Protein AF-E1ZTQ7-F1 (afdb_monomer)

Sequence (1008 aa):
MGRTTLAALQLLAIGLFLATPASAQSCDASFKGKSGNLVLTGSTRLNDPYAVCYSQFTVAVGADCALTVTPAAFAADLKYKNTTCPTSPLKGGVVVNNDISTALARALKNATFAATFVRSSTFQTAFKGVTVATTVGGVQGTLTYAVEGALSWPNLASTDLCDASNTACDNTATCADGRYDDGAVCAICPAGAQCTAGAKATCDAGSFATLPGSTACTACDVDTYSSTAGSSICEPCPENSYAHFTGSTGCLACYYGMPKVVAGEIDGVAGFNGDLPEEQPKPGYRIVTLPSTSTLEACSLAHPFNTGDNKCDSLDGRTLAIETDVTCEVRVFVLGDSKCSVADDLAVIDGAYKTINTISARAADKVAGVGLAISFDGTPSLAVTDGATSCTDSGITLLPFDTTGSATCPAGTSGEAHPQNGPSVTTFVKKQCAPCDAGYQCASGAATACDSGKFNELIGADAASQCVACPNYSSSQKGAAKCQECAPGTTHNTAKTACELCPQGTFNNVSGTVCQACPAGTFRSANGGDGTACTKCPPGSWSAANAAECTLCAEGYATSEQGSTSCSPCGPGTFAKGDGSHTCNDCPAGFYSDAAANPSCTDCGPGQFTINVNGKGASSCNLCKVGTFKPTGATDNKCRSCPAGYETGSTQAGASVCTQCAAGKFSATPNTALCTPCPKAYFAVNPGQKACKACPAGQITDATGGAAADGTGASSCTKCGARRFRPSMYAANTCTLCPKGRETKLASGAAACTACIPGSTLLTTSDLNCTACAAGEYADKQGFSGACKKCPKGYAVPDEGNSACDICGPGTYQDEAGQLECKDCPVGTYTEMTGSTELESCLPAPKGNYAPGTGNDGFIPCEGGTYQDEEGQGACKPCPPGHQCPAGSVAPTKCARGFYADMKQPWCKECAKGTYQNNEGQRACKPCPAGSYCQATKMVTPTPCPAGKFGVKFSSITPNDCAACPINSYSATPGQNKCAKCSTGLWTARKTGQKLCWDNTKNLPTSK

Secondary structure (DSSP, 8-state):
------------------PPPP---B--TTTTT-EEEEEEEEES-TT-HHHHHTSEEEEEE-TTSEEEEEE-GGGGG-EETTEEPP-SPEEEEE-BTT-HHHHHHHHHHHHHHHSTT-TT-------BTTEEEEEETTEEEEEEEEESS----TT--GGGSS-TT-GGG--SSPPPTTEEE-SSSEEEPPTTEEEETBEEEEPPTTEE--STT-SSPEEPPTTEE--STT-SSPEEPPTT-B--STT-SEEEEEETTEEEEEEEEETTEEPP-SSPPSSPPB-EEEEEE--SS-SSTT-SS--GGGSTT---S--TT-EEEEEE-TT-EEEEEETT-GGG-SSSS-S---EEESSSSEEEE-GGG-BTTBEEEEE-SSS-EEEEE-SS-EEEEE--EEPP--TTS---PPTTEESS----SSTT-----TTS-EEPPTTEE-SSBS-EEPPTTEE---TT--SGGG-EEPPTTEE--TT-SSPEEPPTTEEE-TTSS-EEEPPTTEE--STT---EEPPTTEE--TT-SSSSSPEEPPTTEE--TTBS--EE--TTEE---TT-S--EE--TTEE--STT--S-EEPPTTEE--SSS-S--EE--TTEE---GGGPPPSS-EEPPTTEE--TT--S-SPEE--TTEE-S-SSS-B---EEPPTTEE--SSS-SSPEEPPTTEE--STT-SSPEEPPTTEES-TTSSS-TTS--BSS-EEPPTTEE---TTS-SS-EEPPTTEE-SSSS-BS--EEPPTTEE--SSS-SSPEEPPTTEE--STT--SPPEEPPTTEE--SSSBSSPEEPPTTEE--STT-SSPEEPPTTEE---TTB-SGGGSEEPPTTEE--SSSBSS-EEPPTTEE--SSS-SSPEEPPTTEE--TTBSSPEEPPTTEE--SS-SSPEEPPTTEE--SSS-SSPEEPPTTEE--STT-SSPEEPPTTEE--STT--STTSSEEPPTTEE--STT-SSPEEPPTT-B-TT-SSBSS-B-TTSPPPPP-

Radius of gyration: 66.75 Å; Cα contacts (8 Å, |Δi|>4): 2967; chains: 1; bounding box: 130×106×195 Å

Mean predicted aligned error: 22.96 Å

pLDDT: mean 76.64, std 14.06, range [27.33, 95.56]

Organism: Chlorella variabilis (NCBI:txid554065)

Structure (mmCIF, N/CA/C/O backbone):
data_AF-E1ZTQ7-F1
#
_entry.id   AF-E1ZTQ7-F1
#
loop_
_atom_site.group_PDB
_atom_site.id
_atom_site.type_symbol
_atom_site.label_atom_id
_atom_site.label_alt_id
_atom_site.label_comp_id
_atom_site.label_asym_id
_atom_site.label_entity_id
_atom_site.label_seq_id
_atom_site.pdbx_PDB_ins_code
_atom_site.Cartn_x
_atom_site.Cartn_y
_atom_site.Cartn_z
_atom_site.occupancy
_atom_site.B_iso_or_equiv
_atom_site.auth_seq_id
_atom_site.auth_comp_id
_atom_site.auth_asym_id
_atom_site.auth_atom_id
_atom_site.pdbx_PDB_model_num
ATOM 1 N N . MET A 1 1 ? 41.186 6.173 27.437 1.00 34.59 1 MET A N 1
ATOM 2 C CA . MET A 1 1 ? 41.824 5.175 28.326 1.00 34.59 1 MET A CA 1
ATOM 3 C C . MET A 1 1 ? 40.791 4.071 28.543 1.00 34.59 1 MET A C 1
ATOM 5 O O . MET A 1 1 ? 39.770 4.366 29.135 1.00 34.59 1 MET A O 1
ATOM 9 N N . GLY A 1 2 ? 40.777 3.012 27.725 1.00 32.03 2 GLY A N 1
ATOM 10 C CA . GLY A 1 2 ? 41.377 1.687 28.004 1.00 32.03 2 GLY A CA 1
ATOM 11 C C . GLY A 1 2 ? 40.256 0.706 28.420 1.00 32.03 2 GLY A C 1
ATOM 12 O O . GLY A 1 2 ? 39.708 0.879 29.494 1.00 32.03 2 GLY A O 1
ATOM 13 N N . ARG A 1 3 ? 39.616 -0.022 27.489 1.00 34.41 3 ARG A N 1
ATOM 14 C CA . ARG A 1 3 ? 39.831 -1.434 27.062 1.00 34.41 3 ARG A CA 1
ATOM 15 C C . ARG A 1 3 ? 39.639 -2.522 28.153 1.00 34.41 3 ARG A C 1
ATOM 17 O O . ARG A 1 3 ? 40.371 -2.512 29.132 1.00 34.41 3 ARG A O 1
ATOM 24 N N . THR A 1 4 ? 38.777 -3.511 27.811 1.00 35.62 4 THR A N 1
ATOM 25 C CA . THR A 1 4 ? 38.806 -4.979 28.131 1.00 35.62 4 THR A CA 1
ATOM 26 C C . THR A 1 4 ? 38.508 -5.412 29.591 1.00 35.62 4 THR A C 1
ATOM 28 O O . THR A 1 4 ? 38.901 -4.699 30.494 1.00 35.62 4 THR A O 1
ATOM 31 N N . THR A 1 5 ? 37.841 -6.524 29.972 1.00 34.66 5 THR A N 1
ATOM 32 C CA . THR A 1 5 ? 37.412 -7.794 29.326 1.00 34.66 5 THR A CA 1
ATOM 33 C C . THR A 1 5 ? 36.502 -8.636 30.262 1.00 34.66 5 THR A C 1
ATOM 35 O O . THR A 1 5 ? 36.612 -8.546 31.477 1.00 34.66 5 THR A O 1
ATOM 38 N N . LEU A 1 6 ? 35.652 -9.467 29.641 1.00 31.42 6 LEU A N 1
ATOM 39 C CA . LEU A 1 6 ? 35.122 -10.817 29.961 1.00 31.42 6 LEU A CA 1
ATOM 40 C C . LEU A 1 6 ? 35.439 -11.597 31.279 1.00 31.42 6 LEU A C 1
ATOM 42 O O . LEU A 1 6 ? 36.592 -11.849 31.600 1.00 31.42 6 LEU A O 1
ATOM 46 N N . ALA A 1 7 ? 34.349 -12.191 31.809 1.00 31.88 7 ALA A N 1
ATOM 47 C CA . ALA A 1 7 ? 34.068 -13.628 32.076 1.00 31.88 7 ALA A CA 1
ATOM 48 C C . ALA A 1 7 ? 34.576 -14.417 33.327 1.00 31.88 7 ALA A C 1
ATOM 50 O O . ALA A 1 7 ? 35.768 -14.597 33.532 1.00 31.88 7 ALA A O 1
ATOM 51 N N . ALA A 1 8 ? 33.583 -15.077 33.969 1.00 30.17 8 ALA A N 1
ATOM 52 C CA . ALA A 1 8 ? 33.517 -16.471 34.484 1.00 30.17 8 ALA A CA 1
ATOM 53 C C . ALA A 1 8 ? 33.878 -16.842 35.954 1.00 30.17 8 ALA A C 1
ATOM 55 O O . ALA A 1 8 ? 34.987 -16.584 36.400 1.00 30.17 8 ALA A O 1
ATOM 56 N N . LEU A 1 9 ? 32.923 -17.559 36.602 1.00 27.33 9 LEU A N 1
ATOM 57 C CA . LEU A 1 9 ? 32.919 -18.563 37.719 1.00 27.33 9 LEU A CA 1
ATOM 58 C C . LEU A 1 9 ? 31.751 -18.267 38.707 1.00 27.33 9 LEU A C 1
ATOM 60 O O . LEU A 1 9 ? 31.538 -17.107 39.019 1.00 27.33 9 LEU A O 1
ATOM 64 N N . GLN A 1 10 ? 30.948 -19.176 39.288 1.00 29.00 10 GLN A N 1
ATOM 65 C CA . GLN A 1 10 ? 30.832 -20.643 39.311 1.00 29.00 10 GLN A CA 1
ATOM 66 C C . GLN A 1 10 ? 29.474 -21.045 39.975 1.00 29.00 10 GLN A C 1
ATOM 68 O O . GLN A 1 10 ? 28.780 -20.206 40.543 1.00 29.00 10 GLN A O 1
ATOM 73 N N . LEU A 1 11 ? 29.119 -22.331 39.866 1.00 30.44 11 LEU A N 1
ATOM 74 C CA . LEU A 1 11 ? 27.851 -23.032 40.165 1.00 30.44 11 LEU A CA 1
ATOM 75 C C . LEU A 1 11 ? 27.549 -23.414 41.645 1.00 30.44 11 LEU A C 1
ATOM 77 O O . LEU A 1 11 ? 28.476 -23.542 42.436 1.00 30.44 11 LEU A O 1
ATOM 81 N N . LEU A 1 12 ? 26.269 -23.818 41.864 1.00 31.11 12 LEU A N 1
ATOM 82 C CA . LEU A 1 12 ? 25.665 -24.748 42.874 1.00 31.11 12 LEU A CA 1
ATOM 83 C C . LEU A 1 12 ? 25.391 -24.191 44.297 1.00 31.11 12 LEU A C 1
ATOM 85 O O . LEU A 1 12 ? 26.248 -23.535 44.862 1.00 31.11 12 LEU A O 1
ATOM 89 N N . ALA A 1 13 ? 24.283 -24.450 45.017 1.00 30.77 13 ALA A N 1
ATOM 90 C CA . ALA A 1 13 ? 23.014 -25.192 44.857 1.00 30.77 13 ALA A CA 1
ATOM 91 C C . ALA A 1 13 ? 22.110 -24.815 46.083 1.00 30.77 13 ALA A C 1
ATOM 93 O O . ALA A 1 13 ? 22.654 -24.480 47.128 1.00 30.77 13 ALA A O 1
ATOM 94 N N . ILE A 1 14 ? 20.772 -24.712 46.043 1.00 33.22 14 ILE A N 1
ATOM 95 C CA . ILE A 1 14 ? 19.738 -25.725 46.394 1.00 33.22 14 ILE A CA 1
ATOM 96 C C . ILE A 1 14 ? 18.437 -24.925 46.635 1.00 33.22 14 ILE A C 1
ATOM 98 O O . ILE A 1 14 ? 18.473 -23.908 47.323 1.00 33.22 14 ILE A O 1
ATOM 102 N N . GLY A 1 15 ? 17.289 -25.393 46.131 1.00 29.72 15 GLY A N 1
ATOM 103 C CA . GLY A 1 15 ? 15.977 -24.807 46.451 1.00 29.72 15 GLY A CA 1
ATOM 104 C C . GLY A 1 15 ? 14.853 -25.260 45.520 1.00 29.72 15 GLY A C 1
ATOM 105 O O . GLY A 1 15 ? 14.214 -24.440 44.871 1.00 29.72 15 GLY A O 1
ATOM 106 N N . LEU A 1 16 ? 14.665 -26.577 45.408 1.00 29.98 16 LEU A N 1
ATOM 107 C CA . LEU A 1 16 ? 13.673 -27.235 44.558 1.00 29.98 16 LEU A CA 1
ATOM 108 C C . LEU A 1 16 ? 12.263 -27.076 45.166 1.00 29.98 16 LEU A C 1
ATOM 110 O O . LEU A 1 16 ? 11.935 -27.744 46.145 1.00 29.98 16 LEU A O 1
ATOM 114 N N . PHE A 1 17 ? 11.426 -26.209 44.590 1.00 32.31 17 PHE A N 1
ATOM 115 C CA . PHE A 1 17 ? 9.978 -26.225 44.819 1.00 32.31 17 PHE A CA 1
ATOM 116 C C . PHE A 1 17 ? 9.331 -27.219 43.849 1.00 32.31 17 PHE A C 1
ATOM 118 O O . PHE A 1 17 ? 9.410 -27.073 42.630 1.00 32.31 17 PHE A O 1
ATOM 125 N N . LEU A 1 18 ? 8.706 -28.246 44.421 1.00 33.22 18 LEU A N 1
ATOM 126 C CA . LEU A 1 18 ? 7.884 -29.233 43.733 1.00 33.22 18 LEU A CA 1
ATOM 127 C C . LEU A 1 18 ? 6.621 -28.560 43.175 1.00 33.22 18 LEU A C 1
ATOM 129 O O . LEU A 1 18 ? 5.682 -28.286 43.918 1.00 33.22 18 LEU A O 1
ATOM 133 N N . ALA A 1 19 ? 6.590 -28.338 41.862 1.00 32.19 19 ALA A N 1
ATOM 134 C CA . ALA A 1 19 ? 5.347 -28.251 41.107 1.00 32.19 19 ALA A CA 1
ATOM 135 C C . ALA A 1 19 ? 5.015 -29.659 40.598 1.00 32.19 19 ALA A C 1
ATOM 137 O O . ALA A 1 19 ? 5.769 -30.256 39.830 1.00 32.19 19 ALA A O 1
ATOM 138 N N . THR A 1 20 ? 3.901 -30.208 41.063 1.00 31.69 20 THR A N 1
ATOM 139 C CA . THR A 1 20 ? 3.308 -31.440 40.546 1.00 31.69 20 THR A CA 1
ATOM 140 C C . THR A 1 20 ? 2.868 -31.231 39.088 1.00 31.69 20 THR A C 1
ATOM 142 O O . THR A 1 20 ? 2.083 -30.319 38.825 1.00 31.69 20 THR A O 1
ATOM 145 N N . PRO A 1 21 ? 3.315 -32.047 38.112 1.00 36.44 21 PRO A N 1
ATOM 146 C CA . PRO A 1 21 ? 2.706 -32.040 36.793 1.00 36.44 21 PRO A CA 1
ATOM 147 C C . PRO A 1 21 ? 1.374 -32.790 36.861 1.00 36.44 21 PRO A C 1
ATOM 149 O O . PRO A 1 21 ? 1.291 -33.926 37.333 1.00 36.44 21 PRO A O 1
ATOM 152 N N . ALA A 1 22 ? 0.322 -32.133 36.384 1.00 32.25 22 ALA A N 1
ATOM 153 C CA . ALA A 1 22 ? -0.957 -32.758 36.110 1.00 32.25 22 ALA A CA 1
ATOM 154 C C . ALA A 1 22 ? -0.762 -33.945 35.146 1.00 32.25 22 ALA A C 1
ATOM 156 O O . ALA A 1 22 ? -0.235 -33.784 34.049 1.00 32.25 22 ALA A O 1
ATOM 157 N N . SER A 1 23 ? -1.155 -35.131 35.614 1.00 37.72 23 SER A N 1
ATOM 158 C CA . SER A 1 23 ? -1.547 -36.328 34.857 1.00 37.72 23 SER A CA 1
ATOM 159 C C . SER A 1 23 ? -0.953 -36.504 33.448 1.00 37.72 23 SER A C 1
ATOM 161 O O . SER A 1 23 ? -1.516 -36.052 32.450 1.00 37.72 23 SER A O 1
ATOM 163 N N . ALA A 1 24 ? 0.103 -37.310 33.351 1.00 39.97 24 ALA A N 1
ATOM 164 C CA . ALA A 1 24 ? 0.391 -38.066 32.140 1.00 39.97 24 ALA A CA 1
ATOM 165 C C . ALA A 1 24 ? -0.713 -39.122 31.926 1.00 39.97 24 ALA A C 1
ATOM 167 O O . ALA A 1 24 ? -0.668 -40.197 32.519 1.00 39.97 24 ALA A O 1
ATOM 168 N N . GLN A 1 25 ? -1.705 -38.838 31.079 1.00 49.78 25 GLN A N 1
ATOM 169 C CA . GLN A 1 25 ? -2.466 -39.894 30.404 1.00 49.78 25 GLN A CA 1
ATOM 170 C C . GLN A 1 25 ? -1.746 -40.214 29.093 1.00 49.78 25 GLN A C 1
ATOM 172 O O . GLN A 1 25 ? -2.012 -39.630 28.044 1.00 49.78 25 GLN A O 1
ATOM 177 N N . SER A 1 26 ? -0.763 -41.113 29.184 1.00 58.41 26 SER A N 1
ATOM 178 C CA . SER A 1 26 ? -0.142 -41.731 28.013 1.00 58.41 26 SER A CA 1
ATOM 179 C C . SER A 1 26 ? -1.197 -42.494 27.212 1.00 58.41 26 SER A C 1
ATOM 181 O O . SER A 1 26 ? -2.055 -43.134 27.823 1.00 58.41 26 SER A O 1
ATOM 183 N N . CYS A 1 27 ? -1.102 -42.461 25.879 1.00 66.00 27 CYS A N 1
ATOM 184 C CA . CYS A 1 27 ? -1.893 -43.300 24.981 1.00 66.00 27 CYS A CA 1
ATOM 185 C C . CYS A 1 27 ? -1.962 -44.761 25.467 1.00 66.00 27 CYS A C 1
ATOM 187 O O . CYS A 1 27 ? -1.002 -45.288 26.043 1.00 66.00 27 CYS A O 1
ATOM 189 N N . ASP A 1 28 ? -3.110 -45.398 25.251 1.00 68.69 28 ASP A N 1
ATOM 190 C CA . ASP A 1 28 ? -3.370 -46.793 25.599 1.00 68.69 28 ASP A CA 1
ATOM 191 C C . ASP A 1 28 ? -2.304 -47.726 24.985 1.00 68.69 28 ASP A C 1
ATOM 193 O O . ASP A 1 28 ? -1.778 -47.469 23.895 1.00 68.69 28 ASP A O 1
ATOM 197 N N . ALA A 1 29 ? -1.988 -48.831 25.672 1.00 66.56 29 ALA A N 1
ATOM 198 C CA . ALA A 1 29 ? -1.101 -49.885 25.172 1.00 66.56 29 ALA A CA 1
ATOM 199 C C . ALA A 1 29 ? -1.516 -50.405 23.782 1.00 66.56 29 ALA A C 1
ATOM 201 O O . ALA A 1 29 ? -0.668 -50.839 23.009 1.00 66.56 29 ALA A O 1
ATOM 202 N N . SER A 1 30 ? -2.799 -50.287 23.445 1.00 66.44 30 SER A N 1
ATOM 203 C CA . SER A 1 30 ? -3.394 -50.661 22.162 1.00 66.44 30 SER A CA 1
ATOM 204 C C . SER A 1 30 ? -2.811 -49.915 20.950 1.00 66.44 30 SER A C 1
ATOM 206 O O . SER A 1 30 ? -2.847 -50.449 19.842 1.00 66.44 30 SER A O 1
ATOM 208 N N . PHE A 1 31 ? -2.263 -48.707 21.139 1.00 68.50 31 PHE A N 1
ATOM 209 C CA . PHE A 1 31 ? -1.678 -47.893 20.061 1.00 68.50 31 PHE A CA 1
ATOM 210 C C . PHE A 1 31 ? -0.145 -47.937 20.018 1.00 68.50 31 PHE A C 1
ATOM 212 O O . PHE A 1 31 ? 0.440 -47.682 18.968 1.00 68.50 31 PHE A O 1
ATOM 219 N N . LYS A 1 32 ? 0.526 -48.261 21.129 1.00 75.94 32 LYS A N 1
ATOM 220 C CA . LYS A 1 32 ? 1.994 -48.220 21.226 1.00 75.94 32 LYS A CA 1
ATOM 221 C C . LYS A 1 32 ? 2.648 -49.260 20.313 1.00 75.94 32 LYS A C 1
ATOM 223 O O . LYS A 1 32 ? 2.331 -50.444 20.386 1.00 75.94 32 LYS A O 1
ATOM 228 N N . GLY A 1 33 ? 3.596 -48.823 19.483 1.00 73.38 33 GLY A N 1
ATOM 229 C CA . GLY A 1 33 ? 4.356 -49.692 18.578 1.00 73.38 33 GLY A CA 1
ATOM 230 C C . GLY A 1 33 ? 3.581 -50.165 17.346 1.00 73.38 33 GLY A C 1
ATOM 231 O O . GLY A 1 33 ? 4.036 -51.080 16.664 1.00 73.38 33 GLY A O 1
ATOM 232 N N . LYS A 1 34 ? 2.409 -49.583 17.060 1.00 78.19 34 LYS A N 1
ATOM 233 C CA . LYS A 1 34 ? 1.611 -49.904 15.870 1.00 78.19 34 LYS A CA 1
ATOM 234 C C . LYS A 1 34 ? 1.937 -48.950 14.718 1.00 78.19 34 LYS A C 1
ATOM 236 O O . LYS A 1 34 ? 2.183 -47.764 14.941 1.00 78.19 34 LYS A O 1
ATOM 241 N N . SER A 1 35 ? 1.865 -49.452 13.490 1.00 78.94 35 SER A N 1
ATOM 242 C CA . SER A 1 35 ? 2.015 -48.673 12.258 1.00 78.94 35 SER A CA 1
ATOM 243 C C . SER A 1 35 ? 1.005 -49.102 11.199 1.00 78.94 35 SER A C 1
ATOM 245 O O . SER A 1 35 ? 0.511 -50.228 11.244 1.00 78.94 35 SER A O 1
ATOM 247 N N . GLY A 1 36 ? 0.715 -48.216 10.248 1.00 76.44 36 GLY A N 1
ATOM 248 C CA . GLY A 1 36 ? -0.158 -48.491 9.113 1.00 76.44 36 GLY A CA 1
ATOM 249 C C . GLY A 1 36 ? 0.105 -47.581 7.926 1.00 76.44 36 GLY A C 1
ATOM 250 O O . GLY A 1 36 ? 0.489 -46.427 8.112 1.00 76.44 36 GLY A O 1
ATOM 251 N N . ASN A 1 37 ? -0.115 -48.097 6.721 1.00 78.31 37 ASN A N 1
ATOM 252 C CA . ASN A 1 37 ? -0.033 -47.319 5.491 1.00 78.31 37 ASN A CA 1
ATOM 253 C C . ASN A 1 37 ? -1.406 -46.740 5.152 1.00 78.31 37 ASN A C 1
ATOM 255 O O . ASN A 1 37 ? -2.431 -47.405 5.310 1.00 78.31 37 ASN A O 1
ATOM 259 N N . LEU A 1 38 ? -1.418 -45.489 4.708 1.00 78.75 38 LEU A N 1
ATOM 260 C CA . LEU A 1 38 ? -2.599 -44.813 4.201 1.00 78.75 38 LEU A CA 1
ATOM 261 C C . LEU A 1 38 ? -2.393 -44.496 2.724 1.00 78.75 38 LEU A C 1
ATOM 263 O O . LEU A 1 38 ? -1.362 -43.936 2.347 1.00 78.75 38 LEU A O 1
ATOM 267 N N . VAL A 1 39 ? -3.404 -44.813 1.920 1.00 81.31 39 VAL A N 1
ATOM 268 C CA . VAL A 1 39 ? -3.457 -44.549 0.478 1.00 81.31 39 VAL A CA 1
ATOM 269 C C . VAL A 1 39 ? -4.641 -43.665 0.132 1.00 81.31 39 VAL A C 1
ATOM 271 O O . VAL A 1 39 ? -5.723 -43.802 0.699 1.00 81.31 39 VAL A O 1
ATOM 274 N N . LEU A 1 40 ? -4.446 -42.725 -0.786 1.00 84.94 40 LEU A N 1
ATOM 275 C CA . LEU A 1 40 ? -5.486 -41.800 -1.216 1.00 84.94 40 LEU A CA 1
ATOM 276 C C . LEU A 1 40 ? -6.497 -42.517 -2.122 1.00 84.94 40 LEU A C 1
ATOM 278 O O . LEU A 1 40 ? -6.157 -42.976 -3.208 1.00 84.94 40 LEU A O 1
ATOM 282 N N . THR A 1 41 ? -7.761 -42.571 -1.710 1.00 81.31 41 THR A N 1
ATOM 283 C CA . THR A 1 41 ? -8.858 -43.205 -2.467 1.00 81.31 41 THR A CA 1
ATOM 284 C C . THR A 1 41 ? -9.869 -42.191 -2.997 1.00 81.31 41 THR A C 1
ATOM 286 O O . THR A 1 41 ? -10.579 -42.466 -3.968 1.00 81.31 41 THR A O 1
ATOM 289 N N . GLY A 1 42 ? -9.917 -40.988 -2.428 1.00 80.25 42 GLY A N 1
ATOM 290 C CA . GLY A 1 42 ? -10.799 -39.913 -2.870 1.00 80.25 42 GLY A CA 1
ATOM 291 C C . GLY A 1 42 ? -10.135 -38.551 -2.755 1.00 80.25 42 GLY A C 1
ATOM 292 O O . GLY A 1 42 ? -9.413 -38.273 -1.804 1.00 80.25 42 GLY A O 1
ATOM 293 N N . SER A 1 43 ? -10.397 -37.675 -3.716 1.00 82.19 43 SER A N 1
ATOM 294 C CA . SER A 1 43 ? -10.047 -36.265 -3.610 1.00 82.19 43 SER A CA 1
ATOM 295 C C . SER A 1 43 ? -11.053 -35.436 -4.392 1.00 82.19 43 SER A C 1
ATOM 297 O O . SER A 1 43 ? -11.360 -35.755 -5.538 1.00 82.19 43 SER A O 1
ATOM 299 N N . THR A 1 44 ? -11.546 -34.348 -3.801 1.00 82.94 44 THR A N 1
ATOM 300 C CA . THR A 1 44 ? -12.336 -33.355 -4.544 1.00 82.94 44 THR A CA 1
ATOM 301 C C . THR A 1 44 ? -11.458 -32.440 -5.404 1.00 82.94 44 THR A C 1
ATOM 303 O O . THR A 1 44 ? -11.980 -31.689 -6.227 1.00 82.94 44 THR A O 1
ATOM 306 N N . ARG A 1 45 ? -10.127 -32.481 -5.224 1.00 80.31 45 ARG A N 1
ATOM 307 C CA . ARG A 1 45 ? -9.138 -31.656 -5.935 1.00 80.31 45 ARG A CA 1
ATOM 308 C C . ARG A 1 45 ? -7.827 -32.422 -6.112 1.00 80.31 45 ARG A C 1
ATOM 310 O O . ARG A 1 45 ? -6.990 -32.463 -5.215 1.00 80.31 45 ARG A O 1
ATOM 317 N N . LEU A 1 46 ? -7.617 -33.008 -7.287 1.00 82.44 46 LEU A N 1
ATOM 318 C CA . LEU A 1 46 ? -6.396 -33.776 -7.577 1.00 82.44 46 LEU A CA 1
ATOM 319 C C . LEU A 1 46 ? -5.140 -32.891 -7.640 1.00 82.44 46 LEU A C 1
ATOM 321 O O . LEU A 1 46 ? -4.046 -33.351 -7.352 1.00 82.44 46 LEU A O 1
ATOM 325 N N . ASN A 1 47 ? -5.295 -31.595 -7.917 1.00 80.75 47 ASN A N 1
ATOM 326 C CA . ASN A 1 47 ? -4.210 -30.616 -7.826 1.00 80.75 47 ASN A CA 1
ATOM 327 C C . ASN A 1 47 ? -3.952 -30.100 -6.399 1.00 80.75 47 ASN A C 1
ATOM 329 O O . ASN A 1 47 ? -3.206 -29.136 -6.230 1.00 80.75 47 ASN A O 1
ATOM 333 N N . ASP A 1 48 ? -4.585 -30.682 -5.377 1.00 81.00 48 ASP A N 1
ATOM 334 C CA . ASP A 1 48 ? -4.225 -30.402 -3.994 1.00 81.00 48 ASP A CA 1
ATOM 335 C C . ASP A 1 48 ? -2.811 -30.944 -3.748 1.00 81.00 48 ASP A C 1
ATOM 337 O O . ASP A 1 48 ? -2.535 -32.112 -4.018 1.00 81.00 48 ASP A O 1
ATOM 341 N N . PRO A 1 49 ? -1.882 -30.136 -3.238 1.00 78.06 49 PRO A N 1
ATOM 342 C CA . PRO A 1 49 ? -0.525 -30.601 -3.035 1.00 78.06 49 PRO A CA 1
ATOM 343 C C . PRO A 1 49 ? -0.374 -31.738 -2.023 1.00 78.06 49 PRO A C 1
ATOM 345 O O . PRO A 1 49 ? 0.613 -32.465 -2.095 1.00 78.06 49 PRO A O 1
ATOM 348 N N . TYR A 1 50 ? -1.318 -31.924 -1.094 1.00 78.62 50 TYR A N 1
ATOM 349 C CA . TYR A 1 50 ? -1.318 -33.123 -0.256 1.00 78.62 50 TYR A CA 1
ATOM 350 C C . TYR A 1 50 ? -1.760 -34.350 -1.055 1.00 78.62 50 TYR A C 1
ATOM 352 O O . TYR A 1 50 ? -1.232 -35.429 -0.823 1.00 78.62 50 TYR A O 1
ATOM 360 N N . ALA A 1 51 ? -2.649 -34.187 -2.041 1.00 79.81 51 ALA A N 1
ATOM 361 C CA . ALA A 1 51 ? -2.965 -35.263 -2.977 1.00 79.81 51 ALA A CA 1
ATOM 362 C C . ALA A 1 51 ? -1.750 -35.627 -3.847 1.00 79.81 51 ALA A C 1
ATOM 364 O O . ALA A 1 51 ? -1.537 -36.803 -4.119 1.00 79.81 51 ALA A O 1
ATOM 365 N N . VAL A 1 52 ? -0.930 -34.641 -4.237 1.00 83.94 52 VAL A N 1
ATOM 366 C CA . VAL A 1 52 ? 0.312 -34.866 -5.000 1.00 83.94 52 VAL A CA 1
ATOM 367 C C . VAL A 1 52 ? 1.393 -35.518 -4.129 1.00 83.94 52 VAL A C 1
ATOM 369 O O . VAL A 1 52 ? 1.828 -36.626 -4.424 1.00 83.94 52 VAL A O 1
ATOM 372 N N . CYS A 1 53 ? 1.802 -34.867 -3.036 1.00 81.69 53 CYS A N 1
ATOM 373 C CA . CYS A 1 53 ? 2.961 -35.273 -2.230 1.00 81.69 53 CYS A CA 1
ATOM 374 C C . CYS A 1 53 ? 2.684 -36.381 -1.201 1.00 81.69 53 CYS A C 1
ATOM 376 O O . CYS A 1 53 ? 3.619 -37.039 -0.755 1.00 81.69 53 CYS A O 1
ATOM 378 N N . TYR A 1 54 ? 1.430 -36.569 -0.784 1.00 80.69 54 TYR A N 1
ATOM 379 C CA . TYR A 1 54 ? 1.029 -37.527 0.254 1.00 80.69 54 TYR A CA 1
ATOM 380 C C . TYR A 1 54 ? -0.073 -38.464 -0.245 1.00 80.69 54 TYR A C 1
ATOM 382 O O . TYR A 1 54 ? -0.947 -38.860 0.519 1.00 80.69 54 TYR A O 1
ATOM 390 N N . SER A 1 55 ? -0.028 -38.847 -1.523 1.00 83.06 55 SER A N 1
ATOM 391 C CA . SER A 1 55 ? -0.921 -39.874 -2.082 1.00 83.06 55 SER A CA 1
ATOM 392 C C . SER A 1 55 ? -0.770 -41.235 -1.387 1.00 83.06 55 SER A C 1
ATOM 394 O O . SER A 1 55 ? -1.738 -41.991 -1.320 1.00 83.06 55 SER A O 1
ATOM 396 N N . GLN A 1 56 ? 0.411 -41.524 -0.827 1.00 84.25 56 GLN A N 1
ATOM 397 C CA . GLN A 1 56 ? 0.683 -42.683 0.023 1.00 84.25 56 GLN A CA 1
ATOM 398 C C . GLN A 1 56 ? 1.683 -42.312 1.127 1.00 84.25 56 GLN A C 1
ATOM 400 O O . GLN A 1 56 ? 2.699 -41.660 0.868 1.00 84.25 56 GLN A O 1
ATOM 405 N N . PHE A 1 57 ? 1.402 -42.711 2.367 1.00 83.44 57 PHE A N 1
ATOM 406 C CA . PHE A 1 57 ? 2.310 -42.503 3.499 1.00 83.44 57 PHE A CA 1
ATOM 407 C C . PHE A 1 57 ? 2.053 -43.494 4.637 1.00 83.44 57 PHE A C 1
ATOM 409 O O . PHE A 1 57 ? 0.937 -43.959 4.847 1.00 83.44 57 PHE A O 1
ATOM 416 N N . THR A 1 58 ? 3.088 -43.772 5.423 1.00 84.06 58 THR A N 1
ATOM 417 C CA . THR A 1 58 ? 3.018 -44.617 6.617 1.00 84.06 58 THR A CA 1
ATOM 418 C C . THR A 1 58 ? 2.864 -43.759 7.867 1.00 84.06 58 THR A C 1
ATOM 420 O O . THR A 1 58 ? 3.564 -42.765 8.050 1.00 84.06 58 THR A O 1
ATOM 423 N N . VAL A 1 59 ? 1.983 -44.165 8.775 1.00 80.31 59 VAL A N 1
ATOM 424 C CA . VAL A 1 59 ? 1.822 -43.581 10.109 1.00 80.31 59 VAL A CA 1
ATOM 425 C C . VAL A 1 59 ? 2.259 -44.611 11.141 1.00 80.31 59 VAL A C 1
ATOM 427 O O . VAL A 1 59 ? 1.785 -45.742 11.119 1.00 80.31 59 VAL A O 1
ATOM 430 N N . ALA A 1 60 ? 3.141 -44.234 12.064 1.00 81.50 60 ALA A N 1
ATOM 431 C CA . ALA A 1 60 ? 3.602 -45.100 13.149 1.00 81.50 60 ALA A CA 1
ATOM 432 C C . ALA A 1 60 ? 3.527 -44.393 14.507 1.00 81.50 60 ALA A C 1
ATOM 434 O O . ALA A 1 60 ? 3.753 -43.188 14.599 1.00 81.50 60 ALA A O 1
ATOM 435 N N . VAL A 1 61 ? 3.205 -45.145 15.561 1.00 82.25 61 VAL A N 1
ATOM 436 C CA . VAL A 1 61 ? 3.155 -44.666 16.949 1.00 82.25 61 VAL A CA 1
ATOM 437 C C . VAL A 1 61 ? 4.298 -45.314 17.732 1.00 82.25 61 VAL A C 1
ATOM 439 O O . VAL A 1 61 ? 4.323 -46.530 17.924 1.00 82.25 61 VAL A O 1
ATOM 442 N N . GLY A 1 62 ? 5.240 -44.504 18.208 1.00 80.06 62 GLY A N 1
ATOM 443 C CA . GLY A 1 62 ? 6.350 -44.932 19.055 1.00 80.06 62 GLY A CA 1
ATOM 444 C C . GLY A 1 62 ? 5.901 -45.444 20.428 1.00 80.06 62 GLY A C 1
ATOM 445 O O . GLY A 1 62 ? 4.775 -45.218 20.878 1.00 80.06 62 GLY A O 1
ATOM 446 N N . ALA A 1 63 ? 6.801 -46.136 21.133 1.00 79.38 63 ALA A N 1
ATOM 447 C CA . ALA A 1 63 ? 6.547 -46.629 22.494 1.00 79.38 63 ALA A CA 1
ATOM 448 C C . ALA A 1 63 ? 6.302 -45.492 23.514 1.00 79.38 63 ALA A C 1
ATOM 450 O O . ALA A 1 63 ? 5.644 -45.693 24.537 1.00 79.38 63 ALA A O 1
ATOM 451 N N . ASP A 1 64 ? 6.796 -44.294 23.203 1.00 82.06 64 ASP A N 1
ATOM 452 C CA . ASP A 1 64 ? 6.616 -43.025 23.912 1.00 82.06 64 ASP A CA 1
ATOM 453 C C . ASP A 1 64 ? 5.331 -42.270 23.512 1.00 82.06 64 ASP A C 1
ATOM 455 O O . ASP A 1 64 ? 5.137 -41.126 23.920 1.00 82.06 64 ASP A O 1
ATOM 459 N N . CYS A 1 65 ? 4.441 -42.901 22.736 1.00 78.94 65 CYS A N 1
ATOM 460 C CA . CYS A 1 65 ? 3.237 -42.297 22.155 1.00 78.94 65 CYS A CA 1
ATOM 461 C C . CYS A 1 65 ? 3.507 -41.192 21.117 1.00 78.94 65 CYS A C 1
ATOM 463 O O . CYS A 1 65 ? 2.568 -40.477 20.750 1.00 78.94 65 CYS A O 1
ATOM 465 N N . ALA A 1 66 ? 4.741 -41.036 20.625 1.00 82.44 66 ALA A N 1
ATOM 466 C CA . ALA A 1 66 ? 5.042 -40.100 19.547 1.00 82.44 66 ALA A CA 1
ATOM 467 C C . ALA A 1 66 ? 4.542 -40.642 18.201 1.00 82.44 66 ALA A C 1
ATOM 469 O O . ALA A 1 66 ? 4.835 -41.775 17.828 1.00 82.44 66 ALA A O 1
ATOM 470 N N . LEU A 1 67 ? 3.799 -39.828 17.455 1.00 81.75 67 LEU A N 1
ATOM 471 C CA . LEU A 1 67 ? 3.349 -40.162 16.107 1.00 81.75 67 LEU A CA 1
ATOM 472 C C . LEU A 1 67 ? 4.420 -39.750 15.088 1.00 81.75 67 LEU A C 1
ATOM 474 O O . LEU A 1 67 ? 4.941 -38.636 15.155 1.00 81.75 67 LEU A O 1
ATOM 478 N N . THR A 1 68 ? 4.712 -40.597 14.109 1.00 80.94 68 THR A N 1
ATOM 479 C CA . THR A 1 68 ? 5.563 -40.275 12.956 1.00 80.94 68 THR A CA 1
ATOM 480 C C . THR A 1 68 ? 4.820 -40.550 11.660 1.00 80.94 68 THR A C 1
ATOM 482 O O . THR A 1 68 ? 4.218 -41.613 11.517 1.00 80.94 68 THR A O 1
ATOM 485 N N . VAL A 1 69 ? 4.877 -39.601 10.726 1.00 82.06 69 VAL A N 1
ATOM 486 C CA . VAL A 1 69 ? 4.321 -39.732 9.375 1.00 82.06 69 VAL A CA 1
ATOM 487 C C . VAL A 1 69 ? 5.469 -39.777 8.378 1.00 82.06 69 VAL A C 1
ATOM 489 O O . VAL A 1 69 ? 6.251 -38.832 8.299 1.00 82.06 69 VAL A O 1
ATOM 492 N N . THR A 1 70 ? 5.563 -40.855 7.613 1.00 85.00 70 THR A N 1
ATOM 493 C CA . THR A 1 70 ? 6.636 -41.088 6.647 1.00 85.00 70 THR A CA 1
ATOM 494 C C . THR A 1 70 ? 6.036 -41.158 5.242 1.00 85.00 70 THR A C 1
ATOM 496 O O . THR A 1 70 ? 5.268 -42.081 4.975 1.00 85.00 70 THR A O 1
ATOM 499 N N . PRO A 1 71 ? 6.334 -40.195 4.352 1.00 84.19 71 PRO A N 1
ATOM 500 C CA . PRO A 1 71 ? 5.948 -40.253 2.941 1.00 84.19 71 PRO A CA 1
ATOM 501 C C . PRO A 1 71 ? 6.452 -41.532 2.262 1.00 84.19 71 PRO A C 1
ATOM 503 O O . PRO A 1 71 ? 7.487 -42.074 2.655 1.00 84.19 71 PRO A O 1
ATOM 506 N N . ALA A 1 72 ? 5.746 -42.002 1.233 1.00 83.00 72 ALA A N 1
ATOM 507 C CA . ALA A 1 72 ? 6.233 -43.106 0.412 1.00 83.00 72 ALA A CA 1
ATOM 508 C C . ALA A 1 72 ? 7.547 -42.740 -0.305 1.00 83.00 72 ALA A C 1
ATOM 510 O O . ALA A 1 72 ? 7.785 -41.578 -0.625 1.00 83.00 72 ALA A O 1
ATOM 511 N N . ALA A 1 73 ? 8.391 -43.735 -0.594 1.00 80.38 73 ALA A N 1
ATOM 512 C CA . ALA A 1 73 ? 9.722 -43.511 -1.169 1.00 80.38 73 ALA A CA 1
ATOM 513 C C . ALA A 1 73 ? 9.689 -42.743 -2.504 1.00 80.38 73 ALA A C 1
ATOM 515 O O . ALA A 1 73 ? 10.510 -41.855 -2.712 1.00 80.38 73 ALA A O 1
ATOM 516 N N . PHE A 1 74 ? 8.694 -43.017 -3.356 1.00 78.25 74 PHE A N 1
ATOM 517 C CA . PHE A 1 74 ? 8.517 -42.324 -4.638 1.00 78.25 74 PHE A CA 1
ATOM 518 C C . PHE A 1 74 ? 8.180 -40.833 -4.482 1.00 78.25 74 PHE A C 1
ATOM 520 O O . PHE A 1 74 ? 8.312 -40.078 -5.437 1.00 78.25 74 PHE A O 1
ATOM 527 N N . ALA A 1 75 ? 7.765 -40.372 -3.293 1.00 79.12 75 ALA A N 1
ATOM 528 C CA . ALA A 1 75 ? 7.506 -38.955 -3.046 1.00 79.12 75 ALA A CA 1
ATOM 529 C C . ALA A 1 75 ? 8.778 -38.095 -3.153 1.00 79.12 75 ALA A C 1
ATOM 531 O O . ALA A 1 75 ? 8.669 -36.882 -3.304 1.00 79.12 75 ALA A O 1
ATOM 532 N N . ALA A 1 76 ? 9.970 -38.704 -3.104 1.00 75.94 76 ALA A N 1
ATOM 533 C CA . ALA A 1 76 ? 11.238 -38.016 -3.335 1.00 75.94 76 ALA A CA 1
ATOM 534 C C . ALA A 1 76 ? 11.359 -37.427 -4.745 1.00 75.94 76 ALA A C 1
ATOM 536 O O . ALA A 1 76 ? 11.966 -36.367 -4.910 1.00 75.94 76 ALA A O 1
ATOM 537 N N . ASP A 1 77 ? 10.725 -38.074 -5.721 1.00 79.31 77 ASP A N 1
ATOM 538 C CA . ASP A 1 77 ? 10.778 -37.701 -7.135 1.00 79.31 77 ASP A CA 1
ATOM 539 C C . ASP A 1 77 ? 9.607 -36.784 -7.535 1.00 79.31 77 ASP A C 1
ATOM 541 O O . ASP A 1 77 ? 9.532 -36.280 -8.658 1.00 79.31 77 ASP A O 1
ATOM 545 N N . LEU A 1 78 ? 8.695 -36.511 -6.594 1.00 84.12 78 LEU A N 1
ATOM 546 C CA . LEU A 1 78 ? 7.531 -35.666 -6.819 1.00 84.12 78 LEU A CA 1
ATOM 547 C C . LEU A 1 78 ? 7.830 -34.198 -6.523 1.00 84.12 78 LEU A C 1
ATOM 549 O O . LEU A 1 78 ? 8.389 -33.813 -5.491 1.00 84.12 78 LEU A O 1
ATOM 553 N N . LYS A 1 79 ? 7.357 -33.349 -7.429 1.00 80.62 79 LYS A N 1
ATOM 554 C CA . LYS A 1 79 ? 7.354 -31.897 -7.298 1.00 80.62 79 LYS A CA 1
ATOM 555 C C . LYS A 1 79 ? 5.943 -31.369 -7.482 1.00 80.62 79 LYS A C 1
ATOM 557 O O . LYS A 1 79 ? 5.245 -31.701 -8.442 1.00 80.62 79 LYS A O 1
ATOM 562 N N . TYR A 1 80 ? 5.529 -30.499 -6.569 1.00 76.94 80 TYR A N 1
ATOM 563 C CA . TYR A 1 80 ? 4.329 -29.698 -6.751 1.00 76.94 80 TYR A CA 1
ATOM 564 C C . TYR A 1 80 ? 4.749 -28.291 -7.158 1.00 76.94 80 TYR A C 1
ATOM 566 O O . TYR A 1 80 ? 5.363 -27.561 -6.373 1.00 76.94 80 TYR A O 1
ATOM 574 N N . LYS A 1 81 ? 4.425 -27.908 -8.399 1.00 74.75 81 LYS A N 1
ATOM 575 C CA . LYS A 1 81 ? 5.007 -26.720 -9.042 1.00 74.75 81 LYS A CA 1
ATOM 576 C C . LYS A 1 81 ? 6.542 -26.844 -9.028 1.00 74.75 81 LYS A C 1
ATOM 578 O O . LYS A 1 81 ? 7.061 -27.855 -9.477 1.00 74.75 81 LYS A O 1
ATOM 583 N N . ASN A 1 82 ? 7.252 -25.883 -8.434 1.00 69.81 82 ASN A N 1
ATOM 584 C CA . ASN A 1 82 ? 8.718 -25.857 -8.380 1.00 69.81 82 ASN A CA 1
ATOM 585 C C . ASN A 1 82 ? 9.271 -26.278 -7.006 1.00 69.81 82 ASN A C 1
ATOM 587 O O . ASN A 1 82 ? 10.370 -25.872 -6.635 1.00 69.81 82 ASN A O 1
ATOM 591 N N . THR A 1 83 ? 8.502 -27.005 -6.187 1.00 74.06 83 THR A N 1
ATOM 592 C CA . THR A 1 83 ? 8.942 -27.416 -4.844 1.00 74.06 83 THR A CA 1
ATOM 593 C C . THR A 1 83 ? 8.877 -28.927 -4.677 1.00 74.06 83 THR A C 1
ATOM 595 O O . THR A 1 83 ? 7.828 -29.532 -4.898 1.00 74.06 83 THR A O 1
ATOM 598 N N . THR A 1 84 ? 10.003 -29.518 -4.273 1.00 79.69 84 THR A N 1
ATOM 599 C CA . THR A 1 84 ? 10.135 -30.951 -3.983 1.00 79.69 84 THR A CA 1
ATOM 600 C C . THR A 1 84 ? 9.270 -31.340 -2.792 1.00 79.69 84 THR A C 1
ATOM 602 O O . THR A 1 84 ? 9.235 -30.635 -1.776 1.00 79.69 84 THR A O 1
ATOM 605 N N . CYS A 1 85 ? 8.560 -32.456 -2.922 1.00 79.81 85 CYS A N 1
ATOM 606 C CA . CYS A 1 85 ? 7.755 -33.003 -1.845 1.00 79.81 85 CYS A CA 1
ATOM 607 C C . CYS A 1 85 ? 8.645 -33.438 -0.658 1.00 79.81 85 CYS A C 1
ATOM 609 O O . CYS A 1 85 ? 9.802 -33.822 -0.847 1.00 79.81 85 CYS A O 1
ATOM 611 N N . PRO A 1 86 ? 8.156 -33.362 0.593 1.00 75.81 86 PRO A N 1
ATOM 612 C CA . PRO A 1 86 ? 8.956 -33.740 1.756 1.00 75.81 86 PRO A CA 1
ATOM 613 C C . PRO A 1 86 ? 9.234 -35.244 1.769 1.00 75.81 86 PRO A C 1
ATOM 615 O O . PRO A 1 86 ? 8.327 -36.028 1.519 1.00 75.81 86 PRO A O 1
ATOM 618 N N . THR A 1 87 ? 10.457 -35.637 2.128 1.00 76.50 87 THR A N 1
ATOM 619 C CA . THR A 1 87 ? 10.888 -37.048 2.212 1.00 76.50 87 THR A CA 1
ATOM 620 C C . THR A 1 87 ? 11.246 -37.486 3.632 1.00 76.50 87 THR A C 1
ATOM 622 O O . THR A 1 87 ? 11.163 -38.666 3.968 1.00 76.50 87 THR A O 1
ATOM 625 N N . SER A 1 88 ? 11.618 -36.542 4.500 1.00 75.94 88 SER A N 1
ATOM 626 C CA . SER A 1 88 ? 11.969 -36.824 5.894 1.00 75.94 88 SER A CA 1
ATOM 627 C C . SER A 1 88 ? 10.741 -37.210 6.730 1.00 75.94 88 SER A C 1
ATOM 629 O O . SER A 1 88 ? 9.698 -36.563 6.596 1.00 75.94 88 SER A O 1
ATOM 631 N N . PRO A 1 89 ? 10.860 -38.179 7.664 1.00 77.88 89 PRO A N 1
ATOM 632 C CA . PRO A 1 89 ? 9.797 -38.507 8.607 1.00 77.88 89 PRO A CA 1
ATOM 633 C C . PRO A 1 89 ? 9.351 -37.284 9.411 1.00 77.88 89 PRO A C 1
ATOM 635 O O . PRO A 1 89 ? 10.142 -36.608 10.077 1.00 77.88 89 PRO A O 1
ATOM 638 N N . LEU A 1 90 ? 8.057 -37.010 9.371 1.00 75.19 90 LEU A N 1
ATOM 639 C CA . LEU A 1 90 ? 7.432 -35.862 10.002 1.00 75.19 90 LEU A CA 1
ATOM 640 C C . LEU A 1 90 ? 6.996 -36.239 11.412 1.00 75.19 90 LEU A C 1
ATOM 642 O O . LEU A 1 90 ? 6.218 -37.174 11.616 1.00 75.19 90 LEU A O 1
ATOM 646 N N . LYS A 1 91 ? 7.487 -35.496 12.407 1.00 71.38 91 LYS A N 1
ATOM 647 C CA . LYS A 1 91 ? 7.120 -35.716 13.809 1.00 71.38 91 LYS A CA 1
ATOM 648 C C . LYS A 1 91 ? 5.739 -35.126 14.089 1.00 71.38 91 LYS A C 1
ATOM 650 O O . LYS A 1 91 ? 5.516 -33.921 13.981 1.00 71.38 91 LYS A O 1
ATOM 655 N N . GLY A 1 92 ? 4.818 -36.003 14.467 1.00 62.94 92 GLY A N 1
ATOM 656 C CA . GLY A 1 92 ? 3.383 -35.769 14.528 1.00 62.94 92 GLY A CA 1
ATOM 657 C C . GLY A 1 92 ? 2.795 -35.343 15.865 1.00 62.94 92 GLY A C 1
ATOM 658 O O . GLY A 1 92 ? 1.578 -35.282 16.010 1.00 62.94 92 GLY A O 1
ATOM 659 N N . GLY A 1 93 ? 3.638 -35.026 16.844 1.00 69.75 93 GLY A N 1
ATOM 660 C CA . GLY A 1 93 ? 3.198 -34.802 18.220 1.00 69.75 93 GLY A CA 1
ATOM 661 C C . GLY A 1 93 ? 2.927 -36.114 18.963 1.00 69.75 93 GLY A C 1
ATOM 662 O O . GLY A 1 93 ? 3.272 -37.193 18.487 1.00 69.75 93 GLY A O 1
ATOM 663 N N . VAL A 1 94 ? 2.350 -36.010 20.161 1.00 75.00 94 VAL A N 1
ATOM 664 C CA . VAL A 1 94 ? 2.077 -37.149 21.054 1.00 75.00 94 VAL A CA 1
ATOM 665 C C . VAL A 1 94 ? 0.584 -37.474 21.014 1.00 75.00 94 VAL A C 1
ATOM 667 O O . VAL A 1 94 ? -0.242 -36.560 21.062 1.00 75.00 94 VAL A O 1
ATOM 670 N N . VAL A 1 95 ? 0.226 -38.758 20.934 1.00 74.06 95 VAL A N 1
ATOM 671 C CA . VAL A 1 95 ? -1.167 -39.215 21.064 1.00 74.06 95 VAL A CA 1
ATOM 672 C C . VAL A 1 95 ? -1.613 -39.020 22.517 1.00 74.06 95 VAL A C 1
ATOM 674 O O . VAL A 1 95 ? -1.062 -39.637 23.428 1.00 74.06 95 VAL A O 1
ATOM 677 N N . VAL A 1 96 ? -2.613 -38.162 22.736 1.00 75.88 96 VAL A N 1
ATOM 678 C CA . VAL A 1 96 ? -3.170 -37.839 24.063 1.00 75.88 96 VAL A CA 1
ATOM 679 C C . VAL A 1 96 ? -4.625 -38.301 24.108 1.00 75.88 96 VAL A C 1
ATOM 681 O O . VAL A 1 96 ? -5.354 -38.103 23.139 1.00 75.88 96 VAL A O 1
ATOM 684 N N . ASN A 1 97 ? -5.053 -38.920 25.213 1.00 71.25 97 ASN A N 1
ATOM 685 C CA . ASN A 1 97 ? -6.431 -39.405 25.412 1.00 71.25 97 ASN A CA 1
ATOM 686 C C . ASN A 1 97 ? -6.949 -40.340 24.299 1.00 71.25 97 ASN A C 1
ATOM 688 O O . ASN A 1 97 ? -8.140 -40.343 24.003 1.00 71.25 97 ASN A O 1
ATOM 692 N N . ASN A 1 98 ? -6.062 -41.122 23.671 1.00 66.56 98 ASN A N 1
ATOM 693 C CA . ASN A 1 98 ? -6.371 -42.013 22.540 1.00 66.56 98 ASN A CA 1
ATOM 694 C C . ASN A 1 98 ? -6.920 -41.307 21.281 1.00 66.56 98 ASN A C 1
ATOM 696 O O . ASN A 1 98 ? -7.446 -41.966 20.387 1.00 66.56 98 ASN A O 1
ATOM 700 N N . ASP A 1 99 ? -6.765 -39.983 21.168 1.00 72.62 99 ASP A N 1
ATOM 701 C CA . ASP A 1 99 ? -7.197 -39.215 19.999 1.00 72.62 99 ASP A CA 1
ATOM 702 C C . ASP A 1 99 ? -6.090 -39.151 18.934 1.00 72.62 99 ASP A C 1
ATOM 704 O O . ASP A 1 99 ? -5.319 -38.188 18.823 1.00 72.62 99 ASP A O 1
ATOM 708 N N . ILE A 1 100 ? -6.007 -40.220 18.139 1.00 71.12 100 ILE A N 1
ATOM 709 C CA . ILE A 1 100 ? -5.067 -40.310 17.018 1.00 71.12 100 ILE A CA 1
ATOM 710 C C . ILE A 1 100 ? -5.405 -39.329 15.893 1.00 71.12 100 ILE A C 1
ATOM 712 O O . ILE A 1 100 ? -4.511 -38.864 15.189 1.00 71.12 100 ILE A O 1
ATOM 716 N N . SER A 1 101 ? -6.682 -38.962 15.768 1.00 68.19 101 SER A N 1
ATOM 717 C CA . SER A 1 101 ? -7.168 -38.053 14.737 1.00 68.19 101 SER A CA 1
ATOM 718 C C . SER A 1 101 ? -6.556 -36.666 14.900 1.00 68.19 101 SER A C 1
ATOM 720 O O . SER A 1 101 ? -6.006 -36.096 13.958 1.00 68.19 101 SER A O 1
ATOM 722 N N . THR A 1 102 ? -6.555 -36.148 16.127 1.00 70.88 102 THR A N 1
ATOM 723 C CA . THR A 1 102 ? -5.958 -34.846 16.444 1.00 70.88 102 THR A CA 1
ATOM 724 C C . THR A 1 102 ? -4.424 -34.878 16.418 1.00 70.88 102 THR A C 1
ATOM 726 O O . THR A 1 102 ? -3.790 -33.853 16.140 1.00 70.88 102 THR A O 1
ATOM 729 N N . ALA A 1 103 ? -3.799 -36.028 16.696 1.00 71.44 103 ALA A N 1
ATOM 730 C CA . ALA A 1 103 ? -2.350 -36.200 16.565 1.00 71.44 103 ALA A CA 1
ATOM 731 C C . ALA A 1 103 ? -1.917 -36.207 15.088 1.00 71.44 103 ALA A C 1
ATOM 733 O O . ALA A 1 103 ? -1.060 -35.421 14.692 1.00 71.44 103 ALA A O 1
ATOM 734 N N . LEU A 1 104 ? -2.571 -37.003 14.239 1.00 72.94 104 LEU A N 1
ATOM 735 C CA . LEU A 1 104 ? -2.282 -37.069 12.805 1.00 72.94 104 LEU A CA 1
ATOM 736 C C . LEU A 1 104 ? -2.609 -35.753 12.087 1.00 72.94 104 LEU A C 1
ATOM 738 O O . LEU A 1 104 ? -1.815 -35.281 11.275 1.00 72.94 104 LEU A O 1
ATOM 742 N N . ALA A 1 105 ? -3.704 -35.088 12.465 1.00 69.69 105 ALA A N 1
ATOM 743 C CA . ALA A 1 105 ? -4.007 -33.730 12.021 1.00 69.69 105 ALA A CA 1
ATOM 744 C C . ALA A 1 105 ? -2.866 -32.748 12.337 1.00 69.69 105 ALA A C 1
ATOM 746 O O . ALA A 1 105 ? -2.473 -31.960 11.479 1.00 69.69 105 ALA A O 1
ATOM 747 N N . ARG A 1 106 ? -2.291 -32.807 13.548 1.00 70.56 106 ARG A N 1
ATOM 748 C CA . ARG A 1 106 ? -1.124 -31.994 13.930 1.00 70.56 106 ARG A CA 1
ATOM 749 C C . ARG A 1 106 ? 0.139 -32.382 13.170 1.00 70.56 106 ARG A C 1
ATOM 751 O O . ARG A 1 106 ? 0.913 -31.494 12.832 1.00 70.56 106 ARG A O 1
ATOM 758 N N . ALA A 1 107 ? 0.337 -33.660 12.873 1.00 70.75 107 ALA A N 1
ATOM 759 C CA . ALA A 1 107 ? 1.467 -34.141 12.088 1.00 70.75 107 ALA A CA 1
ATOM 760 C C . ALA A 1 107 ? 1.460 -33.611 10.660 1.00 70.75 107 ALA A C 1
ATOM 762 O O . ALA A 1 107 ? 2.433 -32.999 10.219 1.00 70.75 107 ALA A O 1
ATOM 763 N N . LEU A 1 108 ? 0.325 -33.772 9.982 1.00 69.25 108 LEU A N 1
ATOM 764 C CA . LEU A 1 108 ? 0.108 -33.248 8.642 1.00 69.25 108 LEU A CA 1
ATOM 765 C C . LEU A 1 108 ? 0.160 -31.717 8.655 1.00 69.25 108 LEU A C 1
ATOM 767 O O . LEU A 1 108 ? 0.771 -31.139 7.765 1.00 69.25 108 LEU A O 1
ATOM 771 N N . LYS A 1 109 ? -0.351 -31.057 9.712 1.00 66.31 109 LYS A N 1
ATOM 772 C CA . LYS A 1 109 ? -0.208 -29.604 9.921 1.00 66.31 109 LYS A CA 1
ATOM 773 C C . LYS A 1 109 ? 1.251 -29.165 10.089 1.00 66.31 109 LYS A C 1
ATOM 775 O O . LYS A 1 109 ? 1.657 -28.167 9.508 1.00 66.31 109 LYS A O 1
ATOM 780 N N . ASN A 1 110 ? 2.060 -29.872 10.871 1.00 63.28 110 ASN A N 1
ATOM 781 C CA . ASN A 1 110 ? 3.468 -29.523 11.079 1.00 63.28 110 ASN A CA 1
ATOM 782 C C . ASN A 1 110 ? 4.301 -29.745 9.810 1.00 63.28 110 ASN A C 1
ATOM 784 O O . ASN A 1 110 ? 5.200 -28.954 9.527 1.00 63.28 110 ASN A O 1
ATOM 788 N N . ALA A 1 111 ? 3.942 -30.744 9.000 1.00 56.75 111 ALA A N 1
ATOM 789 C CA . ALA A 1 111 ? 4.489 -30.924 7.658 1.00 56.75 111 ALA A CA 1
ATOM 790 C C . ALA A 1 111 ? 4.291 -29.684 6.771 1.00 56.75 111 ALA A C 1
ATOM 792 O O . ALA A 1 111 ? 5.181 -29.329 6.003 1.00 56.75 111 ALA A O 1
ATOM 793 N N . THR A 1 112 ? 3.169 -28.971 6.938 1.00 51.62 112 THR A N 1
ATOM 794 C CA . THR A 1 112 ? 2.863 -27.735 6.190 1.00 51.62 112 THR A CA 1
ATOM 795 C C . THR A 1 112 ? 3.775 -26.557 6.533 1.00 51.62 112 THR A C 1
ATOM 797 O O . THR A 1 112 ? 3.968 -25.687 5.693 1.00 51.62 112 THR A O 1
ATOM 800 N N . PHE A 1 113 ? 4.354 -26.526 7.740 1.00 48.78 113 PHE A N 1
ATOM 801 C CA . PHE A 1 113 ? 5.286 -25.471 8.158 1.00 48.78 113 PHE A CA 1
ATOM 802 C C . PHE A 1 113 ? 6.746 -25.811 7.844 1.00 48.78 113 PHE A C 1
ATOM 804 O O . PHE A 1 113 ? 7.555 -24.903 7.672 1.00 48.78 113 PHE A O 1
ATOM 811 N N . ALA A 1 114 ? 7.083 -27.101 7.755 1.00 46.88 114 ALA A N 1
ATOM 812 C CA . ALA A 1 114 ? 8.410 -27.559 7.345 1.00 46.88 114 ALA A CA 1
ATOM 813 C C . ALA A 1 114 ? 8.608 -27.506 5.818 1.00 46.88 114 ALA A C 1
ATOM 815 O O . ALA A 1 114 ? 9.731 -27.321 5.355 1.00 46.88 114 ALA A O 1
ATOM 816 N N . ALA A 1 115 ? 7.531 -27.636 5.036 1.00 45.31 115 ALA A N 1
ATOM 817 C CA . ALA A 1 115 ? 7.560 -27.545 3.583 1.00 45.31 115 ALA A CA 1
ATOM 818 C C . ALA A 1 115 ? 7.145 -26.136 3.130 1.00 45.31 115 ALA A C 1
ATOM 820 O O . ALA A 1 115 ? 5.976 -25.765 3.172 1.00 45.31 115 ALA A O 1
ATOM 821 N N . THR A 1 116 ? 8.101 -25.341 2.658 1.00 48.94 116 THR A N 1
ATOM 822 C CA . THR A 1 116 ? 7.988 -23.928 2.238 1.00 48.94 116 THR A CA 1
ATOM 823 C C . THR A 1 116 ? 7.001 -23.642 1.086 1.00 48.94 116 THR A C 1
ATOM 825 O O . THR A 1 116 ? 6.992 -22.533 0.545 1.00 48.94 116 THR A O 1
ATOM 828 N N . PHE A 1 117 ? 6.182 -24.613 0.678 1.00 50.84 117 PHE A N 1
ATOM 829 C CA . PHE A 1 117 ? 5.455 -24.612 -0.590 1.00 50.84 117 PHE A CA 1
ATOM 830 C C . PHE A 1 117 ? 4.015 -24.040 -0.506 1.00 50.84 117 PHE A C 1
ATOM 832 O O . PHE A 1 117 ? 3.435 -23.716 -1.545 1.00 50.84 117 PHE A O 1
ATOM 839 N N . VAL A 1 118 ? 3.445 -23.800 0.692 1.00 48.91 118 VAL A N 1
ATOM 840 C CA . VAL A 1 118 ? 2.135 -23.116 0.853 1.00 48.91 118 VAL A CA 1
ATOM 841 C C . VAL A 1 118 ? 2.237 -21.894 1.767 1.00 48.91 118 VAL A C 1
ATOM 843 O O . VAL A 1 118 ? 2.001 -21.959 2.967 1.00 48.91 118 VAL A O 1
ATOM 846 N N . ARG A 1 119 ? 2.539 -20.720 1.200 1.00 43.09 119 ARG A N 1
ATOM 847 C CA . ARG A 1 119 ? 2.646 -19.463 1.974 1.00 43.09 119 ARG A CA 1
ATOM 848 C C . ARG A 1 119 ? 1.302 -18.884 2.466 1.00 43.09 119 ARG A C 1
ATOM 850 O O . ARG A 1 119 ? 1.312 -17.836 3.099 1.00 43.09 119 ARG A O 1
ATOM 857 N N . SER A 1 120 ? 0.150 -19.508 2.174 1.00 43.19 120 SER A N 1
ATOM 858 C CA . SER A 1 120 ? -1.177 -18.899 2.422 1.00 43.19 120 SER A CA 1
ATOM 859 C C . SER A 1 120 ? -2.355 -19.889 2.589 1.00 43.19 120 SER A C 1
ATOM 861 O O . SER A 1 1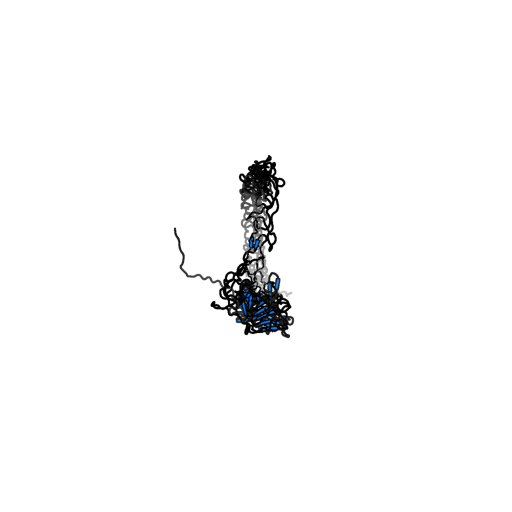20 ? -3.471 -19.601 2.153 1.00 43.19 120 SER A O 1
ATOM 863 N N . SER A 1 121 ? -2.170 -21.063 3.199 1.00 41.81 121 SER A N 1
ATOM 864 C CA . SER A 1 121 ? -3.307 -21.943 3.543 1.00 41.81 121 SER A CA 1
ATOM 865 C C . SER A 1 121 ? -3.628 -21.896 5.033 1.00 41.81 121 SER A C 1
ATOM 867 O O . SER A 1 121 ? -2.818 -22.298 5.868 1.00 41.81 121 SER A O 1
ATOM 869 N N . THR A 1 122 ? -4.841 -21.471 5.381 1.00 39.31 122 THR A N 1
ATOM 870 C CA . THR A 1 122 ? -5.443 -21.745 6.688 1.00 39.31 122 THR A CA 1
ATOM 871 C C . THR A 1 122 ? -5.825 -23.221 6.749 1.00 39.31 122 THR A C 1
ATOM 873 O O . THR A 1 122 ? -6.803 -23.660 6.153 1.00 39.31 122 THR A O 1
ATOM 876 N N . PHE A 1 123 ? -5.029 -24.005 7.469 1.00 44.50 123 PHE A N 1
ATOM 877 C CA . PHE A 1 123 ? -5.284 -25.425 7.686 1.00 44.50 123 PHE A CA 1
ATOM 878 C C . PHE A 1 123 ? -6.347 -25.613 8.782 1.00 44.50 123 PHE A C 1
ATOM 880 O O . PHE A 1 123 ? -6.058 -25.425 9.970 1.00 44.50 123 PHE A O 1
ATOM 887 N N . GLN A 1 124 ? -7.574 -25.965 8.388 1.00 44.62 124 GLN A N 1
ATOM 888 C CA . GLN A 1 124 ? -8.638 -26.413 9.291 1.00 44.62 124 GLN A CA 1
ATOM 889 C C . GLN A 1 124 ? -8.809 -27.927 9.165 1.00 44.62 124 GLN A C 1
ATOM 891 O O . GLN A 1 124 ? -9.543 -28.412 8.313 1.00 44.62 124 GLN A O 1
ATOM 896 N N . THR A 1 125 ? -8.138 -28.690 10.023 1.00 47.03 125 THR A N 1
ATOM 897 C CA . THR A 1 125 ? -8.382 -30.131 10.117 1.00 47.03 125 THR A CA 1
ATOM 898 C C . THR A 1 125 ? -9.469 -30.448 11.118 1.00 47.03 125 THR A C 1
ATOM 900 O O . THR A 1 125 ? -9.279 -30.251 12.317 1.00 47.03 125 THR A O 1
ATOM 903 N N . ALA A 1 126 ? -10.535 -31.069 10.628 1.00 49.91 126 ALA A N 1
ATOM 904 C CA . ALA A 1 126 ? -11.204 -32.141 11.345 1.00 49.91 126 ALA A CA 1
ATOM 905 C C . ALA A 1 126 ? -10.764 -33.447 10.675 1.00 49.91 126 ALA A C 1
ATOM 907 O O . ALA A 1 126 ? -11.269 -33.800 9.614 1.00 49.91 126 ALA A O 1
ATOM 908 N N . PHE A 1 127 ? -9.764 -34.122 11.243 1.00 52.22 127 PHE A N 1
ATOM 909 C CA . PHE A 1 127 ? -9.467 -35.491 10.837 1.00 52.22 127 PHE A CA 1
ATOM 910 C C . PHE A 1 127 ? -10.520 -36.380 11.494 1.00 52.22 127 PHE A C 1
ATOM 912 O O . PHE A 1 127 ? -10.682 -36.346 12.713 1.00 52.22 127 PHE A O 1
ATOM 919 N N . LYS A 1 128 ? -11.281 -37.121 10.694 1.00 56.16 128 LYS A N 1
ATOM 920 C CA . LYS A 1 128 ? -12.334 -38.015 11.189 1.00 56.16 128 LYS A CA 1
ATOM 921 C C . LYS A 1 128 ? -12.064 -39.411 10.633 1.00 56.16 128 LYS A C 1
ATOM 923 O O . LYS A 1 128 ? -12.573 -39.774 9.578 1.00 56.16 128 LYS A O 1
ATOM 928 N N . GLY A 1 129 ? -11.168 -40.148 11.289 1.00 60.88 129 GLY A N 1
ATOM 929 C CA . GLY A 1 129 ? -10.763 -41.498 10.877 1.00 60.88 129 GLY A CA 1
ATOM 930 C C . GLY A 1 129 ? -9.826 -41.533 9.664 1.00 60.88 129 GLY A C 1
ATOM 931 O O . GLY A 1 129 ? -8.676 -41.917 9.816 1.00 60.88 129 GLY A O 1
ATOM 932 N N . VAL A 1 130 ? -10.297 -41.133 8.478 1.00 65.19 130 VAL A N 1
ATOM 933 C CA . VAL A 1 130 ? -9.511 -41.157 7.221 1.00 65.19 130 VAL A CA 1
ATOM 934 C C . VAL A 1 130 ? -9.806 -40.011 6.245 1.00 65.19 130 VAL A C 1
ATOM 936 O O . VAL A 1 130 ? -9.221 -39.931 5.168 1.00 65.19 130 VAL A O 1
ATOM 939 N N . THR A 1 131 ? -10.722 -39.110 6.597 1.00 68.69 131 THR A N 1
ATOM 940 C CA . THR A 1 131 ? -11.041 -37.940 5.769 1.00 68.69 131 THR A CA 1
ATOM 941 C C . THR A 1 131 ? -10.318 -36.706 6.299 1.00 68.69 131 THR A C 1
ATOM 943 O O . THR A 1 131 ? -10.337 -36.435 7.503 1.00 68.69 131 THR A O 1
ATOM 946 N N . VAL A 1 132 ? -9.703 -35.948 5.394 1.00 70.88 132 VAL A N 1
ATOM 947 C CA . VAL A 1 132 ? -8.961 -34.715 5.662 1.00 70.88 132 VAL A CA 1
ATOM 948 C C . VAL A 1 132 ? -9.598 -33.575 4.876 1.00 70.88 132 VAL A C 1
ATOM 950 O O . VAL A 1 132 ? -9.544 -33.546 3.649 1.00 70.88 132 VAL A O 1
ATOM 953 N N . ALA A 1 133 ? -10.187 -32.612 5.581 1.00 69.56 133 ALA A N 1
ATOM 954 C CA . ALA A 1 133 ? -10.596 -31.352 4.971 1.00 69.56 133 ALA A CA 1
ATOM 955 C C . ALA A 1 133 ? -9.360 -30.474 4.719 1.00 69.56 133 ALA A C 1
ATOM 957 O O . ALA A 1 133 ? -8.561 -30.241 5.629 1.00 69.56 133 ALA A O 1
ATOM 958 N N . THR A 1 134 ? -9.205 -29.982 3.492 1.00 68.81 134 THR A N 1
ATOM 959 C CA . THR A 1 134 ? -8.107 -29.095 3.089 1.00 68.81 134 THR A CA 1
ATOM 960 C C . THR A 1 134 ? -8.658 -27.743 2.638 1.00 68.81 134 THR A C 1
ATOM 962 O O . THR A 1 134 ? -9.813 -27.607 2.240 1.00 68.81 134 THR A O 1
ATOM 965 N N . THR A 1 135 ? -7.861 -26.680 2.744 1.00 63.88 135 THR A N 1
ATOM 966 C CA . THR A 1 135 ? -8.194 -25.372 2.159 1.00 63.88 135 THR A CA 1
ATOM 967 C C . THR A 1 135 ? -6.938 -24.800 1.522 1.00 63.88 135 THR A C 1
ATOM 969 O O . THR A 1 135 ? -5.993 -24.430 2.217 1.00 63.88 135 THR A O 1
ATOM 972 N N . VAL A 1 136 ? -6.921 -24.732 0.190 1.00 62.69 136 VAL A N 1
ATOM 973 C CA . VAL A 1 136 ? -5.756 -24.298 -0.597 1.00 62.69 136 VAL A CA 1
ATOM 974 C C . VAL A 1 136 ? -6.171 -23.117 -1.465 1.00 62.69 136 VAL A C 1
ATOM 976 O O . VAL A 1 136 ? -7.052 -23.250 -2.320 1.00 62.69 136 VAL A O 1
ATOM 979 N N . GLY A 1 137 ? -5.568 -21.949 -1.213 1.00 62.06 137 GLY A N 1
ATOM 980 C CA . GLY A 1 137 ? -5.897 -20.698 -1.910 1.00 62.06 137 GLY A CA 1
ATOM 981 C C . GLY A 1 137 ? -7.316 -20.181 -1.639 1.00 62.06 137 GLY A C 1
ATOM 982 O O . GLY A 1 137 ? -7.908 -19.565 -2.515 1.00 62.06 137 GLY A O 1
ATOM 983 N N . GLY A 1 138 ? -7.889 -20.474 -0.464 1.00 62.84 138 GLY A N 1
ATOM 984 C CA . GLY A 1 138 ? -9.243 -20.042 -0.081 1.00 62.84 138 GLY A CA 1
ATOM 985 C C . GLY A 1 138 ? -10.385 -20.952 -0.554 1.00 62.84 138 GLY A C 1
ATOM 986 O O . GLY A 1 138 ? -11.537 -20.688 -0.228 1.00 62.84 138 GLY A O 1
ATOM 987 N N . VAL A 1 139 ? -10.084 -22.038 -1.271 1.00 69.19 139 VAL A N 1
ATOM 988 C CA . VAL A 1 139 ? -11.080 -23.010 -1.752 1.00 69.19 139 VAL A CA 1
ATOM 989 C C . VAL A 1 139 ? -10.994 -24.296 -0.928 1.00 69.19 139 VAL A C 1
ATOM 991 O O . VAL A 1 139 ? -9.905 -24.860 -0.773 1.00 69.19 139 VAL A O 1
ATOM 994 N N . GLN A 1 140 ? -12.139 -24.752 -0.413 1.00 76.25 140 GLN A N 1
ATOM 995 C CA . GLN A 1 140 ? -12.254 -25.971 0.391 1.00 76.25 140 GLN A CA 1
ATOM 996 C C . GLN A 1 140 ? -12.151 -27.228 -0.483 1.00 76.25 140 GLN A C 1
ATOM 998 O O . GLN A 1 140 ? -12.737 -27.304 -1.561 1.00 76.25 140 GLN A O 1
ATOM 1003 N N . GLY A 1 141 ? -11.381 -28.204 -0.011 1.00 74.06 141 GLY A N 1
ATOM 1004 C CA . GLY A 1 141 ? -11.198 -29.520 -0.607 1.00 74.06 141 GLY A CA 1
ATOM 1005 C C . GLY A 1 141 ? -11.346 -30.620 0.443 1.00 74.06 141 GLY A C 1
ATOM 1006 O O . GLY A 1 141 ? -11.398 -30.365 1.649 1.00 74.06 141 GLY A O 1
ATOM 1007 N N . THR A 1 142 ? -11.464 -31.861 -0.006 1.00 78.12 142 THR A N 1
ATOM 1008 C CA . THR A 1 142 ? -11.550 -33.032 0.866 1.00 78.12 142 THR A CA 1
ATOM 1009 C C . THR A 1 142 ? -10.729 -34.153 0.259 1.00 78.12 142 THR A C 1
ATOM 1011 O O . THR A 1 142 ? -10.917 -34.489 -0.909 1.00 78.12 142 THR A O 1
ATOM 1014 N N . LEU A 1 143 ? -9.816 -34.699 1.057 1.00 77.88 143 LEU A N 1
ATOM 1015 C CA . LEU A 1 143 ? -9.010 -35.871 0.745 1.00 77.88 143 LEU A CA 1
ATOM 1016 C C . LEU A 1 143 ? -9.513 -37.035 1.589 1.00 77.88 143 LEU A C 1
ATOM 1018 O O . LEU A 1 143 ? -9.681 -36.898 2.800 1.00 77.88 143 LEU A O 1
ATOM 1022 N N . THR A 1 144 ? -9.732 -38.174 0.956 1.00 77.31 144 THR A N 1
ATOM 1023 C CA . THR A 1 144 ? -10.183 -39.402 1.598 1.00 77.31 144 THR A CA 1
ATOM 1024 C C . THR A 1 144 ? -9.091 -40.437 1.430 1.00 77.31 144 THR A C 1
ATOM 1026 O O . THR A 1 144 ? -8.700 -40.761 0.308 1.00 77.31 144 THR A O 1
ATOM 1029 N N . TYR A 1 145 ? -8.595 -40.934 2.553 1.00 76.69 145 TYR A N 1
ATOM 1030 C CA . TYR A 1 145 ? -7.617 -42.004 2.598 1.00 76.69 145 TYR A CA 1
ATOM 1031 C C . TYR A 1 145 ? -8.306 -43.326 2.935 1.00 76.69 145 TYR A C 1
ATOM 1033 O O . TYR A 1 145 ? -9.398 -43.358 3.496 1.00 76.69 145 TYR A O 1
ATOM 1041 N N . ALA A 1 146 ? -7.663 -44.428 2.599 1.00 71.06 146 ALA A N 1
ATOM 1042 C CA . ALA A 1 146 ? -7.986 -45.744 3.113 1.00 71.06 146 ALA A CA 1
ATOM 1043 C C . ALA A 1 146 ? -6.731 -46.346 3.731 1.00 71.06 146 ALA A C 1
ATOM 1045 O O . ALA A 1 146 ? -5.611 -45.929 3.436 1.00 71.06 146 ALA A O 1
ATOM 1046 N N . VAL A 1 147 ? -6.939 -47.296 4.630 1.00 68.25 147 VAL A N 1
ATOM 1047 C CA . VAL A 1 147 ? -5.857 -47.977 5.321 1.00 68.25 147 VAL A CA 1
ATOM 1048 C C . VAL A 1 147 ? -5.505 -49.249 4.555 1.00 68.25 147 VAL A C 1
ATOM 1050 O O . VAL A 1 147 ? -6.389 -50.046 4.249 1.00 68.25 147 VAL A O 1
ATOM 1053 N N . GLU A 1 148 ? -4.224 -49.431 4.246 1.00 61.94 148 GLU A N 1
ATOM 1054 C CA . GLU A 1 148 ? -3.712 -50.626 3.573 1.00 61.94 148 GLU A CA 1
ATOM 1055 C C . GLU A 1 148 ? -3.700 -51.798 4.579 1.00 61.94 148 GLU A C 1
ATOM 1057 O O . GLU A 1 148 ? -2.930 -51.814 5.545 1.00 61.94 148 GLU A O 1
ATOM 1062 N N . GLY A 1 149 ? -4.602 -52.768 4.395 1.00 55.28 149 GLY A N 1
ATOM 1063 C CA . GLY A 1 149 ? -4.711 -53.968 5.234 1.00 55.28 149 GLY A CA 1
ATOM 1064 C C . GLY A 1 149 ? -5.507 -53.812 6.544 1.00 55.28 149 GLY A C 1
ATOM 1065 O O . GLY A 1 149 ? -6.133 -52.793 6.834 1.00 55.28 149 GLY A O 1
ATOM 1066 N N . ALA A 1 150 ? -5.519 -54.875 7.358 1.00 49.53 150 ALA A N 1
ATOM 1067 C CA . ALA A 1 150 ? -6.252 -54.922 8.626 1.00 49.53 150 ALA A CA 1
ATOM 1068 C C . ALA A 1 150 ? -5.453 -54.249 9.756 1.00 49.53 150 ALA A C 1
ATOM 1070 O O . ALA A 1 150 ? -4.740 -54.913 10.513 1.00 49.53 150 ALA A O 1
ATOM 1071 N N . LEU A 1 151 ? -5.565 -52.927 9.901 1.00 50.91 151 LEU A N 1
ATOM 1072 C CA . LEU A 1 151 ? -5.026 -52.263 11.086 1.00 50.91 151 LEU A CA 1
ATOM 1073 C C . LEU A 1 151 ? -5.878 -52.557 12.324 1.00 50.91 151 LEU A C 1
ATOM 1075 O O . LEU A 1 151 ? -7.066 -52.258 12.379 1.00 50.91 151 LEU A O 1
ATOM 1079 N N . SER A 1 152 ? -5.245 -53.098 13.365 1.00 51.47 152 SER A N 1
ATOM 1080 C CA . SER A 1 152 ? -5.877 -53.366 14.659 1.00 51.47 152 SER A CA 1
ATOM 1081 C C . SER A 1 152 ? -5.780 -52.140 15.586 1.00 51.47 152 SER A C 1
ATOM 1083 O O . SER A 1 152 ? -5.076 -52.187 16.600 1.00 51.47 152 SER A O 1
ATOM 1085 N N . TRP A 1 153 ? -6.403 -51.013 15.231 1.00 58.34 153 TRP A N 1
ATOM 1086 C CA . TRP A 1 153 ? -6.542 -49.863 16.140 1.00 58.34 153 TRP A CA 1
ATOM 1087 C C . TRP A 1 153 ? -7.944 -49.853 16.767 1.00 58.34 153 TRP A C 1
ATOM 1089 O O . TRP A 1 153 ? -8.926 -50.047 16.048 1.00 58.34 153 TRP A O 1
ATOM 1099 N N . PRO A 1 154 ? -8.086 -49.611 18.085 1.00 50.03 154 PRO A N 1
ATOM 1100 C CA . PRO A 1 154 ? -9.400 -49.446 18.700 1.00 50.03 154 PRO A CA 1
ATOM 1101 C C . PRO A 1 154 ? -10.140 -48.275 18.030 1.00 50.03 154 PRO A C 1
ATOM 1103 O O . PRO A 1 154 ? -9.662 -47.143 18.087 1.00 50.03 154 PRO A O 1
ATOM 1106 N N . ASN A 1 155 ? -11.302 -48.543 17.420 1.00 49.88 155 ASN A N 1
ATOM 1107 C CA . ASN A 1 155 ? -12.190 -47.587 16.723 1.00 49.88 155 ASN A CA 1
ATOM 1108 C C . ASN A 1 155 ? -11.830 -47.184 15.274 1.00 49.88 155 ASN A C 1
ATOM 1110 O O . ASN A 1 155 ? -12.401 -46.225 14.760 1.00 49.88 155 ASN A O 1
ATOM 1114 N N . LEU A 1 156 ? -10.949 -47.919 14.591 1.00 49.41 156 LEU A N 1
ATOM 1115 C CA . LEU A 1 156 ? -10.821 -47.895 13.124 1.00 49.41 156 LEU A CA 1
ATOM 1116 C C . LEU A 1 156 ? -11.149 -49.302 12.615 1.00 49.41 156 LEU A C 1
ATOM 1118 O O . LEU A 1 156 ? -10.259 -50.109 12.364 1.00 49.41 156 LEU A O 1
ATOM 1122 N N . ALA A 1 157 ? -12.437 -49.642 12.568 1.00 45.22 157 ALA A N 1
ATOM 1123 C CA . ALA A 1 157 ? -12.858 -50.914 11.996 1.00 45.22 157 ALA A CA 1
ATOM 1124 C C . ALA A 1 157 ? -12.682 -50.858 10.471 1.00 45.22 157 ALA A C 1
ATOM 1126 O O . ALA A 1 157 ? -13.138 -49.918 9.821 1.00 45.22 157 ALA A O 1
ATOM 1127 N N . SER A 1 158 ? -12.054 -51.884 9.891 1.00 42.56 158 SER A N 1
ATOM 1128 C CA . SER A 1 158 ? -11.912 -52.048 8.436 1.00 42.56 158 SER A CA 1
ATOM 1129 C C . SER A 1 158 ? -13.256 -52.057 7.690 1.00 42.56 158 SER A C 1
ATOM 1131 O O . SER A 1 158 ? -13.288 -51.825 6.487 1.00 42.56 158 SER A O 1
ATOM 1133 N N . THR A 1 159 ? -14.366 -52.287 8.399 1.00 42.34 159 THR A N 1
ATOM 1134 C CA . THR A 1 159 ? -15.732 -52.340 7.863 1.00 42.34 159 THR A CA 1
ATOM 1135 C C . THR A 1 159 ? -16.362 -50.974 7.574 1.00 42.34 159 THR A C 1
ATOM 1137 O O . THR A 1 159 ? -17.318 -50.933 6.811 1.00 42.34 159 THR A O 1
ATOM 1140 N N . ASP A 1 160 ? -15.831 -49.869 8.114 1.00 46.28 160 ASP A N 1
ATOM 1141 C CA . ASP A 1 160 ? -16.370 -48.512 7.871 1.00 46.28 160 ASP A CA 1
ATOM 1142 C C . ASP A 1 160 ? -15.679 -47.785 6.702 1.00 46.28 160 ASP A C 1
ATOM 1144 O O . ASP A 1 160 ? -16.118 -46.719 6.274 1.00 46.28 160 ASP A O 1
ATOM 1148 N N . LEU A 1 161 ? -14.581 -48.339 6.177 1.00 49.38 161 LEU A N 1
ATOM 1149 C CA . LEU A 1 161 ? -13.801 -47.712 5.104 1.00 49.38 161 LEU A CA 1
ATOM 1150 C C . LEU A 1 161 ? -14.360 -48.000 3.709 1.00 49.38 161 LEU A C 1
ATOM 1152 O O . LEU A 1 161 ? -14.100 -47.242 2.775 1.00 49.38 161 LEU A O 1
ATOM 1156 N N . CYS A 1 162 ? -15.168 -49.051 3.595 1.00 51.25 162 CYS A N 1
ATOM 1157 C CA . CYS A 1 162 ? -15.634 -49.617 2.340 1.00 51.25 162 CYS A CA 1
ATOM 1158 C C . CYS A 1 162 ? -17.071 -50.157 2.476 1.00 51.25 162 CYS A C 1
ATOM 1160 O O . CYS A 1 162 ? -17.332 -51.319 2.171 1.00 51.25 162 CYS A O 1
ATOM 1162 N N . ASP A 1 163 ? -18.006 -49.347 2.990 1.00 45.84 163 ASP A N 1
ATOM 1163 C CA . ASP A 1 163 ? -19.430 -49.710 2.939 1.00 45.84 163 ASP A CA 1
ATOM 1164 C C . ASP A 1 163 ? -19.928 -49.756 1.475 1.00 45.84 163 ASP A C 1
ATOM 1166 O O . ASP A 1 163 ? -19.332 -49.142 0.586 1.00 45.84 163 ASP A O 1
ATOM 1170 N N . ALA A 1 164 ? -21.018 -50.489 1.220 1.00 43.41 164 ALA A N 1
ATOM 1171 C CA . ALA A 1 164 ? -21.620 -50.720 -0.100 1.00 43.41 164 ALA A CA 1
ATOM 1172 C C . ALA A 1 164 ? -21.997 -49.451 -0.913 1.00 43.41 164 ALA A C 1
ATOM 1174 O O . ALA A 1 164 ? -22.363 -49.559 -2.081 1.00 43.41 164 ALA A O 1
ATOM 1175 N N . SER A 1 165 ? -21.924 -48.257 -0.323 1.00 46.91 165 SER A N 1
ATOM 1176 C CA . SER A 1 165 ? -22.129 -46.947 -0.948 1.00 46.91 165 SER A CA 1
ATOM 1177 C C . SER A 1 165 ? -20.837 -46.274 -1.438 1.00 46.91 165 SER A C 1
ATOM 1179 O O . SER A 1 165 ? -20.913 -45.305 -2.197 1.00 46.91 165 SER A O 1
ATOM 1181 N N . ASN A 1 166 ? -19.653 -46.775 -1.058 1.00 53.47 166 ASN A N 1
ATOM 1182 C CA . ASN A 1 166 ? -18.358 -46.215 -1.448 1.00 53.47 166 ASN A CA 1
ATOM 1183 C C . ASN A 1 166 ? -17.734 -46.990 -2.624 1.00 53.47 166 ASN A C 1
ATOM 1185 O O . ASN A 1 166 ? -16.918 -47.893 -2.439 1.00 53.47 166 ASN A O 1
ATOM 1189 N N . THR A 1 167 ? -18.059 -46.585 -3.855 1.00 53.53 167 THR A N 1
ATOM 1190 C CA . THR A 1 167 ? -17.503 -47.168 -5.094 1.00 53.53 167 THR A CA 1
ATOM 1191 C C . THR A 1 167 ? -15.975 -47.050 -5.216 1.00 53.53 167 THR A C 1
ATOM 1193 O O . THR A 1 167 ? -15.390 -47.679 -6.090 1.00 53.53 167 THR A O 1
ATOM 1196 N N . ALA A 1 168 ? -15.297 -46.262 -4.366 1.00 52.81 168 ALA A N 1
ATOM 1197 C CA . ALA A 1 168 ? -13.830 -46.162 -4.341 1.00 52.81 168 ALA A CA 1
ATOM 1198 C C . ALA A 1 168 ? -13.136 -47.383 -3.699 1.00 52.81 168 ALA A C 1
ATOM 1200 O O . ALA A 1 168 ? -11.918 -47.519 -3.805 1.00 52.81 168 ALA A O 1
ATOM 1201 N N . CYS A 1 169 ? -13.904 -48.258 -3.047 1.00 53.88 169 CYS A N 1
ATOM 1202 C CA . CYS A 1 169 ? -13.441 -49.495 -2.420 1.00 53.88 169 CYS A CA 1
ATOM 1203 C C . CYS A 1 169 ? -13.925 -50.771 -3.126 1.00 53.88 169 CYS A C 1
ATOM 1205 O O . CYS A 1 169 ? -13.713 -51.865 -2.604 1.00 53.88 169 CYS A O 1
ATOM 1207 N N . ASP A 1 170 ? -14.616 -50.655 -4.260 1.00 57.59 170 ASP A N 1
ATOM 1208 C CA . ASP A 1 170 ? -15.135 -51.819 -4.973 1.00 57.59 170 ASP A CA 1
ATOM 1209 C C . ASP A 1 170 ? -13.976 -52.627 -5.579 1.00 57.59 170 ASP A C 1
ATOM 1211 O O . ASP A 1 170 ? -13.417 -52.262 -6.610 1.00 57.59 170 ASP A O 1
ATOM 1215 N N . ASN A 1 171 ? -13.589 -53.708 -4.901 1.00 55.56 171 ASN A N 1
ATOM 1216 C CA . ASN A 1 171 ? -12.571 -54.658 -5.348 1.00 55.56 171 ASN A CA 1
ATOM 1217 C C . ASN A 1 171 ? -13.176 -55.840 -6.127 1.00 55.56 171 ASN A C 1
ATOM 1219 O O . ASN A 1 171 ? -12.488 -56.828 -6.384 1.00 55.56 171 ASN A O 1
ATOM 1223 N N . THR A 1 172 ? -14.465 -55.772 -6.489 1.00 53.50 172 THR A N 1
ATOM 1224 C CA . THR A 1 172 ? -15.153 -56.861 -7.196 1.00 53.50 172 THR A CA 1
ATOM 1225 C C . THR A 1 172 ? -14.959 -56.809 -8.719 1.00 53.50 172 THR A C 1
ATOM 1227 O O . THR A 1 172 ? -15.277 -57.781 -9.407 1.00 53.50 172 THR A O 1
ATOM 1230 N N . ALA A 1 173 ? -14.358 -55.729 -9.243 1.00 59.88 173 ALA A N 1
ATOM 1231 C CA . ALA A 1 173 ? -13.962 -55.539 -10.640 1.00 59.88 173 ALA A CA 1
ATOM 1232 C C . ALA A 1 173 ? -12.601 -54.817 -10.755 1.00 59.88 173 ALA A C 1
ATOM 1234 O O . ALA A 1 173 ? -12.156 -54.157 -9.820 1.00 59.88 173 ALA A O 1
ATOM 1235 N N . THR A 1 174 ? -11.938 -54.925 -11.914 1.00 71.44 174 THR A N 1
ATOM 1236 C CA . THR A 1 174 ? -10.724 -54.153 -12.250 1.00 71.44 174 THR A CA 1
ATOM 1237 C C . THR A 1 174 ? -10.944 -52.662 -11.990 1.00 71.44 174 THR A C 1
ATOM 1239 O O . THR A 1 174 ? -11.913 -52.098 -12.505 1.00 71.44 174 THR A O 1
ATOM 1242 N N . CYS A 1 175 ? -10.052 -52.021 -11.225 1.00 78.00 175 CYS A N 1
ATOM 1243 C CA . CYS A 1 175 ? -10.154 -50.593 -10.925 1.00 78.00 175 CYS A CA 1
ATOM 1244 C C . CYS A 1 175 ? -10.258 -49.760 -12.213 1.00 78.00 175 CYS A C 1
ATOM 1246 O O . CYS A 1 175 ? -9.569 -50.030 -13.199 1.00 78.00 175 CYS A O 1
ATOM 1248 N N . ALA A 1 176 ? -11.114 -48.736 -12.192 1.00 81.81 176 ALA A N 1
ATOM 1249 C CA . ALA A 1 176 ? -11.279 -47.813 -13.313 1.00 81.81 176 ALA A CA 1
ATOM 1250 C C . ALA A 1 176 ? -9.965 -47.086 -13.656 1.00 81.81 176 ALA A C 1
ATOM 1252 O O . ALA A 1 176 ? -9.115 -46.889 -12.785 1.00 81.81 176 ALA A O 1
ATOM 1253 N N . ASP A 1 177 ? -9.823 -46.641 -14.907 1.00 85.25 177 ASP A N 1
ATOM 1254 C CA . ASP A 1 177 ? -8.656 -45.872 -15.348 1.00 85.25 177 ASP A CA 1
ATOM 1255 C C . ASP A 1 177 ? -8.407 -44.655 -14.441 1.00 85.25 177 ASP A C 1
ATOM 1257 O O . ASP A 1 177 ? -9.332 -43.985 -13.974 1.00 85.25 177 ASP A O 1
ATOM 1261 N N . GLY A 1 178 ? -7.132 -44.396 -14.152 1.00 85.44 178 GLY A N 1
ATOM 1262 C CA . GLY A 1 178 ? -6.699 -43.399 -13.173 1.00 85.44 178 GLY A CA 1
ATOM 1263 C C . GLY A 1 178 ? -6.680 -43.933 -11.738 1.00 85.44 178 GLY A C 1
ATOM 1264 O O . GLY A 1 178 ? -6.365 -43.193 -10.802 1.00 85.44 178 GLY A O 1
ATOM 1265 N N . ARG A 1 179 ? -6.976 -45.220 -11.533 1.00 87.38 179 ARG A N 1
ATOM 1266 C CA . ARG A 1 179 ? -6.840 -45.918 -10.251 1.00 87.38 179 ARG A CA 1
ATOM 1267 C C . ARG A 1 179 ? -6.049 -47.207 -10.416 1.00 87.38 179 ARG A C 1
ATOM 1269 O O . ARG A 1 179 ? -6.046 -47.806 -11.489 1.00 87.38 179 ARG A O 1
ATOM 1276 N N . TYR A 1 180 ? -5.389 -47.626 -9.345 1.00 86.75 180 TYR A N 1
ATOM 1277 C CA . TYR A 1 180 ? -4.676 -48.896 -9.287 1.00 86.75 180 TYR A CA 1
ATOM 1278 C C . TYR A 1 180 ? -5.116 -49.718 -8.085 1.00 86.75 180 TYR A C 1
ATOM 1280 O O . TYR A 1 180 ? -5.543 -49.166 -7.068 1.00 86.75 180 TYR A O 1
ATOM 1288 N N . ASP A 1 181 ? -5.027 -51.034 -8.233 1.00 84.06 181 ASP A N 1
ATOM 1289 C CA . ASP A 1 181 ? -5.223 -51.963 -7.130 1.00 84.06 181 ASP A CA 1
ATOM 1290 C C . ASP A 1 181 ? -3.939 -52.020 -6.290 1.00 84.06 181 ASP A C 1
ATOM 1292 O O . ASP A 1 181 ? -2.887 -52.436 -6.776 1.00 84.06 181 ASP A O 1
ATOM 1296 N N . ASP A 1 182 ? -4.023 -51.572 -5.037 1.00 74.69 182 ASP A N 1
ATOM 1297 C CA . ASP A 1 182 ? -2.926 -51.656 -4.059 1.00 74.69 182 ASP A CA 1
ATOM 1298 C C . ASP A 1 182 ? -2.985 -52.965 -3.236 1.00 74.69 182 ASP A C 1
ATOM 1300 O O . ASP A 1 182 ? -2.300 -53.126 -2.233 1.00 74.69 182 ASP A O 1
ATOM 1304 N N . GLY A 1 183 ? -3.848 -53.913 -3.624 1.00 69.56 183 GLY A N 1
ATOM 1305 C CA . GLY A 1 183 ? -4.057 -55.203 -2.958 1.00 69.56 183 GLY A CA 1
ATOM 1306 C C . GLY A 1 183 ? -5.156 -55.202 -1.889 1.00 69.56 183 GLY A C 1
ATOM 1307 O O . GLY A 1 183 ? -5.423 -56.241 -1.281 1.00 69.56 183 GLY A O 1
ATOM 1308 N N . ALA A 1 184 ? -5.808 -54.058 -1.652 1.00 69.88 184 ALA A N 1
ATOM 1309 C CA . ALA A 1 184 ? -6.913 -53.917 -0.696 1.00 69.88 184 ALA A CA 1
ATOM 1310 C C . ALA A 1 184 ? -8.027 -52.961 -1.165 1.00 69.88 184 ALA A C 1
ATOM 1312 O O . ALA A 1 184 ? -9.198 -53.210 -0.878 1.00 69.88 184 ALA A O 1
ATOM 1313 N N . VAL A 1 185 ? -7.680 -51.875 -1.866 1.00 76.25 185 VAL A N 1
ATOM 1314 C CA . VAL A 1 185 ? -8.601 -50.826 -2.343 1.00 76.25 185 VAL A CA 1
ATOM 1315 C C . VAL A 1 185 ? -8.146 -50.279 -3.701 1.00 76.25 185 VAL A C 1
ATOM 1317 O O . VAL A 1 185 ? -6.959 -50.327 -4.020 1.00 76.25 185 VAL A O 1
ATOM 1320 N N . CYS A 1 186 ? -9.065 -49.676 -4.464 1.00 79.38 186 CYS A N 1
ATOM 1321 C CA . CYS A 1 186 ? -8.734 -48.951 -5.694 1.00 79.38 186 CYS A CA 1
ATOM 1322 C C . CYS A 1 186 ? -8.218 -47.534 -5.385 1.00 79.38 186 CYS A C 1
ATOM 1324 O O . CYS A 1 186 ? -8.974 -46.550 -5.384 1.00 79.38 186 CYS A O 1
ATOM 1326 N N . ALA A 1 187 ? -6.915 -47.423 -5.131 1.00 83.19 187 ALA A N 1
ATOM 1327 C CA . ALA A 1 187 ? -6.240 -46.163 -4.846 1.00 83.19 187 ALA A CA 1
ATOM 1328 C C . ALA A 1 187 ? -6.169 -45.260 -6.089 1.00 83.19 187 ALA A C 1
ATOM 1330 O O . ALA A 1 187 ? -6.075 -45.725 -7.225 1.00 83.19 187 ALA A O 1
ATOM 1331 N N . ILE A 1 188 ? -6.213 -43.942 -5.881 1.00 88.44 188 ILE A N 1
ATOM 1332 C CA . ILE A 1 188 ? -5.974 -42.959 -6.943 1.00 88.44 188 ILE A CA 1
ATOM 1333 C C . ILE A 1 188 ? -4.529 -43.118 -7.414 1.00 88.44 188 ILE A C 1
ATOM 1335 O O . ILE A 1 188 ? -3.615 -43.179 -6.590 1.00 88.44 188 ILE A O 1
ATOM 1339 N N . CYS A 1 189 ? -4.323 -43.165 -8.732 1.00 89.75 189 CYS A N 1
ATOM 1340 C CA . CYS A 1 189 ? -2.985 -43.235 -9.306 1.00 89.75 189 CYS A CA 1
ATOM 1341 C C . CYS A 1 189 ? -2.122 -42.099 -8.745 1.00 89.75 189 CYS A C 1
ATOM 1343 O O . CYS A 1 189 ? -2.569 -40.955 -8.793 1.00 89.75 189 CYS A O 1
ATOM 1345 N N . PRO A 1 190 ? -0.935 -42.344 -8.180 1.00 89.50 190 PRO A N 1
ATOM 1346 C CA . PRO A 1 190 ? -0.118 -41.254 -7.668 1.00 89.50 190 PRO A CA 1
ATOM 1347 C C . PRO A 1 190 ? 0.388 -40.379 -8.822 1.00 89.50 190 PRO A C 1
ATOM 1349 O O . PRO A 1 190 ? 0.518 -40.841 -9.955 1.00 89.50 190 PRO A O 1
ATOM 1352 N N . ALA A 1 191 ? 0.696 -39.113 -8.528 1.00 88.75 191 ALA A N 1
ATOM 1353 C CA . ALA A 1 191 ? 1.437 -38.278 -9.469 1.00 88.75 191 ALA A CA 1
ATOM 1354 C C . ALA A 1 191 ? 2.766 -38.965 -9.835 1.00 88.75 191 ALA A C 1
ATOM 1356 O O . ALA A 1 191 ? 3.317 -39.718 -9.032 1.00 88.75 191 ALA A O 1
ATOM 1357 N N . GLY A 1 192 ? 3.247 -38.742 -11.054 1.00 88.38 192 GLY A N 1
ATOM 1358 C CA . GLY A 1 192 ? 4.407 -39.444 -11.603 1.00 88.38 192 GLY A CA 1
ATOM 1359 C C . GLY A 1 192 ? 4.133 -40.870 -12.087 1.00 88.38 192 GLY A C 1
ATOM 1360 O O . GLY A 1 192 ? 5.057 -41.549 -12.527 1.00 88.38 192 GLY A O 1
ATOM 1361 N N . ALA A 1 193 ? 2.886 -41.344 -12.040 1.00 90.44 193 ALA A N 1
ATOM 1362 C CA . ALA A 1 193 ? 2.486 -42.638 -12.578 1.00 90.44 193 ALA A CA 1
ATOM 1363 C C . ALA A 1 193 ? 1.244 -42.520 -13.471 1.00 90.44 193 ALA A C 1
ATOM 1365 O O . ALA A 1 193 ? 0.449 -41.588 -13.348 1.00 90.44 193 ALA A O 1
ATOM 1366 N N . GLN A 1 194 ? 1.075 -43.506 -14.347 1.00 92.88 194 GLN A N 1
ATOM 1367 C CA . GLN A 1 194 ? -0.137 -43.743 -15.120 1.00 92.88 194 GLN A CA 1
ATOM 1368 C C . GLN A 1 194 ? -0.793 -45.043 -14.667 1.00 92.88 194 GLN A C 1
ATOM 1370 O O . GLN A 1 194 ? -0.109 -46.035 -14.395 1.00 92.88 194 GLN A O 1
ATOM 1375 N N . CYS A 1 195 ? -2.122 -45.039 -14.585 1.00 91.44 195 CYS A N 1
ATOM 1376 C CA . CYS A 1 195 ? -2.877 -46.215 -14.187 1.00 91.44 195 CYS A CA 1
ATOM 1377 C C . CYS A 1 195 ? -4.004 -46.494 -15.176 1.00 91.44 195 CYS A C 1
ATOM 1379 O O . CYS A 1 195 ? -4.896 -45.665 -15.356 1.00 91.44 195 CYS A O 1
ATOM 1381 N N . THR A 1 196 ? -3.958 -47.666 -15.805 1.00 88.88 196 THR A N 1
ATOM 1382 C CA . THR A 1 196 ? -4.958 -48.136 -16.776 1.00 88.88 196 THR A CA 1
ATOM 1383 C C . THR A 1 196 ? -5.391 -49.541 -16.376 1.00 88.88 196 THR A C 1
ATOM 1385 O O . THR A 1 196 ? -4.542 -50.378 -16.062 1.00 88.88 196 THR A O 1
ATOM 1388 N N . ALA A 1 197 ? -6.700 -49.797 -16.349 1.00 82.94 197 ALA A N 1
ATOM 1389 C CA . ALA A 1 197 ? -7.288 -51.086 -15.968 1.00 82.94 197 ALA A CA 1
ATOM 1390 C C . ALA A 1 197 ? -6.769 -51.666 -14.628 1.00 82.94 197 ALA A C 1
ATOM 1392 O O . ALA A 1 197 ? -6.591 -52.876 -14.485 1.00 82.94 197 ALA A O 1
ATOM 1393 N N . GLY A 1 198 ? -6.500 -50.805 -13.643 1.00 79.69 198 GLY A N 1
ATOM 1394 C CA . GLY A 1 198 ? -6.048 -51.199 -12.305 1.00 79.69 198 GLY A CA 1
ATOM 1395 C C . GLY A 1 198 ? -4.555 -51.495 -12.148 1.00 79.69 198 GLY A C 1
ATOM 1396 O O . GLY A 1 198 ? -4.114 -51.707 -11.020 1.00 79.69 198 GLY A O 1
ATOM 1397 N N . ALA A 1 199 ? -3.757 -51.446 -13.219 1.00 86.94 199 ALA A N 1
ATOM 1398 C CA . ALA A 1 199 ? -2.301 -51.566 -13.141 1.00 86.94 199 ALA A CA 1
ATOM 1399 C C . ALA A 1 199 ? -1.638 -50.187 -13.011 1.00 86.94 199 ALA A C 1
ATOM 1401 O O . ALA A 1 199 ? -1.982 -49.266 -13.748 1.00 86.94 199 ALA A O 1
ATOM 1402 N N . LYS A 1 200 ? -0.660 -50.054 -12.106 1.00 88.56 200 LYS A N 1
ATOM 1403 C CA . LYS A 1 200 ? 0.174 -48.852 -11.933 1.00 88.56 200 LYS A CA 1
ATOM 1404 C C . LYS A 1 200 ? 1.493 -49.006 -12.688 1.00 88.56 200 LYS A C 1
ATOM 1406 O O . LYS A 1 200 ? 2.233 -49.951 -12.427 1.00 88.56 200 LYS A O 1
ATOM 1411 N N . ALA A 1 201 ? 1.820 -48.043 -13.544 1.00 91.25 201 ALA A N 1
ATOM 1412 C CA . ALA A 1 201 ? 3.127 -47.918 -14.184 1.00 91.25 201 ALA A CA 1
ATOM 1413 C C . ALA A 1 201 ? 3.715 -46.532 -13.893 1.00 91.25 201 ALA A C 1
ATOM 1415 O O . ALA A 1 201 ? 3.043 -45.517 -14.067 1.00 91.25 201 ALA A O 1
ATOM 1416 N N . THR A 1 202 ? 4.960 -46.473 -13.425 1.00 90.81 202 THR A N 1
ATOM 1417 C CA . THR A 1 202 ? 5.683 -45.204 -13.260 1.00 90.81 202 THR A CA 1
ATOM 1418 C C . THR A 1 202 ? 5.917 -44.561 -14.619 1.00 90.81 202 THR A C 1
ATOM 1420 O O . THR A 1 202 ? 6.202 -45.268 -15.581 1.00 90.81 202 THR A O 1
ATOM 1423 N N . CYS A 1 203 ? 5.812 -43.236 -14.701 1.00 91.38 203 CYS A N 1
ATOM 1424 C CA . CYS A 1 203 ? 6.220 -42.521 -15.902 1.00 91.38 203 CYS A CA 1
ATOM 1425 C C . CYS A 1 203 ? 7.718 -42.704 -16.102 1.00 91.38 203 CYS A C 1
ATOM 1427 O O . CYS A 1 203 ? 8.492 -42.449 -15.181 1.00 91.38 203 CYS A O 1
ATOM 1429 N N . ASP A 1 204 ? 8.119 -43.170 -17.278 1.00 90.81 204 ASP A N 1
ATOM 1430 C CA . ASP A 1 204 ? 9.531 -43.294 -17.618 1.00 90.81 204 ASP A CA 1
ATOM 1431 C C . ASP A 1 204 ? 10.182 -41.907 -17.643 1.00 90.81 204 ASP A C 1
ATOM 1433 O O . ASP A 1 204 ? 9.497 -40.892 -17.823 1.00 90.81 204 ASP A O 1
ATOM 1437 N N . ALA A 1 205 ? 11.504 -41.853 -17.467 1.00 88.38 205 ALA A N 1
ATOM 1438 C CA . ALA A 1 205 ? 12.249 -40.610 -17.629 1.00 88.38 205 ALA A CA 1
ATOM 1439 C C . ALA A 1 205 ? 11.888 -39.954 -18.977 1.00 88.38 205 ALA A C 1
ATOM 1441 O O . ALA A 1 205 ? 11.667 -40.630 -19.982 1.00 88.38 205 ALA A O 1
ATOM 1442 N N . GLY A 1 206 ? 11.795 -38.628 -18.985 1.00 87.38 206 GLY A N 1
ATOM 1443 C CA . GLY A 1 206 ? 11.339 -37.846 -20.131 1.00 87.38 206 GLY A CA 1
ATOM 1444 C C . GLY A 1 206 ? 9.821 -37.719 -20.216 1.00 87.38 206 GLY A C 1
ATOM 1445 O O . GLY A 1 206 ? 9.314 -36.921 -20.997 1.00 87.38 206 GLY A O 1
ATOM 1446 N N . SER A 1 207 ? 9.069 -38.433 -19.382 1.00 91.00 207 SER A N 1
ATOM 1447 C CA . SER A 1 207 ? 7.622 -38.287 -19.265 1.00 91.00 207 SER A CA 1
ATOM 1448 C C . SER A 1 207 ? 7.208 -37.986 -17.829 1.00 91.00 207 SER A C 1
ATOM 1450 O O . SER A 1 207 ? 7.914 -38.292 -16.870 1.00 91.00 207 SER A O 1
ATOM 1452 N N . PHE A 1 208 ? 6.053 -37.351 -17.672 1.00 91.56 208 PHE A N 1
ATOM 1453 C CA . PHE A 1 208 ? 5.552 -36.918 -16.382 1.00 91.56 208 PHE A CA 1
ATOM 1454 C C . PHE A 1 208 ? 4.040 -37.083 -16.275 1.00 91.56 208 PHE A C 1
ATOM 1456 O O . PHE A 1 208 ? 3.301 -37.047 -17.259 1.00 91.56 208 PHE A O 1
ATOM 1463 N N . ALA A 1 209 ? 3.567 -37.215 -15.040 1.00 91.38 209 ALA A N 1
ATOM 1464 C CA . ALA A 1 209 ? 2.151 -37.156 -14.706 1.00 91.38 209 ALA A CA 1
ATOM 1465 C C . ALA A 1 209 ? 1.958 -36.179 -13.546 1.00 91.38 209 ALA A C 1
ATOM 1467 O O . ALA A 1 209 ? 2.246 -36.494 -12.393 1.00 91.38 209 ALA A O 1
ATOM 1468 N N . THR A 1 210 ? 1.487 -34.968 -13.841 1.00 85.44 210 THR A N 1
ATOM 1469 C CA . THR A 1 210 ? 1.395 -33.904 -12.825 1.00 85.44 210 THR A CA 1
ATOM 1470 C C . THR A 1 210 ? 0.365 -34.152 -11.751 1.00 85.44 210 THR A C 1
ATOM 1472 O O . THR A 1 210 ? 0.562 -33.742 -10.607 1.00 85.44 210 THR A O 1
ATOM 1475 N N . LEU A 1 211 ? -0.745 -34.787 -12.108 1.00 87.88 211 LEU A N 1
ATOM 1476 C CA . LEU A 1 211 ? -1.864 -34.961 -11.204 1.00 87.88 211 LEU A CA 1
ATOM 1477 C C . LEU A 1 211 ? -1.997 -36.433 -10.816 1.00 87.88 211 LEU A C 1
ATOM 1479 O O . LEU A 1 211 ? -1.869 -37.308 -11.671 1.00 87.88 211 LEU A O 1
ATOM 1483 N N . PRO A 1 212 ? -2.308 -36.720 -9.544 1.00 86.12 212 PRO A N 1
ATOM 1484 C CA . PRO A 1 212 ? -2.854 -38.002 -9.167 1.00 86.12 212 PRO A CA 1
ATOM 1485 C C . PRO A 1 212 ? -4.101 -38.293 -10.007 1.00 86.12 212 PRO A C 1
ATOM 1487 O O . PRO A 1 212 ? -4.878 -37.386 -10.302 1.00 86.12 212 PRO A O 1
ATOM 1490 N N . GLY A 1 213 ? -4.305 -39.549 -10.378 1.00 87.69 213 GLY A N 1
ATOM 1491 C CA . GLY A 1 213 ? -5.406 -39.981 -11.233 1.00 87.69 213 GLY A CA 1
ATOM 1492 C C . GLY A 1 213 ? -5.087 -40.001 -12.727 1.00 87.69 213 GLY A C 1
ATOM 1493 O O . GLY A 1 213 ? -5.994 -40.237 -13.519 1.00 87.69 213 GLY A O 1
ATOM 1494 N N . SER A 1 214 ? -3.835 -39.761 -13.126 1.00 91.25 214 SER A N 1
ATOM 1495 C CA . SER A 1 214 ? -3.430 -39.832 -14.531 1.00 91.25 214 SER A CA 1
ATOM 1496 C C . SER A 1 214 ? -3.636 -41.226 -15.126 1.00 91.25 214 SER A C 1
ATOM 1498 O O . SER A 1 214 ? -3.219 -42.242 -14.566 1.00 91.25 214 SER A O 1
ATOM 1500 N N . THR A 1 215 ? -4.260 -41.261 -16.301 1.00 91.88 215 THR A N 1
ATOM 1501 C CA . THR A 1 215 ? -4.433 -42.473 -17.115 1.00 91.88 215 THR A CA 1
ATOM 1502 C C . THR A 1 215 ? -3.281 -42.680 -18.095 1.00 91.88 215 THR A C 1
ATOM 1504 O O . THR A 1 215 ? -3.095 -43.786 -18.587 1.00 91.88 215 THR A O 1
ATOM 1507 N N . ALA A 1 216 ? -2.495 -41.632 -18.354 1.00 91.69 216 ALA A N 1
ATOM 1508 C CA . ALA A 1 216 ? -1.350 -41.647 -19.252 1.00 91.69 216 ALA A CA 1
ATOM 1509 C C . ALA A 1 216 ? -0.233 -40.724 -18.741 1.00 91.69 216 ALA A C 1
ATOM 1511 O O . ALA A 1 216 ? -0.505 -39.721 -18.074 1.00 91.69 216 ALA A O 1
ATOM 1512 N N . CYS A 1 217 ? 1.011 -41.053 -19.081 1.00 92.75 217 CYS A N 1
ATOM 1513 C CA . CYS A 1 217 ? 2.158 -40.163 -18.914 1.00 92.75 217 CYS A CA 1
ATOM 1514 C C . CYS A 1 217 ? 2.292 -39.240 -20.129 1.00 92.75 217 CYS A C 1
ATOM 1516 O O . CYS A 1 217 ? 2.186 -39.682 -21.273 1.00 92.75 217 CYS A O 1
ATOM 1518 N N . THR A 1 218 ? 2.543 -37.958 -19.880 1.00 93.31 218 THR A N 1
ATOM 1519 C CA . THR A 1 218 ? 2.768 -36.956 -20.925 1.00 93.31 218 THR A CA 1
ATOM 1520 C C . THR A 1 218 ? 4.265 -36.791 -21.137 1.00 93.31 218 THR A C 1
ATOM 1522 O O . THR A 1 218 ? 5.011 -36.687 -20.169 1.00 93.31 218 THR A O 1
ATOM 1525 N N . ALA A 1 219 ? 4.729 -36.768 -22.383 1.00 91.25 219 ALA A N 1
ATOM 1526 C CA . ALA A 1 219 ? 6.125 -36.467 -22.685 1.00 91.25 219 ALA A CA 1
ATOM 1527 C C . ALA A 1 219 ? 6.456 -35.012 -22.303 1.00 91.25 219 ALA A C 1
ATOM 1529 O O . ALA A 1 219 ? 5.612 -34.134 -22.470 1.00 91.25 219 ALA A O 1
ATOM 1530 N N . CYS A 1 220 ? 7.664 -34.748 -21.802 1.00 90.38 220 CYS A N 1
ATOM 1531 C CA . CYS A 1 220 ? 8.135 -33.378 -21.603 1.00 90.38 220 CYS A CA 1
ATOM 1532 C C . CYS A 1 220 ? 8.098 -32.606 -22.918 1.00 90.38 220 CYS A C 1
ATOM 1534 O O . CYS A 1 220 ? 8.475 -33.162 -23.943 1.00 90.38 220 CYS A O 1
ATOM 1536 N N . ASP A 1 221 ? 7.649 -31.355 -22.901 1.00 90.50 221 ASP A N 1
ATOM 1537 C CA . ASP A 1 221 ? 7.688 -30.497 -24.085 1.00 90.50 221 ASP A CA 1
ATOM 1538 C C . ASP A 1 221 ? 9.130 -30.075 -24.402 1.00 90.50 221 ASP A C 1
ATOM 1540 O O . ASP A 1 221 ? 10.027 -30.214 -23.565 1.00 90.50 221 ASP A O 1
ATOM 1544 N N . VAL A 1 222 ? 9.352 -29.529 -25.602 1.00 86.44 222 VAL A N 1
ATOM 1545 C CA . VAL A 1 222 ? 10.649 -28.936 -25.965 1.00 86.44 222 VAL A CA 1
ATOM 1546 C C . VAL A 1 222 ? 11.088 -27.891 -24.932 1.00 86.44 222 VAL A C 1
ATOM 1548 O O . VAL A 1 222 ? 10.261 -27.239 -24.296 1.00 86.44 222 VAL A O 1
ATOM 1551 N N . ASP A 1 223 ? 12.399 -27.776 -24.737 1.00 87.81 223 ASP A N 1
ATOM 1552 C CA . ASP A 1 223 ? 13.061 -26.966 -23.702 1.00 87.81 223 ASP A CA 1
ATOM 1553 C C . ASP A 1 223 ? 12.756 -27.367 -22.253 1.00 87.81 223 ASP A C 1
ATOM 1555 O O . ASP A 1 223 ? 13.198 -26.703 -21.309 1.00 87.81 223 ASP A O 1
ATOM 1559 N N . THR A 1 224 ? 12.058 -28.488 -22.056 1.00 90.81 224 THR A N 1
ATOM 1560 C CA . THR A 1 224 ? 11.863 -29.103 -20.747 1.00 90.81 224 THR A CA 1
ATOM 1561 C C . THR A 1 224 ? 12.313 -30.559 -20.745 1.00 90.81 224 THR A C 1
ATOM 1563 O O . THR A 1 224 ? 12.286 -31.240 -21.769 1.00 90.81 224 THR A O 1
ATOM 1566 N N . TYR A 1 225 ? 12.741 -31.056 -19.589 1.00 90.50 225 TYR A N 1
ATOM 1567 C CA . TYR A 1 225 ? 13.260 -32.412 -19.455 1.00 90.50 225 TYR A CA 1
ATOM 1568 C C . TYR A 1 225 ? 12.850 -33.068 -18.136 1.00 90.50 225 TYR A C 1
ATOM 1570 O O . TYR A 1 225 ? 12.490 -32.401 -17.167 1.00 90.50 225 TYR A O 1
ATOM 1578 N N . SER A 1 226 ? 12.923 -34.396 -18.080 1.00 89.75 226 SER A N 1
ATOM 1579 C CA . SER A 1 226 ? 12.766 -35.160 -16.841 1.00 89.75 226 SER A CA 1
ATOM 1580 C C . SER A 1 226 ? 13.784 -36.293 -16.803 1.00 89.75 226 SER A C 1
ATOM 1582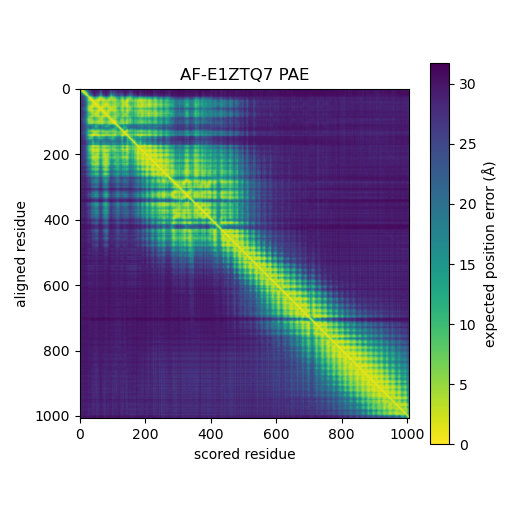 O O . SER A 1 226 ? 13.687 -37.252 -17.558 1.00 89.75 226 SER A O 1
ATOM 1584 N N . SER A 1 227 ? 14.774 -36.199 -15.921 1.00 85.06 227 SER A N 1
ATOM 1585 C CA . SER A 1 227 ? 15.849 -37.196 -15.837 1.00 85.06 227 SER A CA 1
ATOM 1586 C C . SER A 1 227 ? 15.507 -38.430 -15.012 1.00 85.06 227 SER A C 1
ATOM 1588 O O . SER A 1 227 ? 16.255 -39.401 -15.027 1.00 85.06 227 SER A O 1
ATOM 1590 N N . THR A 1 228 ? 14.398 -38.400 -14.275 1.00 84.38 228 THR A N 1
ATOM 1591 C CA . THR A 1 228 ? 14.056 -39.437 -13.299 1.00 84.38 228 THR A CA 1
ATOM 1592 C C . THR A 1 228 ? 12.686 -40.011 -13.619 1.00 84.38 228 THR A C 1
ATOM 1594 O O . THR A 1 228 ? 11.714 -39.265 -13.773 1.00 84.38 228 THR A O 1
ATOM 1597 N N . ALA A 1 229 ? 12.590 -41.339 -13.683 1.00 86.12 229 ALA A N 1
ATOM 1598 C CA . ALA A 1 229 ? 11.301 -42.013 -13.754 1.00 86.12 229 ALA A CA 1
ATOM 1599 C C . ALA A 1 229 ? 10.457 -41.675 -12.511 1.00 86.12 229 ALA A C 1
ATOM 1601 O O . ALA A 1 229 ? 10.985 -41.535 -11.412 1.00 86.12 229 ALA A O 1
ATOM 1602 N N . GLY A 1 230 ? 9.144 -41.533 -12.670 1.00 85.62 230 GLY A N 1
ATOM 1603 C CA . GLY A 1 230 ? 8.248 -41.134 -11.584 1.00 85.62 230 GLY A CA 1
ATOM 1604 C C . GLY A 1 230 ? 8.106 -39.621 -11.397 1.00 85.62 230 GLY A C 1
ATOM 1605 O O . GLY A 1 230 ? 7.485 -39.188 -10.429 1.00 85.62 230 GLY A O 1
ATOM 1606 N N . SER A 1 231 ? 8.645 -38.803 -12.306 1.00 87.25 231 SER A N 1
ATOM 1607 C CA . SER A 1 231 ? 8.547 -37.343 -12.210 1.00 87.25 231 SER A CA 1
ATOM 1608 C C . SER A 1 231 ? 7.109 -36.842 -12.387 1.00 87.25 231 SER A C 1
ATOM 1610 O O . SER A 1 231 ? 6.378 -37.258 -13.286 1.00 87.25 231 SER A O 1
ATOM 1612 N N . SER A 1 232 ? 6.693 -35.876 -11.566 1.00 87.75 232 SER A N 1
ATOM 1613 C CA . SER A 1 232 ? 5.387 -35.206 -11.702 1.00 87.75 232 SER A CA 1
ATOM 1614 C C . SER A 1 232 ? 5.436 -33.909 -12.518 1.00 87.75 232 SER A C 1
ATOM 1616 O O . SER A 1 232 ? 4.403 -33.300 -12.794 1.00 87.75 232 SER A O 1
ATOM 1618 N N . ILE A 1 233 ? 6.618 -33.445 -12.911 1.00 89.25 233 ILE A N 1
ATOM 1619 C CA . ILE A 1 233 ? 6.788 -32.239 -13.722 1.00 89.25 233 ILE A CA 1
ATOM 1620 C C . ILE A 1 233 ? 8.086 -32.330 -14.521 1.00 89.25 233 ILE A C 1
ATOM 1622 O O . ILE A 1 233 ? 9.039 -32.958 -14.062 1.00 89.25 233 ILE A O 1
ATOM 1626 N N . CYS A 1 234 ? 8.125 -31.672 -15.676 1.00 89.62 234 CYS A N 1
ATOM 1627 C CA . CYS A 1 234 ? 9.361 -31.447 -16.414 1.00 89.62 234 CYS A CA 1
ATOM 1628 C C . CYS A 1 234 ? 10.059 -30.183 -15.920 1.00 89.62 234 CYS A C 1
ATOM 1630 O O . CYS A 1 234 ? 9.426 -29.166 -15.630 1.00 89.62 234 CYS A O 1
ATOM 1632 N N . GLU A 1 235 ? 11.375 -30.256 -15.812 1.00 87.94 235 GLU A N 1
ATOM 1633 C CA . GLU A 1 235 ? 12.224 -29.128 -15.474 1.00 87.94 235 GLU A CA 1
ATOM 1634 C C . GLU A 1 235 ? 12.547 -28.316 -16.726 1.00 87.94 235 GLU A C 1
ATOM 1636 O O . GLU A 1 235 ? 12.802 -28.909 -17.772 1.00 87.94 235 GLU A O 1
ATOM 1641 N N . PRO A 1 236 ? 12.564 -26.977 -16.653 1.00 90.06 236 PRO A N 1
ATOM 1642 C CA . PRO A 1 236 ? 13.083 -26.169 -17.747 1.00 90.06 236 PRO A CA 1
ATOM 1643 C C . PRO A 1 236 ? 14.590 -26.389 -17.897 1.00 90.06 236 PRO A C 1
ATOM 1645 O O . PRO A 1 236 ? 15.305 -26.550 -16.902 1.00 90.06 236 PRO A O 1
ATOM 1648 N N . CYS A 1 237 ? 15.078 -26.349 -19.132 1.00 86.69 237 CYS A N 1
ATOM 1649 C CA . CYS A 1 237 ? 16.507 -26.412 -19.390 1.00 86.69 237 CYS A CA 1
ATOM 1650 C C . CYS A 1 237 ? 17.254 -25.194 -18.809 1.00 86.69 237 CYS A C 1
ATOM 1652 O O . CYS A 1 237 ? 16.728 -24.076 -18.838 1.00 86.69 237 CYS A O 1
ATOM 1654 N N . PRO A 1 238 ? 18.474 -25.385 -18.266 1.00 84.06 238 PRO A N 1
ATOM 1655 C CA . PRO A 1 238 ? 19.348 -24.285 -17.856 1.00 84.06 238 PRO A CA 1
ATOM 1656 C C . PRO A 1 238 ? 19.638 -23.289 -18.987 1.00 84.06 238 PRO A C 1
ATOM 1658 O O . PRO A 1 238 ? 19.530 -23.625 -20.167 1.00 84.06 238 PRO A O 1
ATOM 1661 N N . GLU A 1 239 ? 20.071 -22.074 -18.635 1.00 78.94 239 GLU A N 1
ATOM 1662 C CA . GLU A 1 239 ? 20.463 -21.059 -19.622 1.00 78.94 239 GLU A CA 1
ATOM 1663 C C . GLU A 1 239 ? 21.496 -21.602 -20.621 1.00 78.94 239 GLU A C 1
ATOM 1665 O O . GLU A 1 239 ? 22.419 -22.327 -20.248 1.00 78.94 239 GLU A O 1
ATOM 1670 N N . ASN A 1 240 ? 21.344 -21.219 -21.892 1.00 73.56 240 ASN A N 1
ATOM 1671 C CA . ASN A 1 240 ? 22.188 -21.663 -23.006 1.00 73.56 240 ASN A CA 1
ATOM 1672 C C . ASN A 1 240 ? 22.178 -23.183 -23.256 1.00 73.56 240 ASN A C 1
ATOM 1674 O O . ASN A 1 240 ? 23.129 -23.739 -23.811 1.00 73.56 240 ASN A O 1
ATOM 1678 N N . SER A 1 241 ? 21.094 -23.846 -22.860 1.00 82.50 241 SER A N 1
ATOM 1679 C CA . SER A 1 241 ? 20.823 -25.249 -23.144 1.00 82.50 241 SER A CA 1
ATOM 1680 C C . SER A 1 241 ? 19.359 -25.453 -23.489 1.00 82.50 241 SER A C 1
ATOM 1682 O O . SER A 1 241 ? 18.525 -24.595 -23.208 1.00 82.50 241 SER A O 1
ATOM 1684 N N . TYR A 1 242 ? 19.045 -26.580 -24.106 1.00 81.94 242 TYR A N 1
ATOM 1685 C CA . TYR A 1 242 ? 17.709 -26.835 -24.627 1.00 81.94 242 TYR A CA 1
ATOM 1686 C C . TYR A 1 242 ? 17.408 -28.341 -24.626 1.00 81.94 242 TYR A C 1
ATOM 1688 O O . TYR A 1 242 ? 18.303 -29.187 -24.508 1.00 81.94 242 TYR A O 1
ATOM 1696 N N . ALA A 1 243 ? 16.135 -28.671 -24.824 1.00 85.88 243 ALA A N 1
ATOM 1697 C CA . ALA A 1 243 ? 15.650 -30.029 -25.045 1.00 85.88 243 ALA A CA 1
ATOM 1698 C C . ALA A 1 243 ? 14.874 -30.053 -26.367 1.00 85.88 243 ALA A C 1
ATOM 1700 O O . ALA A 1 243 ? 13.758 -29.555 -26.456 1.00 85.88 243 ALA A O 1
ATOM 1701 N N . HIS A 1 244 ? 15.474 -30.585 -27.431 1.00 74.56 244 HIS A N 1
ATOM 1702 C CA . HIS A 1 244 ? 14.933 -30.427 -28.788 1.00 74.56 244 HIS A CA 1
ATOM 1703 C C . HIS A 1 244 ? 13.749 -31.332 -29.139 1.00 74.56 244 HIS A C 1
ATOM 1705 O O . HIS A 1 244 ? 13.129 -31.141 -30.186 1.00 74.56 244 HIS A O 1
ATOM 1711 N N . PHE A 1 245 ? 13.437 -32.328 -28.312 1.00 76.69 245 PHE A N 1
ATOM 1712 C CA . PHE A 1 245 ? 12.409 -33.311 -28.624 1.00 76.69 245 PHE A CA 1
ATOM 1713 C C . PHE A 1 245 ? 11.463 -33.482 -27.452 1.00 76.69 245 PHE A C 1
ATOM 1715 O O . PHE A 1 245 ? 11.856 -33.417 -26.290 1.00 76.69 245 PHE A O 1
ATOM 1722 N N . THR A 1 246 ? 10.199 -33.749 -27.770 1.00 84.06 246 THR A N 1
ATOM 1723 C CA . THR A 1 246 ? 9.245 -34.127 -26.739 1.00 84.06 246 THR A CA 1
ATOM 1724 C C . THR A 1 246 ? 9.697 -35.432 -26.097 1.00 84.06 246 THR A C 1
ATOM 1726 O O . THR A 1 246 ? 9.973 -36.396 -26.816 1.00 84.06 246 THR A O 1
ATOM 1729 N N . GLY A 1 247 ? 9.746 -35.491 -24.774 1.00 85.75 247 GLY A N 1
ATOM 1730 C CA . GLY A 1 247 ? 10.191 -36.684 -24.064 1.00 85.75 247 GLY A CA 1
ATOM 1731 C C . GLY A 1 247 ? 11.659 -36.662 -23.641 1.00 85.75 247 GLY A C 1
ATOM 1732 O O . GLY A 1 247 ? 12.197 -37.710 -23.299 1.00 85.75 247 GLY A O 1
ATOM 1733 N N . SER A 1 248 ? 12.337 -35.515 -23.710 1.00 87.06 248 SER A N 1
ATOM 1734 C CA . SER A 1 248 ? 13.756 -35.421 -23.364 1.00 87.06 248 SER A CA 1
ATOM 1735 C C . SER A 1 248 ? 14.036 -35.751 -21.893 1.00 87.06 248 SER A C 1
ATOM 1737 O O . SER A 1 248 ? 13.403 -35.235 -20.972 1.00 87.06 248 SER A O 1
ATOM 1739 N N . THR A 1 249 ? 15.051 -36.584 -21.670 1.00 89.25 249 THR A N 1
ATOM 1740 C CA . THR A 1 249 ? 15.541 -36.994 -20.343 1.00 89.25 249 THR A CA 1
ATOM 1741 C C . THR A 1 249 ? 16.658 -36.091 -19.799 1.00 89.25 249 THR A C 1
ATOM 1743 O O . THR A 1 249 ? 17.072 -36.215 -18.646 1.00 89.25 249 THR A O 1
ATOM 1746 N N . GLY A 1 250 ? 17.128 -35.141 -20.609 1.00 87.75 250 GLY A N 1
ATOM 1747 C CA . GLY A 1 250 ? 18.157 -34.161 -20.271 1.00 87.75 250 GLY A CA 1
ATOM 1748 C C . GLY A 1 250 ? 18.188 -32.994 -21.257 1.00 87.75 250 GLY A C 1
ATOM 1749 O O . GLY A 1 250 ? 17.486 -33.013 -22.269 1.00 87.75 250 GLY A O 1
ATOM 1750 N N . CYS A 1 251 ? 19.026 -31.999 -20.968 1.00 88.12 251 CYS A N 1
ATOM 1751 C CA . CYS A 1 251 ? 19.265 -30.827 -21.809 1.00 88.12 251 CYS A CA 1
ATOM 1752 C C . CYS A 1 251 ? 20.680 -30.836 -22.384 1.00 88.12 251 CYS A C 1
ATOM 1754 O O . CYS A 1 251 ? 21.645 -31.206 -21.702 1.00 88.12 251 CYS A O 1
ATOM 1756 N N . LEU A 1 252 ? 20.797 -30.376 -23.629 1.00 85.06 252 LEU A N 1
ATOM 1757 C CA . LEU A 1 252 ? 22.047 -30.284 -24.374 1.00 85.06 252 LEU A CA 1
ATOM 1758 C C . LEU A 1 252 ? 22.483 -28.825 -24.550 1.00 85.06 252 LEU A C 1
ATOM 1760 O O . LEU A 1 252 ? 21.650 -27.933 -24.693 1.00 85.06 252 LEU A O 1
ATOM 1764 N N . ALA A 1 253 ? 23.795 -28.598 -24.577 1.00 82.38 253 ALA A N 1
ATOM 1765 C CA . ALA A 1 253 ? 24.413 -27.339 -25.000 1.00 82.38 253 ALA A CA 1
ATOM 1766 C C . ALA A 1 253 ? 25.558 -27.602 -25.994 1.00 82.38 253 ALA A C 1
ATOM 1768 O O . ALA A 1 253 ? 26.281 -28.596 -25.852 1.00 82.38 253 ALA A O 1
ATOM 1769 N N . CYS A 1 254 ? 25.740 -26.711 -26.981 1.00 78.94 254 CYS A N 1
ATOM 1770 C CA . CYS A 1 254 ? 26.727 -26.890 -28.053 1.00 78.94 254 CYS A CA 1
ATOM 1771 C C . CYS A 1 254 ? 28.068 -26.235 -27.737 1.00 78.94 254 CYS A C 1
ATOM 1773 O O . CYS A 1 254 ? 28.210 -25.011 -27.759 1.00 78.94 254 CYS A O 1
ATOM 1775 N N . TYR A 1 255 ? 29.101 -27.042 -27.534 1.00 74.50 255 TYR A N 1
ATOM 1776 C CA . TYR A 1 255 ? 30.457 -26.541 -27.342 1.00 74.50 255 TYR A CA 1
ATOM 1777 C C . TYR A 1 255 ? 31.339 -26.942 -28.517 1.00 74.50 255 TYR A C 1
ATOM 1779 O O . TYR A 1 255 ? 31.713 -28.108 -28.626 1.00 74.50 255 TYR A O 1
ATOM 1787 N N . TYR A 1 256 ? 31.705 -25.984 -29.378 1.00 70.00 256 TYR A N 1
ATOM 1788 C CA . TYR A 1 256 ? 32.591 -26.211 -30.534 1.00 70.00 256 TYR A CA 1
ATOM 1789 C C . TYR A 1 256 ? 32.117 -27.367 -31.425 1.00 70.00 256 TYR A C 1
ATOM 1791 O O . TYR A 1 256 ? 32.881 -28.267 -31.795 1.00 70.00 256 TYR A O 1
ATOM 1799 N N . GLY A 1 257 ? 30.813 -27.378 -31.683 1.00 69.12 257 GLY A N 1
ATOM 1800 C CA . GLY A 1 257 ? 30.138 -28.435 -32.416 1.00 69.12 257 GLY A CA 1
ATOM 1801 C C . GLY A 1 257 ? 30.084 -29.797 -31.749 1.00 69.12 257 GLY A C 1
ATOM 1802 O O . GLY A 1 257 ? 30.030 -30.825 -32.426 1.00 69.12 257 GLY A O 1
ATOM 1803 N N . MET A 1 258 ? 30.130 -29.820 -30.416 1.00 72.50 258 MET A N 1
ATOM 1804 C CA . MET A 1 258 ? 29.907 -31.016 -29.614 1.00 72.50 258 MET A CA 1
ATOM 1805 C C . MET A 1 258 ? 28.699 -30.802 -28.696 1.00 72.50 258 MET A C 1
ATOM 1807 O O . MET A 1 258 ? 28.770 -29.913 -27.839 1.00 72.50 258 MET A O 1
ATOM 1811 N N . PRO A 1 259 ? 27.627 -31.606 -28.810 1.00 78.69 259 PRO A N 1
ATOM 1812 C CA . PRO A 1 259 ? 26.564 -31.580 -27.818 1.00 78.69 259 PRO A CA 1
ATOM 1813 C C . PRO A 1 259 ? 27.117 -32.107 -26.491 1.00 78.69 259 PRO A C 1
ATOM 1815 O O . PRO A 1 259 ? 27.789 -33.140 -26.437 1.00 78.69 259 PRO A O 1
ATOM 1818 N N . LYS A 1 260 ? 26.850 -31.392 -25.402 1.00 81.00 260 LYS A N 1
ATOM 1819 C CA . LYS A 1 260 ? 27.143 -31.850 -24.042 1.00 81.00 260 LYS A CA 1
ATOM 1820 C C . LYS A 1 260 ? 25.873 -31.859 -23.220 1.00 81.00 260 LYS A C 1
ATOM 1822 O O . LYS A 1 260 ? 25.108 -30.901 -23.274 1.00 81.00 260 LYS A O 1
ATOM 1827 N N . VAL A 1 261 ? 25.698 -32.908 -22.421 1.00 85.44 261 VAL A N 1
ATOM 1828 C CA . VAL A 1 261 ? 24.630 -32.961 -21.421 1.00 85.44 261 VAL A CA 1
ATOM 1829 C C . VAL A 1 261 ? 24.988 -31.991 -20.301 1.00 85.44 261 VAL A C 1
ATOM 1831 O O . VAL A 1 261 ? 26.010 -32.147 -19.628 1.00 85.44 261 VAL A O 1
ATOM 1834 N N . VAL A 1 262 ? 24.167 -30.964 -20.126 1.00 83.69 262 VAL A N 1
ATOM 1835 C CA . VAL A 1 262 ? 24.354 -29.948 -19.078 1.00 83.69 262 VAL A CA 1
ATOM 1836 C C . VAL A 1 262 ? 23.320 -30.063 -17.965 1.00 83.69 262 VAL A C 1
ATOM 1838 O O . VAL A 1 262 ? 23.531 -29.524 -16.885 1.00 83.69 262 VAL A O 1
ATOM 1841 N N . ALA A 1 263 ? 22.240 -30.808 -18.201 1.00 84.38 263 ALA A N 1
ATOM 1842 C CA . ALA A 1 263 ? 21.266 -31.183 -17.187 1.00 84.38 263 ALA A CA 1
ATOM 1843 C C . ALA A 1 263 ? 20.616 -32.526 -17.541 1.00 84.38 263 ALA A C 1
ATOM 1845 O O . ALA A 1 263 ? 20.465 -32.850 -18.717 1.00 84.38 263 ALA A O 1
ATOM 1846 N N . GLY A 1 264 ? 20.232 -33.301 -16.529 1.00 84.81 264 GLY A N 1
ATOM 1847 C CA . GLY A 1 264 ? 19.625 -34.622 -16.698 1.00 84.81 264 GLY A CA 1
ATOM 1848 C C . GLY A 1 264 ? 20.566 -35.696 -17.244 1.00 84.81 264 GLY A C 1
ATOM 1849 O O . GLY A 1 264 ? 21.767 -35.643 -17.003 1.00 84.81 264 GLY A O 1
ATOM 1850 N N . GLU A 1 265 ? 20.022 -36.692 -17.941 1.00 85.31 265 GLU A N 1
ATOM 1851 C CA . GLU A 1 265 ? 20.774 -37.834 -18.480 1.00 85.31 265 GLU A CA 1
ATOM 1852 C C . GLU A 1 265 ? 20.299 -38.145 -19.901 1.00 85.31 265 GLU A C 1
ATOM 1854 O O . GLU A 1 265 ? 19.098 -38.206 -20.142 1.00 85.31 265 GLU A O 1
ATOM 1859 N N . ILE A 1 266 ? 21.214 -38.328 -20.855 1.00 83.75 266 ILE A N 1
ATOM 1860 C CA . ILE A 1 266 ? 20.895 -38.697 -22.248 1.00 83.75 266 ILE A CA 1
ATOM 1861 C C . ILE A 1 266 ? 21.812 -39.857 -22.647 1.00 83.75 266 ILE A C 1
ATOM 1863 O O . ILE A 1 266 ? 23.021 -39.761 -22.461 1.00 83.75 266 ILE A O 1
ATOM 1867 N N . ASP A 1 267 ? 21.253 -40.954 -23.169 1.00 78.12 267 ASP A N 1
ATOM 1868 C CA . ASP A 1 267 ? 21.982 -42.176 -23.568 1.00 78.12 267 ASP A CA 1
ATOM 1869 C C . ASP A 1 267 ? 22.950 -42.730 -22.497 1.00 78.12 267 ASP A C 1
ATOM 1871 O O . ASP A 1 267 ? 24.051 -43.191 -22.800 1.00 78.12 267 ASP A O 1
ATOM 1875 N N . GLY A 1 268 ? 22.569 -42.678 -21.216 1.00 73.31 268 GLY A N 1
ATOM 1876 C CA . GLY A 1 268 ? 23.420 -43.155 -20.116 1.00 73.31 268 GLY A CA 1
ATOM 1877 C C . GLY A 1 268 ? 24.526 -42.180 -19.694 1.00 73.31 268 GLY A C 1
ATOM 1878 O O . GLY A 1 268 ? 25.352 -42.507 -18.840 1.00 73.31 268 GLY A O 1
ATOM 1879 N N . VAL A 1 269 ? 24.577 -40.987 -20.295 1.00 79.25 269 VAL A N 1
ATOM 1880 C CA . VAL A 1 269 ? 25.539 -39.934 -19.961 1.00 79.25 269 VAL A CA 1
ATOM 1881 C C . VAL A 1 269 ? 24.851 -38.887 -19.094 1.00 79.25 269 VAL A C 1
ATOM 1883 O O . VAL A 1 269 ? 24.013 -38.115 -19.565 1.00 79.25 269 VAL A O 1
ATOM 1886 N N . ALA A 1 270 ? 25.215 -38.859 -17.813 1.00 79.31 270 ALA A N 1
ATOM 1887 C CA . ALA A 1 270 ? 24.732 -37.859 -16.870 1.00 79.31 270 ALA A CA 1
ATOM 1888 C C . ALA A 1 270 ? 25.309 -36.466 -17.177 1.00 79.31 270 ALA A C 1
ATOM 1890 O O . ALA A 1 270 ? 26.464 -36.325 -17.591 1.00 79.31 270 ALA A O 1
ATOM 1891 N N . GLY A 1 271 ? 24.503 -35.437 -16.932 1.00 73.56 271 GLY A N 1
ATOM 1892 C CA . GLY A 1 271 ? 24.889 -34.039 -17.051 1.00 73.56 271 GLY A CA 1
ATOM 1893 C C . GLY A 1 271 ? 26.009 -33.651 -16.089 1.00 73.56 271 GLY A C 1
ATOM 1894 O O . GLY A 1 271 ? 26.225 -34.272 -15.045 1.00 73.56 271 GLY A O 1
ATOM 1895 N N . PHE A 1 272 ? 26.749 -32.603 -16.445 1.00 71.75 272 PHE A N 1
ATOM 1896 C CA . PHE A 1 272 ? 27.814 -32.078 -15.592 1.00 71.75 272 PHE A CA 1
ATOM 1897 C C . PHE A 1 272 ? 27.249 -31.521 -14.270 1.00 71.75 272 PHE A C 1
ATOM 1899 O O . PHE A 1 272 ? 26.536 -30.527 -14.264 1.00 71.75 272 PHE A O 1
ATOM 1906 N N . ASN A 1 273 ? 27.631 -32.122 -13.137 1.00 57.75 273 ASN A N 1
ATOM 1907 C CA . ASN A 1 273 ? 27.243 -31.694 -11.778 1.00 57.75 273 ASN A CA 1
ATOM 1908 C C . ASN A 1 273 ? 28.149 -30.586 -11.176 1.00 57.75 273 ASN A C 1
ATOM 1910 O O . ASN A 1 273 ? 28.145 -30.382 -9.962 1.00 57.75 273 ASN A O 1
ATOM 1914 N N . GLY A 1 274 ? 28.979 -29.920 -11.988 1.00 59.19 274 GLY A N 1
ATOM 1915 C CA . GLY A 1 274 ? 29.888 -28.838 -11.568 1.00 59.19 274 GLY A CA 1
ATOM 1916 C C . GLY A 1 274 ? 29.456 -27.469 -12.102 1.00 59.19 274 GLY A C 1
ATOM 1917 O O . GLY A 1 274 ? 28.497 -27.392 -12.866 1.00 59.19 274 GLY A O 1
ATOM 1918 N N . ASP A 1 275 ? 30.174 -26.399 -11.736 1.00 57.28 275 ASP A N 1
ATOM 1919 C CA . ASP A 1 275 ? 30.004 -25.094 -12.392 1.00 57.28 275 ASP A CA 1
ATOM 1920 C C . ASP A 1 275 ? 30.147 -25.285 -13.911 1.00 57.28 275 ASP A C 1
ATOM 1922 O O . ASP A 1 275 ? 31.098 -25.930 -14.373 1.00 57.28 275 ASP A O 1
ATOM 1926 N N . LEU A 1 276 ? 29.178 -24.774 -14.679 1.00 57.00 276 LEU A N 1
ATOM 1927 C CA . LEU A 1 276 ? 29.218 -24.811 -16.142 1.00 57.00 276 LEU A CA 1
ATOM 1928 C C . LEU A 1 276 ? 30.589 -24.294 -16.618 1.00 57.00 276 LEU A C 1
ATOM 1930 O O . LEU A 1 276 ? 31.112 -23.350 -16.017 1.00 57.00 276 LEU A O 1
ATOM 1934 N N . PRO A 1 277 ? 31.192 -24.881 -17.671 1.00 58.81 277 PRO A N 1
ATOM 1935 C CA . PRO A 1 277 ? 32.449 -24.376 -18.209 1.00 58.81 277 PRO A CA 1
ATOM 1936 C C . PRO A 1 277 ? 32.348 -22.863 -18.443 1.00 58.81 277 PRO A C 1
ATOM 1938 O O . PRO A 1 277 ? 31.375 -22.403 -19.033 1.00 58.81 277 PRO A O 1
ATOM 1941 N N . GLU A 1 278 ? 33.342 -22.091 -17.993 1.00 56.25 278 GLU A N 1
ATOM 1942 C CA . GLU A 1 278 ? 33.357 -20.620 -18.138 1.00 56.25 278 GLU A CA 1
ATOM 1943 C C . GLU A 1 278 ? 33.322 -20.182 -19.619 1.00 56.25 278 GLU A C 1
ATOM 1945 O O . GLU A 1 278 ? 32.932 -19.063 -19.957 1.00 56.25 278 GLU A O 1
ATOM 1950 N N . GLU A 1 279 ? 33.685 -21.091 -20.526 1.00 63.53 279 GLU A N 1
ATOM 1951 C CA . GLU A 1 279 ? 33.529 -20.910 -21.962 1.00 63.53 279 GLU A CA 1
ATOM 1952 C C . GLU A 1 279 ? 32.053 -20.966 -22.367 1.00 63.53 279 GLU A C 1
ATOM 1954 O O . GLU A 1 279 ? 31.367 -21.944 -22.106 1.00 63.53 279 GLU A O 1
ATOM 1959 N N . GLN A 1 280 ? 31.565 -19.924 -23.040 1.00 63.66 280 GLN A N 1
ATOM 1960 C CA . GLN A 1 280 ? 30.220 -19.883 -23.624 1.00 63.66 280 GLN A CA 1
ATOM 1961 C C . GLN A 1 280 ? 30.091 -20.878 -24.800 1.00 63.66 280 GLN A C 1
ATOM 1963 O O . GLN A 1 280 ? 31.102 -21.158 -25.457 1.00 63.66 280 GLN A O 1
ATOM 1968 N N . PRO A 1 281 ? 28.876 -21.377 -25.111 1.00 69.19 281 PRO A N 1
ATOM 1969 C CA . PRO A 1 281 ? 28.613 -22.141 -26.331 1.00 69.19 281 PRO A CA 1
ATOM 1970 C C . PRO A 1 281 ? 29.121 -21.391 -27.568 1.00 69.19 281 PRO A C 1
ATOM 1972 O O . PRO A 1 281 ? 29.001 -20.166 -27.653 1.00 69.19 281 PRO A O 1
ATOM 1975 N N . LYS A 1 282 ? 29.688 -22.114 -28.536 1.00 68.62 282 LYS A 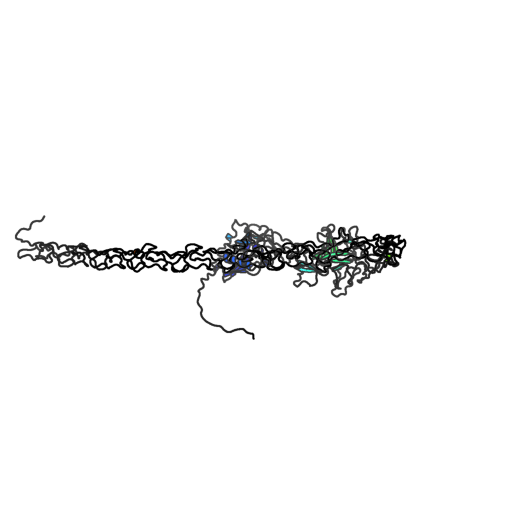N 1
ATOM 1976 C CA . LYS A 1 282 ? 30.222 -21.529 -29.777 1.00 68.62 282 LYS A CA 1
ATOM 1977 C C . LYS A 1 282 ? 29.907 -22.419 -30.977 1.00 68.62 282 LYS A C 1
ATOM 1979 O O . LYS A 1 282 ? 30.001 -23.643 -30.826 1.00 68.62 282 LYS A O 1
ATOM 1984 N N . PRO A 1 283 ? 29.634 -21.825 -32.156 1.00 68.06 283 PRO A N 1
ATOM 1985 C CA . PRO A 1 283 ? 29.495 -22.585 -33.389 1.00 68.06 283 PRO A CA 1
ATOM 1986 C C . PRO A 1 283 ? 30.762 -23.388 -33.716 1.00 68.06 283 PRO A C 1
ATOM 1988 O O . PRO A 1 283 ? 31.874 -22.976 -33.371 1.00 68.06 283 PRO A O 1
ATOM 1991 N N . GLY A 1 284 ? 30.610 -24.532 -34.380 1.00 72.69 284 GLY A N 1
ATOM 1992 C CA . GLY A 1 284 ? 31.722 -25.397 -34.777 1.00 72.69 284 GLY A CA 1
ATOM 1993 C C . GLY A 1 284 ? 31.377 -26.330 -35.933 1.00 72.69 284 GLY A C 1
ATOM 1994 O O . GLY A 1 284 ? 30.229 -26.397 -36.362 1.00 72.69 284 GLY A O 1
ATOM 1995 N N . TYR A 1 285 ? 32.379 -27.060 -36.432 1.00 76.00 285 TYR A N 1
ATOM 1996 C CA . TYR A 1 285 ? 32.229 -27.963 -37.576 1.00 76.00 285 TYR A CA 1
ATOM 1997 C C . TYR A 1 285 ? 32.657 -29.397 -37.241 1.00 76.00 285 TYR A C 1
ATOM 1999 O O . TYR A 1 285 ? 33.621 -29.645 -36.511 1.00 76.00 285 TYR A O 1
ATOM 2007 N N . ARG A 1 286 ? 31.953 -30.358 -37.834 1.00 77.00 286 ARG A N 1
ATOM 2008 C CA . ARG A 1 286 ? 32.279 -31.785 -37.886 1.00 77.00 286 ARG A CA 1
ATOM 2009 C C . ARG A 1 286 ? 32.509 -32.157 -39.346 1.00 77.00 286 ARG A C 1
ATOM 2011 O O . ARG A 1 286 ? 31.604 -32.029 -40.162 1.00 77.00 286 ARG A O 1
ATOM 2018 N N . ILE A 1 287 ? 33.716 -32.601 -39.682 1.00 79.56 287 ILE A N 1
ATOM 2019 C CA . ILE A 1 287 ? 34.051 -32.985 -41.056 1.00 79.56 287 ILE A CA 1
ATOM 2020 C C . ILE A 1 287 ? 33.875 -34.493 -41.210 1.00 79.56 287 ILE A C 1
ATOM 2022 O O . ILE A 1 287 ? 34.444 -35.277 -40.444 1.00 79.56 287 ILE A O 1
ATOM 2026 N N . VAL A 1 288 ? 33.083 -34.884 -42.203 1.00 81.38 288 VAL A N 1
ATOM 2027 C CA . VAL A 1 288 ? 32.818 -36.282 -42.542 1.00 81.38 288 VAL A CA 1
ATOM 2028 C C . VAL A 1 288 ? 33.135 -36.537 -44.005 1.00 81.38 288 VAL A C 1
ATOM 2030 O O . VAL A 1 288 ? 32.903 -35.680 -44.851 1.00 81.38 288 VAL A O 1
ATOM 2033 N N . THR A 1 289 ? 33.646 -37.720 -44.318 1.00 83.12 289 THR A N 1
ATOM 2034 C CA . THR A 1 289 ? 33.868 -38.156 -45.698 1.00 83.12 289 THR A CA 1
ATOM 2035 C C . THR A 1 289 ? 32.911 -39.294 -46.019 1.00 83.12 289 THR A C 1
ATOM 2037 O O . THR A 1 289 ? 32.845 -40.290 -45.290 1.00 83.12 289 THR A O 1
ATOM 2040 N N . LEU A 1 290 ? 32.154 -39.125 -47.101 1.00 84.06 290 LEU A N 1
ATOM 2041 C CA . LEU A 1 290 ? 31.254 -40.136 -47.635 1.00 84.06 290 LEU A CA 1
ATOM 2042 C C . LEU A 1 290 ? 32.050 -41.330 -48.184 1.00 84.06 290 LEU A C 1
ATOM 2044 O O . LEU A 1 290 ? 33.203 -41.171 -48.596 1.00 84.06 290 LEU A O 1
ATOM 2048 N N . PRO A 1 291 ? 31.467 -42.541 -48.193 1.00 82.88 291 PRO A N 1
ATOM 2049 C CA . PRO A 1 291 ? 32.107 -43.694 -48.811 1.00 82.88 291 PRO A CA 1
ATOM 2050 C C . PRO A 1 291 ? 32.367 -43.450 -50.304 1.00 82.88 291 PRO A C 1
ATOM 2052 O O . PRO A 1 291 ? 31.701 -42.647 -50.953 1.00 82.88 291 PRO A O 1
ATOM 2055 N N . SER A 1 292 ? 33.318 -44.193 -50.873 1.00 79.50 292 SER A N 1
ATOM 2056 C CA . SER A 1 292 ? 33.692 -44.113 -52.295 1.00 79.50 292 SER A CA 1
ATOM 2057 C C . SER A 1 292 ? 32.573 -44.486 -53.276 1.00 79.50 292 SER A C 1
ATOM 2059 O O . SER A 1 292 ? 32.763 -44.347 -54.475 1.00 79.50 292 SER A O 1
ATOM 2061 N N . THR A 1 293 ? 31.457 -45.015 -52.775 1.00 81.31 293 THR A N 1
ATOM 2062 C CA . THR A 1 293 ? 30.226 -45.300 -53.518 1.00 81.31 293 THR A CA 1
ATOM 2063 C C . THR A 1 293 ? 29.044 -44.930 -52.623 1.00 81.31 293 THR A C 1
ATOM 2065 O O . THR A 1 293 ? 28.733 -45.664 -51.681 1.00 81.31 293 THR A O 1
ATOM 2068 N N . SER A 1 294 ? 28.425 -43.789 -52.889 1.00 78.44 294 SER A N 1
ATOM 2069 C CA . SER A 1 294 ? 27.265 -43.252 -52.192 1.00 78.44 294 SER A CA 1
ATOM 2070 C C . SER A 1 294 ? 25.979 -43.732 -52.862 1.00 78.44 294 SER A C 1
ATOM 2072 O O . SER A 1 294 ? 25.794 -43.676 -54.075 1.00 78.44 294 SER A O 1
ATOM 2074 N N . THR A 1 295 ? 25.049 -44.209 -52.050 1.00 77.19 295 THR A N 1
ATOM 2075 C CA . THR A 1 295 ? 23.690 -44.583 -52.449 1.00 77.19 295 THR A CA 1
ATOM 2076 C C . THR A 1 295 ? 22.725 -43.398 -52.418 1.00 77.19 295 THR A C 1
ATOM 2078 O O . THR A 1 295 ? 21.623 -43.495 -52.959 1.00 77.19 295 THR A O 1
ATOM 2081 N N . LEU A 1 296 ? 23.128 -42.272 -51.816 1.00 75.25 296 LEU A N 1
ATOM 2082 C CA . LEU A 1 296 ? 22.297 -41.075 -51.678 1.00 75.25 296 LEU A CA 1
ATOM 2083 C C . LEU A 1 296 ? 22.085 -40.367 -53.019 1.00 75.25 296 LEU A C 1
ATOM 2085 O O . LEU A 1 296 ? 20.988 -39.906 -53.298 1.00 75.25 296 LEU A O 1
ATOM 2089 N N . GLU A 1 297 ? 23.081 -40.339 -53.900 1.00 70.12 297 GLU A N 1
ATOM 2090 C CA . GLU A 1 297 ? 22.958 -39.702 -55.220 1.00 70.12 297 GLU A CA 1
ATOM 2091 C C . GLU A 1 297 ? 21.952 -40.422 -56.144 1.00 70.12 297 GLU A C 1
ATOM 2093 O O . GLU A 1 297 ? 21.222 -39.792 -56.908 1.00 70.12 297 GLU A O 1
ATOM 2098 N N . ALA A 1 298 ? 21.859 -41.751 -56.028 1.00 69.00 298 ALA A N 1
ATOM 2099 C CA . ALA A 1 298 ? 20.925 -42.592 -56.781 1.00 69.00 298 ALA A CA 1
ATOM 2100 C C . ALA A 1 298 ? 19.559 -42.771 -56.083 1.00 69.00 298 ALA A C 1
ATOM 2102 O O . ALA A 1 298 ? 18.714 -43.537 -56.556 1.00 69.00 298 ALA A O 1
ATOM 2103 N N . CYS A 1 299 ? 19.338 -42.092 -54.955 1.00 75.56 299 CYS A N 1
ATOM 2104 C CA . CYS A 1 299 ? 18.114 -42.206 -54.178 1.00 75.56 299 CYS A CA 1
ATOM 2105 C C . CYS A 1 299 ? 16.916 -41.629 -54.944 1.00 75.56 299 CYS A C 1
ATOM 2107 O O . CYS A 1 299 ? 16.974 -40.535 -55.502 1.00 75.56 299 CYS A O 1
ATOM 2109 N N . SER A 1 300 ? 15.793 -42.352 -54.939 1.00 76.06 300 SER A N 1
ATOM 2110 C CA . SER A 1 300 ? 14.555 -41.903 -55.588 1.00 76.06 300 SER A CA 1
ATOM 2111 C C . SER A 1 300 ? 13.809 -40.816 -54.806 1.00 76.06 300 SER A C 1
ATOM 2113 O O . SER A 1 300 ? 12.864 -40.233 -55.336 1.00 76.06 300 SER A O 1
ATOM 2115 N N . LEU A 1 301 ? 14.180 -40.572 -53.544 1.00 78.31 301 LEU A N 1
ATOM 2116 C CA . LEU A 1 301 ? 13.598 -39.514 -52.720 1.00 78.31 301 LEU A CA 1
ATOM 2117 C C . LEU A 1 301 ? 14.178 -38.159 -53.132 1.00 78.31 301 LEU A C 1
ATOM 2119 O O . LEU A 1 301 ? 15.390 -38.005 -53.246 1.00 78.31 301 LEU A O 1
ATOM 2123 N N . ALA A 1 302 ? 13.318 -37.158 -53.311 1.00 73.38 302 ALA A N 1
ATOM 2124 C CA . ALA A 1 302 ? 13.766 -35.791 -53.541 1.00 73.38 302 ALA A CA 1
ATOM 2125 C C . ALA A 1 302 ? 14.368 -35.225 -52.246 1.00 73.38 302 ALA A C 1
ATOM 2127 O O . ALA A 1 302 ? 13.661 -35.022 -51.262 1.00 73.38 302 ALA A O 1
ATOM 2128 N N . HIS A 1 303 ? 15.675 -34.975 -52.248 1.00 71.06 303 HIS A N 1
ATOM 2129 C CA . HIS A 1 303 ? 16.414 -34.429 -51.110 1.00 71.06 303 HIS A CA 1
ATOM 2130 C C . HIS A 1 303 ? 17.446 -33.393 -51.576 1.00 71.06 303 HIS A C 1
ATOM 2132 O O . HIS A 1 303 ? 17.738 -33.330 -52.771 1.00 71.06 303 HIS A O 1
ATOM 2138 N N . PRO A 1 304 ? 18.048 -32.603 -50.670 1.00 67.00 304 PRO A N 1
ATOM 2139 C CA . PRO A 1 304 ? 18.930 -31.490 -51.038 1.00 67.00 304 PRO A CA 1
ATOM 2140 C C . PRO A 1 304 ? 20.071 -31.845 -51.992 1.00 67.00 304 PRO A C 1
ATOM 2142 O O . PRO A 1 304 ? 20.365 -31.070 -52.888 1.00 67.00 304 PRO A O 1
ATOM 2145 N N . PHE A 1 305 ? 20.630 -33.052 -51.899 1.00 70.44 305 PHE A N 1
ATOM 2146 C CA . PHE A 1 305 ? 21.671 -33.505 -52.832 1.00 70.44 305 PHE A CA 1
ATOM 2147 C C . PHE A 1 305 ? 21.175 -33.984 -54.222 1.00 70.44 305 PHE A C 1
ATOM 2149 O O . PHE A 1 305 ? 21.998 -34.335 -55.059 1.00 70.44 305 PHE A O 1
ATOM 2156 N N . ASN A 1 306 ? 19.858 -34.041 -54.480 1.00 67.75 306 ASN A N 1
ATOM 2157 C CA . ASN A 1 306 ? 19.263 -34.590 -55.715 1.00 67.75 306 ASN A CA 1
ATOM 2158 C C . ASN A 1 306 ? 17.967 -33.865 -56.166 1.00 67.75 306 ASN A C 1
ATOM 2160 O O . ASN A 1 306 ? 17.093 -34.449 -56.809 1.00 67.75 306 ASN A O 1
ATOM 2164 N N . THR A 1 307 ? 17.795 -32.580 -55.838 1.00 59.50 307 THR A N 1
ATOM 2165 C CA . THR A 1 307 ? 16.658 -31.784 -56.344 1.00 59.50 307 THR A CA 1
ATOM 2166 C C . THR A 1 307 ? 17.052 -31.045 -57.623 1.00 59.50 307 THR A C 1
ATOM 2168 O O . THR A 1 307 ? 17.851 -30.122 -57.575 1.00 59.50 307 THR A O 1
ATOM 2171 N N . GLY A 1 308 ? 16.496 -31.478 -58.764 1.00 58.41 308 GLY A N 1
ATOM 2172 C CA . GLY A 1 308 ? 16.340 -30.754 -60.044 1.00 58.41 308 GLY A CA 1
ATOM 2173 C C . GLY A 1 308 ? 17.434 -29.778 -60.510 1.00 58.41 308 GLY A C 1
ATOM 2174 O O . GLY A 1 308 ? 18.099 -30.067 -61.504 1.00 58.41 308 GLY A O 1
ATOM 2175 N N . ASP A 1 309 ? 17.578 -28.643 -59.823 1.00 54.81 309 ASP A N 1
ATOM 2176 C CA . ASP A 1 309 ? 18.387 -27.482 -60.215 1.00 54.81 309 ASP A CA 1
ATOM 2177 C C . ASP A 1 309 ? 19.734 -27.342 -59.455 1.00 54.81 309 ASP A C 1
ATOM 2179 O O . ASP A 1 309 ? 20.622 -26.660 -59.958 1.00 54.81 309 ASP A O 1
ATOM 2183 N N . ASN A 1 310 ? 19.953 -28.052 -58.332 1.00 55.84 310 ASN A N 1
ATOM 2184 C CA . ASN A 1 310 ? 21.183 -28.004 -57.503 1.00 55.84 310 ASN A CA 1
ATOM 2185 C C . ASN A 1 310 ? 21.862 -29.382 -57.382 1.00 55.84 310 ASN A C 1
ATOM 2187 O O . ASN A 1 310 ? 22.124 -29.893 -56.290 1.00 55.84 310 ASN A O 1
ATOM 2191 N N . LYS A 1 311 ? 22.119 -30.041 -58.515 1.00 62.91 311 LYS A N 1
ATOM 2192 C CA . LYS A 1 311 ? 22.818 -31.332 -58.507 1.00 62.91 311 LYS A CA 1
ATOM 2193 C C . LYS A 1 311 ? 24.295 -31.138 -58.194 1.00 62.91 311 LYS A C 1
ATOM 2195 O O . LYS A 1 311 ? 25.046 -30.655 -59.042 1.00 62.91 311 LYS A O 1
ATOM 2200 N N . CYS A 1 312 ? 24.700 -31.586 -57.011 1.00 64.00 312 CYS A N 1
ATOM 2201 C CA . CYS A 1 312 ? 26.092 -31.931 -56.766 1.00 64.00 312 CYS A CA 1
ATOM 2202 C C . CYS A 1 312 ? 26.536 -32.978 -57.790 1.00 64.00 312 CYS A C 1
ATOM 2204 O O . CYS A 1 312 ? 25.767 -33.886 -58.098 1.00 64.00 312 CYS A O 1
ATOM 2206 N N . ASP A 1 313 ? 27.731 -32.816 -58.366 1.00 64.06 313 ASP A N 1
ATOM 2207 C CA . ASP A 1 313 ? 28.136 -33.603 -59.539 1.00 64.06 313 ASP A CA 1
ATOM 2208 C C . ASP A 1 313 ? 28.207 -35.101 -59.249 1.00 64.06 313 ASP A C 1
ATOM 2210 O O . ASP A 1 313 ? 27.708 -35.905 -60.028 1.00 64.06 313 ASP A O 1
ATOM 2214 N N . SER A 1 314 ? 28.864 -35.446 -58.144 1.00 72.88 314 SER A N 1
ATOM 2215 C CA . SER A 1 314 ? 28.880 -36.789 -57.578 1.00 72.88 314 SER A CA 1
ATOM 2216 C C . SER A 1 314 ? 29.166 -36.702 -56.085 1.00 72.88 314 SER A C 1
ATOM 2218 O O . SER A 1 314 ? 29.987 -35.871 -55.686 1.00 72.88 314 SER A O 1
ATOM 2220 N N . LEU A 1 315 ? 28.500 -37.520 -55.269 1.00 72.88 315 LEU A N 1
ATOM 2221 C CA . LEU A 1 315 ? 28.697 -37.593 -53.813 1.00 72.88 315 LEU A CA 1
ATOM 2222 C C . LEU A 1 315 ? 29.753 -38.631 -53.395 1.00 72.88 315 LEU A C 1
ATOM 2224 O O . LEU A 1 315 ? 30.174 -38.649 -52.236 1.00 72.88 315 LEU A O 1
ATOM 2228 N N . ASP A 1 316 ? 30.217 -39.460 -54.329 1.00 81.69 316 ASP A N 1
ATOM 2229 C CA . ASP A 1 316 ? 31.190 -40.524 -54.084 1.00 81.69 316 ASP A CA 1
ATOM 2230 C C . ASP A 1 316 ? 32.509 -39.968 -53.527 1.00 81.69 316 ASP A C 1
ATOM 2232 O O . ASP A 1 316 ? 33.190 -39.157 -54.157 1.00 81.69 316 ASP A O 1
ATOM 2236 N N . GLY A 1 317 ? 32.890 -40.405 -52.322 1.00 75.44 317 GLY A N 1
ATOM 2237 C CA . GLY A 1 317 ? 34.152 -40.020 -51.681 1.00 75.44 317 GLY A CA 1
ATOM 2238 C C . GLY A 1 317 ? 34.251 -38.548 -51.262 1.00 75.44 317 GLY A C 1
ATOM 2239 O O . GLY A 1 317 ? 35.346 -38.082 -50.941 1.00 75.44 317 GLY A O 1
ATOM 2240 N N . ARG A 1 318 ? 33.144 -37.796 -51.280 1.00 79.62 318 ARG A N 1
ATOM 2241 C CA . ARG A 1 318 ? 33.141 -36.359 -50.975 1.00 79.62 318 ARG A CA 1
ATOM 2242 C C . ARG A 1 318 ? 33.219 -36.065 -49.489 1.00 79.62 318 ARG A C 1
ATOM 2244 O O . ARG A 1 318 ? 32.762 -36.833 -48.645 1.00 79.62 318 ARG A O 1
ATOM 2251 N N . THR A 1 319 ? 33.745 -34.884 -49.188 1.00 80.94 319 THR A N 1
ATOM 2252 C CA . THR A 1 319 ? 33.781 -34.341 -47.834 1.00 80.94 319 THR A CA 1
ATOM 2253 C C . THR A 1 319 ? 32.561 -33.461 -47.596 1.00 80.94 319 THR A C 1
ATOM 2255 O O . THR A 1 319 ? 32.302 -32.525 -48.356 1.00 80.94 319 THR A O 1
ATOM 2258 N N . LEU A 1 320 ? 31.836 -33.741 -46.517 1.00 80.12 320 LEU A N 1
ATOM 2259 C CA . LEU A 1 320 ? 30.786 -32.884 -45.995 1.00 80.12 320 LEU A CA 1
ATOM 2260 C C . LEU A 1 320 ? 31.273 -32.173 -44.733 1.00 80.12 320 LEU A C 1
ATOM 2262 O O . LEU A 1 320 ? 31.955 -32.763 -43.890 1.00 80.12 320 LEU A O 1
ATOM 2266 N N . ALA A 1 321 ? 30.877 -30.915 -44.579 1.00 78.75 321 ALA A N 1
ATOM 2267 C CA . ALA A 1 321 ? 31.006 -30.195 -43.324 1.00 78.75 321 ALA A CA 1
ATOM 2268 C C . ALA A 1 321 ? 29.642 -30.105 -42.651 1.00 78.75 321 ALA A C 1
ATOM 2270 O O . ALA A 1 321 ? 28.686 -29.605 -43.229 1.00 78.75 321 ALA A O 1
ATOM 2271 N N . ILE A 1 322 ? 29.565 -30.593 -41.424 1.00 79.12 322 ILE A N 1
ATOM 2272 C CA . ILE A 1 322 ? 28.399 -30.498 -40.559 1.00 79.12 322 ILE A CA 1
ATOM 2273 C C . ILE A 1 322 ? 28.679 -29.335 -39.607 1.00 79.12 322 ILE A C 1
ATOM 2275 O O . ILE A 1 322 ? 29.429 -29.480 -38.641 1.00 79.12 322 ILE A O 1
ATOM 2279 N N . GLU A 1 323 ? 28.161 -28.158 -39.924 1.00 77.38 323 GLU A N 1
ATOM 2280 C CA . GLU A 1 323 ? 28.184 -27.009 -39.028 1.00 77.38 323 GLU A CA 1
ATOM 2281 C C . GLU A 1 323 ? 27.159 -27.202 -37.924 1.00 77.38 323 GLU A C 1
ATOM 2283 O O . GLU A 1 323 ? 26.111 -27.809 -38.112 1.00 77.38 323 GLU A O 1
ATOM 2288 N N . THR A 1 324 ? 27.477 -26.658 -36.768 1.00 76.69 324 THR A N 1
ATOM 2289 C CA . THR A 1 324 ? 26.632 -26.660 -35.586 1.00 76.69 324 THR A CA 1
ATOM 2290 C C . THR A 1 324 ? 26.670 -25.282 -34.979 1.00 76.69 324 THR A C 1
ATOM 2292 O O . THR A 1 324 ? 27.753 -24.717 -34.818 1.00 76.69 324 THR A O 1
ATOM 2295 N N . ASP A 1 325 ? 25.512 -24.741 -34.641 1.00 73.56 325 ASP A N 1
ATOM 2296 C CA . ASP A 1 325 ? 25.406 -23.439 -34.000 1.00 73.56 325 ASP A CA 1
ATOM 2297 C C . ASP A 1 325 ? 25.457 -23.562 -32.459 1.00 73.56 325 ASP A C 1
ATOM 2299 O O . ASP A 1 325 ? 25.761 -24.621 -31.903 1.00 73.56 325 ASP A O 1
ATOM 2303 N N . VAL A 1 326 ? 25.173 -22.472 -31.741 1.00 74.94 326 VAL A N 1
ATOM 2304 C CA . VAL A 1 326 ? 25.143 -22.460 -30.265 1.00 74.94 326 VAL A CA 1
ATOM 2305 C C . VAL A 1 326 ? 23.973 -23.250 -29.669 1.00 74.94 326 VAL A C 1
ATOM 2307 O O . VAL A 1 326 ? 24.048 -23.667 -28.513 1.00 74.94 326 VAL A O 1
ATOM 2310 N N . THR A 1 327 ? 22.926 -23.494 -30.456 1.00 70.31 327 THR A N 1
ATOM 2311 C CA . THR A 1 327 ? 21.745 -24.282 -30.099 1.00 70.31 327 THR A CA 1
ATOM 2312 C C . THR A 1 327 ? 21.844 -25.732 -30.592 1.00 70.31 327 THR A C 1
ATOM 2314 O O . THR A 1 327 ? 20.848 -26.429 -30.626 1.00 70.31 327 THR A O 1
ATOM 2317 N N . CYS A 1 328 ? 23.040 -26.228 -30.944 1.00 73.81 328 CYS A N 1
ATOM 2318 C CA . CYS A 1 328 ? 23.282 -27.480 -31.692 1.00 73.81 328 CYS A CA 1
ATOM 2319 C C . CYS A 1 328 ? 22.263 -27.776 -32.815 1.00 73.81 328 CYS A C 1
ATOM 2321 O O . CYS A 1 328 ? 22.021 -28.945 -33.141 1.00 73.81 328 CYS A O 1
ATOM 2323 N N . GLU A 1 329 ? 21.718 -26.733 -33.436 1.00 74.31 329 GLU A N 1
ATOM 2324 C CA . GLU A 1 329 ? 21.158 -26.840 -34.769 1.00 74.31 329 GLU A CA 1
ATOM 2325 C C . GLU A 1 329 ? 22.303 -27.110 -35.736 1.00 74.31 329 GLU A C 1
ATOM 2327 O O . GLU A 1 329 ? 23.404 -26.569 -35.610 1.00 74.31 329 GLU A O 1
ATOM 2332 N N . VAL A 1 330 ? 22.051 -28.012 -36.670 1.00 75.19 330 VAL A N 1
ATOM 2333 C CA . VAL A 1 330 ? 23.040 -28.584 -37.566 1.00 75.19 330 VAL A CA 1
ATOM 2334 C C . VAL A 1 330 ? 22.735 -28.160 -38.989 1.00 75.19 330 VAL A C 1
ATOM 2336 O O . VAL A 1 330 ? 21.605 -28.316 -39.439 1.00 75.19 330 VAL A O 1
ATOM 2339 N N . ARG A 1 331 ? 23.770 -27.744 -39.721 1.00 73.12 331 ARG A N 1
ATOM 2340 C CA . ARG A 1 331 ? 23.732 -27.489 -41.165 1.00 73.12 331 ARG A CA 1
ATOM 2341 C C . ARG A 1 331 ? 24.765 -28.350 -41.873 1.00 73.12 331 ARG A C 1
ATOM 2343 O O . ARG A 1 331 ? 25.863 -28.534 -41.360 1.00 73.12 331 ARG A O 1
ATOM 2350 N N . VAL A 1 332 ? 24.443 -28.886 -43.048 1.00 74.56 332 VAL A N 1
ATOM 2351 C CA . VAL A 1 332 ? 25.345 -29.786 -43.791 1.00 74.56 332 VAL A CA 1
ATOM 2352 C C . VAL A 1 332 ? 25.724 -29.173 -45.137 1.00 74.56 332 VAL A C 1
ATOM 2354 O O . VAL A 1 332 ? 24.851 -28.814 -45.918 1.00 74.56 332 VAL A O 1
ATOM 2357 N N . PHE A 1 333 ? 27.025 -29.101 -45.418 1.00 72.62 333 PHE A N 1
ATOM 2358 C CA . PHE A 1 333 ? 27.610 -28.524 -46.631 1.00 72.62 333 PHE A CA 1
ATOM 2359 C C . PHE A 1 333 ? 28.404 -29.574 -47.407 1.00 72.62 333 PHE A C 1
ATOM 2361 O O . PHE A 1 333 ? 29.178 -30.317 -46.806 1.00 72.62 333 PHE A O 1
ATOM 2368 N N . VAL A 1 334 ? 28.279 -29.593 -48.738 1.00 77.81 334 VAL A N 1
ATOM 2369 C CA . VAL A 1 334 ? 29.169 -30.360 -49.628 1.00 77.81 334 VAL A CA 1
ATOM 2370 C C . VAL A 1 334 ? 30.350 -29.470 -50.010 1.00 77.81 334 VAL A C 1
ATOM 2372 O O . VAL A 1 334 ? 30.156 -28.403 -50.586 1.00 77.81 334 VAL A O 1
ATOM 2375 N N . LEU A 1 335 ? 31.575 -29.880 -49.681 1.00 77.88 335 LEU A N 1
ATOM 2376 C CA . LEU A 1 335 ? 32.755 -29.039 -49.892 1.00 77.88 335 LEU A CA 1
ATOM 2377 C C . LEU A 1 335 ? 33.309 -29.148 -51.322 1.00 77.88 335 LEU A C 1
ATOM 2379 O O . LEU A 1 335 ? 33.388 -30.242 -51.885 1.00 77.88 335 LEU A O 1
ATOM 2383 N N . GLY A 1 336 ? 33.740 -28.010 -51.882 1.00 70.44 336 GLY A N 1
ATOM 2384 C CA . GLY A 1 336 ? 34.548 -27.957 -53.109 1.00 70.44 336 GLY A CA 1
ATOM 2385 C C . GLY A 1 336 ? 33.796 -28.160 -54.428 1.00 70.44 336 GLY A C 1
ATOM 2386 O O . GLY A 1 336 ? 34.431 -28.335 -55.466 1.00 70.44 336 GLY A O 1
ATOM 2387 N N . ASP A 1 337 ? 32.461 -28.132 -54.427 1.00 70.62 337 ASP A N 1
ATOM 2388 C CA . ASP A 1 337 ? 31.653 -28.295 -55.641 1.00 70.62 337 ASP A CA 1
ATOM 2389 C C . ASP A 1 337 ? 30.978 -26.979 -56.064 1.00 70.62 337 ASP A C 1
ATOM 2391 O O . ASP A 1 337 ? 30.184 -26.391 -55.329 1.00 70.62 337 ASP A O 1
ATOM 2395 N N . SER A 1 338 ? 31.270 -26.530 -57.289 1.00 64.62 338 SER A N 1
ATOM 2396 C CA . SER A 1 338 ? 30.689 -25.315 -57.873 1.00 64.62 338 SER A CA 1
ATOM 2397 C C . SER A 1 338 ? 29.195 -25.362 -58.142 1.00 64.62 338 SER A C 1
ATOM 2399 O O . SER A 1 338 ? 28.569 -24.305 -58.216 1.00 64.62 338 SER A O 1
ATOM 2401 N N . LYS A 1 339 ? 28.617 -26.560 -58.235 1.00 65.88 339 LYS A N 1
ATOM 2402 C CA . LYS A 1 339 ? 27.176 -26.761 -58.393 1.00 65.88 339 LYS A CA 1
ATOM 2403 C C . LYS A 1 339 ? 26.432 -26.836 -57.058 1.00 65.88 339 LYS A C 1
ATOM 2405 O O . LYS A 1 339 ? 25.214 -26.721 -57.059 1.00 65.88 339 LYS A O 1
ATOM 2410 N N . CYS A 1 340 ? 27.151 -26.970 -55.938 1.00 63.69 340 CYS A N 1
ATOM 2411 C CA . CYS A 1 340 ? 26.598 -26.994 -54.574 1.00 63.69 340 CYS A CA 1
ATOM 2412 C C . CYS A 1 340 ? 26.909 -25.701 -53.791 1.00 63.69 340 CYS A C 1
ATOM 2414 O O . CYS A 1 340 ? 26.958 -25.721 -52.562 1.00 63.69 340 CYS A O 1
ATOM 2416 N N . SER A 1 341 ? 27.213 -24.598 -54.490 1.00 54.81 341 SER A N 1
ATOM 2417 C CA . SER A 1 341 ? 27.750 -23.370 -53.885 1.00 54.81 341 SER A CA 1
ATOM 2418 C C . SER A 1 341 ? 26.708 -22.514 -53.138 1.00 54.81 341 SER A C 1
ATOM 2420 O O . SER A 1 341 ? 25.506 -22.609 -53.357 1.00 54.81 341 SER A O 1
ATOM 2422 N N . VAL A 1 342 ? 27.219 -21.651 -52.252 1.00 51.72 342 VAL A N 1
ATOM 2423 C CA . VAL A 1 342 ? 26.559 -20.865 -51.180 1.00 51.72 342 VAL A CA 1
ATOM 2424 C C . VAL A 1 342 ? 25.597 -19.745 -51.624 1.00 51.72 342 VAL A C 1
ATOM 2426 O O . VAL A 1 342 ? 25.218 -18.913 -50.803 1.00 51.72 342 VAL A O 1
ATOM 2429 N N . ALA A 1 343 ? 25.263 -19.625 -52.910 1.00 48.38 343 ALA A N 1
ATOM 2430 C CA . ALA A 1 343 ? 24.646 -18.399 -53.432 1.00 48.38 343 ALA A CA 1
ATOM 2431 C C . ALA A 1 343 ? 23.154 -18.212 -53.091 1.00 48.38 343 ALA A C 1
ATOM 2433 O O . ALA A 1 343 ? 22.648 -17.114 -53.289 1.00 48.38 343 ALA A O 1
ATOM 2434 N N . ASP A 1 344 ? 22.487 -19.212 -52.519 1.00 44.25 344 ASP A N 1
ATOM 2435 C CA . ASP A 1 344 ? 21.145 -19.118 -51.942 1.00 44.25 344 ASP A CA 1
ATOM 2436 C C . ASP A 1 344 ? 21.064 -20.117 -50.770 1.00 44.25 344 ASP A C 1
ATOM 2438 O O . ASP A 1 344 ? 21.725 -21.153 -50.814 1.00 44.25 344 ASP A O 1
ATOM 2442 N N . ASP A 1 345 ? 20.250 -19.856 -49.744 1.00 46.22 345 ASP A N 1
ATOM 2443 C CA . ASP A 1 345 ? 19.936 -20.738 -48.594 1.00 46.22 345 ASP A CA 1
ATOM 2444 C C . ASP A 1 345 ? 19.275 -22.097 -48.985 1.00 46.22 345 ASP A C 1
ATOM 2446 O O . ASP A 1 345 ? 18.443 -22.657 -48.274 1.00 46.22 345 ASP A O 1
ATOM 2450 N N . LEU A 1 346 ? 19.603 -22.667 -50.145 1.00 42.81 346 LEU A N 1
ATOM 2451 C CA . LEU A 1 346 ? 18.892 -23.755 -50.814 1.00 42.81 346 LEU A CA 1
ATOM 2452 C C . LEU A 1 346 ? 19.688 -25.069 -50.804 1.00 42.81 346 LEU A C 1
ATOM 2454 O O . LEU A 1 346 ? 20.018 -25.596 -51.865 1.00 42.81 346 LEU A O 1
ATOM 2458 N N . ALA A 1 347 ? 19.978 -25.597 -49.606 1.00 45.75 347 ALA A N 1
ATOM 2459 C CA . ALA A 1 347 ? 20.246 -27.031 -49.341 1.00 45.75 347 ALA A CA 1
ATOM 2460 C C . ALA A 1 347 ? 20.553 -27.362 -47.861 1.00 45.75 347 ALA A C 1
ATOM 2462 O O . ALA A 1 347 ? 20.917 -28.498 -47.551 1.00 45.75 347 ALA A O 1
ATOM 2463 N N . VAL A 1 348 ? 20.433 -26.407 -46.935 1.00 52.16 348 VAL A N 1
ATOM 2464 C CA . VAL A 1 348 ? 20.647 -26.660 -45.507 1.00 52.16 348 VAL A CA 1
ATOM 2465 C C . VAL A 1 348 ? 19.516 -27.550 -44.982 1.00 52.16 348 VAL A C 1
ATOM 2467 O O . VAL A 1 348 ? 18.360 -27.140 -44.958 1.00 52.16 348 VAL A O 1
ATOM 2470 N N . ILE A 1 349 ? 19.828 -28.784 -44.578 1.00 56.72 349 ILE A N 1
ATOM 2471 C CA . ILE A 1 349 ? 18.910 -29.565 -43.741 1.00 56.72 349 ILE A CA 1
ATOM 2472 C C . ILE A 1 349 ? 19.159 -29.122 -42.314 1.00 56.72 349 ILE A C 1
ATOM 2474 O O . ILE A 1 349 ? 20.159 -29.540 -41.731 1.00 56.72 349 ILE A O 1
ATOM 2478 N N . ASP A 1 350 ? 18.262 -28.296 -41.781 1.00 62.41 350 ASP A N 1
ATOM 2479 C CA . ASP A 1 350 ? 18.280 -27.936 -40.369 1.00 62.41 350 ASP A CA 1
ATOM 2480 C C . ASP A 1 350 ? 17.948 -29.192 -39.547 1.00 62.41 350 ASP A C 1
ATOM 2482 O O . ASP A 1 350 ? 16.835 -29.731 -39.521 1.00 62.41 350 ASP A O 1
ATOM 2486 N N . GLY A 1 351 ? 19.001 -29.753 -38.962 1.00 68.62 351 GLY A N 1
ATOM 2487 C CA . GLY A 1 351 ? 18.949 -30.920 -38.096 1.00 68.62 351 GLY A CA 1
ATOM 2488 C C . GLY A 1 351 ? 19.189 -30.535 -36.648 1.00 68.62 351 GLY A C 1
ATOM 2489 O O . GLY A 1 351 ? 19.743 -29.487 -36.351 1.00 68.62 351 GLY A O 1
ATOM 2490 N N . ALA A 1 352 ? 18.812 -31.410 -35.729 1.00 74.62 352 ALA A N 1
ATOM 2491 C CA . ALA A 1 352 ? 19.113 -31.255 -34.315 1.00 74.62 352 ALA A CA 1
ATOM 2492 C C . ALA A 1 352 ? 19.683 -32.560 -33.765 1.00 74.62 352 ALA A C 1
ATOM 2494 O O . ALA A 1 352 ? 19.304 -33.653 -34.203 1.00 74.62 352 ALA A O 1
ATOM 2495 N N . TYR A 1 353 ? 20.571 -32.465 -32.778 1.00 78.94 353 TYR A N 1
ATOM 2496 C CA . TYR A 1 353 ? 21.001 -33.643 -32.029 1.00 78.94 353 TYR A CA 1
ATOM 2497 C C . TYR A 1 353 ? 19.820 -34.207 -31.234 1.00 78.94 353 TYR A C 1
ATOM 2499 O O . TYR A 1 353 ? 19.318 -33.575 -30.306 1.00 78.94 353 TYR A O 1
ATOM 2507 N N . LYS A 1 354 ? 19.368 -35.403 -31.625 1.00 73.81 354 LYS A N 1
ATOM 2508 C CA . LYS A 1 354 ? 18.359 -36.195 -30.910 1.00 73.81 354 LYS A CA 1
ATOM 2509 C C . LYS A 1 354 ? 18.971 -36.942 -29.740 1.00 73.81 354 LYS A C 1
ATOM 2511 O O . LYS A 1 354 ? 18.345 -37.060 -28.693 1.00 73.81 354 LYS A O 1
ATOM 2516 N N . THR A 1 355 ? 20.198 -37.405 -29.926 1.00 76.38 355 THR A N 1
ATOM 2517 C CA . THR A 1 355 ? 21.045 -37.906 -28.851 1.00 76.38 355 THR A CA 1
ATOM 2518 C C . THR A 1 355 ? 22.452 -37.338 -28.993 1.00 76.38 355 THR A C 1
ATOM 2520 O O . THR A 1 355 ? 22.722 -36.595 -29.935 1.00 76.38 355 THR A O 1
ATOM 2523 N N . ILE A 1 356 ? 23.370 -37.680 -28.085 1.00 76.31 356 ILE A N 1
ATOM 2524 C CA . ILE A 1 356 ? 24.763 -37.194 -28.130 1.00 76.31 356 ILE A CA 1
ATOM 2525 C C . ILE A 1 356 ? 25.452 -37.573 -29.454 1.00 76.31 356 ILE A C 1
ATOM 2527 O O . ILE A 1 356 ? 26.306 -36.831 -29.939 1.00 76.31 356 ILE A O 1
ATOM 2531 N N . ASN A 1 357 ? 25.042 -38.689 -30.065 1.00 79.19 357 ASN A N 1
ATOM 2532 C CA . ASN A 1 357 ? 25.665 -39.253 -31.263 1.00 79.19 357 ASN A CA 1
ATOM 2533 C C . ASN A 1 357 ? 24.741 -39.300 -32.483 1.00 79.19 357 ASN A C 1
ATOM 2535 O O . ASN A 1 357 ? 25.184 -39.698 -33.559 1.00 79.19 357 ASN A O 1
ATOM 2539 N N . THR A 1 358 ? 23.473 -38.914 -32.347 1.00 81.19 358 THR A N 1
ATOM 2540 C CA . THR A 1 358 ? 22.512 -39.004 -33.447 1.00 81.19 358 THR A CA 1
ATOM 2541 C C . THR A 1 358 ? 21.885 -37.648 -33.738 1.00 81.19 358 THR A C 1
ATOM 2543 O O . THR A 1 358 ? 21.222 -37.053 -32.889 1.00 81.19 358 THR A O 1
ATOM 2546 N N . ILE A 1 359 ? 22.062 -37.181 -34.970 1.00 81.50 359 ILE A N 1
ATOM 2547 C CA . ILE A 1 359 ? 21.452 -35.980 -35.538 1.00 81.50 359 ILE A CA 1
ATOM 2548 C C . ILE A 1 359 ? 20.229 -36.413 -36.342 1.00 81.50 359 ILE A C 1
ATOM 2550 O O . ILE A 1 359 ? 20.294 -37.367 -37.112 1.00 81.50 359 ILE A O 1
ATOM 2554 N N . SER A 1 360 ? 19.111 -35.713 -36.193 1.00 78.94 360 SER A N 1
ATOM 2555 C CA . SER A 1 360 ? 17.904 -35.949 -36.982 1.00 78.94 360 SER A CA 1
ATOM 2556 C C . SER A 1 360 ? 17.268 -34.626 -37.382 1.00 78.94 360 SER A C 1
ATOM 2558 O O . SER A 1 360 ? 17.192 -33.700 -36.576 1.00 78.94 360 SER A O 1
ATOM 2560 N N . ALA A 1 361 ? 16.751 -34.558 -38.607 1.00 74.94 361 ALA A N 1
ATOM 2561 C CA . ALA A 1 361 ? 15.923 -33.450 -39.067 1.00 74.94 361 ALA A CA 1
ATOM 2562 C C . ALA A 1 361 ? 14.684 -33.301 -38.174 1.00 74.94 361 ALA A C 1
ATOM 2564 O O . ALA A 1 361 ? 14.051 -34.300 -37.797 1.00 74.94 361 ALA A O 1
ATOM 2565 N N . ARG A 1 362 ? 14.327 -32.056 -37.845 1.00 72.19 362 ARG A N 1
ATOM 2566 C CA . ARG A 1 362 ? 13.087 -31.752 -37.119 1.00 72.19 362 ARG A CA 1
ATOM 2567 C C . ARG A 1 362 ? 11.894 -31.915 -38.052 1.00 72.19 362 ARG A C 1
ATOM 2569 O O . ARG A 1 362 ? 12.022 -31.879 -39.271 1.00 72.19 362 ARG A O 1
ATOM 2576 N N . ALA A 1 363 ? 10.701 -32.088 -37.485 1.00 68.06 363 ALA A N 1
ATOM 2577 C CA . ALA A 1 363 ? 9.488 -32.253 -38.287 1.00 68.06 363 ALA A CA 1
ATOM 2578 C C . ALA A 1 363 ? 9.191 -31.036 -39.187 1.00 68.06 363 ALA A C 1
ATOM 2580 O O . ALA A 1 363 ? 8.654 -31.220 -40.275 1.00 68.06 363 ALA A O 1
ATOM 2581 N N . ALA A 1 364 ? 9.558 -29.829 -38.740 1.00 61.94 364 ALA A N 1
ATOM 2582 C CA . ALA A 1 364 ? 9.373 -28.577 -39.477 1.00 61.94 364 ALA A CA 1
ATOM 2583 C C . ALA A 1 364 ? 10.372 -28.387 -40.634 1.00 61.94 364 ALA A C 1
ATOM 2585 O O . ALA A 1 364 ? 10.042 -27.712 -41.605 1.00 61.94 364 ALA A O 1
ATOM 2586 N N . ASP A 1 365 ? 11.534 -29.041 -40.567 1.00 62.59 365 ASP A N 1
ATOM 2587 C CA . ASP A 1 365 ? 12.678 -28.792 -41.459 1.00 62.59 365 ASP A CA 1
ATOM 2588 C C . ASP A 1 365 ? 12.798 -29.854 -42.567 1.00 62.59 365 ASP A C 1
ATOM 2590 O O . ASP A 1 365 ? 13.774 -29.920 -43.315 1.00 62.59 365 ASP A O 1
ATOM 2594 N N . LYS A 1 366 ? 11.792 -30.730 -42.684 1.00 69.88 366 LYS A N 1
ATOM 2595 C CA . LYS A 1 366 ? 11.732 -31.754 -43.729 1.00 69.88 366 LYS A CA 1
ATOM 2596 C C . LYS A 1 366 ? 11.422 -31.117 -45.079 1.00 69.88 366 LYS A C 1
ATOM 2598 O O . LYS A 1 366 ? 10.301 -30.665 -45.322 1.00 69.88 366 LYS A O 1
ATOM 2603 N N . VAL A 1 367 ? 12.368 -31.176 -46.007 1.00 62.47 367 VAL A N 1
ATOM 2604 C CA . VAL A 1 367 ? 12.136 -30.773 -47.398 1.00 62.47 367 VAL A CA 1
ATOM 2605 C C . VAL A 1 367 ? 11.309 -31.860 -48.090 1.00 62.47 367 VAL A C 1
ATOM 2607 O O . VAL A 1 367 ? 11.699 -33.024 -48.121 1.00 62.47 367 VAL A O 1
ATOM 2610 N N . ALA A 1 368 ? 10.131 -31.497 -48.609 1.00 65.00 368 ALA A N 1
ATOM 2611 C CA . ALA A 1 368 ? 9.199 -32.417 -49.277 1.00 65.00 368 ALA A CA 1
ATOM 2612 C C . ALA A 1 368 ? 8.810 -33.672 -48.451 1.00 65.00 368 ALA A C 1
ATOM 2614 O O . ALA A 1 368 ? 8.499 -34.718 -49.016 1.00 65.00 368 ALA A O 1
ATOM 2615 N N . GLY A 1 369 ? 8.807 -33.577 -47.113 1.00 68.88 369 GLY A N 1
ATOM 2616 C CA . GLY A 1 369 ? 8.468 -34.688 -46.208 1.00 68.88 369 GLY A CA 1
ATOM 2617 C C . GLY A 1 369 ? 9.622 -35.656 -45.911 1.00 68.88 369 GLY A C 1
ATOM 2618 O O . GLY A 1 369 ? 9.464 -36.549 -45.078 1.00 68.88 369 GLY A O 1
ATOM 2619 N N . VAL A 1 370 ? 10.788 -35.438 -46.523 1.00 73.44 370 VAL A N 1
ATOM 2620 C CA . VAL A 1 370 ? 12.004 -36.239 -46.364 1.00 73.44 370 VAL A CA 1
ATOM 2621 C C . VAL A 1 370 ? 12.921 -35.591 -45.316 1.00 73.44 370 VAL A C 1
ATOM 2623 O O . VAL A 1 370 ? 13.164 -34.387 -45.352 1.00 73.44 370 VAL A O 1
ATOM 2626 N N . GLY A 1 371 ? 13.424 -36.373 -44.360 1.00 75.38 371 GLY A N 1
ATOM 2627 C CA . GLY A 1 371 ? 14.363 -35.937 -43.322 1.00 75.38 371 GLY A CA 1
ATOM 2628 C C . GLY A 1 371 ? 15.731 -36.613 -43.436 1.00 75.38 371 GLY A C 1
ATOM 2629 O O . GLY A 1 371 ? 15.831 -37.744 -43.911 1.00 75.38 371 GLY A O 1
ATOM 2630 N N . LEU A 1 372 ? 16.775 -35.925 -42.970 1.00 78.38 372 LEU A N 1
ATOM 2631 C CA . LEU A 1 372 ? 18.126 -36.467 -42.798 1.00 78.38 372 LEU A CA 1
ATOM 2632 C C . LEU A 1 372 ? 18.298 -37.015 -41.382 1.00 78.38 372 LEU A C 1
ATOM 2634 O O . LEU A 1 372 ? 17.890 -36.367 -40.420 1.00 78.38 372 LEU A O 1
ATOM 2638 N N . ALA A 1 373 ? 18.951 -38.160 -41.244 1.00 81.19 373 ALA A N 1
ATOM 2639 C CA . ALA A 1 373 ? 19.426 -38.682 -39.975 1.00 81.19 373 ALA A CA 1
ATOM 2640 C C . ALA A 1 373 ? 20.900 -39.068 -40.104 1.00 81.19 373 ALA A C 1
ATOM 2642 O O . ALA A 1 373 ? 21.280 -39.791 -41.021 1.00 81.19 373 ALA A O 1
ATOM 2643 N N . ILE A 1 374 ? 21.730 -38.589 -39.185 1.00 83.19 374 ILE A N 1
ATOM 2644 C CA . ILE A 1 374 ? 23.145 -38.941 -39.090 1.00 83.19 374 ILE A CA 1
ATOM 2645 C C . ILE A 1 374 ? 23.323 -39.665 -37.769 1.00 83.19 374 ILE A C 1
ATOM 2647 O O . ILE A 1 374 ? 23.049 -39.083 -36.725 1.00 83.19 374 ILE A O 1
ATOM 2651 N N . SER A 1 375 ? 23.764 -40.916 -37.795 1.00 85.00 375 SER A N 1
ATOM 2652 C CA . SER A 1 375 ? 24.096 -41.645 -36.574 1.00 85.00 375 SER A CA 1
ATOM 2653 C C . SER A 1 375 ? 25.586 -41.925 -36.544 1.00 85.00 375 SER A C 1
ATOM 2655 O O . SER A 1 375 ? 26.155 -42.426 -37.515 1.00 85.00 375 SER A O 1
ATOM 2657 N N . PHE A 1 376 ? 26.213 -41.591 -35.423 1.00 78.88 376 PHE A N 1
ATOM 2658 C CA . PHE A 1 376 ? 27.612 -41.889 -35.139 1.00 78.88 376 PHE A CA 1
ATOM 2659 C C . PHE A 1 376 ? 27.768 -43.113 -34.224 1.00 78.88 376 PHE A C 1
ATOM 2661 O O . PHE A 1 376 ? 28.889 -43.471 -33.867 1.00 78.88 376 PHE A O 1
ATOM 2668 N N . ASP A 1 377 ? 26.661 -43.769 -33.864 1.00 76.12 377 ASP A N 1
ATOM 2669 C CA . ASP A 1 377 ? 26.660 -44.981 -33.053 1.00 76.12 377 ASP A CA 1
ATOM 2670 C C . ASP A 1 377 ? 26.985 -46.217 -33.907 1.00 76.12 377 ASP A C 1
ATOM 2672 O O . ASP A 1 377 ? 26.445 -46.420 -34.995 1.00 76.12 377 ASP A O 1
ATOM 2676 N N . GLY A 1 378 ? 27.870 -47.085 -33.411 1.00 80.12 378 GLY A N 1
ATOM 2677 C CA . GLY A 1 378 ? 28.267 -48.297 -34.131 1.00 80.12 378 GLY A CA 1
ATOM 2678 C C . GLY A 1 378 ? 29.027 -47.990 -35.428 1.00 80.12 378 GLY A C 1
ATOM 2679 O O . GLY A 1 378 ? 30.142 -47.480 -35.383 1.00 80.12 378 GLY A O 1
ATOM 2680 N N . THR A 1 379 ? 28.463 -48.362 -36.583 1.00 81.69 379 THR A N 1
ATOM 2681 C CA . THR A 1 379 ? 29.016 -47.989 -37.899 1.00 81.69 379 THR A CA 1
ATOM 2682 C C . THR A 1 379 ? 28.372 -46.673 -38.333 1.00 81.69 379 THR A C 1
ATOM 2684 O O . THR A 1 379 ? 27.171 -46.687 -38.612 1.00 81.69 379 THR A O 1
ATOM 2687 N N . PRO A 1 380 ? 29.123 -45.554 -38.413 1.00 84.75 380 PRO A N 1
ATOM 2688 C CA . PRO A 1 380 ? 28.540 -44.259 -38.727 1.00 84.75 380 PRO A CA 1
ATOM 2689 C C . PRO A 1 380 ? 27.787 -44.288 -40.054 1.00 84.75 380 PRO A C 1
ATOM 2691 O O . PRO A 1 380 ? 28.282 -44.827 -41.052 1.00 84.75 380 PRO A O 1
ATOM 2694 N N . SER A 1 381 ? 26.589 -43.716 -40.058 1.00 86.81 381 SER A N 1
ATOM 2695 C CA . SER A 1 381 ? 25.695 -43.743 -41.210 1.00 86.81 381 SER A CA 1
ATOM 2696 C C . SER A 1 381 ? 24.968 -42.420 -41.415 1.00 86.81 381 SER A C 1
ATOM 2698 O O . SER A 1 381 ? 24.694 -41.683 -40.466 1.00 86.81 381 SER A O 1
ATOM 2700 N N . LEU A 1 382 ? 24.662 -42.130 -42.678 1.00 85.88 382 LEU A N 1
ATOM 2701 C CA . LEU A 1 382 ? 23.846 -41.004 -43.119 1.00 85.88 382 LEU A CA 1
ATOM 2702 C C . LEU A 1 382 ? 22.653 -41.568 -43.868 1.00 85.88 382 LEU A C 1
ATOM 2704 O O . LEU A 1 382 ? 22.815 -42.203 -44.908 1.00 85.88 382 LEU A O 1
ATOM 2708 N N . ALA A 1 383 ? 21.466 -41.341 -43.331 1.00 84.62 383 ALA A N 1
ATOM 2709 C CA . ALA A 1 383 ? 20.214 -41.801 -43.892 1.00 84.62 383 ALA A CA 1
ATOM 2710 C C . ALA A 1 383 ? 19.332 -40.619 -44.296 1.00 84.62 383 ALA A C 1
ATOM 2712 O O . ALA A 1 383 ? 19.235 -39.621 -43.586 1.00 84.62 383 ALA A O 1
ATOM 2713 N N . VAL A 1 384 ? 18.636 -40.764 -45.414 1.00 82.25 384 VAL A N 1
ATOM 2714 C CA . VAL A 1 384 ? 17.585 -39.863 -45.884 1.00 82.25 384 VAL A CA 1
ATOM 2715 C C . VAL A 1 384 ? 16.286 -40.669 -45.945 1.00 82.25 384 VAL A C 1
ATOM 2717 O O . VAL A 1 384 ? 16.251 -41.723 -46.580 1.00 82.25 384 VAL A O 1
ATOM 2720 N N . THR A 1 385 ? 15.223 -40.228 -45.263 1.00 81.75 385 THR A N 1
ATOM 2721 C CA . THR A 1 385 ? 13.964 -40.991 -45.153 1.00 81.75 385 THR A CA 1
ATOM 2722 C C . THR A 1 385 ? 12.716 -40.109 -45.064 1.00 81.75 385 THR A C 1
ATOM 2724 O O . THR A 1 385 ? 12.724 -39.073 -44.406 1.00 81.75 385 THR A O 1
ATOM 2727 N N . ASP A 1 386 ? 11.614 -40.534 -45.687 1.00 80.56 386 ASP A N 1
ATOM 2728 C CA . ASP A 1 386 ? 10.275 -39.923 -45.579 1.00 80.56 386 ASP A CA 1
ATOM 2729 C C . ASP A 1 386 ? 9.347 -40.656 -44.586 1.00 80.56 386 ASP A C 1
ATOM 2731 O O . ASP A 1 386 ? 8.196 -40.269 -44.386 1.00 80.56 386 ASP A O 1
ATOM 2735 N N . GLY A 1 387 ? 9.855 -41.710 -43.936 1.00 72.19 387 GLY A N 1
ATOM 2736 C CA . GLY A 1 387 ? 9.108 -42.602 -43.049 1.00 72.19 387 GLY A CA 1
ATOM 2737 C C . GLY A 1 387 ? 8.623 -43.908 -43.696 1.00 72.19 387 GLY A C 1
ATOM 2738 O O . GLY A 1 387 ? 8.293 -44.832 -42.956 1.00 72.19 387 GLY A O 1
ATOM 2739 N N . ALA A 1 388 ? 8.616 -44.028 -45.030 1.00 75.38 388 ALA A N 1
ATOM 2740 C CA . ALA A 1 388 ? 8.253 -45.255 -45.756 1.00 75.38 388 ALA A CA 1
ATOM 2741 C C . ALA A 1 388 ? 9.419 -45.833 -46.579 1.00 75.38 388 ALA A C 1
ATOM 2743 O O . ALA A 1 388 ? 9.557 -47.052 -46.682 1.00 75.38 388 ALA A O 1
ATOM 2744 N N . THR A 1 389 ? 10.276 -44.970 -47.127 1.00 78.06 389 THR A N 1
ATOM 2745 C CA . THR A 1 389 ? 11.480 -45.329 -47.887 1.00 78.06 389 THR A CA 1
ATOM 2746 C C . THR A 1 389 ? 12.705 -44.711 -47.205 1.00 78.06 389 THR A C 1
ATOM 2748 O O . THR A 1 389 ? 12.624 -43.619 -46.637 1.00 78.06 389 THR A O 1
ATOM 2751 N N . SER A 1 390 ? 13.853 -45.393 -47.226 1.00 83.12 390 SER A N 1
ATOM 2752 C CA . SER A 1 390 ? 15.109 -44.876 -46.664 1.00 83.12 390 SER A CA 1
ATOM 2753 C C . SER A 1 390 ? 16.299 -45.199 -47.564 1.00 83.12 390 SER A C 1
ATOM 2755 O O . SER A 1 390 ? 16.480 -46.359 -47.936 1.00 83.12 390 SER A O 1
ATOM 2757 N N . CYS A 1 391 ? 17.122 -44.196 -47.860 1.00 84.88 391 CYS A N 1
ATOM 2758 C CA . CYS A 1 391 ? 18.416 -44.347 -48.526 1.00 84.88 391 CYS A CA 1
ATOM 2759 C C . CYS A 1 391 ? 19.514 -44.083 -47.497 1.00 84.88 391 CYS A C 1
ATOM 2761 O O . CYS A 1 391 ? 19.486 -43.032 -46.859 1.00 84.88 391 CYS A O 1
ATOM 2763 N N . THR A 1 392 ? 20.449 -45.016 -47.318 1.00 85.56 392 THR A N 1
ATOM 2764 C CA . THR A 1 392 ? 21.434 -44.946 -46.232 1.00 85.56 392 THR A CA 1
ATOM 2765 C C . THR A 1 392 ? 22.829 -45.272 -46.730 1.00 85.56 392 THR A C 1
ATOM 2767 O O . THR A 1 392 ? 23.091 -46.394 -47.160 1.00 85.56 392 THR A O 1
ATOM 2770 N N . ASP A 1 393 ? 23.746 -44.330 -46.543 1.00 85.94 393 ASP A N 1
ATOM 2771 C CA . ASP A 1 393 ? 25.174 -44.579 -46.661 1.00 85.94 393 ASP A CA 1
ATOM 2772 C C . ASP A 1 393 ? 25.733 -45.028 -45.320 1.00 85.94 393 ASP A C 1
ATOM 2774 O O . ASP A 1 393 ? 25.650 -44.319 -44.318 1.00 85.94 393 ASP A O 1
ATOM 2778 N N . SER A 1 394 ? 26.297 -46.232 -45.303 1.00 81.81 394 SER A N 1
ATOM 2779 C CA . SER A 1 394 ? 26.964 -46.812 -44.136 1.00 81.81 394 SER A CA 1
ATOM 2780 C C . SER A 1 394 ? 28.480 -46.723 -44.299 1.00 81.81 394 SER A C 1
ATOM 2782 O O . SER A 1 394 ? 28.993 -46.888 -45.404 1.00 81.81 394 SER A O 1
ATOM 2784 N N . GLY A 1 395 ? 29.208 -46.514 -43.202 1.00 75.94 395 GLY A N 1
ATOM 2785 C CA . GLY A 1 395 ? 30.676 -46.476 -43.216 1.00 75.94 395 GLY A CA 1
ATOM 2786 C C . GLY A 1 395 ? 31.252 -45.091 -43.502 1.00 75.94 395 GLY A C 1
ATOM 2787 O O . GLY A 1 395 ? 32.328 -44.972 -44.086 1.00 75.94 395 GLY A O 1
ATOM 2788 N N . ILE A 1 396 ? 30.541 -44.042 -43.091 1.00 83.88 396 ILE A N 1
ATOM 2789 C CA . ILE A 1 396 ? 31.031 -42.667 -43.199 1.00 83.88 396 ILE A CA 1
ATOM 2790 C C . ILE A 1 396 ? 32.224 -42.495 -42.275 1.00 83.88 396 ILE A C 1
ATOM 2792 O O . ILE A 1 396 ? 32.202 -42.904 -41.112 1.00 83.88 396 ILE A O 1
ATOM 2796 N N . THR A 1 397 ? 33.279 -41.881 -42.796 1.00 80.06 397 THR A N 1
ATOM 2797 C CA . THR A 1 397 ? 34.490 -41.656 -42.015 1.00 80.06 397 THR A CA 1
ATOM 2798 C C . THR A 1 397 ? 34.405 -40.295 -41.347 1.00 80.06 397 THR A C 1
ATOM 2800 O O . THR A 1 397 ? 34.402 -39.260 -42.010 1.00 80.06 397 THR A O 1
ATOM 2803 N N . LEU A 1 398 ? 34.334 -40.297 -40.019 1.00 75.44 398 LEU A N 1
ATOM 2804 C CA . LEU A 1 398 ? 34.510 -39.099 -39.207 1.00 75.44 398 LEU A CA 1
ATOM 2805 C C . LEU A 1 398 ? 35.998 -38.813 -39.062 1.00 75.44 398 LEU A C 1
ATOM 2807 O O . LEU A 1 398 ? 36.764 -39.697 -38.671 1.00 75.44 398 LEU A O 1
ATOM 2811 N N . LEU A 1 399 ? 36.406 -37.571 -39.305 1.00 70.50 399 LEU A N 1
ATOM 2812 C CA . LEU A 1 399 ? 37.755 -37.160 -38.937 1.00 70.50 399 LEU A CA 1
ATOM 2813 C C . LEU A 1 399 ? 37.854 -37.065 -37.407 1.00 70.50 399 LEU A C 1
ATOM 2815 O O . LEU A 1 399 ? 37.063 -36.345 -36.788 1.00 70.50 399 LEU A O 1
ATOM 2819 N N . PRO A 1 400 ? 38.791 -37.797 -36.774 1.00 59.84 400 PRO A N 1
ATOM 2820 C CA . PRO A 1 400 ? 38.932 -37.786 -35.328 1.00 59.84 400 PRO A CA 1
ATOM 2821 C C . PRO A 1 400 ? 39.347 -36.396 -34.839 1.00 59.84 400 PRO A C 1
ATOM 2823 O O . PRO A 1 400 ? 40.157 -35.708 -35.460 1.00 59.84 400 PRO A O 1
ATOM 2826 N N . PHE A 1 401 ? 38.809 -35.996 -33.688 1.00 58.53 401 PHE A N 1
ATOM 2827 C CA . PHE A 1 401 ? 39.215 -34.768 -33.016 1.00 58.53 401 PHE A CA 1
ATOM 2828 C C . PHE A 1 401 ? 40.625 -34.944 -32.451 1.00 58.53 401 PHE A C 1
ATOM 2830 O O . PHE A 1 401 ? 40.838 -35.711 -31.508 1.00 58.53 401 PHE A O 1
ATOM 2837 N N . ASP A 1 402 ? 41.597 -34.236 -33.018 1.00 53.91 402 ASP A N 1
ATOM 2838 C CA . ASP A 1 402 ? 42.968 -34.327 -32.549 1.00 53.91 402 ASP A CA 1
ATOM 2839 C C . ASP A 1 402 ? 43.233 -33.337 -31.410 1.00 53.91 402 ASP A C 1
ATOM 2841 O O . ASP A 1 402 ? 43.483 -32.143 -31.598 1.00 53.91 402 ASP A O 1
ATOM 2845 N N . THR A 1 403 ? 43.224 -33.861 -30.186 1.00 49.59 403 THR A N 1
ATOM 2846 C CA . THR A 1 403 ? 43.574 -33.100 -28.982 1.00 49.59 403 THR A CA 1
ATOM 2847 C C . THR A 1 403 ? 45.049 -32.668 -28.940 1.00 49.59 403 THR A C 1
ATOM 2849 O O . THR A 1 403 ? 45.375 -31.779 -28.141 1.00 49.59 403 THR A O 1
ATOM 2852 N N . THR A 1 404 ? 45.908 -33.250 -29.791 1.00 49.22 404 THR A N 1
ATOM 2853 C CA . THR A 1 404 ? 47.376 -33.110 -29.828 1.00 49.22 404 THR A CA 1
ATOM 2854 C C . THR A 1 404 ? 47.903 -32.137 -30.896 1.00 49.22 404 THR A C 1
ATOM 2856 O O . THR A 1 404 ? 49.040 -31.685 -30.773 1.00 49.22 404 THR A O 1
ATOM 2859 N N . GLY A 1 405 ? 47.077 -31.722 -31.869 1.00 51.28 405 GLY A N 1
ATOM 2860 C CA . GLY A 1 405 ? 47.410 -30.670 -32.850 1.00 51.28 405 GLY A CA 1
ATOM 2861 C C . GLY A 1 405 ? 48.244 -31.114 -34.063 1.00 51.28 405 GLY A C 1
ATOM 2862 O O . GLY A 1 405 ? 48.938 -30.291 -34.655 1.00 51.28 405 GLY A O 1
ATOM 2863 N N . SER A 1 406 ? 48.193 -32.396 -34.422 1.00 52.62 406 SER A N 1
ATOM 2864 C CA . SER A 1 406 ? 48.876 -33.050 -35.545 1.00 52.62 406 SER A CA 1
ATOM 2865 C C . SER A 1 406 ? 47.946 -33.461 -36.707 1.00 52.62 406 SER A C 1
ATOM 2867 O O . SER A 1 406 ? 48.434 -34.029 -37.689 1.00 52.62 406 SER A O 1
ATOM 2869 N N . ALA A 1 407 ? 46.631 -33.233 -36.625 1.00 55.91 407 ALA A N 1
ATOM 2870 C CA . ALA A 1 407 ? 45.687 -33.657 -37.659 1.00 55.91 407 ALA A CA 1
ATOM 2871 C C . ALA A 1 407 ? 45.982 -32.994 -39.013 1.00 55.91 407 ALA A C 1
ATOM 2873 O O . ALA A 1 407 ? 46.025 -31.770 -39.135 1.00 55.91 407 ALA A O 1
ATOM 2874 N N . THR A 1 408 ? 46.150 -33.822 -40.045 1.00 68.38 408 THR A N 1
ATOM 2875 C CA . THR A 1 408 ? 46.171 -33.385 -41.442 1.00 68.38 408 THR A CA 1
ATOM 2876 C C . THR A 1 408 ? 44.731 -33.250 -41.924 1.00 68.38 408 THR A C 1
ATOM 2878 O O . THR A 1 408 ? 43.981 -34.224 -41.951 1.00 68.38 408 THR A O 1
ATOM 2881 N N . CYS A 1 409 ? 44.329 -32.027 -42.262 1.00 73.19 409 CYS A N 1
ATOM 2882 C CA . CYS A 1 409 ? 42.994 -31.763 -42.785 1.00 73.19 409 CYS A CA 1
ATOM 2883 C C . CYS A 1 409 ? 42.883 -32.229 -44.246 1.00 73.19 409 CYS A C 1
ATOM 2885 O O . CYS A 1 409 ? 43.816 -31.988 -45.022 1.00 73.19 409 CYS A O 1
ATOM 2887 N N . PRO A 1 410 ? 41.786 -32.908 -44.638 1.00 75.56 410 PRO A N 1
ATOM 2888 C CA . PRO A 1 410 ? 41.582 -33.334 -46.019 1.00 75.56 410 PRO A CA 1
ATOM 2889 C C . PRO A 1 410 ? 41.469 -32.134 -46.967 1.00 75.56 410 PRO A C 1
ATOM 2891 O O . PRO A 1 410 ? 41.182 -31.008 -46.548 1.00 75.56 410 PRO A O 1
ATOM 2894 N N . ALA A 1 411 ? 41.676 -32.386 -48.260 1.00 77.12 411 ALA A N 1
ATOM 2895 C CA . ALA A 1 411 ? 41.507 -31.380 -49.303 1.00 77.12 411 ALA A CA 1
ATOM 2896 C C . ALA A 1 411 ? 40.117 -30.716 -49.215 1.00 77.12 411 ALA A C 1
ATOM 2898 O O . ALA A 1 411 ? 39.120 -31.369 -48.901 1.00 77.12 411 ALA A O 1
ATOM 2899 N N . GLY A 1 412 ? 40.077 -29.401 -49.419 1.00 75.62 412 GLY A N 1
ATOM 2900 C CA . GLY A 1 412 ? 38.893 -28.565 -49.214 1.00 75.62 412 GLY A CA 1
ATOM 2901 C C . GLY A 1 412 ? 38.655 -28.125 -47.762 1.00 75.62 412 GLY A C 1
ATOM 2902 O O . GLY A 1 412 ? 37.736 -27.353 -47.500 1.00 75.62 412 GLY A O 1
ATOM 2903 N N . THR A 1 413 ? 39.490 -28.540 -46.805 1.00 79.44 413 THR A N 1
ATOM 2904 C CA . THR A 1 413 ? 39.445 -28.056 -45.411 1.00 79.44 413 THR A CA 1
ATOM 2905 C C . THR A 1 413 ? 40.808 -27.542 -44.950 1.00 79.44 413 THR A C 1
ATOM 2907 O O . THR A 1 413 ? 41.837 -27.930 -45.504 1.00 79.44 413 THR A O 1
ATOM 2910 N N . SER A 1 414 ? 40.839 -26.669 -43.941 1.00 74.31 414 SER A N 1
ATOM 2911 C CA . SER A 1 414 ? 42.070 -26.181 -43.314 1.00 74.31 414 SER A CA 1
ATOM 2912 C C . SER A 1 414 ? 42.018 -26.262 -41.787 1.00 74.31 414 SER A C 1
ATOM 2914 O O . SER A 1 414 ? 40.956 -26.214 -41.169 1.00 74.31 414 SER A O 1
ATOM 2916 N N . GLY A 1 415 ? 43.195 -26.423 -41.176 1.00 65.44 415 GLY A N 1
ATOM 2917 C CA . GLY A 1 415 ? 43.390 -26.334 -39.720 1.00 65.44 415 GLY A CA 1
ATOM 2918 C C . GLY A 1 415 ? 43.911 -24.963 -39.266 1.00 65.44 415 GLY A C 1
ATOM 2919 O O . GLY A 1 415 ? 44.246 -24.777 -38.094 1.00 65.44 415 GLY A O 1
ATOM 2920 N N . GLU A 1 416 ? 44.037 -24.015 -40.198 1.00 60.75 416 GLU A N 1
ATOM 2921 C CA . GLU A 1 416 ? 44.525 -22.657 -39.962 1.00 60.75 416 GLU A CA 1
ATOM 2922 C C . GLU A 1 416 ? 43.350 -21.696 -39.732 1.00 60.75 416 GLU A C 1
ATOM 2924 O O . GLU A 1 416 ? 42.294 -21.821 -40.347 1.00 60.75 416 GLU A O 1
ATOM 2929 N N . ALA A 1 417 ? 43.519 -20.723 -38.830 1.00 52.22 417 ALA A N 1
ATOM 2930 C CA . ALA A 1 417 ? 42.495 -19.713 -38.584 1.00 52.22 417 ALA A CA 1
ATOM 2931 C C . ALA A 1 417 ? 42.431 -18.724 -39.762 1.00 52.22 417 ALA A C 1
ATOM 2933 O O . ALA A 1 417 ? 43.391 -17.986 -39.999 1.00 52.22 417 ALA A O 1
ATOM 2934 N N . HIS A 1 418 ? 41.291 -18.671 -40.452 1.00 54.38 418 HIS A N 1
ATOM 2935 C CA . HIS A 1 418 ? 40.991 -17.659 -41.467 1.00 54.38 418 HIS A CA 1
ATOM 2936 C C . HIS A 1 418 ? 39.975 -16.633 -40.945 1.00 54.38 418 HIS A C 1
ATOM 2938 O O . HIS A 1 418 ? 39.190 -16.947 -40.043 1.00 54.38 418 HIS A O 1
ATOM 2944 N N . PRO A 1 419 ? 40.022 -15.378 -41.432 1.00 44.62 419 PRO A N 1
ATOM 2945 C CA . PRO A 1 419 ? 39.086 -14.340 -41.027 1.00 44.62 419 PRO A CA 1
ATOM 2946 C C . PRO A 1 419 ? 37.690 -14.664 -41.564 1.00 44.62 419 PRO A C 1
ATOM 2948 O O . PRO A 1 419 ? 37.325 -14.278 -42.671 1.00 44.62 419 PRO A O 1
ATOM 2951 N N . GLN A 1 420 ? 36.900 -15.346 -40.741 1.00 45.72 420 GLN A N 1
ATOM 2952 C CA . GLN A 1 420 ? 35.465 -15.470 -40.941 1.00 45.72 420 GLN A CA 1
ATOM 2953 C C . GLN A 1 420 ? 34.877 -14.055 -40.928 1.00 45.72 420 GLN A C 1
ATOM 2955 O O . GLN A 1 420 ? 34.921 -13.366 -39.905 1.00 45.72 420 GLN A O 1
ATOM 2960 N N . ASN A 1 421 ? 34.356 -13.588 -42.063 1.00 40.00 421 ASN A N 1
ATOM 2961 C CA . ASN A 1 421 ? 33.630 -12.321 -42.132 1.00 40.00 421 ASN A CA 1
ATOM 2962 C C . ASN A 1 421 ? 32.242 -12.501 -41.495 1.00 40.00 421 ASN A C 1
ATOM 2964 O O . ASN A 1 421 ? 31.223 -12.558 -42.173 1.00 40.00 421 ASN A O 1
ATOM 2968 N N . GLY A 1 422 ? 32.225 -12.599 -40.168 1.00 41.41 422 GLY A N 1
ATOM 2969 C CA . GLY A 1 422 ? 31.043 -12.611 -39.316 1.00 41.41 422 GLY A CA 1
ATOM 2970 C C . GLY A 1 422 ? 31.416 -12.088 -37.922 1.00 41.41 422 GLY A C 1
ATOM 2971 O O . GLY A 1 422 ? 32.536 -12.319 -37.461 1.00 41.41 422 GLY A O 1
ATOM 2972 N N . PRO A 1 423 ? 30.529 -11.364 -37.218 1.00 35.62 423 PRO A N 1
ATOM 2973 C CA . PRO A 1 423 ? 30.890 -10.610 -36.015 1.00 35.62 423 PRO A CA 1
ATOM 2974 C C . PRO A 1 423 ? 31.124 -11.472 -34.758 1.00 35.62 423 PRO A C 1
ATOM 2976 O O . PRO A 1 423 ? 31.087 -10.945 -33.647 1.00 35.62 423 PRO A O 1
ATOM 2979 N N . SER A 1 424 ? 31.328 -12.791 -34.860 1.00 41.19 424 SER A N 1
ATOM 2980 C CA . SER A 1 424 ? 31.329 -13.667 -33.676 1.00 41.19 424 SER A CA 1
ATOM 2981 C C . SER A 1 424 ? 32.150 -14.956 -33.788 1.00 41.19 424 SER A C 1
ATOM 2983 O O . SER A 1 424 ? 31.715 -15.975 -33.275 1.00 41.19 424 SER A O 1
ATOM 2985 N N . VAL A 1 425 ? 33.349 -14.959 -34.381 1.00 42.00 425 VAL A N 1
ATOM 2986 C CA . VAL A 1 425 ? 34.307 -16.064 -34.140 1.00 42.00 425 VAL A CA 1
ATOM 2987 C C . VAL A 1 425 ? 35.744 -15.541 -34.128 1.00 42.00 425 VAL A C 1
ATOM 2989 O O . VAL A 1 425 ? 36.499 -15.691 -35.083 1.00 42.00 425 VAL A O 1
ATOM 2992 N N . THR A 1 426 ? 36.163 -14.916 -33.030 1.00 39.03 426 THR A N 1
ATOM 2993 C CA . THR A 1 426 ? 37.592 -14.741 -32.747 1.00 39.03 426 THR A CA 1
ATOM 2994 C C . THR A 1 426 ? 38.039 -15.852 -31.801 1.00 39.03 426 THR A C 1
ATOM 2996 O O . THR A 1 426 ? 37.450 -16.072 -30.742 1.00 39.03 426 THR A O 1
ATOM 2999 N N . THR A 1 427 ? 39.114 -16.542 -32.191 1.00 39.09 427 THR A N 1
ATOM 3000 C CA . THR A 1 427 ? 39.758 -17.710 -31.549 1.00 39.09 427 THR A CA 1
ATOM 3001 C C . THR A 1 427 ? 39.195 -19.084 -31.950 1.00 39.09 427 THR A C 1
ATOM 3003 O O . THR A 1 427 ? 38.514 -19.751 -31.175 1.00 39.09 427 THR A O 1
ATOM 3006 N N . PHE A 1 428 ? 39.558 -19.552 -33.151 1.00 42.03 428 PHE A N 1
ATOM 3007 C CA . PHE A 1 428 ? 39.604 -20.990 -33.437 1.00 42.03 428 PHE A CA 1
ATOM 3008 C C . PHE A 1 428 ? 40.669 -21.638 -32.541 1.00 42.03 428 PHE A C 1
ATOM 3010 O O . PHE A 1 428 ? 41.835 -21.233 -32.541 1.00 42.03 428 PHE A O 1
ATOM 3017 N N . VAL A 1 429 ? 40.282 -22.652 -31.770 1.00 45.41 429 VAL A N 1
ATOM 3018 C CA . VAL A 1 429 ? 41.249 -23.551 -31.135 1.00 45.41 429 VAL A CA 1
ATOM 3019 C C . VAL A 1 429 ? 41.861 -24.394 -32.257 1.00 45.41 429 VAL A C 1
ATOM 3021 O O . VAL A 1 429 ? 41.127 -24.959 -33.058 1.00 45.41 429 VAL A O 1
ATOM 3024 N N . LYS A 1 430 ? 43.196 -24.479 -32.308 1.00 47.31 430 LYS A N 1
ATOM 3025 C CA . LYS A 1 430 ? 44.066 -25.168 -33.295 1.00 47.31 430 LYS A CA 1
ATOM 3026 C C . LYS A 1 430 ? 43.802 -26.683 -33.529 1.00 47.31 430 LYS A C 1
ATOM 3028 O O . LYS A 1 430 ? 44.720 -27.408 -33.895 1.00 47.31 430 LYS A O 1
ATOM 3033 N N . LYS A 1 431 ? 42.609 -27.201 -33.222 1.00 56.12 431 LYS A N 1
ATOM 3034 C CA . LYS A 1 431 ? 42.321 -28.627 -32.985 1.00 56.12 431 LYS A CA 1
ATOM 3035 C C . LYS A 1 431 ? 41.192 -29.216 -33.855 1.00 56.12 431 LYS A C 1
ATOM 3037 O O . LYS A 1 431 ? 40.814 -30.360 -33.624 1.00 56.12 431 LYS A O 1
ATOM 3042 N N . GLN A 1 432 ? 40.643 -28.477 -34.830 1.00 66.25 432 GLN A N 1
ATOM 3043 C CA . GLN A 1 432 ? 39.604 -28.968 -35.758 1.00 66.25 432 GLN A CA 1
ATOM 3044 C C . GLN A 1 432 ? 39.817 -28.448 -37.183 1.00 66.25 432 GLN A C 1
ATOM 3046 O O . GLN A 1 432 ? 40.253 -27.314 -37.363 1.00 66.25 432 GLN A O 1
ATOM 3051 N N . CYS A 1 433 ? 39.473 -29.273 -38.175 1.00 73.81 433 CYS A N 1
ATOM 3052 C CA . CYS A 1 433 ? 39.418 -28.868 -39.577 1.00 73.81 433 CYS A CA 1
ATOM 3053 C C . CYS A 1 433 ? 38.125 -28.094 -39.850 1.00 73.81 433 CYS A C 1
ATOM 3055 O O . CYS A 1 433 ? 37.046 -28.544 -39.464 1.00 73.81 433 CYS A O 1
ATOM 3057 N N . ALA A 1 434 ? 38.240 -26.960 -40.532 1.00 73.94 434 ALA A N 1
ATOM 3058 C CA . ALA A 1 434 ? 37.122 -26.155 -41.010 1.00 73.94 434 ALA A CA 1
ATOM 3059 C C . ALA A 1 434 ? 37.122 -26.107 -42.548 1.00 73.94 434 ALA A C 1
ATOM 3061 O O . ALA A 1 434 ? 38.167 -26.345 -43.158 1.00 73.94 434 ALA A O 1
ATOM 3062 N N . PRO A 1 435 ? 35.984 -25.822 -43.201 1.00 77.81 435 PRO A N 1
ATOM 3063 C CA . PRO A 1 435 ? 35.947 -25.595 -44.646 1.00 77.81 435 PRO A CA 1
ATOM 3064 C C . PRO A 1 435 ? 36.919 -24.492 -45.094 1.00 77.81 435 PRO A C 1
ATOM 3066 O O . PRO A 1 435 ? 37.129 -23.518 -44.377 1.00 77.81 435 PRO A O 1
ATOM 3069 N N . CYS A 1 436 ? 37.503 -24.629 -46.288 1.00 80.12 436 CYS A N 1
ATOM 3070 C CA . CYS A 1 436 ? 38.296 -23.556 -46.897 1.00 80.12 436 CYS A CA 1
ATOM 3071 C C . CYS A 1 436 ? 37.390 -22.372 -47.281 1.00 80.12 436 CYS A C 1
ATOM 3073 O O . CYS A 1 436 ? 36.401 -22.578 -47.983 1.00 80.12 436 CYS A O 1
ATOM 3075 N N . ASP A 1 437 ? 37.716 -21.146 -46.871 1.00 77.00 437 ASP A N 1
ATOM 3076 C CA . ASP A 1 437 ? 36.878 -19.976 -47.171 1.00 77.00 437 ASP A CA 1
ATOM 3077 C C . ASP A 1 437 ? 36.897 -19.597 -48.667 1.00 77.00 437 ASP A C 1
ATOM 3079 O O . ASP A 1 437 ? 37.886 -19.809 -49.376 1.00 77.00 437 ASP A O 1
ATOM 3083 N N . ALA A 1 438 ? 35.820 -18.963 -49.142 1.00 77.94 438 ALA A N 1
ATOM 3084 C CA . ALA A 1 438 ? 35.763 -18.404 -50.493 1.00 77.94 438 ALA A CA 1
ATOM 3085 C C . ALA A 1 438 ? 36.915 -17.406 -50.735 1.00 77.94 438 ALA A C 1
ATOM 3087 O O . ALA A 1 438 ? 37.285 -16.622 -49.861 1.00 77.94 438 ALA A O 1
ATOM 3088 N N . GLY A 1 439 ? 37.496 -17.435 -51.935 1.00 77.44 439 GLY A N 1
ATOM 3089 C CA . GLY A 1 439 ? 38.714 -16.692 -52.280 1.00 77.44 439 GLY A CA 1
ATOM 3090 C C . GLY A 1 439 ? 40.025 -17.400 -51.906 1.00 77.44 439 GLY A C 1
ATOM 3091 O O . GLY A 1 439 ? 41.099 -16.908 -52.267 1.00 77.44 439 GLY A O 1
ATOM 3092 N N . TYR A 1 440 ? 39.963 -18.562 -51.247 1.00 83.19 440 TYR A N 1
ATOM 3093 C CA . TYR A 1 440 ? 41.107 -19.411 -50.903 1.00 83.19 440 TYR A CA 1
ATOM 3094 C C . TYR A 1 440 ? 40.952 -20.813 -51.508 1.00 83.19 440 TYR A C 1
ATOM 3096 O O . TYR A 1 440 ? 39.860 -21.202 -51.902 1.00 83.19 440 TYR A O 1
ATOM 3104 N N . GLN A 1 441 ? 42.054 -21.561 -51.615 1.00 84.19 441 GLN A N 1
ATOM 3105 C CA . GLN A 1 441 ? 42.084 -22.975 -52.006 1.00 84.19 441 GLN A CA 1
ATOM 3106 C C . GLN A 1 441 ? 42.983 -23.785 -51.064 1.00 84.19 441 GLN A C 1
ATOM 3108 O O . GLN A 1 441 ? 44.086 -23.348 -50.723 1.00 84.19 441 GLN A O 1
ATOM 3113 N N . CYS A 1 442 ? 42.508 -24.956 -50.644 1.00 83.12 442 CYS A N 1
ATOM 3114 C CA . CYS A 1 442 ? 43.089 -25.800 -49.606 1.00 83.12 442 CYS A CA 1
ATOM 3115 C C . CYS A 1 442 ? 43.327 -27.220 -50.137 1.00 83.12 442 CYS A C 1
ATOM 3117 O O . CYS A 1 442 ? 42.563 -28.139 -49.856 1.00 83.12 442 CYS A O 1
ATOM 3119 N N . ALA A 1 443 ? 44.405 -27.421 -50.895 1.00 72.50 443 ALA A N 1
ATOM 3120 C CA . ALA A 1 443 ? 44.709 -28.720 -51.505 1.00 72.50 443 ALA A CA 1
ATOM 3121 C C . ALA A 1 443 ? 45.160 -29.801 -50.500 1.00 72.50 443 ALA A C 1
ATOM 3123 O O . ALA A 1 443 ? 44.998 -30.992 -50.748 1.00 72.50 443 ALA A O 1
ATOM 3124 N N . SER A 1 444 ? 45.744 -29.404 -49.363 1.00 67.44 444 SER A N 1
ATOM 3125 C CA . SER A 1 444 ? 46.311 -30.336 -48.373 1.00 67.44 444 SER A CA 1
ATOM 3126 C C . SER A 1 444 ? 46.330 -29.756 -46.952 1.00 67.44 444 SER A C 1
ATOM 3128 O O . SER A 1 444 ? 47.354 -29.801 -46.267 1.00 67.44 444 SER A O 1
ATOM 3130 N N . GLY A 1 445 ? 45.234 -29.120 -46.529 1.00 66.88 445 GLY A N 1
ATOM 3131 C CA . GLY A 1 445 ? 45.095 -28.570 -45.174 1.00 66.88 445 GLY A CA 1
ATOM 3132 C C . GLY A 1 445 ? 45.671 -27.165 -44.943 1.00 66.88 445 GLY A C 1
ATOM 3133 O O . GLY A 1 445 ? 45.407 -26.586 -43.890 1.00 66.88 445 GLY A O 1
ATOM 3134 N N . ALA A 1 446 ? 46.413 -26.606 -45.908 1.00 73.50 446 ALA A N 1
ATOM 3135 C CA . ALA A 1 446 ? 46.943 -25.239 -45.879 1.00 73.50 446 ALA A CA 1
ATOM 3136 C C . ALA A 1 446 ? 46.211 -24.359 -46.900 1.00 73.50 446 ALA A C 1
ATOM 3138 O O . ALA A 1 446 ? 46.114 -24.732 -48.074 1.00 73.50 446 ALA A O 1
ATOM 3139 N N . ALA A 1 447 ? 45.714 -23.197 -46.477 1.00 74.94 447 ALA A N 1
ATOM 3140 C CA . ALA A 1 447 ? 44.947 -22.331 -47.365 1.00 74.94 447 ALA A CA 1
ATOM 3141 C C . ALA A 1 447 ? 45.839 -21.379 -48.160 1.00 74.94 447 ALA A C 1
ATOM 3143 O O . ALA A 1 447 ? 46.677 -20.656 -47.621 1.00 74.94 447 ALA A O 1
ATOM 3144 N N . THR A 1 448 ? 45.603 -21.324 -49.467 1.00 84.50 448 THR A N 1
ATOM 3145 C CA . THR A 1 448 ? 46.280 -20.414 -50.390 1.00 84.50 448 THR A CA 1
ATOM 3146 C C . THR A 1 448 ? 45.265 -19.459 -51.005 1.00 84.50 448 THR A C 1
ATOM 3148 O O . THR A 1 448 ? 44.326 -19.892 -51.660 1.00 84.50 448 THR A O 1
ATOM 3151 N N . ALA A 1 449 ? 45.453 -18.155 -50.818 1.00 82.88 449 ALA A N 1
ATOM 3152 C CA . ALA A 1 449 ? 44.588 -17.133 -51.411 1.00 82.88 449 ALA A CA 1
ATOM 3153 C C . ALA A 1 449 ? 44.709 -17.095 -52.947 1.00 82.88 449 ALA A C 1
ATOM 3155 O O . ALA A 1 449 ? 45.822 -17.185 -53.469 1.00 82.88 449 ALA A O 1
ATOM 3156 N N . CYS A 1 450 ? 43.599 -16.869 -53.659 1.00 86.00 450 CYS A N 1
ATOM 3157 C CA . CYS A 1 450 ? 43.617 -16.552 -55.090 1.00 86.00 450 CYS A CA 1
ATOM 3158 C C . CYS A 1 450 ? 44.442 -15.281 -55.358 1.00 86.00 450 CYS A C 1
ATOM 3160 O O . CYS A 1 450 ? 44.330 -14.309 -54.616 1.00 86.00 450 CYS A O 1
ATOM 3162 N N . ASP A 1 451 ? 45.262 -15.251 -56.411 1.00 85.94 451 ASP A N 1
ATOM 3163 C CA . ASP A 1 451 ? 46.086 -14.076 -56.744 1.00 85.94 451 ASP A CA 1
ATOM 3164 C C . ASP A 1 451 ? 45.251 -12.853 -57.174 1.00 85.94 451 ASP A C 1
ATOM 3166 O O . ASP A 1 451 ? 44.138 -12.993 -57.680 1.00 85.94 451 ASP A O 1
ATOM 3170 N N . SER A 1 452 ? 45.802 -11.642 -57.016 1.00 81.25 452 SER A N 1
ATOM 3171 C CA . SER A 1 452 ? 45.150 -10.399 -57.460 1.00 81.25 452 SER A CA 1
ATOM 3172 C C . SER A 1 452 ? 44.789 -10.440 -58.951 1.00 81.25 452 SER A C 1
ATOM 3174 O O . SER A 1 452 ? 45.560 -10.930 -59.776 1.00 81.25 452 SER A O 1
ATOM 3176 N N . GLY A 1 453 ? 43.618 -9.908 -59.303 1.00 78.06 453 GLY A N 1
ATOM 3177 C CA . GLY A 1 453 ? 43.035 -10.018 -60.643 1.00 78.06 453 GLY A CA 1
ATOM 3178 C C . GLY A 1 453 ? 42.323 -11.352 -60.911 1.00 78.06 453 GLY A C 1
ATOM 3179 O O . GLY A 1 453 ? 41.757 -11.518 -61.996 1.00 78.06 453 GLY A O 1
ATOM 3180 N N . LYS A 1 454 ? 42.326 -12.286 -59.943 1.00 85.00 454 LYS A N 1
ATOM 3181 C CA . LYS A 1 454 ? 41.513 -13.509 -59.924 1.00 85.00 454 LYS A CA 1
ATOM 3182 C C . LYS A 1 454 ? 40.613 -13.582 -58.677 1.00 85.00 454 LYS A C 1
ATOM 3184 O O . LYS A 1 454 ? 40.849 -12.866 -57.706 1.00 85.00 454 LYS A O 1
ATOM 3189 N N . PHE A 1 455 ? 39.574 -14.416 -58.710 1.00 85.56 455 PHE A N 1
ATOM 3190 C CA . PHE A 1 455 ? 38.619 -14.638 -57.617 1.00 85.56 455 PHE A CA 1
ATOM 3191 C C . PHE A 1 455 ? 38.051 -16.066 -57.629 1.00 85.56 455 PHE A C 1
ATOM 3193 O O . PHE A 1 455 ? 38.174 -16.761 -58.636 1.00 85.56 455 PHE A O 1
ATOM 3200 N N . ASN A 1 456 ? 37.426 -16.498 -56.532 1.00 80.38 456 ASN A N 1
ATOM 3201 C CA . ASN A 1 456 ? 36.684 -17.761 -56.441 1.00 80.38 456 ASN A CA 1
ATOM 3202 C C . ASN A 1 456 ? 35.571 -17.667 -55.381 1.00 80.38 456 ASN A C 1
ATOM 3204 O O . ASN A 1 456 ? 35.848 -17.261 -54.258 1.00 80.38 456 ASN A O 1
ATOM 3208 N N . GLU A 1 457 ? 34.352 -18.104 -55.696 1.00 77.44 457 GLU A N 1
ATOM 3209 C CA . GLU A 1 457 ? 33.195 -18.064 -54.783 1.00 77.44 457 GLU A CA 1
ATOM 3210 C C . GLU A 1 457 ? 33.000 -19.361 -53.964 1.00 77.44 457 GLU A C 1
ATOM 3212 O O . GLU A 1 457 ? 32.119 -19.420 -53.111 1.00 77.44 457 GLU A O 1
ATOM 3217 N N . LEU A 1 458 ? 33.803 -20.405 -54.206 1.00 73.75 458 LEU A N 1
ATOM 3218 C CA . LEU A 1 458 ? 33.602 -21.738 -53.621 1.00 73.75 458 LEU A CA 1
ATOM 3219 C C . LEU A 1 458 ? 34.069 -21.852 -52.164 1.00 73.75 458 LEU A C 1
ATOM 3221 O O . LEU A 1 458 ? 35.231 -21.574 -51.868 1.00 73.75 458 LEU A O 1
ATOM 3225 N N . ILE A 1 459 ? 33.201 -22.384 -51.293 1.00 73.81 459 ILE A N 1
ATOM 3226 C CA . ILE A 1 459 ? 33.586 -22.906 -49.974 1.00 73.81 459 ILE A CA 1
ATOM 3227 C C . ILE A 1 459 ? 34.148 -24.321 -50.149 1.00 73.81 459 ILE A C 1
ATOM 3229 O O . ILE A 1 459 ? 33.533 -25.199 -50.756 1.00 73.81 459 ILE A O 1
ATOM 3233 N N . GLY A 1 460 ? 35.336 -24.546 -49.605 1.00 74.81 460 GLY A N 1
ATOM 3234 C CA . GLY A 1 460 ? 36.042 -25.816 -49.669 1.00 74.81 460 GLY A CA 1
ATOM 3235 C C . GLY A 1 460 ? 36.777 -26.067 -50.980 1.00 74.81 460 GLY A C 1
ATOM 3236 O O . GLY A 1 460 ? 36.994 -27.220 -51.337 1.00 74.81 460 GLY A O 1
ATOM 3237 N N . ALA A 1 461 ? 37.161 -25.008 -51.698 1.00 80.06 461 ALA A N 1
ATOM 3238 C CA . ALA A 1 461 ? 37.997 -25.126 -52.886 1.00 80.06 461 ALA A CA 1
ATOM 3239 C C . ALA A 1 461 ? 39.284 -25.901 -52.572 1.00 80.06 461 ALA A C 1
ATOM 3241 O O . ALA A 1 461 ? 39.992 -25.603 -51.608 1.00 80.06 461 ALA A O 1
ATOM 3242 N N . ASP A 1 462 ? 39.584 -26.900 -53.386 1.00 78.94 462 ASP A N 1
ATOM 3243 C CA . ASP A 1 462 ? 40.656 -27.870 -53.189 1.00 78.94 462 ASP A CA 1
ATOM 3244 C C . ASP A 1 462 ? 41.787 -27.721 -54.219 1.00 78.94 462 ASP A C 1
ATOM 3246 O O . ASP A 1 462 ? 42.835 -28.351 -54.070 1.00 78.94 462 ASP A O 1
ATOM 3250 N N . ALA A 1 463 ? 41.625 -26.855 -55.229 1.00 80.38 463 ALA A N 1
ATOM 3251 C CA . ALA A 1 463 ? 42.625 -26.642 -56.272 1.00 80.38 463 ALA A CA 1
ATOM 3252 C C . ALA A 1 463 ? 42.717 -25.190 -56.781 1.00 80.38 463 ALA A C 1
ATOM 3254 O O . ALA A 1 463 ? 41.731 -24.479 -56.963 1.00 80.38 463 ALA A O 1
ATOM 3255 N N . ALA A 1 464 ? 43.933 -24.762 -57.143 1.00 75.56 464 ALA A N 1
ATOM 3256 C CA . ALA A 1 464 ? 44.226 -23.414 -57.651 1.00 75.56 464 ALA A CA 1
ATOM 3257 C C . ALA A 1 464 ? 43.496 -23.059 -58.963 1.00 75.56 464 ALA A C 1
ATOM 3259 O O . ALA A 1 464 ? 43.303 -21.883 -59.277 1.00 75.56 464 ALA A O 1
ATOM 3260 N N . SER A 1 465 ? 43.092 -24.069 -59.738 1.00 78.94 465 SER A N 1
ATOM 3261 C CA . SER A 1 465 ? 42.294 -23.926 -60.964 1.00 78.94 465 SER A CA 1
ATOM 3262 C C . SER A 1 465 ? 40.921 -23.305 -60.734 1.00 78.94 465 SER A C 1
ATOM 3264 O O . SER A 1 465 ? 40.320 -22.812 -61.684 1.00 78.94 465 SER A O 1
ATOM 3266 N N . GLN A 1 466 ? 40.437 -23.303 -59.493 1.00 82.06 466 GLN A N 1
ATOM 3267 C CA . GLN A 1 466 ? 39.153 -22.717 -59.127 1.00 82.06 466 GLN A CA 1
ATOM 3268 C C . GLN A 1 466 ? 39.227 -21.181 -58.966 1.00 82.06 466 GLN A C 1
ATOM 3270 O O . GLN A 1 466 ? 38.193 -20.539 -58.828 1.00 82.06 466 GLN A O 1
ATOM 3275 N N . CYS A 1 467 ? 40.416 -20.563 -59.063 1.00 83.69 467 CYS A N 1
ATOM 3276 C CA . CYS A 1 467 ? 40.589 -19.104 -59.101 1.00 83.69 467 CYS A CA 1
ATOM 3277 C C . CYS A 1 467 ? 40.525 -18.548 -60.546 1.00 83.69 467 CYS A C 1
ATOM 3279 O O . CYS A 1 467 ? 41.458 -18.734 -61.336 1.00 83.69 467 CYS A O 1
ATOM 3281 N N . VAL A 1 468 ? 39.470 -17.798 -60.885 1.00 83.69 468 VAL A N 1
ATOM 3282 C CA . VAL A 1 468 ? 39.157 -17.274 -62.236 1.00 83.69 468 VAL A CA 1
ATOM 3283 C C . VAL A 1 468 ? 39.428 -15.766 -62.385 1.00 83.69 468 VAL A C 1
ATOM 3285 O O . VAL A 1 468 ? 39.370 -15.040 -61.406 1.00 83.69 468 VAL A O 1
ATOM 3288 N N . ALA A 1 469 ? 39.746 -15.267 -63.591 1.00 82.31 469 ALA A N 1
ATOM 3289 C CA . ALA A 1 469 ? 40.195 -13.877 -63.827 1.00 82.31 469 ALA A CA 1
ATOM 3290 C C . ALA A 1 469 ? 39.066 -12.831 -63.990 1.00 82.31 469 ALA A C 1
ATOM 3292 O O . ALA A 1 469 ? 38.006 -13.140 -64.530 1.00 82.31 469 ALA A O 1
ATOM 3293 N N . CYS A 1 470 ? 39.330 -11.568 -63.621 1.00 81.75 470 CYS A N 1
ATOM 3294 C CA . CYS A 1 470 ? 38.340 -10.481 -63.669 1.00 81.75 470 CYS A CA 1
ATOM 3295 C C . CYS A 1 470 ? 38.075 -9.863 -65.073 1.00 81.75 470 CYS A C 1
ATOM 3297 O O . CYS A 1 470 ? 39.007 -9.699 -65.879 1.00 81.75 470 CYS A O 1
ATOM 3299 N N . PRO A 1 471 ? 36.822 -9.449 -65.379 1.00 80.00 471 PRO A N 1
ATOM 3300 C CA . PRO A 1 471 ? 36.446 -8.678 -66.580 1.00 80.00 471 PRO A CA 1
ATOM 3301 C C . PRO A 1 471 ? 37.131 -7.299 -66.732 1.00 80.00 471 PRO A C 1
ATOM 3303 O O . PRO A 1 471 ? 37.553 -6.701 -65.746 1.00 80.00 471 PRO A O 1
ATOM 3306 N N . ASN A 1 472 ? 37.197 -6.752 -67.963 1.00 74.50 472 ASN A N 1
ATOM 3307 C CA . ASN A 1 472 ? 37.920 -5.505 -68.341 1.00 74.50 472 ASN A CA 1
ATOM 3308 C C . ASN A 1 472 ? 37.390 -4.196 -67.717 1.00 74.50 472 ASN A C 1
ATOM 3310 O O . ASN A 1 472 ? 37.902 -3.125 -68.006 1.00 74.50 472 ASN A O 1
ATOM 3314 N N . TYR A 1 473 ? 36.360 -4.254 -66.890 1.00 75.69 473 TYR A N 1
ATOM 3315 C CA . TYR A 1 473 ? 35.779 -3.105 -66.197 1.00 75.69 473 TYR A CA 1
ATOM 3316 C C . TYR A 1 473 ? 35.834 -3.284 -64.675 1.00 75.69 473 TYR A C 1
ATOM 3318 O O . TYR A 1 473 ? 35.158 -2.573 -63.938 1.00 75.69 473 TYR A O 1
ATOM 3326 N N . SER A 1 474 ? 36.617 -4.256 -64.202 1.00 78.44 474 SER A N 1
ATOM 3327 C CA . SER A 1 474 ? 36.660 -4.687 -62.808 1.00 78.44 474 SER A CA 1
ATOM 3328 C C . SER A 1 474 ? 38.073 -5.091 -62.386 1.00 78.44 474 SER A C 1
ATOM 3330 O O . SER A 1 474 ? 38.929 -5.378 -63.225 1.00 78.44 474 SER A O 1
ATOM 3332 N N . SER A 1 475 ? 38.314 -5.118 -61.079 1.00 81.50 475 SER A N 1
ATOM 3333 C CA . SER A 1 475 ? 39.576 -5.516 -60.462 1.00 81.50 475 SER A CA 1
ATOM 3334 C C . SER A 1 475 ? 39.341 -6.382 -59.224 1.00 81.50 475 SER A C 1
ATOM 3336 O O . SER A 1 475 ? 38.259 -6.358 -58.644 1.00 81.50 475 SER A O 1
ATOM 3338 N N . SER A 1 476 ? 40.337 -7.159 -58.804 1.00 83.06 476 SER A N 1
ATOM 3339 C CA . SER A 1 476 ? 40.291 -7.875 -57.522 1.00 83.06 476 SER A CA 1
ATOM 3340 C C . SER A 1 476 ? 41.647 -7.867 -56.823 1.00 83.06 476 SER A C 1
ATOM 3342 O O . SER A 1 476 ? 42.701 -7.818 -57.464 1.00 83.06 476 SER A O 1
ATOM 3344 N N . GLN A 1 477 ? 41.613 -7.924 -55.492 1.00 81.69 477 GLN A N 1
ATOM 3345 C CA . GLN A 1 477 ? 42.797 -8.100 -54.650 1.00 81.69 477 GLN A CA 1
ATOM 3346 C C . GLN A 1 477 ? 43.027 -9.586 -54.338 1.00 81.69 477 GLN A C 1
ATOM 3348 O O . GLN A 1 477 ? 42.142 -10.417 -54.534 1.00 81.69 477 GLN A O 1
ATOM 3353 N N . LYS A 1 478 ? 44.222 -9.925 -53.845 1.00 82.06 478 LYS A N 1
ATOM 3354 C CA . LYS A 1 478 ? 44.567 -11.292 -53.437 1.00 82.06 478 LYS A CA 1
ATOM 3355 C C . LYS A 1 478 ? 43.584 -11.806 -52.372 1.00 82.06 478 LYS A C 1
ATOM 3357 O O . LYS A 1 478 ? 43.363 -11.126 -51.375 1.00 82.06 478 LYS A O 1
ATOM 3362 N N . GLY A 1 479 ? 43.033 -13.002 -52.570 1.00 78.75 479 GLY A N 1
ATOM 3363 C CA . GLY A 1 479 ? 42.057 -13.639 -51.678 1.00 78.75 479 GLY A CA 1
ATOM 3364 C C . GLY A 1 479 ? 40.608 -13.206 -51.902 1.00 78.75 479 GLY A C 1
ATOM 3365 O O . GLY A 1 479 ? 39.769 -13.425 -51.036 1.00 78.75 479 GLY A O 1
ATOM 3366 N N . ALA A 1 480 ? 40.296 -12.553 -53.024 1.00 79.56 480 ALA A N 1
ATOM 3367 C CA . ALA A 1 480 ? 38.949 -12.061 -53.281 1.00 79.56 480 ALA A CA 1
ATOM 3368 C C . ALA A 1 480 ? 37.962 -13.191 -53.609 1.00 79.56 480 ALA A C 1
ATOM 3370 O O . ALA A 1 480 ? 38.209 -14.022 -54.486 1.00 79.56 480 ALA A O 1
ATOM 3371 N N . ALA A 1 481 ? 36.798 -13.154 -52.958 1.00 78.31 481 ALA A N 1
ATOM 3372 C CA . ALA A 1 481 ? 35.686 -14.042 -53.272 1.00 78.31 481 ALA A 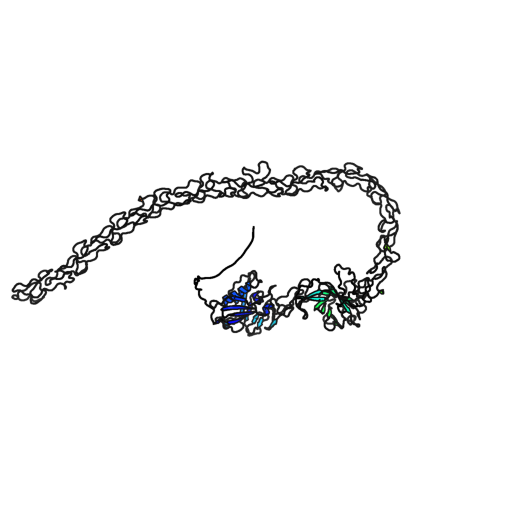CA 1
ATOM 3373 C C . ALA A 1 481 ? 34.937 -13.627 -54.552 1.00 78.31 481 ALA A C 1
ATOM 3375 O O . ALA A 1 481 ? 34.332 -14.483 -55.172 1.00 78.31 481 ALA A O 1
ATOM 3376 N N . LYS A 1 482 ? 34.991 -12.347 -54.969 1.00 81.69 482 LYS A N 1
ATOM 3377 C CA . LYS A 1 482 ? 34.356 -11.795 -56.191 1.00 81.69 482 LYS A CA 1
ATOM 3378 C C . LYS A 1 482 ? 35.194 -10.663 -56.808 1.00 81.69 482 LYS A C 1
ATOM 3380 O O . LYS A 1 482 ? 36.002 -10.051 -56.110 1.00 81.69 482 LYS A O 1
ATOM 3385 N N . CYS A 1 483 ? 34.991 -10.346 -58.091 1.00 83.81 483 CYS A N 1
ATOM 3386 C CA . CYS A 1 483 ? 35.574 -9.148 -58.722 1.00 83.81 483 CYS A CA 1
ATOM 3387 C C . CYS A 1 483 ? 34.809 -7.872 -58.350 1.00 83.81 483 CYS A C 1
ATOM 3389 O O . CYS A 1 483 ? 33.583 -7.872 -58.278 1.00 83.81 483 CYS A O 1
ATOM 3391 N N . GLN A 1 484 ? 35.534 -6.766 -58.188 1.00 83.12 484 GLN A N 1
ATOM 3392 C CA . GLN A 1 484 ? 34.991 -5.440 -57.908 1.00 83.12 484 GLN A CA 1
ATOM 3393 C C . GLN A 1 484 ? 34.963 -4.590 -59.183 1.00 83.12 484 GLN A C 1
ATOM 3395 O O . GLN A 1 484 ? 36.008 -4.317 -59.771 1.00 83.12 484 GLN A O 1
ATOM 3400 N N . GLU A 1 485 ? 33.787 -4.132 -59.610 1.00 82.81 485 GLU A N 1
ATOM 3401 C CA . GLU A 1 485 ? 33.661 -3.208 -60.746 1.00 82.81 485 GLU A CA 1
ATOM 3402 C C . GLU A 1 485 ? 34.304 -1.841 -60.463 1.00 82.81 485 GLU A C 1
ATOM 3404 O O . GLU A 1 485 ? 34.242 -1.325 -59.343 1.00 82.81 485 GLU A O 1
ATOM 3409 N N . CYS A 1 486 ? 34.914 -1.237 -61.487 1.00 80.00 486 CYS A N 1
ATOM 3410 C CA . CYS A 1 486 ? 35.474 0.104 -61.390 1.00 80.00 486 CYS A CA 1
ATOM 3411 C C . CYS A 1 486 ? 34.355 1.137 -61.316 1.00 80.00 486 CYS A C 1
ATOM 3413 O O . CYS A 1 486 ? 33.507 1.244 -62.209 1.00 80.00 486 CYS A O 1
ATOM 3415 N N . ALA A 1 487 ? 34.383 1.890 -60.220 1.00 76.25 487 ALA A N 1
ATOM 3416 C CA . ALA A 1 487 ? 33.412 2.919 -59.917 1.00 76.25 487 ALA A CA 1
ATOM 3417 C C . ALA A 1 487 ? 33.403 4.014 -61.002 1.00 76.25 487 ALA A C 1
ATOM 3419 O O . ALA A 1 487 ? 34.419 4.211 -61.685 1.00 76.25 487 ALA A O 1
ATOM 3420 N N . PRO A 1 488 ? 32.287 4.750 -61.151 1.00 73.69 488 PRO A N 1
ATOM 3421 C CA . PRO A 1 488 ? 32.195 5.868 -62.076 1.00 73.69 488 PRO A CA 1
ATOM 3422 C C . PRO A 1 488 ? 33.390 6.809 -61.896 1.00 73.69 488 PRO A C 1
ATOM 3424 O O . PRO A 1 488 ? 33.864 7.029 -60.781 1.00 73.69 488 PRO A O 1
ATOM 3427 N N . GLY A 1 489 ? 33.882 7.352 -63.006 1.00 71.81 489 GLY A N 1
ATOM 3428 C CA . GLY A 1 489 ? 35.002 8.292 -63.023 1.00 71.81 489 GLY A CA 1
ATOM 3429 C C . GLY A 1 489 ? 36.382 7.673 -62.803 1.00 71.81 489 GLY A C 1
ATOM 3430 O O . GLY A 1 489 ? 37.402 8.365 -62.885 1.00 71.81 489 GLY A O 1
ATOM 3431 N N . THR A 1 490 ? 36.417 6.348 -62.651 1.00 78.19 490 THR A N 1
ATOM 3432 C CA . THR A 1 490 ? 37.630 5.536 -62.674 1.00 78.19 490 THR A CA 1
ATOM 3433 C C . THR A 1 490 ? 37.592 4.499 -63.801 1.00 78.19 490 THR A C 1
ATOM 3435 O O . THR A 1 490 ? 36.532 4.140 -64.309 1.00 78.19 490 THR A O 1
ATOM 3438 N N . THR A 1 491 ? 38.756 4.012 -64.218 1.00 78.25 491 THR A N 1
ATOM 3439 C CA . THR A 1 491 ? 38.938 2.960 -65.225 1.00 78.25 491 THR A CA 1
ATOM 3440 C C . THR A 1 491 ? 40.014 1.976 -64.765 1.00 78.25 491 THR A C 1
ATOM 3442 O O . THR A 1 491 ? 40.923 2.354 -64.034 1.00 78.25 491 THR A O 1
ATOM 3445 N N . HIS A 1 492 ? 39.922 0.705 -65.164 1.00 81.56 492 HIS A N 1
ATOM 3446 C CA . HIS A 1 492 ? 40.887 -0.329 -64.769 1.00 81.56 492 HIS A CA 1
ATOM 3447 C C . HIS A 1 492 ? 42.325 0.018 -65.180 1.00 81.56 492 HIS A C 1
ATOM 3449 O O . HIS A 1 492 ? 42.561 0.596 -66.244 1.00 81.56 492 HIS A O 1
ATOM 3455 N N . ASN A 1 493 ? 43.287 -0.409 -64.362 1.00 75.88 493 ASN A N 1
ATOM 3456 C CA . ASN A 1 493 ? 44.686 -0.463 -64.762 1.00 75.88 493 ASN A CA 1
ATOM 3457 C C . ASN A 1 493 ? 44.952 -1.693 -65.653 1.00 75.88 493 ASN A C 1
ATOM 3459 O O . ASN A 1 493 ? 44.192 -2.662 -65.666 1.00 75.88 493 ASN A O 1
ATOM 3463 N N . THR A 1 494 ? 46.071 -1.702 -66.378 1.00 74.88 494 THR A N 1
ATOM 3464 C CA . THR A 1 494 ? 46.397 -2.748 -67.370 1.00 74.88 494 THR A CA 1
ATOM 3465 C C . THR A 1 494 ? 46.448 -4.172 -66.790 1.00 74.88 494 THR A C 1
ATOM 3467 O O . THR A 1 494 ? 46.210 -5.139 -67.509 1.00 74.88 494 THR A O 1
ATOM 3470 N N . ALA A 1 495 ? 46.743 -4.316 -65.492 1.00 72.75 495 ALA A N 1
ATOM 3471 C CA . ALA A 1 495 ? 46.836 -5.604 -64.799 1.00 72.75 495 ALA A CA 1
ATOM 3472 C C . ALA A 1 495 ? 45.511 -6.067 -64.152 1.00 72.75 495 ALA A C 1
ATOM 3474 O O . ALA A 1 495 ? 45.468 -7.162 -63.597 1.00 72.75 495 ALA A O 1
ATOM 3475 N N . LYS A 1 496 ? 44.440 -5.258 -64.216 1.00 80.44 496 LYS A N 1
ATOM 3476 C CA . LYS A 1 496 ? 43.143 -5.482 -63.539 1.00 80.44 496 LYS A CA 1
ATOM 3477 C C . LYS A 1 496 ? 43.266 -5.688 -62.028 1.00 80.44 496 LYS A C 1
ATOM 3479 O O . LYS A 1 496 ? 42.500 -6.424 -61.408 1.00 80.44 496 LYS A O 1
ATOM 3484 N N . THR A 1 497 ? 44.251 -5.032 -61.432 1.00 76.75 497 THR A N 1
ATOM 3485 C CA . THR A 1 497 ? 44.531 -5.088 -59.995 1.00 76.75 497 THR A CA 1
ATOM 3486 C C . THR A 1 497 ? 44.042 -3.844 -59.257 1.00 76.75 497 THR A C 1
ATOM 3488 O O . THR A 1 497 ? 43.995 -3.864 -58.031 1.00 76.75 497 THR A O 1
ATOM 3491 N N . ALA A 1 498 ? 43.674 -2.772 -59.972 1.00 75.56 498 ALA A N 1
ATOM 3492 C CA . ALA A 1 498 ? 43.120 -1.543 -59.400 1.00 75.56 498 ALA A CA 1
ATOM 3493 C C . ALA A 1 498 ? 42.336 -0.714 -60.438 1.00 75.56 498 ALA A C 1
ATOM 3495 O O . ALA A 1 498 ? 42.479 -0.925 -61.645 1.00 75.56 498 ALA A O 1
ATOM 3496 N N . CYS A 1 499 ? 41.550 0.256 -59.961 1.00 80.38 499 CYS A N 1
ATOM 3497 C CA . CYS A 1 499 ? 40.843 1.255 -60.769 1.00 80.38 499 CYS A CA 1
ATOM 3498 C C . CYS A 1 499 ? 41.447 2.657 -60.537 1.00 80.38 499 CYS A C 1
ATOM 3500 O O . CYS A 1 499 ? 41.683 3.041 -59.393 1.00 80.38 499 CYS A O 1
ATOM 3502 N N . GLU A 1 500 ? 41.692 3.415 -61.609 1.00 80.19 500 GLU A N 1
ATOM 3503 C CA . GLU A 1 500 ? 42.401 4.706 -61.633 1.00 80.19 500 GLU A CA 1
ATOM 3504 C C . GLU A 1 500 ? 41.548 5.836 -62.240 1.00 80.19 500 GLU A C 1
ATOM 3506 O O . GLU A 1 500 ? 40.678 5.592 -63.068 1.00 80.19 500 GLU A O 1
ATOM 3511 N N . LEU A 1 501 ? 41.791 7.087 -61.838 1.00 77.06 501 LEU A N 1
ATOM 3512 C CA . LEU A 1 501 ? 40.953 8.258 -62.141 1.00 77.06 501 LEU A CA 1
ATOM 3513 C C . LEU A 1 501 ? 41.007 8.716 -63.617 1.00 77.06 501 LEU A C 1
ATOM 3515 O O . LEU A 1 501 ? 42.076 8.745 -64.224 1.00 77.06 501 LEU A O 1
ATOM 3519 N N . CYS A 1 502 ? 39.881 9.190 -64.172 1.00 76.75 502 CYS A N 1
ATOM 3520 C CA . CYS A 1 502 ? 39.838 9.798 -65.513 1.00 76.75 502 CYS A CA 1
ATOM 3521 C C . CYS A 1 502 ? 40.814 11.006 -65.660 1.00 76.75 502 CYS A C 1
ATOM 3523 O O . CYS A 1 502 ? 40.966 11.773 -64.706 1.00 76.75 502 CYS A O 1
ATOM 3525 N N . PRO A 1 503 ? 41.399 11.294 -66.845 1.00 77.19 503 PRO A N 1
ATOM 3526 C CA . PRO A 1 503 ? 42.332 12.425 -67.076 1.00 77.19 503 PRO A CA 1
ATOM 3527 C C . PRO A 1 503 ? 41.701 13.841 -67.079 1.00 77.19 503 PRO A C 1
ATOM 3529 O O . PRO A 1 503 ? 40.520 13.985 -67.384 1.00 77.19 503 PRO A O 1
ATOM 3532 N N . GLN A 1 504 ? 42.475 14.905 -66.798 1.00 78.31 504 GLN A N 1
ATOM 3533 C CA . GLN A 1 504 ? 41.984 16.297 -66.643 1.00 7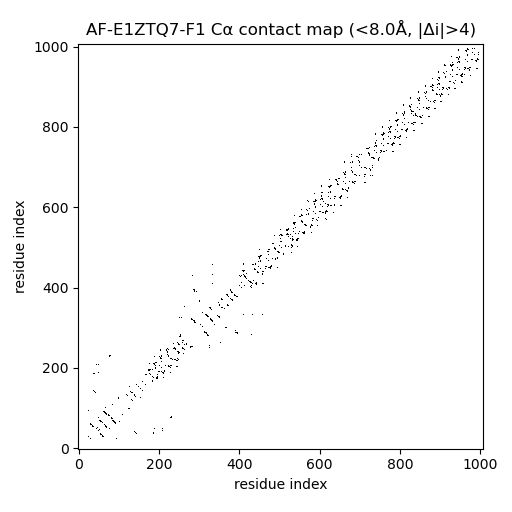8.31 504 GLN A CA 1
ATOM 3534 C C . GLN A 1 504 ? 41.116 16.809 -67.810 1.00 78.31 504 GLN A C 1
ATOM 3536 O O . GLN A 1 504 ? 41.379 16.488 -68.967 1.00 78.31 504 GLN A O 1
ATOM 3541 N N . GLY A 1 505 ? 40.082 17.605 -67.514 1.00 73.62 505 GLY A N 1
ATOM 3542 C CA . GLY A 1 505 ? 39.107 18.073 -68.512 1.00 73.62 505 GLY A CA 1
ATOM 3543 C C . GLY A 1 505 ? 38.128 17.004 -69.033 1.00 73.62 505 GLY A C 1
ATOM 3544 O O . GLY A 1 505 ? 37.295 17.327 -69.883 1.00 73.62 505 GLY A O 1
ATOM 3545 N N . THR A 1 506 ? 38.203 15.754 -68.536 1.00 79.81 506 THR A N 1
ATOM 3546 C CA . THR A 1 506 ? 37.335 14.629 -68.955 1.00 79.81 506 THR A CA 1
ATOM 3547 C C . THR A 1 506 ? 36.627 13.908 -67.793 1.00 79.81 506 THR A C 1
ATOM 3549 O O . THR A 1 506 ? 37.006 14.109 -66.650 1.00 79.81 506 THR A O 1
ATOM 3552 N N . PHE A 1 507 ? 35.605 13.080 -68.030 1.00 80.38 507 PHE A N 1
ATOM 3553 C CA . PHE A 1 507 ? 34.799 12.393 -67.024 1.00 80.38 507 PHE A CA 1
ATOM 3554 C C . PHE A 1 507 ? 34.059 11.139 -67.555 1.00 80.38 507 PHE A C 1
ATOM 3556 O O . PHE A 1 507 ? 33.786 11.057 -68.744 1.00 80.38 507 PHE A O 1
ATOM 3563 N N . ASN A 1 508 ? 33.675 10.181 -66.707 1.00 80.12 508 ASN A N 1
ATOM 3564 C CA . ASN A 1 508 ? 32.744 9.076 -67.015 1.00 80.12 508 ASN A CA 1
ATOM 3565 C C . ASN A 1 508 ? 31.726 8.948 -65.876 1.00 80.12 508 ASN A C 1
ATOM 3567 O O . ASN A 1 508 ? 32.122 8.830 -64.726 1.00 80.12 508 ASN A O 1
ATOM 3571 N N . ASN A 1 509 ? 30.433 8.868 -66.169 1.00 72.62 509 ASN A N 1
ATOM 3572 C CA . ASN A 1 509 ? 29.379 8.849 -65.151 1.00 72.62 509 ASN A CA 1
ATOM 3573 C C . ASN A 1 509 ? 28.722 7.474 -64.908 1.00 72.62 509 ASN A C 1
ATOM 3575 O O . ASN A 1 509 ? 27.717 7.416 -64.200 1.00 72.62 509 ASN A O 1
ATOM 3579 N N . VAL A 1 510 ? 29.242 6.382 -65.480 1.00 76.44 510 VAL A N 1
ATOM 3580 C CA . VAL A 1 510 ? 28.645 5.037 -65.375 1.00 76.44 510 VAL A CA 1
ATOM 3581 C C . VAL A 1 510 ? 29.708 4.002 -65.007 1.00 76.44 510 VAL A C 1
ATOM 3583 O O . VAL A 1 510 ? 30.722 3.865 -65.696 1.00 76.44 510 VAL A O 1
ATOM 3586 N N . SER A 1 511 ? 29.451 3.238 -63.940 1.00 69.62 511 SER A N 1
ATOM 3587 C CA . SER A 1 511 ? 30.319 2.146 -63.485 1.00 69.62 511 SER A CA 1
ATOM 3588 C C . SER A 1 511 ? 30.585 1.173 -64.628 1.00 69.62 511 SER A C 1
ATOM 3590 O O . SER A 1 511 ? 29.670 0.771 -65.343 1.00 69.62 511 SER A O 1
ATOM 3592 N N . GLY A 1 512 ? 31.853 0.832 -64.820 1.00 68.81 512 GLY A N 1
ATOM 3593 C CA . GLY A 1 512 ? 32.282 -0.067 -65.885 1.00 68.81 512 GLY A CA 1
ATOM 3594 C C . GLY A 1 512 ? 32.287 0.502 -67.314 1.00 68.81 512 GLY A C 1
ATOM 3595 O O . GLY A 1 512 ? 32.198 -0.265 -68.273 1.00 68.81 512 GLY A O 1
ATOM 3596 N N . THR A 1 513 ? 32.436 1.826 -67.477 1.00 69.31 513 THR A N 1
ATOM 3597 C CA . THR A 1 513 ? 32.570 2.511 -68.788 1.00 69.31 513 THR A CA 1
ATOM 3598 C C . THR A 1 513 ? 33.881 3.332 -68.937 1.00 69.31 513 THR A C 1
ATOM 3600 O O . THR A 1 513 ? 34.753 3.259 -68.074 1.00 69.31 513 THR A O 1
ATOM 3603 N N . VAL A 1 514 ? 34.077 4.081 -70.044 1.00 76.00 514 VAL A N 1
ATOM 3604 C CA . VAL A 1 514 ? 35.310 4.855 -70.403 1.00 76.00 514 VAL A CA 1
ATOM 3605 C C . VAL A 1 514 ? 35.059 6.395 -70.500 1.00 76.00 514 VAL A C 1
ATOM 3607 O O . VAL A 1 514 ? 33.920 6.791 -70.720 1.00 76.00 514 VAL A O 1
ATOM 3610 N N . CYS A 1 515 ? 36.072 7.282 -70.343 1.00 81.31 515 CYS A N 1
ATOM 3611 C CA . CYS A 1 515 ? 35.948 8.761 -70.079 1.00 81.31 515 CYS A CA 1
ATOM 3612 C C . CYS A 1 515 ? 35.698 9.738 -71.304 1.00 81.31 515 CYS A C 1
ATOM 3614 O O . CYS A 1 515 ? 36.119 9.422 -72.414 1.00 81.31 515 CYS A O 1
ATOM 3616 N N . GLN A 1 516 ? 35.091 10.948 -71.100 1.00 79.25 516 GLN A N 1
ATOM 3617 C CA . GLN A 1 516 ? 34.542 11.988 -72.062 1.00 79.25 516 GLN A CA 1
ATOM 3618 C C . GLN A 1 516 ? 34.750 13.505 -71.649 1.00 79.25 516 GLN A C 1
ATOM 3620 O O . GLN A 1 516 ? 35.016 13.729 -70.495 1.00 79.25 516 GLN A O 1
ATOM 3625 N N . ALA A 1 517 ? 34.611 14.588 -72.467 1.00 79.81 517 ALA A N 1
ATOM 3626 C CA . ALA A 1 517 ? 35.054 16.009 -72.153 1.00 79.81 517 ALA A CA 1
ATOM 3627 C C . ALA A 1 517 ? 34.040 17.060 -71.539 1.00 79.81 517 ALA A C 1
ATOM 3629 O O . ALA A 1 517 ? 32.832 16.874 -71.656 1.00 79.81 517 ALA A O 1
ATOM 3630 N N . CYS A 1 518 ? 34.509 18.205 -70.960 1.00 82.12 518 CYS A N 1
ATOM 3631 C CA . CYS A 1 518 ? 33.724 19.206 -70.154 1.00 82.12 518 CYS A CA 1
ATOM 3632 C C . CYS A 1 518 ? 33.133 20.513 -70.817 1.00 82.12 518 CYS A C 1
ATOM 3634 O O . CYS A 1 518 ? 33.858 21.199 -71.543 1.00 82.12 518 CYS A O 1
ATOM 3636 N N . PRO A 1 519 ? 31.880 20.962 -70.489 1.00 79.56 519 PRO A N 1
ATOM 3637 C CA . PRO A 1 519 ? 31.167 22.155 -71.058 1.00 79.56 519 PRO A CA 1
ATOM 3638 C C . PRO A 1 519 ? 31.337 23.544 -70.345 1.00 79.56 519 PRO A C 1
ATOM 3640 O O . PRO A 1 519 ? 31.890 23.614 -69.256 1.00 79.56 519 PRO A O 1
ATOM 3643 N N . ALA A 1 520 ? 30.861 24.673 -70.929 1.00 73.94 520 ALA A N 1
ATOM 3644 C CA . ALA A 1 520 ? 30.991 26.061 -70.391 1.00 73.94 520 ALA A CA 1
ATOM 3645 C C . ALA A 1 520 ? 30.257 26.317 -69.063 1.00 73.94 520 ALA A C 1
ATOM 3647 O O . ALA A 1 520 ? 29.207 25.729 -68.810 1.00 73.94 520 ALA A O 1
ATOM 3648 N N . GLY A 1 521 ? 30.808 27.203 -68.222 1.00 73.75 521 GLY A N 1
ATOM 3649 C CA . GLY A 1 521 ? 30.368 27.358 -66.832 1.00 73.75 521 GLY A CA 1
ATOM 3650 C C . GLY A 1 521 ? 30.744 26.154 -65.961 1.00 73.75 521 GLY A C 1
ATOM 3651 O O . GLY A 1 521 ? 30.326 26.096 -64.804 1.00 73.75 521 GLY A O 1
ATOM 3652 N N . THR A 1 522 ? 31.516 25.194 -66.500 1.00 78.94 522 THR A N 1
ATOM 3653 C CA . THR A 1 522 ? 32.037 24.019 -65.793 1.00 78.94 522 THR A CA 1
ATOM 3654 C C . THR A 1 522 ? 33.517 23.790 -66.093 1.00 78.94 522 THR A C 1
ATOM 3656 O O . THR A 1 522 ? 34.019 24.168 -67.150 1.00 78.94 522 THR A O 1
ATOM 3659 N N . PHE A 1 523 ? 34.228 23.173 -65.157 1.00 81.50 523 PHE A N 1
ATOM 3660 C CA . PHE A 1 523 ? 35.657 22.926 -65.242 1.00 81.50 523 PHE A CA 1
ATOM 3661 C C . PHE A 1 523 ? 36.030 21.584 -64.606 1.00 81.50 523 PHE A C 1
ATOM 3663 O O . PHE A 1 523 ? 35.318 21.081 -63.734 1.00 81.50 523 PHE A O 1
ATOM 3670 N N . ARG A 1 524 ? 37.167 21.004 -65.008 1.00 81.94 524 ARG A N 1
ATOM 3671 C CA . ARG A 1 524 ? 37.769 19.875 -64.283 1.00 81.94 524 ARG A CA 1
ATOM 3672 C C . ARG A 1 524 ? 39.292 19.961 -64.271 1.00 81.94 524 ARG A C 1
ATOM 3674 O O . ARG A 1 524 ? 39.940 19.784 -65.301 1.00 81.94 524 ARG A O 1
ATOM 3681 N N . SER A 1 525 ? 39.852 20.178 -63.084 1.00 72.88 525 SER A N 1
ATOM 3682 C CA . SER A 1 525 ? 41.299 20.201 -62.857 1.00 72.88 525 SER A CA 1
ATOM 3683 C C . SER A 1 525 ? 41.910 18.788 -62.849 1.00 72.88 525 SER A C 1
ATOM 3685 O O . SER A 1 525 ? 41.191 17.792 -62.772 1.00 72.88 525 SER A O 1
ATOM 3687 N N . ALA A 1 526 ? 43.244 18.680 -62.910 1.00 67.50 526 ALA A N 1
ATOM 3688 C CA . ALA A 1 526 ? 43.967 17.397 -62.916 1.00 67.50 526 ALA A CA 1
ATOM 3689 C C . ALA A 1 526 ? 43.639 16.470 -61.741 1.00 67.50 526 ALA A C 1
ATOM 3691 O O . ALA A 1 526 ? 43.620 15.254 -61.900 1.00 67.50 526 ALA A O 1
ATOM 3692 N N . ASN A 1 527 ? 43.317 17.067 -60.597 1.00 64.75 527 ASN A N 1
ATOM 3693 C CA . ASN A 1 527 ? 42.900 16.382 -59.377 1.00 64.75 527 ASN A CA 1
ATOM 3694 C C . ASN A 1 527 ? 41.444 16.737 -59.015 1.00 64.75 527 ASN A C 1
ATOM 3696 O O . ASN A 1 527 ? 41.039 16.638 -57.860 1.00 64.75 527 ASN A O 1
ATOM 3700 N N . GLY A 1 528 ? 40.684 17.259 -59.982 1.00 58.75 528 GLY A N 1
ATOM 3701 C CA . GLY A 1 528 ? 39.348 17.804 -59.781 1.00 58.75 528 GLY A CA 1
ATOM 3702 C C . GLY A 1 528 ? 38.282 16.723 -59.862 1.00 58.75 528 GLY A C 1
ATOM 3703 O O . GLY A 1 528 ? 38.017 16.196 -60.943 1.00 58.75 528 GLY A O 1
ATOM 3704 N N . GLY A 1 529 ? 37.647 16.437 -58.725 1.00 67.88 529 GLY A N 1
ATOM 3705 C CA . GLY A 1 529 ? 36.549 15.476 -58.613 1.00 67.88 529 GLY A CA 1
ATOM 3706 C C . GLY A 1 529 ? 36.977 14.012 -58.764 1.00 67.88 529 GLY A C 1
ATOM 3707 O O . GLY A 1 529 ? 38.139 13.693 -58.999 1.00 67.88 529 GLY A O 1
ATOM 3708 N N . ASP A 1 530 ? 35.998 13.121 -58.666 1.00 67.69 530 ASP A N 1
ATOM 3709 C CA . ASP A 1 530 ? 36.117 11.666 -58.847 1.00 67.69 530 ASP A CA 1
ATOM 3710 C C . ASP A 1 530 ? 36.151 11.246 -60.326 1.00 67.69 530 ASP A C 1
ATOM 3712 O O . ASP A 1 530 ? 36.118 10.063 -60.638 1.00 67.69 530 ASP A O 1
ATOM 3716 N N . GLY A 1 531 ? 36.246 12.214 -61.243 1.00 70.44 531 GLY A N 1
ATOM 3717 C CA . GLY A 1 531 ? 36.257 11.959 -62.675 1.00 70.44 531 GLY A CA 1
ATOM 3718 C C . GLY A 1 531 ? 34.891 11.592 -63.232 1.00 70.44 531 GLY A C 1
ATOM 3719 O O . GLY A 1 531 ? 34.846 11.109 -64.355 1.00 70.44 531 GLY A O 1
ATOM 3720 N N . THR A 1 532 ? 33.791 11.810 -62.501 1.00 73.81 532 THR A N 1
ATOM 3721 C CA . THR A 1 532 ? 32.445 11.414 -62.948 1.00 73.81 532 THR A CA 1
ATOM 3722 C C . THR A 1 532 ? 31.621 12.480 -63.623 1.00 73.81 532 THR A C 1
ATOM 3724 O O . THR A 1 532 ? 30.643 12.178 -64.305 1.00 73.81 532 THR A O 1
ATOM 3727 N N . ALA A 1 533 ? 32.006 13.732 -63.431 1.00 73.19 533 ALA A N 1
ATOM 3728 C CA . ALA A 1 533 ? 31.337 14.882 -63.991 1.00 73.19 533 ALA A CA 1
ATOM 3729 C C . ALA A 1 533 ? 32.303 16.065 -64.063 1.00 73.19 533 ALA A C 1
ATOM 3731 O O . ALA A 1 533 ? 33.372 16.078 -63.450 1.00 73.19 533 ALA A O 1
ATOM 3732 N N . CYS A 1 534 ? 31.888 17.086 -64.801 1.00 77.44 534 CYS A N 1
ATOM 3733 C CA . CYS A 1 534 ? 32.557 18.377 -64.843 1.00 77.44 534 CYS A CA 1
ATOM 3734 C C . CYS A 1 534 ? 31.913 19.324 -63.838 1.00 77.44 534 CYS A C 1
ATOM 3736 O O . CYS A 1 534 ? 30.686 19.394 -63.725 1.00 77.44 534 CYS A O 1
ATOM 3738 N N . THR A 1 535 ? 32.734 20.065 -63.106 1.00 81.12 535 THR A N 1
ATOM 3739 C CA . THR A 1 535 ? 32.285 20.846 -61.956 1.00 81.12 535 THR A CA 1
ATOM 3740 C C . THR A 1 535 ? 31.815 22.219 -62.402 1.00 81.12 535 THR A C 1
ATOM 3742 O O . THR A 1 535 ? 32.604 22.982 -62.946 1.00 81.12 535 THR A O 1
ATOM 3745 N N . LYS A 1 536 ? 30.547 22.573 -62.160 1.00 76.31 536 LYS A N 1
ATOM 3746 C CA . LYS A 1 536 ? 30.053 23.945 -62.374 1.00 76.31 536 LYS A CA 1
ATOM 3747 C C . LYS A 1 536 ? 30.858 24.950 -61.551 1.00 76.31 536 LYS A C 1
ATOM 3749 O O . LYS A 1 536 ? 31.218 24.643 -60.416 1.00 76.31 536 LYS A O 1
ATOM 3754 N N . CYS A 1 537 ? 31.086 26.156 -62.071 1.00 79.00 537 CYS A N 1
ATOM 3755 C CA . CYS A 1 537 ? 31.736 27.185 -61.268 1.00 79.00 537 CYS A CA 1
ATOM 3756 C C . CYS A 1 537 ? 30.963 27.460 -59.990 1.00 79.00 537 CYS A C 1
ATOM 3758 O O . CYS A 1 537 ? 29.737 27.610 -60.046 1.00 79.00 537 CYS A O 1
ATOM 3760 N N . PRO A 1 538 ? 31.654 27.501 -58.842 1.00 73.62 538 PRO A N 1
ATOM 3761 C CA . PRO A 1 538 ? 30.980 27.710 -57.584 1.00 73.62 538 PRO A CA 1
ATOM 3762 C C . PRO A 1 538 ? 30.300 29.084 -57.572 1.00 73.62 538 PRO A C 1
ATOM 3764 O O . PRO A 1 538 ? 30.794 30.017 -58.212 1.00 73.62 538 PRO A O 1
ATOM 3767 N N . PRO A 1 539 ? 29.175 29.226 -56.853 1.00 71.75 539 PRO A N 1
ATOM 3768 C CA . PRO A 1 539 ? 28.537 30.516 -56.648 1.00 71.75 539 PRO A CA 1
ATOM 3769 C C . PRO A 1 539 ? 29.579 31.513 -56.124 1.00 71.75 539 PRO A C 1
ATOM 3771 O O . PRO A 1 539 ? 30.517 31.127 -55.424 1.00 71.75 539 PRO A O 1
ATOM 3774 N N . GLY A 1 540 ? 29.447 32.789 -56.479 1.00 72.62 540 GLY A N 1
ATOM 3775 C CA . GLY A 1 540 ? 30.472 33.799 -56.197 1.00 72.62 540 GLY A CA 1
ATOM 3776 C C . GLY A 1 540 ? 31.650 33.752 -57.167 1.00 72.62 540 GLY A C 1
ATOM 3777 O O . GLY A 1 540 ? 32.630 34.467 -56.956 1.00 72.62 540 GLY A O 1
ATOM 3778 N N . SER A 1 541 ? 31.562 32.924 -58.219 1.00 78.19 541 SER A N 1
ATOM 3779 C CA . SER A 1 541 ? 32.573 32.792 -59.267 1.00 78.19 541 SER A CA 1
ATOM 3780 C C . SER A 1 541 ? 31.999 32.390 -60.644 1.00 78.19 541 SER A C 1
ATOM 3782 O O . SER A 1 541 ? 30.843 31.976 -60.730 1.00 78.19 541 SER A O 1
ATOM 3784 N N . TRP A 1 542 ? 32.786 32.498 -61.725 1.00 84.44 542 TRP A N 1
ATOM 3785 C CA . TRP A 1 542 ? 32.351 32.252 -63.119 1.00 84.44 542 TRP A CA 1
ATOM 3786 C C . TRP A 1 542 ? 33.466 31.695 -64.064 1.00 84.44 542 TRP A C 1
ATOM 3788 O O . TRP A 1 542 ? 34.642 31.866 -63.740 1.00 84.44 542 TRP A O 1
ATOM 3798 N N . SER A 1 543 ? 33.148 31.002 -65.194 1.00 79.19 543 SER A N 1
ATOM 3799 C CA . SER A 1 543 ? 34.133 30.481 -66.213 1.00 79.19 543 SER A CA 1
ATOM 3800 C C . SER A 1 543 ? 33.590 30.151 -67.641 1.00 79.19 543 SER A C 1
ATOM 3802 O O . SER A 1 543 ? 32.390 30.239 -67.897 1.00 79.19 543 SER A O 1
ATOM 3804 N N . ALA A 1 544 ? 34.479 29.719 -68.571 1.00 74.75 544 ALA A N 1
ATOM 3805 C CA . ALA A 1 544 ? 34.232 29.306 -69.980 1.00 74.75 544 ALA A CA 1
ATOM 3806 C C . ALA A 1 544 ? 34.379 27.762 -70.246 1.00 74.75 544 ALA A C 1
ATOM 3808 O O . ALA A 1 544 ? 34.566 27.008 -69.301 1.00 74.75 544 ALA A O 1
ATOM 3809 N N . ALA A 1 545 ? 34.249 27.243 -71.491 1.00 77.06 545 ALA A N 1
ATOM 3810 C CA . ALA A 1 545 ? 34.274 25.785 -71.831 1.00 77.06 545 ALA A CA 1
ATOM 3811 C C . ALA A 1 545 ? 35.672 25.118 -71.834 1.00 77.06 545 ALA A C 1
ATOM 3813 O O . ALA A 1 545 ? 36.664 25.796 -72.085 1.00 77.06 545 ALA A O 1
ATOM 3814 N N . ASN A 1 546 ? 35.739 23.783 -71.628 1.00 76.12 546 ASN A N 1
ATOM 3815 C CA . ASN A 1 546 ? 36.976 22.983 -71.462 1.00 76.12 546 ASN A CA 1
ATOM 3816 C C . ASN A 1 546 ? 37.942 23.567 -70.408 1.00 76.12 546 ASN A C 1
ATOM 3818 O O . ASN A 1 546 ? 39.164 23.465 -70.523 1.00 76.12 546 ASN A O 1
ATOM 3822 N N . ALA A 1 547 ? 37.387 24.255 -69.408 1.00 75.75 547 ALA A N 1
ATOM 3823 C CA . ALA A 1 547 ? 38.159 24.991 -68.424 1.00 75.75 547 ALA A CA 1
ATOM 3824 C C . ALA A 1 547 ? 38.746 24.068 -67.349 1.00 75.75 547 ALA A C 1
ATOM 3826 O O . ALA A 1 547 ? 38.193 23.016 -67.017 1.00 75.75 547 ALA A O 1
ATOM 3827 N N . ALA A 1 548 ? 39.857 24.515 -66.765 1.00 73.81 548 ALA A N 1
ATOM 3828 C CA . ALA A 1 548 ? 40.507 23.861 -65.634 1.00 73.81 548 ALA A CA 1
ATOM 3829 C C . ALA A 1 548 ? 40.257 24.571 -64.279 1.00 73.81 548 ALA A C 1
ATOM 3831 O O . ALA A 1 548 ? 40.566 23.956 -63.260 1.00 73.81 548 ALA A O 1
ATOM 3832 N N . GLU A 1 549 ? 39.679 25.795 -64.243 1.00 81.06 549 GLU A N 1
ATOM 3833 C CA . GLU A 1 549 ? 39.360 26.595 -63.023 1.00 81.06 549 GLU A CA 1
ATOM 3834 C C . GLU A 1 549 ? 38.357 27.781 -63.249 1.00 81.06 549 GLU A C 1
ATOM 3836 O O . GLU A 1 549 ? 37.967 28.027 -64.393 1.00 81.06 549 GLU A O 1
ATOM 3841 N N . CYS A 1 550 ? 37.929 28.507 -62.182 1.00 81.50 550 CYS A N 1
ATOM 3842 C CA . CYS A 1 550 ? 36.911 29.608 -62.164 1.00 81.50 550 CYS A CA 1
ATOM 3843 C C . CYS A 1 550 ? 37.378 30.938 -61.488 1.00 81.50 550 CYS A C 1
ATOM 3845 O O . CYS A 1 550 ? 38.315 30.914 -60.696 1.00 81.50 550 CYS A O 1
ATOM 3847 N N . THR A 1 551 ? 36.698 32.086 -61.728 1.00 82.31 551 THR A N 1
ATOM 3848 C CA . THR A 1 551 ? 37.063 33.477 -61.287 1.00 82.31 551 THR A CA 1
ATOM 3849 C C . THR A 1 551 ? 36.062 34.146 -60.301 1.00 82.31 551 THR A C 1
ATOM 3851 O O . THR A 1 551 ? 34.874 34.063 -60.571 1.00 82.31 551 THR A O 1
ATOM 3854 N N . LEU A 1 552 ? 36.488 34.854 -59.224 1.00 79.94 552 LEU A N 1
ATOM 3855 C CA . LEU A 1 552 ? 35.668 35.330 -58.056 1.00 79.94 552 LEU A CA 1
ATOM 3856 C C . LEU A 1 552 ? 34.969 36.733 -58.158 1.00 79.94 552 LEU A C 1
ATOM 3858 O O . LEU A 1 552 ? 35.460 37.612 -58.860 1.00 79.94 552 LEU A O 1
ATOM 3862 N N . CYS A 1 553 ? 33.864 36.962 -57.409 1.00 79.00 553 CYS A N 1
ATOM 3863 C CA . CYS A 1 553 ? 33.138 38.254 -57.208 1.00 79.00 553 CYS A CA 1
ATOM 3864 C C . CYS A 1 553 ? 33.829 39.219 -56.191 1.00 79.00 553 CYS A C 1
ATOM 3866 O O . CYS A 1 553 ? 34.762 38.799 -55.533 1.00 79.00 553 CYS A O 1
ATOM 3868 N N . ALA A 1 554 ? 33.401 40.481 -55.997 1.00 76.12 554 ALA A N 1
ATOM 3869 C CA . ALA A 1 554 ? 34.036 41.458 -55.065 1.00 76.12 554 ALA A CA 1
ATOM 3870 C C . ALA A 1 554 ? 33.206 41.753 -53.783 1.00 76.12 554 ALA A C 1
ATOM 3872 O O . ALA A 1 554 ? 31.997 41.526 -53.788 1.00 76.12 554 ALA A O 1
ATOM 3873 N N . GLU A 1 555 ? 33.809 42.271 -52.697 1.00 74.88 555 GLU A N 1
ATOM 3874 C CA . GLU A 1 555 ? 33.110 42.513 -51.408 1.00 74.88 555 GLU A CA 1
ATOM 3875 C C . GLU A 1 555 ? 31.861 43.423 -51.503 1.00 74.88 555 GLU A C 1
ATOM 3877 O O . GLU A 1 555 ? 31.836 44.406 -52.239 1.00 74.88 555 GLU A O 1
ATOM 3882 N N . GLY A 1 556 ? 30.789 43.091 -50.770 1.00 72.69 556 GLY A N 1
ATOM 3883 C CA . GLY A 1 556 ? 29.472 43.741 -50.897 1.00 72.69 556 GLY A CA 1
ATOM 3884 C C . GLY A 1 556 ? 28.615 43.258 -52.085 1.00 72.69 556 GLY A C 1
ATOM 3885 O O . GLY A 1 556 ? 27.432 43.617 -52.157 1.00 72.69 556 GLY A O 1
ATOM 3886 N N . TYR A 1 557 ? 29.175 42.416 -52.971 1.00 78.81 557 TYR A N 1
ATOM 3887 C CA . TYR A 1 557 ? 28.529 41.844 -54.160 1.00 78.81 557 TYR A CA 1
ATOM 3888 C C . TYR A 1 557 ? 28.603 40.310 -54.177 1.00 78.81 557 TYR A C 1
ATOM 3890 O O . TYR A 1 557 ? 29.588 39.708 -53.765 1.00 78.81 557 TYR A O 1
ATOM 3898 N N . ALA A 1 558 ? 27.565 39.672 -54.709 1.00 76.19 558 ALA A N 1
ATOM 3899 C CA . ALA A 1 558 ? 27.383 38.239 -54.768 1.00 76.19 558 ALA A CA 1
ATOM 3900 C C . ALA A 1 558 ? 26.676 37.751 -56.044 1.00 76.19 558 ALA A C 1
ATOM 3902 O O . ALA A 1 558 ? 25.864 38.453 -56.646 1.00 76.19 558 ALA A O 1
ATOM 3903 N N . THR A 1 559 ? 26.965 36.514 -56.453 1.00 78.62 559 THR A N 1
ATOM 3904 C CA . THR A 1 559 ? 26.133 35.755 -57.400 1.00 78.62 559 THR A CA 1
ATOM 3905 C C . THR A 1 559 ? 25.854 34.380 -56.845 1.00 78.62 559 THR A C 1
ATOM 3907 O O . THR A 1 559 ? 26.775 33.636 -56.513 1.00 78.62 559 THR A O 1
ATOM 3910 N N . SER A 1 560 ? 24.579 34.044 -56.736 1.00 68.44 560 SER A N 1
ATOM 3911 C CA . SER A 1 560 ? 24.142 32.785 -56.144 1.00 68.44 560 SER A CA 1
ATOM 3912 C C . SER A 1 560 ? 24.035 31.650 -57.158 1.00 68.44 560 SER A C 1
ATOM 3914 O O . SER A 1 560 ? 23.779 30.514 -56.769 1.00 68.44 560 SER A O 1
ATOM 3916 N N . GLU A 1 561 ? 24.205 31.933 -58.452 1.00 70.81 561 GLU A N 1
ATOM 3917 C CA . GLU A 1 561 ? 24.026 30.942 -59.513 1.00 70.81 561 GLU A CA 1
ATOM 3918 C C . GLU A 1 561 ? 25.305 30.127 -59.767 1.00 70.81 561 GLU A C 1
ATOM 3920 O O . GLU A 1 561 ? 26.409 30.659 -59.880 1.00 70.81 561 GLU A O 1
ATOM 3925 N N . GLN A 1 562 ? 25.157 28.802 -59.851 1.00 71.00 562 GLN A N 1
ATOM 3926 C CA . GLN A 1 562 ? 26.248 27.860 -60.114 1.00 71.00 562 GLN A CA 1
ATOM 3927 C C . GLN A 1 562 ? 26.509 27.744 -61.618 1.00 71.00 562 GLN A C 1
ATOM 3929 O O . GLN A 1 562 ? 25.581 27.504 -62.390 1.00 71.00 562 GLN A O 1
ATOM 3934 N N . GLY A 1 563 ? 27.768 27.861 -62.035 1.00 72.38 563 GLY A N 1
ATOM 3935 C CA . GLY A 1 563 ? 28.117 28.018 -63.449 1.00 72.38 563 GLY A CA 1
ATOM 3936 C C . GLY A 1 563 ? 27.718 29.389 -63.992 1.00 72.38 563 GLY A C 1
ATOM 3937 O O . GLY A 1 563 ? 27.502 29.529 -65.194 1.00 72.38 563 GLY A O 1
ATOM 3938 N N . SER A 1 564 ? 27.592 30.373 -63.092 1.00 75.06 564 SER A N 1
ATOM 3939 C CA . SER A 1 564 ? 27.302 31.756 -63.442 1.00 75.06 564 SER A CA 1
ATOM 3940 C C . SER A 1 564 ? 28.342 32.294 -64.413 1.00 75.06 564 SER A C 1
ATOM 3942 O O . SER A 1 564 ? 29.483 31.833 -64.473 1.00 75.06 564 SER A O 1
ATOM 3944 N N . THR A 1 565 ? 27.927 33.315 -65.148 1.00 79.75 565 THR A N 1
ATOM 3945 C CA . THR A 1 565 ? 28.791 34.107 -66.006 1.00 79.75 565 THR A CA 1
ATOM 3946 C C . THR A 1 565 ? 29.019 35.545 -65.462 1.00 79.75 565 THR A C 1
ATOM 3948 O O . THR A 1 565 ? 29.749 36.268 -66.131 1.00 79.75 565 THR A O 1
ATOM 3951 N N . SER A 1 566 ? 28.430 35.994 -64.305 1.00 75.75 566 SER A N 1
ATOM 3952 C CA . SER A 1 566 ? 28.581 37.370 -63.674 1.00 75.75 566 SER A CA 1
ATOM 3953 C C . SER A 1 566 ? 28.017 37.605 -62.201 1.00 75.75 566 SER A C 1
ATOM 3955 O O . SER A 1 566 ? 27.395 36.684 -61.669 1.00 75.75 566 SER A O 1
ATOM 3957 N N . CYS A 1 567 ? 28.185 38.803 -61.530 1.00 82.62 567 CYS A N 1
ATOM 3958 C CA . CYS A 1 567 ? 27.848 39.141 -60.077 1.00 82.62 567 CYS A CA 1
ATOM 3959 C C . CYS A 1 567 ? 27.022 40.451 -59.716 1.00 82.62 567 CYS A C 1
ATOM 3961 O O . CYS A 1 567 ? 27.076 41.396 -60.494 1.00 82.62 567 CYS A O 1
ATOM 3963 N N . SER A 1 568 ? 26.302 40.548 -58.543 1.00 79.31 568 SER A N 1
ATOM 3964 C CA . SER A 1 568 ? 25.289 41.607 -58.099 1.00 79.31 568 SER A CA 1
ATOM 3965 C C . SER A 1 568 ? 25.313 42.102 -56.591 1.00 79.31 568 SER A C 1
ATOM 3967 O O . SER A 1 568 ? 25.755 41.333 -55.760 1.00 79.31 568 SER A O 1
ATOM 3969 N N . PRO A 1 569 ? 24.823 43.306 -56.147 1.00 80.12 569 PRO A N 1
ATOM 3970 C CA . PRO A 1 569 ? 24.974 43.859 -54.752 1.00 80.12 569 PRO A CA 1
ATOM 3971 C C . PRO A 1 569 ? 23.953 43.429 -53.649 1.00 80.12 569 PRO A C 1
ATOM 3973 O O . PRO A 1 569 ? 22.808 43.105 -53.961 1.00 80.12 569 PRO A O 1
ATOM 3976 N N . CYS A 1 570 ? 24.318 43.534 -52.349 1.00 81.12 570 CYS A N 1
ATOM 3977 C CA . CYS A 1 570 ? 23.514 43.094 -51.170 1.00 81.12 570 CYS A CA 1
ATOM 3978 C C . CYS A 1 570 ? 22.720 44.185 -50.398 1.00 81.12 570 CYS A C 1
ATOM 3980 O O . CYS A 1 570 ? 23.216 45.291 -50.223 1.00 81.12 570 CYS A O 1
ATOM 3982 N N . GLY A 1 571 ? 21.502 43.900 -49.896 1.00 78.06 571 GLY A N 1
ATOM 3983 C CA . GLY A 1 571 ? 20.567 44.884 -49.279 1.00 78.06 571 GLY A CA 1
ATOM 3984 C C . GLY A 1 571 ? 20.405 44.829 -47.735 1.00 78.06 571 GLY A C 1
ATOM 3985 O O . GLY A 1 571 ? 21.012 43.967 -47.104 1.00 78.06 571 GLY A O 1
ATOM 3986 N N . PRO A 1 572 ? 19.580 45.702 -47.100 1.00 75.25 572 PRO A N 1
ATOM 3987 C CA . PRO A 1 572 ? 19.381 45.739 -45.638 1.00 75.25 572 PRO A CA 1
ATOM 3988 C C . PRO A 1 572 ? 18.948 44.394 -45.039 1.00 75.25 572 PRO A C 1
ATOM 3990 O O . PRO A 1 572 ? 18.198 43.645 -45.665 1.00 75.25 572 PRO A O 1
ATOM 3993 N N . GLY A 1 573 ? 19.417 44.090 -43.825 1.00 73.38 573 GLY A N 1
ATOM 3994 C CA . GLY A 1 573 ? 19.286 42.769 -43.201 1.00 73.38 573 GLY A CA 1
ATOM 3995 C C . GLY A 1 573 ? 20.290 41.727 -43.713 1.00 73.38 573 GLY A C 1
ATOM 3996 O O . GLY A 1 573 ? 20.394 40.656 -43.120 1.00 73.38 573 GLY A O 1
ATOM 3997 N N . THR A 1 574 ? 21.069 42.040 -44.759 1.00 78.56 574 THR A N 1
ATOM 3998 C CA . THR A 1 574 ? 22.074 41.141 -45.348 1.00 78.56 574 THR A CA 1
ATOM 3999 C C . THR A 1 574 ? 23.449 41.800 -45.465 1.00 78.56 574 THR A C 1
ATOM 4001 O O . THR A 1 574 ? 23.562 43.026 -45.489 1.00 78.56 574 THR A O 1
ATOM 4004 N N . PHE A 1 575 ? 24.506 40.995 -45.520 1.00 80.62 575 PHE A N 1
ATOM 4005 C CA . PHE A 1 575 ? 25.886 41.446 -45.672 1.00 80.62 575 PHE A CA 1
ATOM 4006 C C . PHE A 1 575 ? 26.695 40.469 -46.538 1.00 80.62 575 PHE A C 1
ATOM 4008 O O . PHE A 1 575 ? 26.417 39.269 -46.566 1.00 80.62 575 PHE A O 1
ATOM 4015 N N . ALA A 1 576 ? 27.715 40.967 -47.236 1.00 78.12 576 ALA A N 1
ATOM 4016 C CA . ALA A 1 576 ? 28.640 40.151 -48.027 1.00 78.12 576 ALA A CA 1
ATOM 4017 C C . ALA A 1 576 ? 30.077 40.577 -47.728 1.00 78.12 576 ALA A C 1
ATOM 4019 O O . ALA A 1 576 ? 30.518 41.651 -48.133 1.00 78.12 576 ALA A O 1
ATOM 4020 N N . LYS A 1 577 ? 30.794 39.742 -46.973 1.00 73.38 577 LYS A N 1
ATOM 4021 C CA . LYS A 1 577 ? 32.139 40.041 -46.479 1.00 73.38 577 LYS A CA 1
ATOM 4022 C C . LYS A 1 577 ? 33.203 39.349 -47.335 1.00 73.38 577 LYS A C 1
ATOM 4024 O O . LYS A 1 577 ? 33.189 38.122 -47.410 1.00 73.38 577 LYS A O 1
ATOM 4029 N N . GLY A 1 578 ? 34.145 40.125 -47.873 1.00 70.19 578 GLY A N 1
ATOM 4030 C CA . GLY A 1 578 ? 35.285 39.641 -48.662 1.00 70.19 578 GLY A CA 1
ATOM 4031 C C . GLY A 1 578 ? 34.967 39.332 -50.131 1.00 70.19 578 GLY A C 1
ATOM 4032 O O . GLY A 1 578 ? 33.804 39.189 -50.515 1.00 70.19 578 GLY A O 1
ATOM 4033 N N . ASP A 1 579 ? 36.022 39.225 -50.941 1.00 71.88 579 ASP A N 1
ATOM 4034 C CA . ASP A 1 579 ? 35.944 38.828 -52.350 1.00 71.88 579 ASP A CA 1
ATOM 4035 C C . ASP A 1 579 ? 35.514 37.352 -52.488 1.00 71.88 579 ASP A C 1
ATOM 4037 O O . ASP A 1 579 ? 35.846 36.498 -51.667 1.00 71.88 579 ASP A O 1
ATOM 4041 N N . GLY A 1 580 ? 34.757 37.042 -53.538 1.00 68.12 580 GLY A N 1
ATOM 4042 C CA . GLY A 1 580 ? 34.181 35.734 -53.842 1.00 68.12 580 GLY A CA 1
ATOM 4043 C C . GLY A 1 580 ? 32.839 35.481 -53.168 1.00 68.12 580 GLY A C 1
ATOM 4044 O O . GLY A 1 580 ? 32.399 34.332 -53.097 1.00 68.12 580 GLY A O 1
ATOM 4045 N N . SER A 1 581 ? 32.182 36.524 -52.645 1.00 73.69 581 SER A N 1
ATOM 4046 C CA . SER A 1 581 ? 30.885 36.349 -52.000 1.00 73.69 581 SER A CA 1
ATOM 4047 C C . SER A 1 581 ? 29.856 35.841 -53.007 1.00 73.69 581 SER A C 1
ATOM 4049 O O . SER A 1 581 ? 29.818 36.263 -54.159 1.00 73.69 581 SER A O 1
ATOM 4051 N N . HIS A 1 582 ? 29.048 34.876 -52.591 1.00 70.75 582 HIS A N 1
ATOM 4052 C CA . HIS A 1 582 ? 28.112 34.173 -53.466 1.00 70.75 582 HIS A CA 1
ATOM 4053 C C . HIS A 1 582 ? 26.661 34.312 -53.050 1.00 70.75 582 HIS A C 1
ATOM 4055 O O . HIS A 1 582 ? 25.739 34.045 -53.812 1.00 70.75 582 HIS A O 1
ATOM 4061 N N . THR A 1 583 ? 26.449 34.796 -51.843 1.00 69.75 583 THR A N 1
ATOM 4062 C CA . THR A 1 583 ? 25.140 35.077 -51.298 1.00 69.75 583 THR A CA 1
ATOM 4063 C C . THR A 1 583 ? 25.243 36.339 -50.478 1.00 69.75 583 THR A C 1
ATOM 4065 O O . THR A 1 583 ? 26.222 36.574 -49.770 1.00 69.75 583 THR A O 1
ATOM 4068 N N . CYS A 1 584 ? 24.198 37.147 -50.553 1.00 78.25 584 CYS A N 1
ATOM 4069 C CA . CYS A 1 584 ? 23.977 38.180 -49.564 1.00 78.25 584 CYS A CA 1
ATOM 4070 C C . CYS A 1 584 ? 23.516 37.483 -48.293 1.00 78.25 584 CYS A C 1
ATOM 4072 O O . CYS A 1 584 ? 22.390 36.994 -48.229 1.00 78.25 584 CYS A O 1
ATOM 4074 N N . ASN A 1 585 ? 24.421 37.353 -47.328 1.00 79.38 585 ASN A N 1
ATOM 4075 C CA . ASN A 1 585 ? 24.161 36.566 -46.139 1.00 79.38 585 ASN A CA 1
ATOM 4076 C C . ASN A 1 585 ? 23.271 37.353 -45.203 1.00 79.38 585 ASN A C 1
ATOM 4078 O O . ASN A 1 585 ? 23.593 38.473 -44.820 1.00 79.38 585 ASN A O 1
ATOM 4082 N N . ASP A 1 586 ? 22.168 36.742 -44.809 1.00 78.00 586 ASP A N 1
ATOM 4083 C CA . ASP A 1 586 ? 21.319 37.258 -43.755 1.00 78.00 586 ASP A CA 1
ATOM 4084 C C . ASP A 1 586 ? 22.130 37.450 -42.468 1.00 78.00 586 ASP A C 1
ATOM 4086 O O . ASP A 1 586 ? 22.926 36.588 -42.080 1.00 78.00 586 ASP A O 1
ATOM 4090 N N . CYS A 1 587 ? 21.938 38.583 -41.790 1.00 79.88 587 CYS A N 1
ATOM 4091 C CA . CYS A 1 587 ? 22.550 38.784 -40.486 1.00 79.88 587 CYS A CA 1
ATOM 4092 C C . CYS A 1 587 ? 22.177 37.630 -39.541 1.00 79.88 587 CYS A C 1
ATOM 4094 O O . CYS A 1 587 ? 20.990 37.298 -39.398 1.00 79.88 587 CYS A O 1
ATOM 4096 N N . PRO A 1 588 ? 23.178 36.988 -38.908 1.00 74.62 588 PRO A N 1
ATOM 4097 C CA . PRO A 1 588 ? 22.939 35.822 -38.083 1.00 74.62 588 PRO A CA 1
ATOM 4098 C C . PRO A 1 588 ? 22.067 36.190 -36.891 1.00 74.62 588 PRO A C 1
ATOM 4100 O O . PRO A 1 588 ? 22.121 37.303 -36.369 1.00 74.62 588 PRO A O 1
ATOM 4103 N N . ALA A 1 589 ? 21.277 35.217 -36.444 1.00 70.31 589 ALA A N 1
ATOM 4104 C CA . ALA A 1 589 ? 20.424 35.347 -35.277 1.00 70.31 589 ALA A CA 1
ATOM 4105 C C . ALA A 1 589 ? 21.251 35.882 -34.091 1.00 70.31 589 ALA A C 1
ATOM 4107 O O . ALA A 1 589 ? 22.147 35.212 -33.587 1.00 70.31 589 ALA A O 1
ATOM 4108 N N . GLY A 1 590 ? 20.940 37.102 -33.667 1.00 73.25 590 GLY A N 1
ATOM 4109 C CA . GLY A 1 590 ? 21.639 37.854 -32.619 1.00 73.25 590 GLY A CA 1
ATOM 4110 C C . GLY A 1 590 ? 22.163 39.194 -33.103 1.00 73.25 590 GLY A C 1
ATOM 4111 O O . GLY A 1 590 ? 22.405 40.056 -32.277 1.00 73.25 590 GLY A O 1
ATOM 4112 N N . PHE A 1 591 ? 22.258 39.385 -34.419 1.00 81.00 591 PHE A N 1
ATOM 4113 C CA . PHE A 1 591 ? 22.889 40.535 -35.050 1.00 81.00 591 PHE A CA 1
ATOM 4114 C C . PHE A 1 591 ? 21.978 41.147 -36.127 1.00 81.00 591 PHE A C 1
ATOM 4116 O O . PHE A 1 591 ? 21.144 40.446 -36.698 1.00 81.00 591 PHE A O 1
ATOM 4123 N N . TYR A 1 592 ? 22.140 42.438 -36.430 1.00 83.38 592 TYR A N 1
ATOM 4124 C CA . TYR A 1 592 ? 21.324 43.161 -37.415 1.00 83.38 592 TYR A CA 1
ATOM 4125 C C . TYR A 1 592 ? 22.150 44.079 -38.342 1.00 83.38 592 TYR A C 1
ATOM 4127 O O . TYR A 1 592 ? 23.283 44.431 -38.015 1.00 83.38 592 TYR A O 1
ATOM 4135 N N . SER A 1 593 ? 21.589 44.463 -39.497 1.00 82.75 593 SER A N 1
ATOM 4136 C CA . SER A 1 593 ? 22.160 45.441 -40.452 1.00 82.75 593 SER A CA 1
ATOM 4137 C C . SER A 1 593 ? 21.046 46.287 -41.073 1.00 82.75 593 SER A C 1
ATOM 4139 O O . SER A 1 593 ? 20.048 45.744 -41.547 1.00 82.75 593 SER A O 1
ATOM 4141 N N . ASP A 1 594 ? 21.199 47.607 -41.092 1.00 78.75 594 ASP A N 1
ATOM 4142 C CA . ASP A 1 594 ? 20.161 48.570 -41.479 1.00 78.75 594 ASP A CA 1
ATOM 4143 C C . ASP A 1 594 ? 20.377 49.246 -42.856 1.00 78.75 594 ASP A C 1
ATOM 4145 O O . ASP A 1 594 ? 19.479 49.952 -43.317 1.00 78.75 594 ASP A O 1
ATOM 4149 N N . ALA A 1 595 ? 21.490 48.981 -43.566 1.00 75.06 595 ALA A N 1
ATOM 4150 C CA . ALA A 1 595 ? 21.836 49.588 -44.871 1.00 75.06 595 ALA A CA 1
ATOM 4151 C C . ALA A 1 595 ? 22.313 48.578 -45.956 1.00 75.06 595 ALA A C 1
ATOM 4153 O O . ALA A 1 595 ? 22.569 47.411 -45.661 1.00 75.06 595 ALA A O 1
ATOM 4154 N N . ALA A 1 596 ? 22.401 49.018 -47.228 1.00 73.44 596 ALA A N 1
ATOM 4155 C CA . ALA A 1 596 ? 22.833 48.216 -48.394 1.00 73.44 596 ALA A CA 1
ATOM 4156 C C . ALA A 1 596 ? 24.357 48.286 -48.655 1.00 73.44 596 ALA A C 1
ATOM 4158 O O . ALA A 1 596 ? 25.002 49.257 -48.276 1.00 73.44 596 ALA A O 1
ATOM 4159 N N . ALA A 1 597 ? 24.910 47.268 -49.330 1.00 73.38 597 ALA A N 1
ATOM 4160 C CA . ALA A 1 597 ? 26.340 47.009 -49.567 1.00 73.38 597 ALA A CA 1
ATOM 4161 C C . ALA A 1 597 ? 27.188 46.887 -48.284 1.00 73.38 597 ALA A C 1
ATOM 4163 O O . ALA A 1 597 ? 28.399 47.100 -48.300 1.00 73.38 597 ALA A O 1
ATOM 4164 N N . ASN A 1 598 ? 26.555 46.531 -47.162 1.00 75.69 598 ASN A N 1
ATOM 4165 C CA . ASN A 1 598 ? 27.237 46.421 -45.878 1.00 75.69 598 ASN A CA 1
ATOM 4166 C C . ASN A 1 598 ? 28.134 45.164 -45.803 1.00 75.69 598 ASN A C 1
ATOM 4168 O O . ASN A 1 598 ? 27.693 44.070 -46.171 1.00 75.69 598 ASN A O 1
ATOM 4172 N N . PRO A 1 599 ? 29.366 45.279 -45.267 1.00 73.81 599 PRO A N 1
ATOM 4173 C CA . PRO A 1 599 ? 30.293 44.154 -45.131 1.00 73.81 599 PRO A CA 1
ATOM 4174 C C . PRO A 1 599 ? 30.168 43.375 -43.801 1.00 73.81 599 PRO A C 1
ATOM 4176 O O . PRO A 1 599 ? 30.849 42.360 -43.635 1.00 73.81 599 PRO A O 1
ATOM 4179 N N . SER A 1 600 ? 29.340 43.805 -42.831 1.00 79.75 600 SER A N 1
ATOM 4180 C CA . SER A 1 600 ? 29.148 43.118 -41.531 1.00 79.75 600 SER A CA 1
ATOM 4181 C C . SER A 1 600 ? 27.845 43.497 -40.790 1.00 79.75 600 SER A C 1
ATOM 4183 O O . SER A 1 600 ? 27.181 44.462 -41.160 1.00 79.75 600 SER A O 1
ATOM 4185 N N . CYS A 1 601 ? 27.492 42.738 -39.735 1.00 80.12 601 CYS A N 1
ATOM 4186 C CA . CYS A 1 601 ? 26.304 42.939 -38.878 1.00 80.12 601 CYS A CA 1
ATOM 4187 C C . CYS A 1 601 ? 26.661 43.273 -37.410 1.00 80.12 601 CYS A C 1
ATOM 4189 O O . CYS A 1 601 ? 27.715 42.863 -36.921 1.00 80.12 601 CYS A O 1
ATOM 4191 N N . THR A 1 602 ? 25.753 43.950 -36.696 1.00 81.44 602 THR A N 1
ATOM 4192 C CA . THR A 1 602 ? 25.920 44.506 -35.330 1.00 81.44 602 THR A CA 1
ATOM 4193 C C . THR A 1 602 ? 25.157 43.702 -34.261 1.00 81.44 602 THR A C 1
ATOM 4195 O O . THR A 1 602 ? 24.027 43.312 -34.523 1.00 81.44 602 THR A O 1
ATOM 4198 N N . ASP A 1 603 ? 25.729 43.462 -33.068 1.00 79.62 603 ASP A N 1
ATOM 4199 C CA . ASP A 1 603 ? 25.176 42.582 -32.001 1.00 79.62 603 ASP A CA 1
ATOM 4200 C C . ASP A 1 603 ? 23.995 43.182 -31.202 1.00 79.62 603 ASP A C 1
ATOM 4202 O O . ASP A 1 603 ? 23.998 44.363 -30.847 1.00 79.62 603 ASP A O 1
ATOM 4206 N N . CYS A 1 604 ? 23.021 42.341 -30.839 1.00 75.25 604 CYS A N 1
ATOM 4207 C CA . CYS A 1 604 ? 21.917 42.642 -29.927 1.00 75.25 604 CYS A CA 1
ATOM 4208 C C . CYS A 1 604 ? 22.253 42.197 -28.489 1.00 75.25 604 CYS A C 1
ATOM 4210 O O . CYS A 1 604 ? 22.257 41.004 -28.160 1.00 75.25 604 CYS A O 1
ATOM 4212 N N . GLY A 1 605 ? 22.465 43.185 -27.611 1.00 78.81 605 GLY A N 1
ATOM 4213 C CA . GLY A 1 605 ? 22.890 43.019 -26.213 1.00 78.81 605 GLY A CA 1
ATOM 4214 C C . GLY A 1 605 ? 21.927 42.255 -25.272 1.00 78.81 605 GLY A C 1
ATOM 4215 O O . GLY A 1 605 ? 20.925 41.676 -25.700 1.00 78.81 605 GLY A O 1
ATOM 4216 N N . PRO A 1 606 ? 22.221 42.209 -23.953 1.00 77.31 606 PRO A N 1
ATOM 4217 C CA . PRO A 1 606 ? 21.454 41.417 -22.984 1.00 77.31 606 PRO A CA 1
ATOM 4218 C C . PRO A 1 606 ? 19.965 41.795 -22.960 1.00 77.31 606 PRO A C 1
ATOM 4220 O O . PRO A 1 606 ? 19.603 42.964 -23.081 1.00 77.31 606 PRO A O 1
ATOM 4223 N N . GLY A 1 607 ? 19.096 40.789 -22.815 1.00 80.62 607 GLY A N 1
ATOM 4224 C CA . GLY A 1 607 ? 17.638 40.960 -22.868 1.00 80.62 607 GLY A CA 1
ATOM 4225 C C . GLY A 1 607 ? 17.046 41.195 -24.268 1.00 80.62 607 GLY A C 1
ATOM 4226 O O . GLY A 1 607 ? 15.826 41.310 -24.388 1.00 80.62 607 GLY A O 1
ATOM 4227 N N . GLN A 1 608 ? 17.862 41.240 -25.327 1.00 84.75 608 GLN A N 1
ATOM 4228 C CA . GLN A 1 608 ? 17.410 41.469 -26.701 1.00 84.75 608 GLN A CA 1
ATOM 4229 C C . GLN A 1 608 ? 17.726 40.293 -27.626 1.00 84.75 608 GLN A C 1
ATOM 4231 O O . GLN A 1 608 ? 18.708 39.566 -27.455 1.00 84.75 608 GLN A O 1
ATOM 4236 N N . PHE A 1 609 ? 16.871 40.111 -28.625 1.00 83.31 609 PHE A N 1
ATOM 4237 C CA . PHE A 1 609 ? 17.004 39.093 -29.652 1.00 83.31 609 PHE A CA 1
ATOM 4238 C C . PHE A 1 609 ? 16.505 39.621 -30.996 1.00 83.31 609 PHE A C 1
ATOM 4240 O O . PHE A 1 609 ? 15.648 40.498 -31.065 1.00 83.31 609 PHE A O 1
ATOM 4247 N N . THR A 1 610 ? 17.021 39.085 -32.088 1.00 80.56 610 THR A N 1
ATOM 4248 C CA . THR A 1 610 ? 16.496 39.372 -33.431 1.00 80.56 610 THR A CA 1
ATOM 4249 C C . THR A 1 610 ? 15.419 38.368 -33.815 1.00 80.56 610 THR A C 1
ATOM 4251 O O . THR A 1 610 ? 15.478 37.201 -33.422 1.00 80.56 610 THR A O 1
ATOM 4254 N N . ILE A 1 611 ? 14.431 38.816 -34.590 1.00 73.00 611 ILE A N 1
ATOM 4255 C CA . ILE A 1 611 ? 13.438 37.939 -35.213 1.00 73.00 611 ILE A CA 1
ATOM 4256 C C . ILE A 1 611 ? 13.740 37.931 -36.707 1.00 73.00 611 ILE A C 1
ATOM 4258 O O . ILE A 1 611 ? 13.463 38.909 -37.397 1.00 73.00 611 ILE A O 1
ATOM 4262 N N . ASN A 1 612 ? 14.296 36.827 -37.200 1.00 67.69 612 ASN A N 1
ATOM 4263 C CA . ASN A 1 612 ? 14.532 36.642 -38.628 1.00 67.69 612 ASN A CA 1
ATOM 4264 C C . ASN A 1 612 ? 13.213 36.203 -39.273 1.00 67.69 612 ASN A C 1
ATOM 4266 O O . ASN A 1 612 ? 12.804 35.044 -39.170 1.00 67.69 612 ASN A O 1
ATOM 4270 N N . VAL A 1 613 ? 12.487 37.152 -39.864 1.00 62.22 613 VAL A N 1
ATOM 4271 C CA . VAL A 1 613 ? 11.166 36.895 -40.451 1.00 62.22 613 VAL A CA 1
ATOM 4272 C C . VAL A 1 613 ? 11.366 36.210 -41.803 1.00 62.22 613 VAL A C 1
ATOM 4274 O O . VAL A 1 613 ? 12.014 36.759 -42.690 1.00 62.22 613 VAL A O 1
ATOM 4277 N N . ASN A 1 614 ? 10.829 34.998 -41.964 1.00 60.25 614 ASN A N 1
ATOM 4278 C CA . ASN A 1 614 ? 10.994 34.173 -43.172 1.00 60.25 614 ASN A CA 1
ATOM 4279 C C . ASN A 1 614 ? 12.463 33.890 -43.542 1.00 60.25 614 ASN A C 1
ATOM 4281 O O . ASN A 1 614 ? 12.800 33.809 -44.720 1.00 60.25 614 ASN A O 1
ATOM 4285 N N . GLY A 1 615 ? 13.340 33.776 -42.538 1.00 57.19 615 GLY A N 1
ATOM 4286 C CA . GLY A 1 615 ? 14.759 33.476 -42.742 1.00 57.19 615 GLY A CA 1
ATOM 4287 C C . GLY A 1 615 ? 15.620 34.674 -43.137 1.00 57.19 615 GLY A C 1
ATOM 4288 O O . GLY A 1 615 ? 16.833 34.546 -43.070 1.00 57.19 615 GLY A O 1
ATOM 4289 N N . LYS A 1 616 ? 15.024 35.836 -43.441 1.00 65.69 616 LYS A N 1
ATOM 4290 C CA . LYS A 1 616 ? 15.779 37.052 -43.761 1.00 65.69 616 LYS A CA 1
ATOM 4291 C C . LYS A 1 616 ? 16.408 37.656 -42.511 1.00 65.69 616 LYS A C 1
ATOM 4293 O O . LYS A 1 616 ? 15.780 37.677 -41.447 1.00 65.69 616 LYS A O 1
ATOM 4298 N N . GLY A 1 617 ? 17.638 38.138 -42.638 1.00 69.00 617 GLY A N 1
ATOM 4299 C CA . GLY A 1 617 ? 18.396 38.709 -41.535 1.00 69.00 617 GLY A CA 1
ATOM 4300 C C . GLY A 1 617 ? 17.723 39.969 -41.011 1.00 69.00 617 GLY A C 1
ATOM 4301 O O . GLY A 1 617 ? 17.114 40.738 -41.757 1.00 69.00 617 GLY A O 1
ATOM 4302 N N . ALA A 1 618 ? 17.762 40.148 -39.695 1.00 75.50 618 ALA A N 1
ATOM 4303 C CA . ALA A 1 618 ? 17.038 41.236 -39.065 1.00 75.50 618 ALA A CA 1
ATOM 4304 C C . ALA A 1 618 ? 17.681 42.594 -39.371 1.00 75.50 618 ALA A C 1
ATOM 4306 O O . ALA A 1 618 ? 18.902 42.743 -39.400 1.00 75.50 618 ALA A O 1
ATOM 4307 N N . SER A 1 619 ? 16.839 43.609 -39.531 1.00 77.50 619 SER A N 1
ATOM 4308 C CA . SER A 1 619 ? 17.261 45.008 -39.629 1.00 77.50 619 SER A CA 1
ATOM 4309 C C . SER A 1 619 ? 17.154 45.757 -38.292 1.00 77.50 619 SER A C 1
ATOM 4311 O O . SER A 1 619 ? 17.477 46.938 -38.235 1.00 77.50 619 SER A O 1
ATOM 4313 N N . SER A 1 620 ? 16.688 45.101 -37.216 1.00 79.44 620 SER A N 1
ATOM 4314 C CA . SER A 1 620 ? 16.592 45.663 -35.857 1.00 79.44 620 SER A CA 1
ATOM 4315 C C . SER A 1 620 ? 16.479 44.583 -34.757 1.00 79.44 620 SER A C 1
ATOM 4317 O O . SER A 1 620 ? 16.107 43.436 -35.024 1.00 79.44 620 SER A O 1
ATOM 4319 N N . CYS A 1 621 ? 16.775 44.946 -33.500 1.00 84.50 621 CYS A N 1
ATOM 4320 C CA . CYS A 1 621 ? 16.634 44.078 -32.319 1.00 84.50 621 CYS A CA 1
ATOM 4321 C C . CYS A 1 621 ? 15.241 44.195 -31.659 1.00 84.50 621 CYS A C 1
ATOM 4323 O O . CYS A 1 621 ? 14.646 45.270 -31.618 1.00 84.50 621 CYS A O 1
ATOM 4325 N N . ASN A 1 622 ? 14.750 43.100 -31.070 1.00 83.19 622 ASN A N 1
ATOM 4326 C CA . ASN A 1 622 ? 13.509 43.021 -30.289 1.00 83.19 622 ASN A CA 1
ATOM 4327 C C . ASN A 1 622 ? 13.803 42.674 -28.819 1.00 83.19 622 ASN A C 1
ATOM 4329 O O . ASN A 1 622 ? 14.734 41.932 -28.516 1.00 83.19 622 ASN A O 1
ATOM 4333 N N . LEU A 1 623 ? 12.987 43.167 -27.885 1.00 83.25 623 LEU A N 1
ATOM 4334 C CA . LEU A 1 623 ? 13.130 42.868 -26.453 1.00 83.25 623 LEU A CA 1
ATOM 4335 C C . LEU A 1 623 ? 12.491 41.519 -26.092 1.00 83.25 623 LEU A C 1
ATOM 4337 O O . LEU A 1 623 ? 11.393 41.205 -26.557 1.00 83.25 623 LEU A O 1
ATOM 4341 N N . CYS A 1 624 ? 13.138 40.741 -25.216 1.00 86.31 624 CYS A N 1
ATOM 4342 C CA . CYS A 1 624 ? 12.567 39.501 -24.691 1.00 86.31 624 CYS A CA 1
ATOM 4343 C C . CYS A 1 624 ? 11.229 39.757 -24.001 1.00 86.31 624 CYS A C 1
ATOM 4345 O O . CYS A 1 624 ? 11.121 40.625 -23.135 1.00 86.31 624 CYS A O 1
ATOM 4347 N N . LYS A 1 625 ? 10.203 38.989 -24.381 1.00 83.69 625 LYS A N 1
ATOM 4348 C CA . LYS A 1 625 ? 8.860 39.135 -23.810 1.00 83.69 625 LYS A CA 1
ATOM 4349 C C . LYS A 1 625 ? 8.892 38.885 -22.299 1.00 83.69 625 LYS A C 1
ATOM 4351 O O . LYS A 1 625 ? 9.696 38.092 -21.807 1.00 83.69 625 LYS A O 1
ATOM 4356 N N . VAL A 1 626 ? 7.999 39.557 -21.580 1.00 82.44 626 VAL A N 1
ATOM 4357 C CA . VAL A 1 626 ? 7.867 39.470 -20.118 1.00 82.44 626 VAL A CA 1
ATOM 4358 C C . VAL A 1 626 ? 7.831 38.005 -19.656 1.00 82.44 626 VAL A C 1
ATOM 4360 O O . VAL A 1 626 ? 7.137 37.186 -20.256 1.00 82.44 626 VAL A O 1
ATOM 4363 N N . GLY A 1 627 ? 8.609 37.674 -18.618 1.00 80.19 627 GLY A N 1
ATOM 4364 C CA . GLY A 1 627 ? 8.754 36.306 -18.104 1.00 80.19 627 GLY A CA 1
ATOM 4365 C C . GLY A 1 627 ? 9.840 35.460 -18.780 1.00 80.19 627 GLY A C 1
ATOM 4366 O O . GLY A 1 627 ? 10.163 34.374 -18.303 1.00 80.19 627 GLY A O 1
ATOM 4367 N N . THR A 1 628 ? 10.446 35.951 -19.861 1.00 86.81 628 THR A N 1
ATOM 4368 C CA . THR A 1 628 ? 11.597 35.317 -20.519 1.00 86.81 628 THR A CA 1
ATOM 4369 C C . THR A 1 628 ? 12.831 36.203 -20.397 1.00 86.81 628 THR A C 1
ATOM 4371 O O . THR A 1 628 ? 12.710 37.422 -20.280 1.00 86.81 628 THR A O 1
ATOM 4374 N N . PHE A 1 629 ? 14.021 35.605 -20.412 1.00 87.19 629 PHE A N 1
ATOM 4375 C CA . PHE A 1 629 ? 15.270 36.343 -20.231 1.00 87.19 629 PHE A CA 1
ATOM 4376 C C . PHE A 1 629 ? 16.376 35.860 -21.170 1.00 87.19 629 PHE A C 1
ATOM 4378 O O . PHE A 1 629 ? 16.371 34.708 -21.610 1.00 87.19 629 PHE A O 1
ATOM 4385 N N . LYS A 1 630 ? 17.345 36.734 -21.456 1.00 87.56 630 LYS A N 1
ATOM 4386 C CA . LYS A 1 630 ? 18.591 36.379 -22.154 1.00 87.56 630 LYS A CA 1
ATOM 4387 C C . LYS A 1 630 ? 19.788 36.904 -21.350 1.00 87.56 630 LYS A C 1
ATOM 4389 O O . LYS A 1 630 ? 19.967 38.125 -21.297 1.00 87.56 630 LYS A O 1
ATOM 4394 N N . PRO A 1 631 ? 20.581 36.021 -20.715 1.00 82.19 631 PRO A N 1
ATOM 4395 C CA . PRO A 1 631 ? 21.690 36.440 -19.872 1.00 82.19 631 PRO A CA 1
ATOM 4396 C C . PRO A 1 631 ? 22.829 37.093 -20.651 1.00 82.19 631 PRO A C 1
ATOM 4398 O O . PRO A 1 631 ? 23.031 36.837 -21.837 1.00 82.19 631 PRO A O 1
ATOM 4401 N N . THR A 1 632 ? 23.580 37.956 -19.972 1.00 79.00 632 THR A N 1
ATOM 4402 C CA . THR A 1 632 ? 24.767 38.608 -20.533 1.00 79.00 632 THR A CA 1
ATOM 4403 C C . THR A 1 632 ? 25.797 37.554 -20.949 1.00 79.00 632 THR A C 1
ATOM 4405 O O . THR A 1 632 ? 26.122 36.670 -20.161 1.00 79.00 632 THR A O 1
ATOM 4408 N N . GLY A 1 633 ? 26.294 37.631 -22.188 1.00 70.25 633 GLY A N 1
ATOM 4409 C CA . GLY A 1 633 ? 27.234 36.650 -22.750 1.00 70.25 633 GLY A CA 1
ATOM 4410 C C . GLY A 1 633 ? 26.589 35.363 -23.283 1.00 70.25 633 GLY A C 1
ATOM 4411 O O . GLY A 1 633 ? 27.306 34.453 -23.694 1.00 70.25 633 GLY A O 1
ATOM 4412 N N . ALA A 1 634 ? 25.254 35.266 -23.295 1.00 71.50 634 ALA A N 1
ATOM 4413 C CA . ALA A 1 634 ? 24.552 34.157 -23.932 1.00 71.50 634 ALA A CA 1
ATOM 4414 C C . ALA A 1 634 ? 24.752 34.187 -25.456 1.00 71.50 634 ALA A C 1
ATOM 4416 O O . ALA A 1 634 ? 24.410 35.171 -26.113 1.00 71.50 634 ALA A O 1
ATOM 4417 N N . THR A 1 635 ? 25.288 33.096 -26.009 1.00 65.25 635 THR A N 1
ATOM 4418 C CA . THR A 1 635 ? 25.574 32.946 -27.446 1.00 65.25 635 THR A CA 1
ATOM 4419 C C . THR A 1 635 ? 24.347 32.541 -28.269 1.00 65.25 635 THR A C 1
ATOM 4421 O O . THR A 1 635 ? 24.394 32.564 -29.495 1.00 65.25 635 THR A O 1
ATOM 4424 N N . ASP A 1 636 ? 23.234 32.181 -27.621 1.00 69.44 636 ASP A N 1
ATOM 4425 C CA . ASP A 1 636 ? 21.969 31.852 -28.270 1.00 69.44 636 ASP A CA 1
ATOM 4426 C C . ASP A 1 636 ? 21.069 33.085 -28.437 1.00 69.44 636 ASP A C 1
ATOM 4428 O O . ASP A 1 636 ? 20.762 33.808 -27.492 1.00 69.44 636 ASP A O 1
ATOM 4432 N N . ASN A 1 637 ? 20.566 33.306 -29.653 1.00 74.06 637 ASN A N 1
ATOM 4433 C CA . ASN A 1 637 ? 19.617 34.381 -29.956 1.00 74.06 637 ASN A CA 1
ATOM 4434 C C . ASN A 1 637 ? 18.167 33.966 -29.686 1.00 74.06 637 ASN A C 1
ATOM 4436 O O . ASN A 1 637 ? 17.309 33.955 -30.568 1.00 74.06 637 ASN A O 1
ATOM 4440 N N . LYS A 1 638 ? 17.910 33.533 -28.456 1.00 78.56 638 LYS A N 1
ATOM 4441 C CA . LYS A 1 638 ? 16.599 33.059 -28.020 1.00 78.56 638 LYS A CA 1
ATOM 4442 C C . LYS A 1 638 ? 16.344 33.592 -26.624 1.00 78.56 638 LYS A C 1
ATOM 4444 O O . LYS A 1 638 ? 17.234 33.575 -25.778 1.00 78.56 638 LYS A O 1
ATOM 4449 N N . CYS A 1 639 ? 15.117 34.013 -26.357 1.00 84.00 639 CYS A N 1
ATOM 4450 C CA . CYS A 1 639 ? 14.715 34.271 -24.984 1.00 84.00 639 CYS A CA 1
ATOM 4451 C C . CYS A 1 639 ? 14.446 32.936 -24.295 1.00 84.00 639 CYS A C 1
ATOM 4453 O O . CYS A 1 639 ? 13.664 32.115 -24.781 1.00 84.00 639 CYS A O 1
ATOM 4455 N N . ARG A 1 640 ? 15.106 32.707 -23.163 1.00 86.69 640 ARG A N 1
ATOM 4456 C CA . ARG A 1 640 ? 14.926 31.501 -22.360 1.00 86.69 640 ARG A CA 1
ATOM 4457 C C . ARG A 1 640 ? 13.718 31.684 -21.457 1.00 86.69 640 ARG A C 1
ATOM 4459 O O . ARG A 1 640 ? 13.527 32.748 -20.865 1.00 86.69 640 ARG A O 1
ATOM 4466 N N . SER A 1 641 ? 12.896 30.643 -21.359 1.00 83.88 641 SER A N 1
ATOM 4467 C CA . SER A 1 641 ? 11.765 30.639 -20.433 1.00 83.88 641 SER A CA 1
ATOM 4468 C C . SER A 1 641 ? 12.268 30.603 -18.992 1.00 83.88 641 SER A C 1
ATOM 4470 O O . SER A 1 641 ? 13.120 29.775 -18.665 1.00 83.88 641 SER A O 1
ATOM 4472 N N . CYS A 1 642 ? 11.756 31.481 -18.130 1.00 86.75 642 CYS A N 1
ATOM 4473 C CA . CYS A 1 642 ? 12.082 31.440 -16.705 1.00 86.75 642 CYS A CA 1
ATOM 4474 C C . CYS A 1 642 ? 11.232 30.325 -16.055 1.00 86.75 642 CYS A C 1
ATOM 4476 O O . CYS A 1 642 ? 10.003 30.387 -16.120 1.00 86.75 642 CYS A O 1
ATOM 4478 N N . PRO A 1 643 ? 11.826 29.242 -15.520 1.00 86.06 643 PRO A N 1
ATOM 4479 C CA . PRO A 1 643 ? 11.068 28.079 -15.054 1.00 86.06 643 PRO A CA 1
ATOM 4480 C C . PRO A 1 643 ? 10.186 28.397 -13.834 1.00 86.06 643 PRO A C 1
ATOM 4482 O O . PRO A 1 643 ? 10.427 29.354 -13.101 1.00 86.06 643 PRO A O 1
ATOM 4485 N N . ALA A 1 644 ? 9.169 27.564 -13.584 1.00 84.69 644 ALA A N 1
ATOM 4486 C CA . ALA A 1 644 ? 8.311 27.697 -12.402 1.00 84.69 644 ALA A CA 1
ATOM 4487 C C . ALA A 1 644 ? 9.147 27.674 -11.105 1.00 84.69 644 ALA A C 1
ATOM 4489 O O . ALA A 1 644 ? 10.011 26.808 -10.934 1.00 84.69 644 ALA A O 1
ATOM 4490 N N . GLY A 1 645 ? 8.867 28.611 -10.197 1.00 84.50 645 GLY A N 1
ATOM 4491 C CA . GLY A 1 645 ? 9.663 28.889 -8.995 1.00 84.50 645 GLY A CA 1
ATOM 4492 C C . GLY A 1 645 ? 10.687 30.024 -9.155 1.00 84.50 645 GLY A C 1
ATOM 4493 O O . GLY A 1 645 ? 11.363 30.362 -8.188 1.00 84.50 645 GLY A O 1
ATOM 4494 N N . TYR A 1 646 ? 10.805 30.628 -10.339 1.00 88.62 646 TYR A N 1
ATOM 4495 C CA . TYR A 1 646 ? 11.723 31.734 -10.622 1.00 88.62 646 TYR A CA 1
ATOM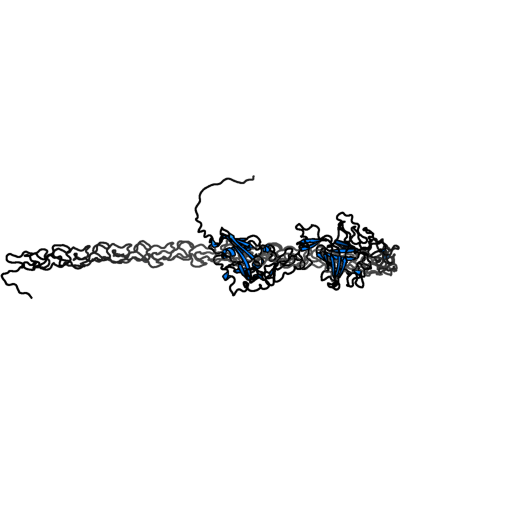 4496 C C . TYR A 1 646 ? 10.965 32.943 -11.216 1.00 88.62 646 TYR A C 1
ATOM 4498 O O . TYR A 1 646 ? 9.866 32.784 -11.757 1.00 88.62 646 TYR A O 1
ATOM 4506 N N . GLU A 1 647 ? 11.548 34.141 -11.104 1.00 87.38 647 GLU A N 1
ATOM 4507 C CA . GLU A 1 647 ? 11.061 35.405 -11.681 1.00 87.38 647 GLU A CA 1
ATOM 4508 C C . GLU A 1 647 ? 12.149 36.152 -12.455 1.00 87.38 647 GLU A C 1
ATOM 4510 O O . GLU A 1 647 ? 13.339 36.015 -12.177 1.00 87.38 647 GLU A O 1
ATOM 4515 N N . THR A 1 648 ? 11.732 36.998 -13.398 1.00 85.56 648 THR A N 1
ATOM 4516 C CA . THR A 1 648 ? 12.618 37.945 -14.093 1.00 85.56 648 THR A CA 1
ATOM 4517 C C . THR A 1 648 ? 12.782 39.281 -13.356 1.00 85.56 648 THR A C 1
ATOM 4519 O O . THR A 1 648 ? 13.579 40.116 -13.776 1.00 85.56 648 THR A O 1
ATOM 4522 N N . GLY A 1 649 ? 12.019 39.511 -12.279 1.00 79.06 649 GLY A N 1
ATOM 4523 C CA . GLY A 1 649 ? 12.136 40.683 -11.398 1.00 79.06 649 GLY A CA 1
ATOM 4524 C C . GLY A 1 649 ? 11.608 42.000 -11.984 1.00 79.06 649 GLY A C 1
ATOM 4525 O O . GLY A 1 649 ? 11.749 43.048 -11.359 1.00 79.06 649 GLY A O 1
ATOM 4526 N N . SER A 1 650 ? 10.997 41.969 -13.172 1.00 77.38 650 SER A N 1
ATOM 4527 C CA . SER A 1 650 ? 10.451 43.140 -13.869 1.00 77.38 650 SER A CA 1
ATOM 4528 C C . SER A 1 650 ? 9.243 42.755 -14.722 1.00 77.38 650 SER A C 1
ATOM 4530 O O . SER A 1 650 ? 9.215 41.685 -15.332 1.00 77.38 650 SER A O 1
ATOM 4532 N N . THR A 1 651 ? 8.250 43.646 -14.786 1.00 78.69 651 THR A N 1
ATOM 4533 C CA . THR A 1 651 ? 7.072 43.539 -15.667 1.00 78.69 651 THR A CA 1
ATOM 4534 C C . THR A 1 651 ? 7.316 44.110 -17.064 1.00 78.69 651 THR A C 1
ATOM 4536 O O . THR A 1 651 ? 6.416 44.077 -17.902 1.00 78.69 651 THR A O 1
ATOM 4539 N N . GLN A 1 652 ? 8.515 44.632 -17.331 1.00 78.81 652 GLN A N 1
ATOM 4540 C CA . GLN A 1 652 ? 8.910 45.160 -18.634 1.00 78.81 652 GLN A CA 1
ATOM 4541 C C . GLN A 1 652 ? 9.641 44.098 -19.466 1.00 78.81 652 GLN A C 1
ATOM 4543 O O . GLN A 1 652 ? 10.287 43.194 -18.934 1.00 78.81 652 GLN A O 1
ATOM 4548 N N . ALA A 1 653 ? 9.527 44.204 -20.791 1.00 76.69 653 ALA A N 1
ATOM 4549 C CA . ALA A 1 653 ? 10.268 43.360 -21.723 1.00 76.69 653 ALA A CA 1
ATOM 4550 C C . ALA A 1 653 ? 11.778 43.662 -21.650 1.00 76.69 653 ALA A C 1
ATOM 4552 O O . ALA A 1 653 ? 12.171 44.801 -21.413 1.00 76.69 653 ALA A O 1
ATOM 4553 N N . GLY A 1 654 ? 12.621 42.656 -21.891 1.00 82.00 654 GLY A N 1
ATOM 4554 C CA . GLY A 1 654 ? 14.078 42.815 -21.938 1.00 82.00 654 GLY A CA 1
ATOM 4555 C C . GLY A 1 654 ? 14.846 42.343 -20.702 1.00 82.00 654 GLY A C 1
ATOM 4556 O O . GLY A 1 654 ? 15.943 42.830 -20.444 1.00 82.00 654 GLY A O 1
ATOM 4557 N N . ALA A 1 655 ? 14.302 41.404 -19.924 1.00 83.88 655 ALA A N 1
ATOM 4558 C CA . ALA A 1 655 ? 15.004 40.878 -18.757 1.00 83.88 655 ALA A CA 1
ATOM 4559 C C . ALA A 1 655 ? 16.295 40.126 -19.141 1.00 83.88 655 ALA A C 1
ATOM 4561 O O . ALA A 1 655 ? 16.324 39.323 -20.077 1.00 83.88 655 ALA A O 1
ATOM 4562 N N . SER A 1 656 ? 17.364 40.355 -18.380 1.00 84.31 656 SER A N 1
ATOM 4563 C CA . SER A 1 656 ? 18.672 39.715 -18.571 1.00 84.31 656 SER A CA 1
ATOM 4564 C C . SER A 1 656 ? 19.008 38.680 -17.494 1.00 84.31 656 SER A C 1
ATOM 4566 O O . SER A 1 656 ? 20.022 37.998 -17.586 1.00 84.31 656 SER A O 1
ATOM 4568 N N . VAL A 1 657 ? 18.159 38.501 -16.482 1.00 82.94 657 VAL A N 1
ATOM 4569 C CA . VAL A 1 657 ? 18.374 37.534 -15.398 1.00 82.94 657 VAL A CA 1
ATOM 4570 C C . VAL A 1 657 ? 17.051 36.888 -14.978 1.00 82.94 657 VAL A C 1
ATOM 4572 O O . VAL A 1 657 ? 15.988 37.487 -15.124 1.00 82.94 657 VAL A O 1
ATOM 4575 N N . CYS A 1 658 ? 17.124 35.654 -14.480 1.00 88.19 658 CYS A N 1
ATOM 4576 C CA . CYS A 1 658 ? 16.008 34.908 -13.898 1.00 88.19 658 CYS A CA 1
ATOM 4577 C C . CYS A 1 658 ? 16.463 34.375 -12.534 1.00 88.19 658 CYS A C 1
ATOM 4579 O O . CYS A 1 658 ? 17.411 33.593 -12.445 1.00 88.19 658 CYS A O 1
ATOM 4581 N N . THR A 1 659 ? 15.827 34.848 -11.467 1.00 87.81 659 THR A N 1
ATOM 4582 C CA . THR A 1 659 ? 16.207 34.600 -10.070 1.00 87.81 659 THR A CA 1
ATOM 4583 C C . THR A 1 659 ? 15.156 33.755 -9.362 1.00 87.81 659 THR A C 1
ATOM 4585 O O . THR A 1 659 ? 13.975 33.827 -9.686 1.00 87.81 659 THR A O 1
ATOM 4588 N N . GLN A 1 660 ? 15.566 32.940 -8.387 1.00 87.56 660 GLN A N 1
ATOM 4589 C CA . GLN A 1 660 ? 14.625 32.147 -7.588 1.00 87.56 660 GLN A CA 1
ATOM 4590 C C . GLN A 1 660 ? 13.659 33.055 -6.824 1.00 87.56 660 GLN A C 1
ATOM 4592 O O . GLN A 1 660 ? 14.091 34.050 -6.243 1.00 87.56 660 GLN A O 1
ATOM 4597 N N . CYS A 1 661 ? 12.380 32.670 -6.753 1.00 88.69 661 CYS A N 1
ATOM 4598 C CA . CYS A 1 661 ? 11.439 33.313 -5.840 1.00 88.69 661 CYS A CA 1
ATOM 4599 C C . CYS A 1 661 ? 11.999 33.240 -4.419 1.00 88.69 661 CYS A C 1
ATOM 4601 O O . CYS A 1 661 ? 12.285 32.143 -3.935 1.00 88.69 661 CYS A O 1
ATOM 4603 N N . ALA A 1 662 ? 12.144 34.381 -3.750 1.00 84.19 662 ALA A N 1
ATOM 4604 C CA . ALA A 1 662 ? 12.526 34.415 -2.344 1.00 84.19 662 ALA A CA 1
ATOM 4605 C C . ALA A 1 662 ? 11.470 33.715 -1.463 1.00 84.19 662 ALA A C 1
ATOM 4607 O O . ALA A 1 662 ? 10.304 33.582 -1.850 1.00 84.19 662 ALA A O 1
ATOM 4608 N N . ALA A 1 663 ? 11.873 33.279 -0.265 1.00 80.19 663 ALA A N 1
ATOM 4609 C CA . ALA A 1 663 ? 10.947 32.708 0.713 1.00 80.19 663 ALA A CA 1
ATOM 4610 C C . ALA A 1 663 ? 9.767 33.669 0.966 1.00 80.19 663 ALA A C 1
ATOM 4612 O O . ALA A 1 663 ? 9.952 34.879 1.062 1.00 80.19 663 ALA A O 1
ATOM 4613 N N . GLY A 1 664 ? 8.554 33.124 1.050 1.00 79.19 664 GLY A N 1
ATOM 4614 C CA . GLY A 1 664 ? 7.304 33.887 1.121 1.00 79.19 664 GLY A CA 1
ATOM 4615 C C . GLY A 1 664 ? 6.596 34.124 -0.213 1.00 79.19 664 GLY A C 1
ATOM 4616 O O . GLY A 1 664 ? 5.410 34.463 -0.211 1.00 79.19 664 GLY A O 1
ATOM 4617 N N . LYS 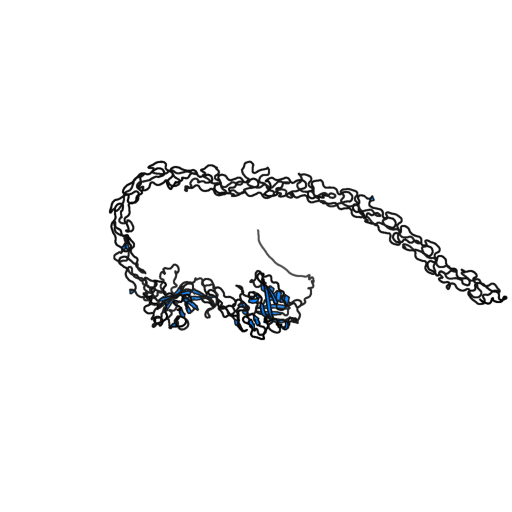A 1 665 ? 7.258 33.864 -1.348 1.00 85.69 665 LYS A N 1
ATOM 4618 C CA . LYS A 1 665 ? 6.678 33.991 -2.692 1.00 85.69 665 LYS A CA 1
ATOM 4619 C C . LYS A 1 665 ? 6.782 32.687 -3.481 1.00 85.69 665 LYS A C 1
ATOM 4621 O O . LYS A 1 665 ? 7.647 31.853 -3.222 1.00 85.69 665 LYS A O 1
ATOM 4626 N N . PHE A 1 666 ? 5.903 32.518 -4.462 1.00 87.56 666 PHE A N 1
ATOM 4627 C CA . PHE A 1 666 ? 5.874 31.347 -5.334 1.00 87.56 666 PHE A CA 1
ATOM 4628 C C . PHE A 1 666 ? 5.605 31.721 -6.792 1.00 87.56 666 PHE A C 1
ATOM 4630 O O . PHE A 1 666 ? 5.111 32.804 -7.106 1.00 87.56 666 PHE A O 1
ATOM 4637 N N . SER A 1 667 ? 5.906 30.788 -7.688 1.00 88.38 667 SER A N 1
ATOM 4638 C CA . SER A 1 667 ? 5.610 30.890 -9.116 1.00 88.38 667 SER A CA 1
ATOM 4639 C C . SER A 1 667 ? 5.167 29.514 -9.613 1.00 88.38 667 SER A C 1
ATOM 4641 O O . SER A 1 667 ? 5.977 28.596 -9.741 1.00 88.38 667 SER A O 1
ATOM 4643 N N . ALA A 1 668 ? 3.857 29.342 -9.813 1.00 82.94 668 ALA A N 1
ATOM 4644 C CA . ALA A 1 668 ? 3.273 28.053 -10.201 1.00 82.94 668 ALA A CA 1
ATOM 4645 C C . ALA A 1 668 ? 3.450 27.725 -11.681 1.00 82.94 668 ALA A C 1
ATOM 4647 O O . ALA A 1 668 ? 3.446 26.554 -12.058 1.00 82.94 668 ALA A O 1
ATOM 4648 N N . THR A 1 669 ? 3.622 28.750 -12.513 1.00 83.12 669 THR A N 1
ATOM 4649 C CA . THR A 1 669 ? 3.750 28.596 -13.959 1.00 83.12 669 THR A CA 1
ATOM 4650 C C . THR A 1 669 ? 5.096 29.137 -14.439 1.00 83.12 669 THR A C 1
ATOM 4652 O O . THR A 1 669 ? 5.616 30.104 -13.873 1.00 83.12 669 THR A O 1
ATOM 4655 N N . PRO A 1 670 ? 5.700 28.511 -15.463 1.00 79.75 670 PRO A N 1
ATOM 4656 C CA . PRO A 1 670 ? 6.847 29.088 -16.154 1.00 79.75 670 PRO A CA 1
ATOM 4657 C C . PRO A 1 670 ? 6.513 30.471 -16.735 1.00 79.75 670 PRO A C 1
ATOM 4659 O O . PRO A 1 670 ? 5.359 30.759 -17.040 1.00 79.75 670 PRO A O 1
ATOM 4662 N N . ASN A 1 671 ? 7.537 31.292 -16.950 1.00 82.94 671 ASN A N 1
ATOM 4663 C CA . ASN A 1 671 ? 7.478 32.651 -17.494 1.00 82.94 671 ASN A CA 1
ATOM 4664 C C . ASN A 1 671 ? 6.796 33.685 -16.591 1.00 82.94 671 ASN A C 1
ATOM 4666 O O . ASN A 1 671 ? 6.151 34.622 -17.060 1.00 82.94 671 ASN A O 1
ATOM 4670 N N . THR A 1 672 ? 6.958 33.540 -15.279 1.00 83.38 672 THR A N 1
ATOM 4671 C CA . THR A 1 672 ? 6.424 34.505 -14.316 1.00 83.38 672 THR A CA 1
ATOM 4672 C C . THR A 1 672 ? 7.317 35.751 -14.245 1.00 83.38 672 THR A C 1
ATOM 4674 O O . THR A 1 672 ? 8.519 35.658 -14.005 1.00 83.38 672 THR A O 1
ATOM 4677 N N . ALA A 1 673 ? 6.723 36.931 -14.446 1.00 81.50 673 ALA A N 1
ATOM 4678 C CA . ALA A 1 673 ? 7.426 38.219 -14.399 1.00 81.50 673 ALA A CA 1
ATOM 4679 C C . ALA A 1 673 ? 7.861 38.606 -12.977 1.00 81.50 673 ALA A C 1
ATOM 4681 O O . ALA A 1 673 ? 8.987 39.050 -12.756 1.00 81.50 673 ALA A O 1
ATOM 4682 N N . LEU A 1 674 ? 6.937 38.419 -12.029 1.00 83.62 674 LEU A N 1
ATOM 4683 C CA . LEU A 1 674 ? 7.084 38.678 -10.601 1.00 83.62 674 LEU A CA 1
ATOM 4684 C C . LEU A 1 674 ? 6.450 37.518 -9.827 1.00 83.62 674 LEU A C 1
ATOM 4686 O O . LEU A 1 674 ? 5.285 37.180 -10.052 1.00 83.62 674 LEU A O 1
ATOM 4690 N N . CYS A 1 675 ? 7.203 36.909 -8.919 1.00 87.75 675 CYS A N 1
ATOM 4691 C CA . CYS A 1 675 ? 6.733 35.869 -8.023 1.00 87.75 675 CYS A CA 1
ATOM 4692 C C . CYS A 1 675 ? 5.567 36.398 -7.195 1.00 87.75 675 CYS A C 1
ATOM 4694 O O . CYS A 1 675 ? 5.603 37.492 -6.624 1.00 87.75 675 CYS A O 1
ATOM 4696 N N . THR A 1 676 ? 4.521 35.587 -7.111 1.00 86.38 676 THR A N 1
ATOM 4697 C CA . THR A 1 676 ? 3.309 35.947 -6.389 1.00 86.38 676 THR A CA 1
ATOM 4698 C C . THR A 1 676 ? 3.542 35.722 -4.895 1.00 86.38 676 THR A C 1
ATOM 4700 O O . THR A 1 676 ? 3.989 34.638 -4.512 1.00 86.38 676 THR A O 1
ATOM 4703 N N . PRO A 1 677 ? 3.272 36.708 -4.026 1.00 83.31 677 PRO A N 1
ATOM 4704 C CA . PRO A 1 677 ? 3.347 36.500 -2.587 1.00 83.31 677 PRO A CA 1
ATOM 4705 C C . PRO A 1 677 ? 2.315 35.470 -2.138 1.00 83.31 677 PRO A C 1
ATOM 4707 O O . PRO A 1 677 ? 1.201 35.410 -2.665 1.00 83.31 677 PRO A O 1
ATOM 4710 N N . CYS A 1 678 ? 2.676 34.651 -1.151 1.00 83.88 678 CYS A N 1
ATOM 4711 C CA . CYS A 1 678 ? 1.741 33.673 -0.621 1.00 83.88 678 CYS A CA 1
ATOM 4712 C C . CYS A 1 678 ? 0.509 34.362 -0.011 1.00 83.88 678 CYS A C 1
ATOM 4714 O O . CYS A 1 678 ? 0.661 35.281 0.803 1.00 83.88 678 CYS A O 1
ATOM 4716 N N . PRO A 1 679 ? -0.7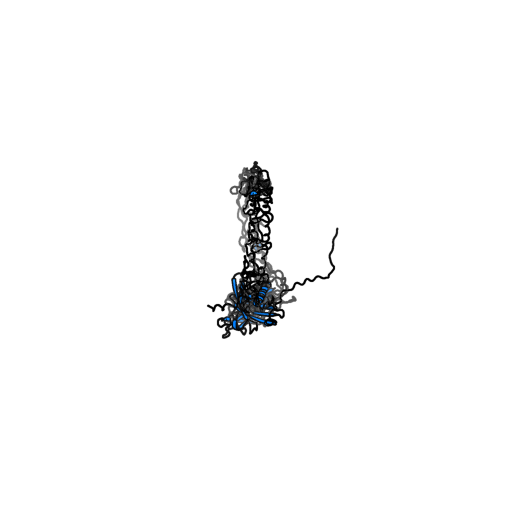13 33.932 -0.385 1.00 76.88 679 PRO A N 1
ATOM 4717 C CA . PRO A 1 679 ? -1.940 34.507 0.150 1.00 76.88 679 PRO A CA 1
ATOM 4718 C C . PRO A 1 679 ? -2.083 34.214 1.651 1.00 76.88 679 PRO A C 1
ATOM 4720 O O . PRO A 1 679 ? -1.427 33.326 2.198 1.00 76.88 679 PRO A O 1
ATOM 4723 N N . LYS A 1 680 ? -2.975 34.947 2.335 1.00 72.62 680 LYS A N 1
ATOM 4724 C CA . LYS A 1 680 ? -3.252 34.757 3.774 1.00 72.62 680 LYS A CA 1
ATOM 4725 C C . LYS A 1 680 ? -3.522 33.276 4.077 1.00 72.62 680 LYS A C 1
ATOM 4727 O O . LYS A 1 680 ? -4.275 32.645 3.346 1.00 72.62 680 LYS A O 1
ATOM 4732 N N . ALA A 1 681 ? -2.966 32.763 5.176 1.00 72.50 681 ALA A N 1
ATOM 4733 C CA . ALA A 1 681 ? -2.967 31.349 5.583 1.00 72.50 681 ALA A CA 1
ATOM 4734 C C . ALA A 1 681 ? -2.065 30.403 4.787 1.00 72.50 681 ALA A C 1
ATOM 4736 O O . ALA A 1 681 ? -2.087 29.209 5.077 1.00 72.50 681 ALA A O 1
ATOM 4737 N N . TYR A 1 682 ? -1.264 30.900 3.848 1.00 82.75 682 TYR A N 1
ATOM 4738 C CA . TYR A 1 682 ? -0.318 30.089 3.095 1.00 82.75 682 TYR A CA 1
ATOM 4739 C C . TYR A 1 682 ? 1.097 30.663 3.194 1.00 82.75 682 TYR A C 1
ATOM 4741 O O . TYR A 1 682 ? 1.275 31.874 3.290 1.00 82.75 682 TYR A O 1
ATOM 4749 N N . PHE A 1 683 ? 2.106 29.795 3.162 1.00 85.00 683 PHE A N 1
ATOM 4750 C CA . PHE A 1 683 ? 3.511 30.165 3.303 1.00 85.00 683 PHE A CA 1
ATOM 4751 C C . PHE A 1 683 ? 4.422 29.401 2.337 1.00 85.00 683 PHE A C 1
ATOM 4753 O O . PHE A 1 683 ? 4.076 28.309 1.878 1.00 85.00 683 PHE A O 1
ATOM 4760 N N . ALA A 1 684 ? 5.601 29.960 2.061 1.00 86.31 684 ALA A N 1
ATOM 4761 C CA . ALA A 1 684 ? 6.652 29.317 1.274 1.00 86.31 684 ALA A CA 1
ATOM 4762 C C . ALA A 1 684 ? 8.006 29.409 1.993 1.00 86.31 684 ALA A C 1
ATOM 4764 O O . ALA A 1 684 ? 8.609 30.476 2.059 1.00 86.31 684 ALA A O 1
ATOM 4765 N N . VAL A 1 685 ? 8.477 28.285 2.541 1.00 81.69 685 VAL A N 1
ATOM 4766 C CA . VAL A 1 685 ? 9.674 28.240 3.411 1.00 81.69 685 VAL A CA 1
ATOM 4767 C C . VAL A 1 685 ? 10.973 28.426 2.644 1.00 81.69 685 VAL A C 1
ATOM 4769 O O . VAL A 1 685 ? 11.863 29.140 3.092 1.00 81.69 685 VAL A O 1
ATOM 4772 N N . ASN A 1 686 ? 11.090 27.758 1.498 1.00 82.25 686 ASN A N 1
ATOM 4773 C CA . ASN A 1 686 ? 12.340 27.691 0.752 1.00 82.25 686 ASN A CA 1
ATOM 4774 C C . ASN A 1 686 ? 12.267 28.596 -0.480 1.00 82.25 686 ASN A C 1
ATOM 4776 O O . ASN A 1 686 ? 11.196 28.684 -1.090 1.00 82.25 686 ASN A O 1
ATOM 4780 N N . PRO A 1 687 ? 13.395 29.194 -0.899 1.00 80.75 687 PRO A N 1
ATOM 4781 C CA . PRO A 1 687 ? 13.493 29.816 -2.209 1.00 80.75 687 PRO A CA 1
ATOM 4782 C C . PRO A 1 687 ? 13.128 28.831 -3.330 1.00 80.75 687 PRO A C 1
ATOM 4784 O O . PRO A 1 687 ? 13.378 27.628 -3.218 1.00 80.75 687 PRO A O 1
ATOM 4787 N N . GLY A 1 688 ? 12.526 29.322 -4.412 1.00 83.31 688 GLY A N 1
ATOM 4788 C CA . GLY A 1 688 ? 12.224 28.504 -5.590 1.00 83.31 688 GLY A CA 1
ATOM 4789 C C . GLY A 1 688 ? 10.928 27.684 -5.531 1.00 83.31 688 GLY A C 1
ATOM 4790 O O . GLY A 1 688 ? 10.735 26.784 -6.352 1.00 83.31 688 GLY A O 1
ATOM 4791 N N . GLN A 1 689 ? 10.035 27.928 -4.565 1.00 85.69 689 GLN A N 1
ATOM 4792 C CA . GLN A 1 689 ? 8.811 27.134 -4.431 1.00 85.69 689 GLN A CA 1
ATOM 4793 C C . GLN A 1 689 ? 7.791 27.404 -5.549 1.00 85.69 689 GLN A C 1
ATOM 4795 O O . GLN A 1 689 ? 7.502 28.540 -5.923 1.00 85.69 689 GLN A O 1
ATOM 4800 N N . LYS A 1 690 ? 7.207 26.314 -6.063 1.00 89.00 690 LYS A N 1
ATOM 4801 C CA . LYS A 1 690 ? 6.204 26.336 -7.142 1.00 89.00 690 LYS A CA 1
ATOM 4802 C C . LYS A 1 690 ? 4.773 26.542 -6.637 1.00 89.00 690 LYS A C 1
ATOM 4804 O O . LYS A 1 690 ? 3.879 26.809 -7.423 1.00 89.00 690 LYS A O 1
ATOM 4809 N N . ALA A 1 691 ? 4.532 26.404 -5.338 1.00 86.62 691 ALA A N 1
ATOM 4810 C CA . ALA A 1 691 ? 3.224 26.599 -4.719 1.00 86.62 691 ALA A CA 1
ATOM 4811 C C . ALA A 1 691 ? 3.394 26.928 -3.235 1.00 86.62 691 ALA A C 1
ATOM 4813 O O . ALA A 1 691 ? 4.332 26.438 -2.602 1.00 86.62 691 ALA A O 1
ATOM 4814 N N . CYS A 1 692 ? 2.471 27.709 -2.675 1.00 85.94 692 CYS A N 1
ATOM 4815 C CA . CYS A 1 692 ? 2.428 27.946 -1.236 1.00 85.94 692 CYS A CA 1
ATOM 4816 C C . CYS A 1 692 ? 1.750 26.790 -0.502 1.00 85.94 692 CYS A C 1
ATOM 4818 O O . CYS A 1 692 ? 0.782 26.201 -0.984 1.00 85.94 692 CYS A O 1
ATOM 4820 N N . LYS A 1 693 ? 2.226 26.501 0.706 1.00 85.38 693 LYS A N 1
ATOM 4821 C CA . LYS A 1 693 ? 1.645 25.495 1.599 1.00 85.38 693 LYS A CA 1
ATOM 4822 C C . LYS A 1 693 ? 0.683 26.152 2.575 1.00 85.38 693 LYS A C 1
ATOM 4824 O O . LYS A 1 693 ? 0.971 27.236 3.063 1.00 85.38 693 LYS A O 1
ATOM 4829 N N . ALA A 1 694 ? -0.440 25.507 2.880 1.00 83.31 694 ALA A N 1
ATOM 4830 C CA . ALA A 1 694 ? -1.374 26.011 3.885 1.00 83.31 694 ALA A CA 1
ATOM 4831 C C . ALA A 1 694 ? -0.776 25.900 5.297 1.00 83.31 694 ALA A C 1
ATOM 4833 O O . ALA A 1 694 ? -0.118 24.908 5.621 1.00 83.31 694 ALA A O 1
ATOM 4834 N N . CYS A 1 695 ? -1.044 26.883 6.157 1.00 84.94 695 CYS A N 1
ATOM 4835 C CA . CYS A 1 695 ? -0.741 26.775 7.578 1.00 84.94 695 CYS A CA 1
ATOM 4836 C C . CYS A 1 695 ? -1.620 25.690 8.219 1.00 84.94 695 CYS A C 1
ATOM 4838 O O . CYS A 1 695 ? -2.847 25.730 8.064 1.00 84.94 695 CYS A O 1
ATOM 4840 N N . PRO A 1 696 ? -1.022 24.741 8.962 1.00 84.31 696 PRO A N 1
ATOM 4841 C CA . PRO A 1 696 ? -1.767 23.750 9.727 1.00 84.31 696 PRO A CA 1
ATOM 4842 C C . PRO A 1 696 ? -2.702 24.386 10.765 1.00 84.31 696 PRO A C 1
ATOM 4844 O O . PRO A 1 696 ? -2.555 25.556 11.135 1.00 84.31 696 PRO A O 1
ATOM 4847 N N . ALA A 1 697 ? -3.651 23.594 11.274 1.00 82.62 697 ALA A N 1
ATOM 4848 C CA . ALA A 1 697 ? -4.539 24.024 12.351 1.00 82.62 697 ALA A CA 1
ATOM 4849 C C . ALA A 1 697 ? -3.739 24.567 13.553 1.00 82.62 697 ALA A C 1
ATOM 4851 O O . ALA A 1 697 ? -2.647 24.091 13.864 1.00 82.62 697 ALA A O 1
ATOM 4852 N N . GLY A 1 698 ? -4.273 25.607 14.196 1.00 83.06 698 GLY A N 1
ATOM 4853 C CA . GLY A 1 698 ? -3.598 26.326 15.277 1.00 83.06 698 GLY A CA 1
ATOM 4854 C C . GLY A 1 698 ? -2.451 27.258 14.867 1.00 83.06 698 GLY A C 1
ATOM 4855 O O . GLY A 1 698 ? -1.817 27.835 15.749 1.00 83.06 698 GLY A O 1
ATOM 4856 N N . GLN A 1 699 ? -2.179 27.455 13.572 1.00 87.12 699 GLN A N 1
ATOM 4857 C CA . GLN A 1 699 ? -1.137 28.376 13.100 1.00 87.12 699 GLN A CA 1
ATOM 4858 C C . GLN A 1 699 ? -1.673 29.394 12.083 1.00 87.12 699 GLN A C 1
ATOM 4860 O O . GLN A 1 699 ? -2.597 29.112 11.314 1.00 87.12 699 GLN A O 1
ATOM 4865 N N . ILE A 1 700 ? -1.079 30.586 12.068 1.00 82.81 700 ILE A N 1
ATOM 4866 C CA . ILE A 1 700 ? -1.374 31.670 11.123 1.00 82.81 700 ILE A CA 1
ATOM 4867 C C . ILE A 1 700 ? -0.083 32.330 10.658 1.00 82.81 700 ILE A C 1
ATOM 4869 O O . ILE A 1 700 ? 0.920 32.305 11.354 1.00 82.81 700 ILE A O 1
ATOM 4873 N N . THR A 1 701 ? -0.096 32.933 9.481 1.00 74.31 701 THR A N 1
ATOM 4874 C CA . THR A 1 701 ? 1.095 33.566 8.896 1.00 74.31 701 THR A CA 1
ATOM 4875 C C . THR A 1 701 ? 1.492 34.905 9.539 1.00 74.31 701 THR A C 1
ATOM 4877 O O . THR A 1 701 ? 2.620 35.338 9.352 1.00 74.31 701 THR A O 1
ATOM 4880 N N . ASP A 1 702 ? 0.595 35.555 10.292 1.00 68.62 702 ASP A N 1
ATOM 4881 C CA . ASP A 1 702 ? 0.849 36.808 11.025 1.00 68.62 702 ASP A CA 1
ATOM 4882 C C . ASP A 1 702 ? -0.132 36.920 12.206 1.00 68.62 702 ASP A C 1
ATOM 4884 O O . ASP A 1 702 ? -1.344 36.796 12.015 1.00 68.62 702 ASP A O 1
ATOM 4888 N N . ALA A 1 703 ? 0.375 37.140 13.423 1.00 54.91 703 ALA A N 1
ATOM 4889 C CA . ALA A 1 703 ? -0.419 37.232 14.653 1.00 54.91 703 ALA A CA 1
ATOM 4890 C C . ALA A 1 703 ? -1.350 38.461 14.700 1.00 54.91 703 ALA A C 1
ATOM 4892 O O . ALA A 1 703 ? -2.332 38.468 15.448 1.00 54.91 703 ALA A O 1
ATOM 4893 N N . THR A 1 704 ? -1.078 39.464 13.865 1.00 53.03 704 THR A N 1
ATOM 4894 C CA . THR A 1 704 ? -1.776 40.751 13.791 1.00 53.03 704 THR A CA 1
ATOM 4895 C C . THR A 1 704 ? -2.428 40.953 12.422 1.00 53.03 704 THR A C 1
ATOM 4897 O O . THR A 1 704 ? -2.223 41.947 11.746 1.00 53.03 704 THR A O 1
ATOM 4900 N N . GLY A 1 705 ? -3.278 40.008 12.013 1.00 48.06 705 GLY A N 1
ATOM 4901 C CA . GLY A 1 705 ? -4.327 40.276 11.026 1.00 48.06 705 GLY A CA 1
ATOM 4902 C C . GLY A 1 705 ? -3.867 40.619 9.603 1.00 48.06 705 GLY A C 1
ATOM 4903 O O . GLY A 1 705 ? -4.236 41.657 9.071 1.00 48.06 705 GLY A O 1
ATOM 4904 N N . GLY A 1 706 ? -3.216 39.689 8.905 1.00 39.47 706 GLY A N 1
ATOM 4905 C CA . GLY A 1 706 ? -3.077 39.736 7.444 1.00 39.47 706 GLY A CA 1
ATOM 4906 C C . GLY A 1 706 ? -1.827 39.022 6.954 1.00 39.47 706 GLY A C 1
ATOM 4907 O O . GLY A 1 706 ? -0.928 38.777 7.726 1.00 39.47 706 GLY A O 1
ATOM 4908 N N . ALA A 1 707 ? -1.732 38.664 5.673 1.00 45.19 707 ALA A N 1
ATOM 4909 C CA . ALA A 1 707 ? -0.406 38.577 5.055 1.00 45.19 707 ALA A CA 1
ATOM 4910 C C . ALA A 1 707 ? 0.318 39.881 5.406 1.00 45.19 707 ALA A C 1
ATOM 4912 O O . ALA A 1 707 ? -0.385 40.896 5.456 1.00 45.19 707 ALA A O 1
ATOM 4913 N N . ALA A 1 708 ? 1.629 39.839 5.679 1.00 46.91 708 ALA A N 1
ATOM 4914 C CA . ALA A 1 708 ? 2.416 41.038 5.949 1.00 46.91 708 ALA A CA 1
ATOM 4915 C C . ALA A 1 708 ? 1.874 42.174 5.070 1.00 46.91 708 ALA A C 1
ATOM 4917 O O . ALA A 1 708 ? 1.736 42.008 3.853 1.00 46.91 708 ALA A O 1
ATOM 4918 N N . ALA A 1 709 ? 1.376 43.243 5.700 1.00 45.88 709 ALA A N 1
ATOM 4919 C CA . ALA A 1 709 ? 0.580 44.274 5.024 1.00 45.88 709 ALA A CA 1
ATOM 4920 C C . ALA A 1 709 ? 1.350 44.973 3.879 1.00 45.88 709 ALA A C 1
ATOM 4922 O O . ALA A 1 709 ? 0.780 45.759 3.131 1.00 45.88 709 ALA A O 1
ATOM 4923 N N . ASP A 1 710 ? 2.634 44.647 3.738 1.00 54.53 710 ASP A N 1
ATOM 4924 C CA . ASP A 1 710 ? 3.583 45.050 2.711 1.00 54.53 710 ASP A CA 1
ATOM 4925 C C . ASP A 1 710 ? 3.536 44.215 1.410 1.00 54.53 710 ASP A C 1
ATOM 4927 O O . ASP A 1 710 ? 4.244 44.535 0.458 1.00 54.53 710 ASP A O 1
ATOM 4931 N N . GLY A 1 711 ? 2.731 43.144 1.336 1.00 56.81 711 GLY A N 1
ATOM 4932 C CA . GLY A 1 711 ? 2.639 42.295 0.142 1.00 56.81 711 GLY A CA 1
ATOM 4933 C C . GLY A 1 711 ? 3.859 41.394 -0.107 1.00 56.81 711 GLY A C 1
ATOM 4934 O O . GLY A 1 711 ? 4.036 40.903 -1.222 1.00 56.81 711 GLY A O 1
ATOM 4935 N N . THR A 1 712 ? 4.701 41.144 0.902 1.00 63.28 712 THR A N 1
ATOM 4936 C CA . THR A 1 712 ? 5.913 40.308 0.771 1.00 63.28 712 THR A CA 1
ATOM 4937 C C . THR A 1 712 ? 5.639 38.801 0.805 1.00 63.28 712 THR A C 1
ATOM 4939 O O . THR A 1 712 ? 6.430 38.033 0.256 1.00 63.28 712 THR A O 1
ATOM 4942 N N . GLY A 1 713 ? 4.480 38.385 1.333 1.00 69.31 713 GLY A N 1
ATOM 4943 C CA . GLY A 1 713 ? 4.082 36.979 1.462 1.00 69.31 713 GLY A CA 1
ATOM 4944 C C . GLY A 1 713 ? 4.820 36.259 2.600 1.00 69.31 713 GLY A C 1
ATOM 4945 O O . GLY A 1 713 ? 5.955 36.578 2.938 1.00 69.31 713 GLY A O 1
ATOM 4946 N N . ALA A 1 714 ? 4.166 35.299 3.255 1.00 75.31 714 ALA A N 1
ATOM 4947 C CA . ALA A 1 714 ? 4.696 34.713 4.486 1.00 75.31 714 ALA A CA 1
ATOM 4948 C C . ALA A 1 714 ? 5.673 33.557 4.233 1.00 75.31 714 ALA A C 1
ATOM 4950 O O . ALA A 1 714 ? 5.355 32.608 3.518 1.00 75.31 714 ALA A O 1
ATOM 4951 N N . SER A 1 715 ? 6.846 33.588 4.864 1.00 78.12 715 SER A N 1
ATOM 4952 C CA . SER A 1 715 ? 7.851 32.517 4.769 1.00 78.12 715 SER A CA 1
ATOM 4953 C C . SER A 1 715 ? 7.686 31.419 5.827 1.00 78.12 715 SER A C 1
ATOM 4955 O O . SER A 1 715 ? 8.266 30.342 5.702 1.00 78.12 715 SER A O 1
ATOM 4957 N N . SER A 1 716 ? 6.867 31.646 6.857 1.00 80.62 716 SER A N 1
ATOM 4958 C CA . SER A 1 716 ? 6.572 30.667 7.909 1.00 80.62 716 SER A CA 1
ATOM 4959 C C . SER A 1 716 ? 5.180 30.876 8.516 1.00 80.62 716 SER A C 1
ATOM 4961 O O . SER A 1 716 ? 4.518 31.884 8.262 1.00 80.62 716 SER A O 1
ATOM 4963 N N . CYS A 1 717 ? 4.722 29.898 9.301 1.00 84.62 717 CYS A N 1
ATOM 4964 C CA . CYS A 1 717 ? 3.514 30.012 10.114 1.00 84.62 717 CYS A CA 1
ATOM 4965 C C . CYS A 1 717 ? 3.892 30.204 11.585 1.00 84.62 717 CYS A C 1
ATOM 4967 O O . CYS A 1 717 ? 4.737 29.492 12.128 1.00 84.62 717 CYS A O 1
ATOM 4969 N N . THR A 1 718 ? 3.197 31.118 12.247 1.00 83.81 718 THR A N 1
ATOM 4970 C CA . THR A 1 718 ? 3.302 31.402 13.674 1.00 83.81 718 THR A CA 1
ATOM 4971 C C . THR A 1 718 ? 2.183 30.683 14.419 1.00 83.81 718 THR A C 1
ATOM 4973 O O . THR A 1 718 ? 1.014 30.721 14.026 1.00 83.81 718 THR A O 1
ATOM 4976 N N . LYS A 1 719 ? 2.526 30.006 15.517 1.00 83.19 719 LYS A N 1
ATOM 4977 C CA . LYS A 1 719 ? 1.540 29.349 16.383 1.00 83.19 719 LYS A CA 1
ATOM 4978 C C . LYS A 1 719 ? 0.618 30.390 17.012 1.00 83.19 719 LYS A C 1
ATOM 4980 O O . LYS A 1 719 ? 1.091 31.420 17.488 1.00 83.19 719 LYS A O 1
ATOM 4985 N N . CYS A 1 720 ? -0.683 30.103 17.072 1.00 85.44 720 CYS A N 1
ATOM 4986 C CA . CYS A 1 720 ? -1.596 30.912 17.869 1.00 85.44 720 CYS A CA 1
ATOM 4987 C C . CYS A 1 720 ? -1.079 30.996 19.305 1.00 85.44 720 CYS A C 1
ATOM 4989 O O . CYS A 1 720 ? -0.739 29.972 19.898 1.00 85.44 720 CYS A O 1
ATOM 4991 N N . GLY A 1 721 ? -0.991 32.215 19.838 1.00 78.56 721 GLY A N 1
ATOM 4992 C CA . GLY A 1 721 ? -0.610 32.433 21.230 1.00 78.56 721 GLY A CA 1
ATOM 4993 C C . GLY A 1 721 ? -1.600 31.780 22.195 1.00 78.56 721 GLY A C 1
ATOM 4994 O O . GLY A 1 721 ? -2.675 31.322 21.794 1.00 78.56 721 GLY A O 1
ATOM 4995 N N . ALA A 1 722 ? -1.234 31.754 23.473 1.00 75.56 722 ALA A N 1
ATOM 4996 C CA . ALA A 1 722 ? -2.067 31.211 24.536 1.00 75.56 722 ALA A CA 1
ATOM 4997 C C . ALA A 1 722 ? -3.530 31.678 24.434 1.00 75.56 722 ALA A C 1
ATOM 4999 O O . ALA A 1 722 ? -3.803 32.829 24.082 1.00 75.56 722 ALA A O 1
ATOM 5000 N N . ARG A 1 723 ? -4.470 30.775 24.746 1.00 76.88 723 ARG A N 1
ATOM 5001 C CA . ARG A 1 723 ? -5.925 31.027 24.757 1.00 76.88 723 ARG A CA 1
ATOM 5002 C C . ARG A 1 723 ? -6.548 31.350 23.405 1.00 76.88 723 ARG A C 1
ATOM 5004 O O . ARG A 1 723 ? -7.739 31.651 23.352 1.00 76.88 723 ARG A O 1
ATOM 5011 N N . ARG A 1 724 ? -5.796 31.268 22.308 1.00 84.44 724 ARG A N 1
ATOM 5012 C CA . ARG A 1 724 ? -6.340 31.443 20.966 1.00 84.44 724 ARG A CA 1
ATOM 5013 C C . ARG A 1 724 ? -6.177 30.183 20.141 1.00 84.44 724 ARG A C 1
ATOM 5015 O O . ARG A 1 724 ? -5.167 29.491 20.236 1.00 84.44 724 ARG A O 1
ATOM 5022 N N . PHE A 1 725 ? -7.165 29.915 19.303 1.00 85.69 725 PHE A N 1
ATOM 5023 C CA . PHE A 1 725 ? -7.183 28.730 18.463 1.00 85.69 725 PHE A CA 1
ATOM 5024 C C . PHE A 1 725 ? -7.539 29.061 17.018 1.00 85.69 725 PHE A C 1
ATOM 5026 O O . PHE A 1 725 ? -8.108 30.117 16.717 1.00 85.69 725 PHE A O 1
ATOM 5033 N N . ARG A 1 726 ? -7.217 28.120 16.129 1.00 87.75 726 ARG A N 1
ATOM 5034 C CA . ARG A 1 726 ? -7.682 28.118 14.743 1.00 87.75 726 ARG A CA 1
ATOM 5035 C C . ARG A 1 726 ? -8.131 26.703 14.348 1.00 87.75 726 ARG A C 1
ATOM 5037 O O . ARG A 1 726 ? -7.269 25.825 14.286 1.00 87.75 726 ARG A O 1
ATOM 5044 N N . PRO A 1 727 ? -9.431 26.488 14.053 1.00 82.25 727 PRO A N 1
ATOM 5045 C CA . PRO A 1 727 ? -10.027 25.154 13.932 1.00 82.25 727 PRO A CA 1
ATOM 5046 C C . PRO A 1 727 ? -9.478 24.295 12.800 1.00 82.25 727 PRO A C 1
ATOM 5048 O O . PRO A 1 727 ? -9.399 23.077 12.921 1.00 82.25 727 PRO A O 1
ATOM 5051 N N . SER A 1 728 ? -9.095 24.910 11.686 1.00 80.75 728 SER A N 1
ATOM 5052 C CA . SER A 1 728 ? -8.571 24.183 10.536 1.00 80.75 728 SER A CA 1
ATOM 5053 C C . SER A 1 728 ? -7.791 25.106 9.607 1.00 80.75 728 SER A C 1
ATOM 5055 O O . SER A 1 728 ? -7.833 26.333 9.743 1.00 80.75 728 SER A O 1
ATOM 5057 N N . MET A 1 729 ? -7.129 24.509 8.615 1.00 74.25 729 MET A N 1
ATOM 5058 C CA . MET A 1 729 ? -6.494 25.246 7.517 1.00 74.25 729 MET A CA 1
ATOM 5059 C C . MET A 1 729 ? -7.500 26.038 6.659 1.00 74.25 729 MET A C 1
ATOM 5061 O O . MET A 1 729 ? -7.120 27.032 6.045 1.00 74.25 729 MET A O 1
ATOM 5065 N N . TYR A 1 730 ? -8.778 25.640 6.660 1.00 77.31 730 TYR A N 1
ATOM 5066 C CA . TYR A 1 730 ? -9.865 26.298 5.921 1.00 77.31 730 TYR A CA 1
ATOM 5067 C C . TYR A 1 730 ? -10.555 27.410 6.723 1.00 77.31 730 TYR A C 1
ATOM 5069 O O . TYR A 1 730 ? -11.321 28.193 6.170 1.00 77.31 730 TYR A O 1
ATOM 5077 N N . ALA A 1 731 ? -10.295 27.489 8.030 1.00 72.00 731 ALA A N 1
ATOM 5078 C CA . ALA A 1 731 ? -10.800 28.562 8.872 1.00 72.00 731 ALA A CA 1
ATOM 5079 C C . ALA A 1 731 ? -10.087 29.886 8.562 1.00 72.00 731 ALA A C 1
ATOM 5081 O O . ALA A 1 731 ? -8.961 29.885 8.053 1.00 72.00 731 ALA A O 1
ATOM 5082 N N . ALA A 1 732 ? -10.711 31.012 8.925 1.00 76.19 732 ALA A N 1
ATOM 5083 C CA . ALA A 1 732 ? -10.119 32.341 8.778 1.00 76.19 732 ALA A CA 1
ATOM 5084 C C . ALA A 1 732 ? -8.675 32.385 9.325 1.00 76.19 732 ALA A C 1
ATOM 5086 O O . ALA A 1 732 ? -8.367 31.757 10.339 1.00 76.19 732 ALA A O 1
ATOM 5087 N N . ASN A 1 733 ? -7.782 33.119 8.647 1.00 75.56 733 ASN A N 1
ATOM 5088 C CA . ASN A 1 733 ? -6.369 33.278 9.029 1.00 75.56 733 ASN A CA 1
ATOM 5089 C C . ASN A 1 733 ? -6.192 34.209 10.243 1.00 75.56 733 ASN A C 1
ATOM 5091 O O . ASN A 1 733 ? -5.419 35.164 10.201 1.00 75.56 733 ASN A O 1
ATOM 5095 N N . THR A 1 734 ? -6.963 33.980 11.299 1.00 81.19 734 THR A N 1
ATOM 5096 C CA . THR A 1 734 ? -6.973 34.765 12.528 1.00 81.19 734 THR A CA 1
ATOM 5097 C C . THR A 1 734 ? -7.039 33.818 13.721 1.00 81.19 734 THR A C 1
ATOM 5099 O O . THR A 1 734 ? -7.757 32.819 13.714 1.00 81.19 734 THR A O 1
ATOM 5102 N N . CYS A 1 735 ? -6.270 34.117 14.767 1.00 84.19 735 CYS A N 1
ATOM 5103 C CA . CYS A 1 735 ? -6.349 33.375 16.019 1.00 84.19 735 CYS A CA 1
ATOM 5104 C C . CYS A 1 735 ? -7.523 33.920 16.836 1.00 84.19 735 CYS A C 1
ATOM 5106 O O . CYS A 1 735 ? -7.475 35.057 17.319 1.00 84.19 735 CYS A O 1
ATOM 5108 N N . THR A 1 736 ? -8.565 33.105 16.980 1.00 83.06 736 THR A N 1
ATOM 5109 C CA . THR A 1 736 ? -9.789 33.468 17.704 1.00 83.06 736 THR A CA 1
ATOM 5110 C C . THR A 1 736 ? -9.606 33.175 19.186 1.00 83.06 736 THR A C 1
ATOM 5112 O O . THR A 1 736 ? -9.081 32.121 19.537 1.00 83.06 736 THR A O 1
ATOM 5115 N N . LEU A 1 737 ? -10.009 34.101 20.059 1.00 82.75 737 LEU A N 1
ATOM 5116 C CA . LEU A 1 737 ? -9.943 33.903 21.508 1.00 82.75 737 LEU A CA 1
ATOM 5117 C C . LEU A 1 737 ? -10.925 32.807 21.942 1.00 82.75 737 LEU A C 1
ATOM 5119 O O . LEU A 1 737 ? -12.081 32.814 21.518 1.00 82.75 737 LEU A O 1
ATOM 5123 N N . CYS A 1 738 ? -10.480 31.884 22.795 1.00 84.00 738 CYS A N 1
ATOM 5124 C CA . CYS A 1 738 ? -11.367 30.893 23.387 1.00 84.00 738 CYS A CA 1
ATOM 5125 C C . CYS A 1 738 ? -12.395 31.571 24.306 1.00 84.00 738 CYS A C 1
ATOM 5127 O O . CYS A 1 738 ? -12.001 32.322 25.203 1.00 84.00 738 CYS A O 1
ATOM 5129 N N . PRO A 1 739 ? -13.702 31.308 24.114 1.00 80.44 739 PRO A N 1
ATOM 5130 C CA . PRO A 1 739 ? -14.744 31.792 25.014 1.00 80.44 739 PRO A CA 1
ATOM 5131 C C . PRO A 1 739 ? -14.559 31.277 26.451 1.00 80.44 739 PRO A C 1
ATOM 5133 O O . PRO A 1 739 ? -13.911 30.251 26.671 1.00 80.44 739 PRO A O 1
ATOM 5136 N N . LYS A 1 740 ? -15.174 31.959 27.429 1.00 77.38 740 LYS A N 1
ATOM 5137 C CA . LYS A 1 740 ? -15.210 31.503 28.833 1.00 77.38 740 LYS A CA 1
ATOM 5138 C C . LYS A 1 740 ? -15.757 30.071 28.937 1.00 77.38 740 LYS A C 1
ATOM 5140 O O . LYS A 1 740 ? -16.578 29.664 28.116 1.00 77.38 740 LYS A O 1
ATOM 5145 N N . GLY A 1 741 ? -15.289 29.314 29.930 1.00 77.00 741 GLY A N 1
ATOM 5146 C CA . GLY A 1 741 ? -15.614 27.889 30.075 1.00 77.00 741 GLY A CA 1
ATOM 5147 C C . GLY A 1 741 ? -14.935 26.962 29.054 1.00 77.00 741 GLY A C 1
ATOM 5148 O O . GLY A 1 741 ? -15.278 25.784 28.976 1.00 77.00 741 GLY A O 1
ATOM 5149 N N . ARG A 1 742 ? -13.985 27.452 28.240 1.00 84.31 742 ARG A N 1
ATOM 5150 C CA . ARG A 1 742 ? -13.215 26.618 27.303 1.00 84.31 742 ARG A CA 1
ATOM 5151 C C . ARG A 1 742 ? -11.714 26.909 27.351 1.00 84.31 742 ARG A C 1
ATOM 5153 O O . ARG A 1 742 ? -11.295 28.066 27.327 1.00 84.31 742 ARG A O 1
ATOM 5160 N N . GLU A 1 743 ? -10.909 25.853 27.338 1.00 82.56 743 GLU A N 1
ATOM 5161 C CA . GLU A 1 743 ? -9.444 25.899 27.359 1.00 82.56 743 GLU A CA 1
ATOM 5162 C C . GLU A 1 743 ? -8.828 25.402 26.044 1.00 82.56 743 GLU A C 1
ATOM 5164 O O . GLU A 1 743 ? -9.442 24.653 25.280 1.00 82.56 743 GLU A O 1
ATOM 5169 N N . THR A 1 744 ? -7.585 25.799 25.773 1.00 77.81 744 THR A N 1
ATOM 5170 C CA . THR A 1 744 ? -6.838 25.337 24.594 1.00 77.81 744 THR A CA 1
ATOM 5171 C C . THR A 1 744 ? -6.015 24.073 24.840 1.00 77.81 744 THR A C 1
ATOM 5173 O O . THR A 1 744 ? -5.539 23.493 23.866 1.00 77.81 744 THR A O 1
ATOM 5176 N N . LYS A 1 745 ? -5.802 23.665 26.104 1.00 70.06 745 LYS A N 1
ATOM 5177 C CA . LYS A 1 745 ? -4.876 22.603 26.578 1.00 70.06 745 LYS A CA 1
ATOM 5178 C C . LYS A 1 745 ? -3.400 22.752 26.171 1.00 70.06 745 LYS A C 1
ATOM 5180 O O . LYS A 1 745 ? -2.527 22.159 26.792 1.00 70.06 745 LYS A O 1
ATOM 5185 N N . LEU A 1 746 ? -3.104 23.540 25.139 1.00 71.31 746 LEU A N 1
ATOM 5186 C CA . LEU A 1 746 ? -1.771 23.892 24.670 1.00 71.31 746 LEU A CA 1
ATOM 5187 C C . LEU A 1 746 ? -1.486 25.369 24.961 1.00 71.31 746 LEU A C 1
ATOM 5189 O O . LEU A 1 746 ? -2.336 26.235 24.729 1.00 71.31 746 LEU A O 1
ATOM 5193 N N . ALA A 1 747 ? -0.252 25.649 25.387 1.00 68.12 747 ALA A N 1
ATOM 5194 C CA . ALA A 1 747 ? 0.255 27.004 25.615 1.00 68.12 747 ALA A CA 1
ATOM 5195 C C . ALA A 1 747 ? 0.409 27.820 24.314 1.00 68.12 747 ALA A C 1
ATOM 5197 O O . ALA A 1 747 ? 0.370 29.047 24.340 1.00 68.12 747 ALA A O 1
ATOM 5198 N N . SER A 1 748 ? 0.574 27.152 23.166 1.00 77.69 748 SER A N 1
ATOM 5199 C CA . SER A 1 748 ? 0.543 27.766 21.834 1.00 77.69 748 SER A CA 1
ATOM 5200 C C . SER A 1 748 ? 0.153 26.741 20.765 1.00 77.69 748 SER A C 1
ATOM 5202 O O . SER A 1 748 ? 0.398 25.545 20.922 1.00 77.69 748 SER A O 1
ATOM 5204 N N . GLY A 1 749 ? -0.427 27.199 19.656 1.00 79.38 749 GLY A N 1
ATOM 5205 C CA . GLY A 1 749 ? -0.704 26.357 18.490 1.00 79.38 749 GLY A CA 1
ATOM 5206 C C . GLY A 1 749 ? -2.003 25.554 18.572 1.00 79.38 749 GLY A C 1
ATOM 5207 O O . GLY A 1 749 ? -2.103 24.500 17.953 1.00 79.38 749 GLY A O 1
ATOM 5208 N N . ALA A 1 750 ? -2.982 26.004 19.357 1.00 83.62 750 ALA A N 1
ATOM 5209 C CA . ALA A 1 750 ? -4.193 25.234 19.603 1.00 83.62 750 ALA A CA 1
ATOM 5210 C C . ALA A 1 750 ? -5.113 25.178 18.376 1.00 83.62 750 ALA A C 1
ATOM 5212 O O . ALA A 1 750 ? -5.474 26.201 17.792 1.00 83.62 750 ALA A O 1
ATOM 5213 N N . ALA A 1 751 ? -5.535 23.971 18.006 1.00 84.88 751 ALA A N 1
ATOM 5214 C CA . ALA A 1 751 ? -6.484 23.750 16.922 1.00 84.88 751 ALA A CA 1
ATOM 5215 C C . ALA A 1 751 ? -7.948 23.777 17.391 1.00 84.88 751 ALA A C 1
ATOM 5217 O O . ALA A 1 751 ? -8.839 23.838 16.567 1.00 84.88 751 ALA A O 1
ATOM 5218 N N . ALA A 1 752 ? -8.244 23.748 18.689 1.00 83.25 752 ALA A N 1
ATOM 5219 C CA . ALA A 1 752 ? -9.619 23.756 19.190 1.00 83.25 752 ALA A CA 1
ATOM 5220 C C . ALA A 1 752 ? -9.694 24.368 20.593 1.00 83.25 752 ALA A C 1
ATOM 5222 O O . ALA A 1 752 ? -8.728 24.287 21.352 1.00 83.25 752 ALA A O 1
ATOM 5223 N N . CYS A 1 753 ? -10.854 24.930 20.945 1.00 84.12 753 CYS A N 1
ATOM 5224 C CA . CYS A 1 753 ? -11.207 25.191 22.341 1.00 84.12 753 CYS A CA 1
ATOM 5225 C C . CYS A 1 753 ? -12.016 24.016 22.881 1.00 84.12 753 CYS A C 1
ATOM 5227 O O . CYS A 1 753 ? -13.153 23.773 22.457 1.00 84.12 753 CYS A O 1
ATOM 5229 N N . THR A 1 754 ? -11.450 23.320 23.853 1.00 83.81 754 THR A N 1
ATOM 5230 C CA . THR A 1 754 ? -12.121 22.227 24.546 1.00 83.81 754 THR A CA 1
ATOM 5231 C C . THR A 1 754 ? -12.949 22.810 25.681 1.00 83.81 754 THR A C 1
ATOM 5233 O O . THR A 1 754 ? -12.462 23.651 26.429 1.00 83.81 754 THR A O 1
ATOM 5236 N N . ALA A 1 755 ? -14.215 22.412 25.791 1.00 83.00 755 ALA A N 1
ATOM 5237 C CA . ALA A 1 755 ? -15.034 22.808 26.930 1.00 83.00 755 ALA A CA 1
ATOM 5238 C C . ALA A 1 755 ? -14.469 22.204 28.218 1.00 83.00 755 ALA A C 1
ATOM 5240 O O . ALA A 1 755 ? -14.097 21.029 28.208 1.00 83.00 755 ALA A O 1
ATOM 5241 N N . CYS A 1 756 ? -14.423 22.994 29.295 1.00 85.38 756 CYS A N 1
ATOM 5242 C CA . CYS A 1 756 ? -14.059 22.490 30.616 1.00 85.38 756 CYS A CA 1
ATOM 5243 C C . CYS A 1 756 ? -14.924 21.271 30.941 1.00 85.38 756 CYS A C 1
ATOM 5245 O O . CYS A 1 756 ? -16.134 21.273 30.685 1.00 85.38 756 CYS A O 1
ATOM 5247 N N . ILE A 1 757 ? -14.298 20.207 31.434 1.00 85.69 757 ILE A N 1
ATOM 5248 C CA . ILE A 1 757 ? -15.039 19.019 31.852 1.00 85.69 757 ILE A CA 1
ATOM 5249 C C . ILE A 1 757 ? -15.942 19.382 33.041 1.00 85.69 757 ILE A C 1
ATOM 5251 O O . ILE A 1 757 ? -15.608 20.318 33.778 1.00 85.69 757 ILE A O 1
ATOM 5255 N N . PRO A 1 758 ? -17.079 18.690 33.230 1.00 86.50 758 PRO A N 1
ATOM 5256 C CA . PRO A 1 758 ? -17.871 18.827 34.447 1.00 86.50 758 PRO A CA 1
ATOM 5257 C C . PRO A 1 758 ? -16.976 18.751 35.694 1.00 86.50 758 PRO A C 1
ATOM 5259 O O . PRO A 1 758 ? -16.037 17.960 35.726 1.00 86.50 758 PRO A O 1
ATOM 5262 N N . GLY A 1 759 ? -17.225 19.635 36.659 1.00 84.25 759 GLY A N 1
ATOM 5263 C CA . GLY A 1 759 ? -16.380 19.826 37.840 1.00 84.25 759 GLY A CA 1
ATOM 5264 C C . GLY A 1 759 ? -15.151 20.715 37.669 1.00 84.25 759 GLY A C 1
ATOM 5265 O O . GLY A 1 759 ? -14.394 20.903 38.615 1.00 84.25 759 GLY A O 1
ATOM 5266 N N . SER A 1 760 ? -14.970 21.342 36.507 1.00 86.12 760 SER A N 1
ATOM 5267 C CA . SER A 1 760 ? -13.957 22.382 36.306 1.00 86.12 760 SER A CA 1
ATOM 5268 C C . SER A 1 760 ? -14.556 23.637 35.677 1.00 86.12 760 SER A C 1
ATOM 5270 O O . SER A 1 760 ? -15.535 23.579 34.928 1.00 86.12 760 SER A O 1
ATOM 5272 N N . THR A 1 761 ? -13.973 24.791 35.984 1.00 84.62 761 THR A N 1
ATOM 5273 C CA . THR A 1 761 ? -14.455 26.095 35.528 1.00 84.62 761 THR A CA 1
ATOM 5274 C C . THR A 1 761 ? -13.328 26.995 35.039 1.00 84.62 761 THR A C 1
ATOM 5276 O O . THR A 1 761 ? -12.150 26.801 35.336 1.00 84.62 761 THR A O 1
ATOM 5279 N N . LEU A 1 762 ? -13.708 28.008 34.266 1.00 82.88 762 LEU A N 1
ATOM 5280 C CA . LEU A 1 762 ? -12.822 29.037 33.749 1.00 82.88 762 LEU A CA 1
ATOM 5281 C C . LEU A 1 762 ? -13.576 30.371 33.702 1.00 82.88 762 LEU A C 1
ATOM 5283 O O . LEU A 1 762 ? -14.272 30.675 32.726 1.00 82.88 762 LEU A O 1
ATOM 5287 N N . LEU A 1 763 ? -13.471 31.136 34.794 1.00 70.12 763 LEU A N 1
ATOM 5288 C CA . LEU A 1 763 ? -14.289 32.326 35.066 1.00 70.12 763 LEU A CA 1
ATOM 5289 C C . LEU A 1 763 ? -13.868 33.541 34.230 1.00 70.12 763 LEU A C 1
ATOM 5291 O O . LEU A 1 763 ? -14.704 34.342 33.786 1.00 70.12 763 LEU A O 1
ATOM 5295 N N . THR A 1 764 ? -12.560 33.705 34.036 1.00 65.75 764 THR A N 1
ATOM 5296 C CA . THR A 1 764 ? -11.992 34.845 33.316 1.00 65.75 764 THR A CA 1
ATOM 5297 C C . THR A 1 764 ? -11.492 34.422 31.942 1.00 65.75 764 THR A C 1
ATOM 5299 O O . THR A 1 764 ? -11.344 33.235 31.656 1.00 65.75 764 THR A O 1
ATOM 5302 N N . THR A 1 765 ? -11.244 35.399 31.066 1.00 63.66 765 THR A N 1
ATOM 5303 C CA . THR A 1 765 ? -10.525 35.220 29.791 1.00 63.66 765 THR A CA 1
ATOM 5304 C C . THR A 1 765 ? -8.997 35.312 29.956 1.00 63.66 765 THR A C 1
ATOM 5306 O O . THR A 1 765 ? -8.271 35.150 28.976 1.00 63.66 765 THR A O 1
ATOM 5309 N N . SER A 1 766 ? -8.509 35.496 31.189 1.00 61.38 766 SER A N 1
ATOM 5310 C CA . SER A 1 766 ? -7.090 35.639 31.545 1.00 61.38 766 SER A CA 1
ATOM 5311 C C . SER A 1 766 ? -6.434 34.313 31.961 1.00 61.38 766 SER A C 1
ATOM 5313 O O . SER A 1 766 ? -5.264 34.097 31.668 1.00 61.38 766 SER A O 1
ATOM 5315 N N . ASP A 1 767 ? -7.195 33.399 32.573 1.00 64.75 767 ASP A N 1
ATOM 5316 C CA . ASP A 1 767 ? -6.686 32.114 33.094 1.00 64.75 767 ASP A CA 1
ATOM 5317 C C . ASP A 1 767 ? -6.355 31.110 31.974 1.00 64.75 767 ASP A C 1
ATOM 5319 O O . ASP A 1 767 ? -7.106 30.990 31.017 1.00 64.75 767 ASP A O 1
ATOM 5323 N N . LEU A 1 768 ? -5.243 30.379 32.031 1.00 65.56 768 LEU A N 1
ATOM 5324 C CA . LEU A 1 768 ? -4.787 29.559 30.891 1.00 65.56 768 LEU A CA 1
ATOM 5325 C C . LEU A 1 768 ? -5.522 28.216 30.736 1.00 65.56 768 LEU A C 1
ATOM 5327 O O . LEU A 1 768 ? -5.746 27.784 29.603 1.00 65.56 768 LEU A O 1
ATOM 5331 N N . ASN A 1 769 ? -5.913 27.596 31.851 1.00 78.50 769 ASN A N 1
ATOM 5332 C CA . ASN A 1 769 ? -6.443 26.232 31.927 1.00 78.50 769 ASN A CA 1
ATOM 5333 C C . ASN A 1 769 ? -7.687 26.193 32.816 1.00 78.50 769 ASN A C 1
ATOM 5335 O O . ASN A 1 769 ? -7.799 27.008 33.730 1.00 78.50 769 ASN A O 1
ATOM 5339 N N . CYS A 1 770 ? -8.591 25.247 32.562 1.00 84.00 770 CYS A N 1
ATOM 5340 C CA . CYS A 1 770 ? -9.733 24.986 33.432 1.00 84.00 770 CYS A CA 1
ATOM 5341 C C . CYS A 1 770 ? -9.240 24.606 34.835 1.00 84.00 770 CYS A C 1
ATOM 5343 O O . CYS A 1 770 ? -8.389 23.730 34.988 1.00 84.00 770 CYS A O 1
ATOM 5345 N N . THR A 1 771 ? -9.790 25.258 35.853 1.00 84.88 771 THR A N 1
ATOM 5346 C CA . THR A 1 771 ? -9.477 24.995 37.259 1.00 84.88 771 THR A CA 1
ATOM 5347 C C . THR A 1 771 ? -10.533 24.055 37.824 1.00 84.88 771 THR A C 1
ATOM 5349 O O . THR A 1 771 ? -11.727 24.292 37.627 1.00 84.88 771 THR A O 1
ATOM 5352 N N . ALA A 1 772 ? -10.113 22.984 38.498 1.00 86.12 772 ALA A N 1
ATOM 5353 C CA . ALA A 1 772 ? -11.028 22.100 39.214 1.00 86.12 772 ALA A CA 1
ATOM 5354 C C . ALA A 1 772 ? -11.791 22.887 40.293 1.00 86.12 772 ALA A C 1
ATOM 5356 O O . ALA A 1 772 ? -11.234 23.793 40.915 1.00 86.12 772 ALA A O 1
ATOM 5357 N N . CYS A 1 773 ? -13.070 22.571 40.490 1.00 89.38 773 CYS A N 1
ATOM 5358 C CA . CYS A 1 773 ? -13.817 23.088 41.630 1.00 89.38 773 CYS A CA 1
ATOM 5359 C C . CYS A 1 773 ? -13.168 22.600 42.925 1.00 89.38 773 CYS A C 1
ATOM 5361 O O . CYS A 1 773 ? -12.746 21.448 43.000 1.00 89.38 773 CYS A O 1
ATOM 5363 N N . ALA A 1 774 ? -13.071 23.470 43.928 1.00 88.62 774 ALA A N 1
ATOM 5364 C CA . ALA A 1 774 ? -12.533 23.080 45.224 1.00 88.62 774 ALA A CA 1
ATOM 5365 C C . ALA A 1 774 ? -13.435 22.031 45.898 1.00 88.62 774 ALA A C 1
ATOM 5367 O O . ALA A 1 774 ? -14.610 21.892 45.547 1.00 88.62 774 ALA A O 1
ATOM 5368 N N . ALA A 1 775 ? -12.891 21.321 46.884 1.00 86.38 775 ALA A N 1
ATOM 5369 C CA . ALA A 1 775 ? -13.657 20.398 47.711 1.00 86.38 775 ALA A CA 1
ATOM 5370 C C . ALA A 1 775 ? -14.881 21.096 48.339 1.00 86.38 775 ALA A C 1
ATOM 5372 O O . ALA A 1 775 ? -14.800 22.254 48.760 1.00 86.38 775 ALA A O 1
ATOM 5373 N N . GLY A 1 776 ? -16.035 20.420 48.342 1.00 86.50 776 GLY A N 1
ATOM 5374 C CA . GLY A 1 776 ? -17.324 21.012 48.720 1.00 86.50 776 GLY A CA 1
ATOM 5375 C C . GLY A 1 776 ? -18.001 21.854 47.625 1.00 86.50 776 GLY A C 1
ATOM 5376 O O . GLY A 1 776 ? -19.096 22.382 47.842 1.00 86.50 776 GLY A O 1
ATOM 5377 N N . GLU A 1 777 ? -17.405 21.989 46.437 1.00 91.81 777 GLU A N 1
ATOM 5378 C CA . GLU A 1 777 ? -17.983 22.711 45.300 1.00 91.81 777 GLU A CA 1
ATOM 5379 C C . GLU A 1 777 ? -18.110 21.834 44.045 1.00 91.81 777 GLU A C 1
ATOM 5381 O O . GLU A 1 777 ? -17.361 20.880 43.838 1.00 91.81 777 GLU A O 1
ATOM 5386 N N . TYR A 1 778 ? -19.060 22.178 43.170 1.00 89.88 778 TYR A N 1
ATOM 5387 C CA . TYR A 1 778 ? -19.328 21.446 41.936 1.00 89.88 778 TYR A CA 1
ATOM 5388 C C . TYR A 1 778 ? -19.643 22.349 40.735 1.00 89.88 778 TYR A C 1
ATOM 5390 O O . TYR A 1 778 ? -20.075 23.502 40.865 1.00 89.88 778 TYR A O 1
ATOM 5398 N N . ALA A 1 779 ? -19.467 21.788 39.535 1.00 90.06 779 ALA A N 1
ATOM 5399 C CA . ALA A 1 779 ? -19.921 22.368 38.272 1.00 90.06 779 ALA A CA 1
ATOM 5400 C C . ALA A 1 779 ? -20.627 21.306 37.414 1.00 90.06 779 ALA A C 1
ATOM 5402 O O . ALA A 1 779 ? -19.995 20.426 36.833 1.00 90.06 779 ALA A O 1
ATOM 5403 N N . ASP A 1 780 ? -21.947 21.431 37.297 1.00 83.75 780 ASP A N 1
ATOM 5404 C CA . ASP A 1 780 ? -22.860 20.451 36.691 1.00 83.75 780 ASP A CA 1
ATOM 5405 C C . ASP A 1 780 ? -22.813 20.379 35.162 1.00 83.75 780 ASP A C 1
ATOM 5407 O O . ASP A 1 780 ? -23.312 19.428 34.561 1.00 83.75 780 ASP A O 1
ATOM 5411 N N . LYS A 1 781 ? -22.238 21.390 34.504 1.00 81.62 781 LYS A N 1
ATOM 5412 C CA . LYS A 1 781 ? -22.294 21.527 33.045 1.00 81.62 781 LYS A CA 1
ATOM 5413 C C . LYS A 1 781 ? -20.911 21.502 32.422 1.00 81.62 781 LYS A C 1
ATOM 5415 O O . LYS A 1 781 ? -19.994 22.184 32.868 1.00 81.62 781 LYS A O 1
ATOM 5420 N N . GLN A 1 782 ? -20.791 20.786 31.309 1.00 83.25 782 GLN A N 1
ATOM 5421 C CA . GLN A 1 782 ? -19.612 20.883 30.463 1.00 83.25 782 GLN A CA 1
ATOM 5422 C C . GLN A 1 782 ? -19.495 22.309 29.902 1.00 83.25 782 GLN A C 1
ATOM 5424 O O . GLN A 1 782 ? -20.454 22.870 29.369 1.00 83.25 782 GLN A O 1
ATOM 5429 N N . GLY A 1 783 ? -18.307 22.895 30.011 1.00 78.19 783 GLY A N 1
ATOM 5430 C CA . GLY A 1 783 ? -18.033 24.264 29.589 1.00 78.19 783 GLY A CA 1
ATOM 5431 C C . GLY A 1 783 ? -18.552 25.332 30.548 1.00 78.19 783 GLY A C 1
ATOM 5432 O O . GLY A 1 783 ? -18.870 26.440 30.113 1.00 78.19 783 GLY A O 1
ATOM 5433 N N . PHE A 1 784 ? -18.677 25.003 31.834 1.00 83.00 784 PHE A N 1
ATOM 5434 C CA . PHE A 1 784 ? -19.150 25.934 32.846 1.00 83.00 784 PHE A CA 1
ATOM 5435 C C . PHE A 1 784 ? -18.239 27.169 32.945 1.00 83.00 784 PHE A C 1
ATOM 5437 O O . PHE A 1 784 ? -17.018 27.070 33.056 1.00 83.00 784 PHE A O 1
ATOM 5444 N N . SER A 1 785 ? -18.849 28.352 32.858 1.00 78.44 785 SER A N 1
ATOM 5445 C CA . SER A 1 785 ? -18.156 29.646 32.788 1.00 78.44 785 SER A CA 1
ATOM 5446 C C . SER A 1 785 ? -18.406 30.547 34.006 1.00 78.44 785 SER A C 1
ATOM 5448 O O . SER A 1 785 ? -18.092 31.737 33.955 1.00 78.44 785 SER A O 1
ATOM 5450 N N . GLY A 1 786 ? -19.038 30.016 35.059 1.00 78.94 786 GLY A N 1
ATOM 5451 C CA . GLY A 1 786 ? -19.326 30.709 36.321 1.00 78.94 786 GLY A CA 1
ATOM 5452 C C . GLY A 1 786 ? -18.455 30.207 37.476 1.00 78.94 786 GLY A C 1
ATOM 5453 O O . GLY A 1 786 ? -17.729 29.230 37.325 1.00 78.94 786 GLY A O 1
ATOM 5454 N N . ALA A 1 787 ? -18.518 30.859 38.637 1.00 82.88 787 ALA A N 1
ATOM 5455 C CA . ALA A 1 787 ? -17.885 30.330 39.850 1.00 82.88 787 ALA A CA 1
ATOM 5456 C C . ALA A 1 787 ? -18.518 28.985 40.243 1.00 82.88 787 ALA A C 1
ATOM 5458 O O . ALA A 1 787 ? -19.734 28.829 40.088 1.00 82.88 787 ALA A O 1
ATOM 5459 N N . CYS A 1 788 ? -17.704 28.035 40.715 1.00 88.62 788 CYS A N 1
ATOM 5460 C CA . CYS A 1 788 ? -18.191 26.738 41.183 1.00 88.62 788 CYS A CA 1
ATOM 5461 C C . CYS A 1 788 ? -19.265 26.923 42.262 1.00 88.62 788 CYS A C 1
ATOM 5463 O O . CYS A 1 788 ? -19.250 27.879 43.040 1.00 88.62 788 CYS A O 1
ATOM 5465 N N . LYS A 1 789 ? -20.262 26.041 42.244 1.00 89.75 789 LYS A N 1
ATOM 5466 C CA . LYS A 1 789 ? -21.397 26.106 43.160 1.00 89.75 789 LYS A CA 1
ATOM 5467 C C . LYS A 1 789 ? -21.045 25.315 44.409 1.00 89.75 789 LYS A C 1
ATOM 5469 O O . LYS A 1 789 ? -20.650 24.164 44.291 1.00 89.75 789 LYS A O 1
ATOM 5474 N N . LYS A 1 790 ? -21.252 25.880 45.595 1.00 91.25 790 LYS A N 1
ATOM 5475 C CA . LYS A 1 790 ? -21.173 25.104 46.839 1.00 91.25 790 LYS A CA 1
ATOM 5476 C C . LYS A 1 790 ? -22.250 24.025 46.860 1.00 91.25 790 LYS A C 1
ATOM 5478 O O . LYS A 1 790 ? -23.376 24.282 46.420 1.00 91.25 790 LYS A O 1
ATOM 5483 N N . CYS A 1 791 ? -21.922 22.854 47.397 1.00 91.81 791 CYS A N 1
ATOM 5484 C CA . CYS A 1 791 ? -22.920 21.823 47.639 1.00 91.81 791 CYS A CA 1
ATOM 5485 C C . CYS A 1 791 ? -24.014 22.359 48.568 1.00 91.81 791 CYS A C 1
ATOM 5487 O O . CYS A 1 791 ? -23.697 22.959 49.594 1.00 91.81 791 CYS A O 1
ATOM 5489 N N . PRO A 1 792 ? -25.298 22.245 48.200 1.00 91.19 792 PRO A N 1
ATOM 5490 C CA . PRO A 1 792 ? -26.382 22.703 49.058 1.00 91.19 792 PRO A CA 1
ATOM 5491 C C . PRO A 1 792 ? -26.488 21.828 50.315 1.00 91.19 792 PRO A C 1
ATOM 5493 O O . PRO A 1 792 ? -25.953 20.724 50.358 1.00 91.19 792 PRO A O 1
ATOM 5496 N N . LYS A 1 793 ? -27.221 22.309 51.327 1.00 91.56 793 LYS A N 1
ATOM 5497 C CA . LYS A 1 793 ? -27.571 21.504 52.509 1.00 91.56 793 LYS A CA 1
ATOM 5498 C C . LYS A 1 793 ? -28.191 20.167 52.082 1.00 91.56 793 LYS A C 1
ATOM 5500 O O . LYS A 1 793 ? -28.925 20.128 51.094 1.00 91.56 793 LYS A O 1
ATOM 5505 N N . GLY A 1 794 ? -27.913 19.106 52.831 1.00 89.50 794 GLY A N 1
ATOM 5506 C CA . GLY A 1 794 ? -28.301 17.728 52.517 1.00 89.50 794 GLY A CA 1
ATOM 5507 C C . GLY A 1 794 ? -27.387 17.034 51.506 1.00 89.50 794 GLY A C 1
ATOM 5508 O O . GLY A 1 794 ? -27.667 15.898 51.131 1.00 89.50 794 GLY A O 1
ATOM 5509 N N . TYR A 1 795 ? -26.314 17.697 51.062 1.00 92.94 795 TYR A N 1
ATOM 5510 C CA . TYR A 1 795 ? -25.338 17.155 50.125 1.00 92.94 795 TYR A CA 1
ATOM 5511 C C . TYR A 1 795 ? -23.911 17.506 50.562 1.00 92.94 795 TYR A C 1
ATOM 5513 O O . TYR A 1 795 ? -23.673 18.576 51.126 1.00 92.94 795 TYR A O 1
ATOM 5521 N N . ALA A 1 796 ? -22.956 16.636 50.253 1.00 92.31 796 ALA A N 1
ATOM 5522 C CA . ALA A 1 796 ? -21.539 16.830 50.536 1.00 92.31 796 ALA A CA 1
ATOM 5523 C C . ALA A 1 796 ? -20.679 16.277 49.393 1.00 92.31 796 ALA A C 1
ATOM 5525 O O . ALA A 1 796 ? -21.159 15.471 48.599 1.00 92.31 796 ALA A O 1
ATOM 5526 N N . VAL A 1 797 ? -19.431 16.731 49.266 1.00 91.94 797 VAL A N 1
ATOM 5527 C CA . VAL A 1 797 ? -18.475 16.095 48.349 1.00 91.94 797 VAL A CA 1
ATOM 5528 C C . VAL A 1 797 ? -17.027 16.335 48.806 1.00 91.94 797 VAL A C 1
ATOM 5530 O O . VAL A 1 797 ? -16.646 17.496 48.998 1.00 91.94 797 VAL A O 1
ATOM 5533 N N . PRO A 1 798 ? -16.216 15.280 49.009 1.00 85.38 798 PRO A N 1
ATOM 5534 C CA . PRO A 1 798 ? -14.922 15.404 49.683 1.00 85.38 798 PRO A CA 1
ATOM 5535 C C . PRO A 1 798 ? -13.767 15.804 48.759 1.00 85.38 798 PRO A C 1
ATOM 5537 O O . PRO A 1 798 ? -12.831 16.466 49.205 1.00 85.38 798 PRO A O 1
ATOM 5540 N N . ASP A 1 799 ? -13.821 15.417 47.486 1.00 87.38 799 ASP A N 1
ATOM 5541 C CA . ASP A 1 799 ? -12.707 15.588 46.549 1.00 87.38 799 ASP A CA 1
ATOM 5542 C C . ASP A 1 799 ? -12.756 16.937 45.819 1.00 87.38 799 ASP A C 1
ATOM 5544 O O . ASP A 1 799 ? -13.749 17.653 45.878 1.00 87.38 799 ASP A O 1
ATOM 5548 N N . GLU A 1 800 ? -11.697 17.312 45.102 1.00 87.12 800 GLU A N 1
ATOM 5549 C CA . GLU A 1 800 ? -11.740 18.428 44.147 1.00 87.12 800 GLU A CA 1
ATOM 5550 C C . GLU A 1 800 ? -12.264 17.955 42.779 1.00 87.12 800 GLU A C 1
ATOM 5552 O O . GLU A 1 800 ? -12.082 16.807 42.380 1.00 87.12 800 GLU A O 1
ATOM 5557 N N . GLY A 1 801 ? -12.856 18.861 42.000 1.00 85.56 801 GLY A N 1
ATOM 5558 C CA . GLY A 1 801 ? -13.195 18.603 40.600 1.00 85.56 801 GLY A CA 1
ATOM 5559 C C . GLY A 1 801 ? -14.551 17.935 40.363 1.00 85.56 801 GLY A C 1
ATOM 5560 O O . GLY A 1 801 ? -14.733 17.294 39.328 1.00 85.56 801 GLY A O 1
ATOM 5561 N N . ASN A 1 802 ? -15.509 18.068 41.283 1.00 88.12 802 ASN A N 1
ATOM 5562 C CA . ASN A 1 802 ? -16.761 17.311 41.205 1.00 88.12 802 ASN A CA 1
ATOM 5563 C C . ASN A 1 802 ? -17.792 17.916 40.262 1.00 88.12 802 ASN A C 1
ATOM 5565 O O . ASN A 1 802 ? -18.070 19.116 40.256 1.00 88.12 802 ASN A O 1
ATOM 5569 N N . SER A 1 803 ? -18.443 17.056 39.489 1.00 89.62 803 SER A N 1
ATOM 5570 C CA . SER A 1 803 ? -19.544 17.448 38.611 1.00 89.62 803 SER A CA 1
ATOM 5571 C C . SER A 1 803 ? -20.907 17.476 39.300 1.00 89.62 803 SER A C 1
ATOM 5573 O O . SER A 1 803 ? -21.862 18.013 38.746 1.00 89.62 803 SER A O 1
ATOM 5575 N N . ALA A 1 804 ? -21.015 16.890 40.486 1.00 88.75 804 ALA A N 1
ATOM 5576 C CA . ALA A 1 804 ? -22.229 16.824 41.285 1.00 88.75 804 ALA A CA 1
ATOM 5577 C C . ALA A 1 804 ? -21.850 16.700 42.765 1.00 88.75 804 ALA A C 1
ATOM 5579 O O . ALA A 1 804 ? -20.697 16.419 43.080 1.00 88.75 804 ALA A O 1
ATOM 5580 N N . CYS A 1 805 ? -22.820 16.917 43.645 1.00 91.75 805 CYS A N 1
ATOM 5581 C CA . CYS A 1 805 ? -22.666 16.642 45.068 1.00 91.75 805 CYS A CA 1
ATOM 5582 C C . CYS A 1 805 ? -23.327 15.313 45.411 1.00 91.75 805 CYS A C 1
ATOM 5584 O O . CYS A 1 805 ? -24.373 14.990 44.838 1.00 91.75 805 CYS A O 1
ATOM 5586 N N . ASP A 1 806 ? -22.765 14.602 46.380 1.00 90.94 806 ASP A N 1
ATOM 5587 C CA . ASP A 1 806 ? -23.346 13.373 46.897 1.00 90.94 806 ASP A CA 1
ATOM 5588 C C . ASP A 1 806 ? -24.453 13.720 47.889 1.00 90.94 806 ASP A C 1
ATOM 5590 O O . ASP A 1 806 ? -24.286 14.564 48.769 1.00 90.94 806 ASP A O 1
ATOM 5594 N N . ILE A 1 807 ? -25.621 13.107 47.715 1.00 92.56 807 ILE A N 1
ATOM 5595 C CA . ILE A 1 807 ? -26.743 13.276 48.638 1.00 92.56 807 ILE A CA 1
ATOM 5596 C C . ILE A 1 807 ? -26.430 12.556 49.950 1.00 92.56 807 ILE A C 1
ATOM 5598 O O . ILE A 1 807 ? -25.973 11.414 49.933 1.00 92.56 807 ILE A O 1
ATOM 5602 N N . CYS A 1 808 ? -26.709 13.192 51.088 1.00 92.44 808 CYS A N 1
ATOM 5603 C CA . CYS A 1 808 ? -26.589 12.527 52.380 1.00 92.44 808 CYS A CA 1
ATOM 5604 C C . CYS A 1 808 ? -27.556 11.344 52.435 1.00 92.44 808 CYS A C 1
ATOM 5606 O O . CYS A 1 808 ? -28.766 11.508 52.268 1.00 92.44 808 CYS A O 1
ATOM 5608 N N . GLY A 1 809 ? -27.010 10.140 52.585 1.00 90.62 809 GLY A N 1
ATOM 5609 C CA . GLY A 1 809 ? -27.792 8.911 52.636 1.00 90.62 809 GLY A CA 1
ATOM 5610 C C . GLY A 1 809 ? -28.631 8.809 53.913 1.00 90.62 809 GLY A C 1
ATOM 5611 O O . GLY A 1 809 ? -28.448 9.611 54.835 1.00 90.62 809 GLY A O 1
ATOM 5612 N N . PRO A 1 810 ? -29.530 7.813 53.994 1.00 91.25 810 PRO A N 1
ATOM 5613 C CA . PRO A 1 810 ? -30.260 7.516 55.221 1.00 91.25 810 PRO A CA 1
ATOM 5614 C C . PRO A 1 810 ? -29.301 7.379 56.411 1.00 91.25 810 PRO A C 1
ATOM 5616 O O . PRO A 1 810 ? -28.175 6.907 56.266 1.00 91.25 810 PRO A O 1
ATOM 5619 N N . GLY A 1 811 ? -29.733 7.861 57.571 1.00 89.81 811 GLY A N 1
ATOM 5620 C CA . GLY A 1 811 ? -28.924 7.959 58.782 1.00 89.81 811 GLY A CA 1
ATOM 5621 C C . GLY A 1 811 ? -27.965 9.142 58.849 1.00 89.81 811 GLY A C 1
ATOM 5622 O O . GLY A 1 811 ? -27.366 9.358 59.899 1.00 89.81 811 GLY A O 1
ATOM 5623 N N . THR A 1 812 ? -27.859 9.955 57.797 1.00 93.31 812 THR A N 1
ATOM 5624 C CA . THR A 1 812 ? -26.963 11.120 57.760 1.00 93.31 812 THR A CA 1
ATOM 5625 C C . THR A 1 812 ? -27.693 12.391 57.322 1.00 93.31 812 THR A C 1
ATOM 5627 O O . THR A 1 812 ? -28.703 12.345 56.622 1.00 93.31 812 THR A O 1
ATOM 5630 N N . TYR A 1 813 ? -27.186 13.552 57.732 1.00 93.12 813 TYR A N 1
ATOM 5631 C CA . TYR A 1 813 ? -27.726 14.867 57.391 1.00 93.12 813 TYR A CA 1
ATOM 5632 C C . TYR A 1 813 ? -26.600 15.873 57.125 1.00 93.12 813 TYR A C 1
ATOM 5634 O O . TYR A 1 813 ? -25.457 15.672 57.527 1.00 93.12 813 TYR A O 1
ATOM 5642 N N . GLN A 1 814 ? -26.900 16.988 56.463 1.00 94.56 814 GLN A N 1
ATOM 5643 C CA . GLN A 1 814 ? -25.951 18.095 56.344 1.00 94.56 814 GLN A CA 1
ATOM 5644 C C . GLN A 1 814 ? -26.679 19.436 56.363 1.00 94.56 814 GLN A C 1
ATOM 5646 O O . GLN A 1 814 ? -27.478 19.743 55.484 1.00 94.56 814 GLN A O 1
ATOM 5651 N N . ASP A 1 815 ? -26.397 20.248 57.370 1.00 92.06 815 ASP A N 1
ATOM 5652 C CA . ASP A 1 815 ? -27.066 21.516 57.660 1.00 92.06 815 ASP A CA 1
ATOM 5653 C C . ASP A 1 815 ? -26.319 22.753 57.160 1.00 92.06 815 ASP A C 1
ATOM 5655 O O . ASP A 1 815 ? -26.857 23.867 57.204 1.00 92.06 815 ASP A O 1
ATOM 5659 N N . GLU A 1 816 ? -25.126 22.569 56.604 1.00 91.00 816 GLU A N 1
ATOM 5660 C CA . GLU A 1 816 ? -24.294 23.623 56.040 1.00 91.00 816 GLU A CA 1
ATOM 5661 C C . GLU A 1 816 ? -23.991 23.378 54.558 1.00 91.00 816 GLU A C 1
ATOM 5663 O O . GLU A 1 816 ? -23.903 22.247 54.089 1.00 91.00 816 GLU A O 1
ATOM 5668 N N . ALA A 1 817 ? -23.835 24.461 53.794 1.00 89.00 817 ALA A N 1
ATOM 5669 C CA . ALA A 1 817 ? -23.494 24.373 52.379 1.00 89.00 817 ALA A CA 1
ATOM 5670 C C . ALA A 1 817 ? -21.972 24.304 52.174 1.00 89.00 817 ALA A C 1
ATOM 5672 O O . ALA A 1 817 ? -21.222 25.043 52.811 1.00 89.00 817 ALA A O 1
ATOM 5673 N N . GLY A 1 818 ? -21.535 23.501 51.207 1.00 88.69 818 GLY A N 1
ATOM 5674 C CA . GLY A 1 818 ? -20.137 23.355 50.805 1.00 88.69 818 GLY A CA 1
ATOM 5675 C C . GLY A 1 818 ? -19.320 22.436 51.705 1.00 88.69 818 GLY A C 1
ATOM 5676 O O . GLY A 1 818 ? -18.119 22.640 51.846 1.00 88.69 818 GLY A O 1
ATOM 5677 N N . GLN A 1 819 ? -19.977 21.475 52.349 1.00 92.81 819 GLN A N 1
ATOM 5678 C CA . GLN A 1 819 ? -19.330 20.548 53.266 1.00 92.81 819 GLN A CA 1
ATOM 5679 C C . GLN A 1 819 ? -18.770 19.321 52.545 1.00 92.81 819 GLN A C 1
ATOM 5681 O O . GLN A 1 819 ? -19.235 18.942 51.468 1.00 92.81 819 GLN A O 1
ATOM 5686 N N . LEU A 1 820 ? -17.745 18.725 53.154 1.00 91.62 820 LEU A N 1
ATOM 5687 C CA . LEU A 1 820 ? -16.988 17.612 52.574 1.00 91.62 820 LEU A CA 1
ATOM 5688 C C . LEU A 1 820 ? -17.592 16.248 52.907 1.00 91.62 820 LEU A C 1
ATOM 5690 O O . LEU A 1 820 ? -17.479 15.317 52.119 1.00 91.62 820 LEU A O 1
ATOM 5694 N N . GLU A 1 821 ? -18.273 16.148 54.046 1.00 90.88 821 GLU A N 1
ATOM 5695 C CA . GLU A 1 821 ? -18.890 14.917 54.537 1.00 90.88 821 GLU A CA 1
ATOM 5696 C C . GLU A 1 821 ? -20.282 15.206 55.109 1.00 90.88 821 GLU A C 1
ATOM 5698 O O . GLU A 1 821 ? -20.585 16.332 55.520 1.00 90.88 821 GLU A O 1
ATOM 5703 N N . CYS A 1 822 ? -21.140 14.188 55.134 1.00 93.50 822 CYS A N 1
ATOM 5704 C CA . CYS A 1 822 ? -22.423 14.244 55.830 1.00 93.50 822 CYS A CA 1
ATOM 5705 C C . CYS A 1 822 ? -22.231 13.934 57.319 1.00 93.50 822 CYS A C 1
ATOM 5707 O O . CYS A 1 822 ? -21.378 13.136 57.696 1.00 93.50 822 CYS A O 1
ATOM 5709 N N . LYS A 1 823 ? -23.022 14.584 58.172 1.00 92.88 823 LYS A N 1
ATOM 5710 C CA . LYS A 1 823 ? -23.034 14.382 59.623 1.00 92.88 823 LYS A CA 1
ATOM 5711 C C . LYS A 1 823 ? -23.931 13.185 59.955 1.00 92.88 823 LYS A C 1
ATOM 5713 O O . LYS A 1 823 ? -25.060 13.112 59.477 1.00 92.88 823 LYS A O 1
ATOM 5718 N N . ASP A 1 824 ? -23.459 12.268 60.790 1.00 93.69 824 ASP A N 1
ATOM 5719 C CA . ASP A 1 824 ? -24.257 11.127 61.248 1.00 93.69 824 ASP A CA 1
ATOM 5720 C C . ASP A 1 824 ? -25.374 11.560 62.208 1.00 93.69 824 ASP A C 1
ATOM 5722 O O . ASP A 1 824 ? -25.164 12.397 63.091 1.00 93.69 824 ASP A O 1
ATOM 5726 N N . CYS A 1 825 ? -26.544 10.924 62.110 1.00 93.75 825 CYS A N 1
ATOM 5727 C CA . CYS A 1 825 ? -27.575 11.054 63.133 1.00 93.75 825 CYS A CA 1
ATOM 5728 C C . CYS A 1 825 ? -27.052 10.533 64.484 1.00 93.75 825 CYS A C 1
ATOM 5730 O O . CYS A 1 825 ? -26.459 9.450 64.543 1.00 93.75 825 CYS A O 1
ATOM 5732 N N . PRO A 1 826 ? -27.251 11.271 65.588 1.00 92.31 826 PRO A N 1
ATOM 5733 C CA . PRO A 1 826 ? -26.758 10.869 66.899 1.00 92.31 826 PRO A CA 1
ATOM 5734 C C . PRO A 1 826 ? -27.460 9.612 67.431 1.00 92.31 826 PRO A C 1
ATOM 5736 O O . PRO A 1 826 ? -28.540 9.221 66.984 1.00 92.31 826 PRO A O 1
ATOM 5739 N N . VAL A 1 827 ? -26.852 8.986 68.440 1.00 92.75 827 VAL A N 1
ATOM 5740 C CA . VAL A 1 827 ? -27.402 7.788 69.089 1.00 92.75 827 VAL A CA 1
ATOM 5741 C C . VAL A 1 827 ? -28.831 7.986 69.583 1.00 92.75 827 VAL A C 1
ATOM 5743 O O . VAL A 1 827 ? -29.172 9.030 70.134 1.00 92.75 827 VAL A O 1
ATOM 5746 N N . GLY A 1 828 ? -29.666 6.964 69.387 1.00 90.81 828 GLY A N 1
ATOM 5747 C CA . GLY A 1 828 ? -31.085 7.015 69.721 1.00 90.81 828 GLY A CA 1
ATOM 5748 C C . GLY A 1 828 ? -31.956 7.715 68.677 1.00 90.81 828 GLY A C 1
ATOM 5749 O O . GLY A 1 828 ? -33.177 7.676 68.810 1.00 90.81 828 GLY A O 1
ATOM 5750 N N . THR A 1 829 ? -31.368 8.287 67.624 1.00 94.00 829 THR A N 1
ATOM 5751 C CA . THR A 1 829 ? -32.093 8.929 66.518 1.00 94.00 829 THR A CA 1
ATOM 5752 C C . THR A 1 829 ? -31.785 8.266 65.177 1.00 94.00 829 THR A C 1
ATOM 5754 O O . THR A 1 829 ? -30.756 7.600 65.043 1.00 94.00 829 THR A O 1
ATOM 5757 N N . TYR A 1 830 ? -32.679 8.435 64.202 1.00 92.56 830 TYR A N 1
ATOM 5758 C CA . TYR A 1 830 ? -32.568 7.863 62.862 1.00 92.56 830 TYR A CA 1
ATOM 5759 C C . TYR A 1 830 ? -33.186 8.779 61.796 1.00 92.56 830 TYR A C 1
ATOM 5761 O O . TYR A 1 830 ? -34.068 9.579 62.099 1.00 92.56 830 TYR A O 1
ATOM 5769 N N . THR A 1 831 ? -32.775 8.644 60.536 1.00 91.62 831 THR A N 1
ATOM 5770 C CA . THR A 1 831 ? -33.503 9.230 59.396 1.00 91.62 831 THR A CA 1
ATOM 5771 C C . THR A 1 831 ? -33.552 8.243 58.241 1.00 91.62 831 THR A C 1
ATOM 5773 O O . THR A 1 831 ? -32.522 7.780 57.765 1.00 91.62 831 THR A O 1
ATOM 5776 N N . GLU A 1 832 ? -34.753 7.944 57.757 1.00 88.56 832 GLU A N 1
ATOM 5777 C CA . GLU A 1 832 ? -34.948 7.166 56.525 1.00 88.56 832 GLU A CA 1
ATOM 5778 C C . GLU A 1 832 ? -34.857 8.062 55.275 1.00 88.56 832 GLU A C 1
ATOM 5780 O O . GLU A 1 832 ? -34.797 7.575 54.145 1.00 88.56 832 GLU A O 1
ATOM 5785 N N . MET A 1 833 ? -34.867 9.390 55.462 1.00 85.12 833 MET A N 1
ATOM 5786 C CA . MET A 1 833 ? -34.866 10.357 54.370 1.00 85.12 833 MET A CA 1
ATOM 5787 C C . MET A 1 833 ? -33.446 10.606 53.863 1.00 85.12 833 MET A C 1
ATOM 5789 O O . MET A 1 833 ? -32.565 11.027 54.606 1.00 85.12 833 MET A O 1
ATOM 5793 N N . THR A 1 834 ? -33.248 10.427 52.560 1.00 87.88 834 THR A N 1
ATOM 5794 C CA . THR A 1 834 ? -32.059 10.925 51.860 1.00 87.88 834 THR A CA 1
ATOM 5795 C C . THR A 1 834 ? -32.113 12.446 51.729 1.00 87.88 834 THR A C 1
ATOM 5797 O O . THR A 1 834 ? -33.163 13.002 51.402 1.00 87.88 834 THR A O 1
ATOM 5800 N N . GLY A 1 835 ? -30.974 13.115 51.884 1.00 85.06 835 GLY A N 1
ATOM 5801 C CA . GLY A 1 835 ? -30.833 14.555 51.685 1.00 85.06 835 GLY A CA 1
ATOM 5802 C C . GLY A 1 835 ? -31.310 15.393 52.866 1.00 85.06 835 GLY A C 1
ATOM 5803 O O . GLY A 1 835 ? -31.634 16.565 52.679 1.00 85.06 835 GLY A O 1
ATOM 5804 N N . SER A 1 836 ? -31.375 14.815 54.069 1.00 91.50 836 SER A N 1
ATOM 5805 C CA . SER A 1 836 ? -31.739 15.533 55.290 1.00 91.50 836 SER A CA 1
ATOM 5806 C C . SER A 1 836 ? -30.861 16.772 55.488 1.00 91.50 836 SER A C 1
ATOM 5808 O O . SER A 1 836 ? -29.632 16.697 55.513 1.00 91.50 836 SER A O 1
ATOM 5810 N N . THR A 1 837 ? -31.499 17.936 55.616 1.00 90.25 837 THR A N 1
ATOM 5811 C CA . THR A 1 837 ? -30.818 19.241 55.632 1.00 90.25 837 THR A CA 1
ATOM 5812 C C . THR A 1 837 ? -30.619 19.819 57.029 1.00 90.25 837 THR A C 1
ATOM 5814 O O . THR A 1 837 ? -30.178 20.958 57.157 1.00 90.25 837 THR A O 1
ATOM 5817 N N . GLU A 1 838 ? -31.016 19.102 58.077 1.00 88.62 838 GLU A N 1
ATOM 5818 C CA . GLU A 1 838 ? -30.973 19.574 59.461 1.00 88.62 838 GLU A CA 1
ATOM 5819 C C . GLU A 1 838 ? -31.020 18.409 60.450 1.00 88.62 838 GLU A C 1
ATOM 5821 O O . GLU A 1 838 ? -31.571 17.353 60.144 1.00 88.62 838 GLU A O 1
ATOM 5826 N N . LEU A 1 839 ? -30.459 18.621 61.644 1.00 88.56 839 LEU A N 1
ATOM 5827 C CA . LEU A 1 839 ? -30.397 17.608 62.702 1.00 88.56 839 LEU A CA 1
ATOM 5828 C C . LEU A 1 839 ? -31.790 17.150 63.161 1.00 88.56 839 LEU A C 1
ATOM 5830 O O . LEU A 1 839 ? -31.963 15.988 63.500 1.00 88.56 839 LEU A O 1
ATOM 5834 N N . GLU A 1 840 ? -32.796 18.024 63.113 1.00 87.69 840 GLU A N 1
ATOM 5835 C CA . GLU A 1 840 ? -34.186 17.696 63.476 1.00 87.69 840 GLU A CA 1
ATOM 5836 C C . GLU A 1 840 ? -34.824 16.653 62.541 1.00 87.69 840 GLU A C 1
ATOM 5838 O O . GLU A 1 840 ? -35.842 16.050 62.873 1.00 87.69 840 GLU A O 1
ATOM 5843 N N . SER A 1 841 ? -34.214 16.398 61.377 1.00 87.88 841 SER A N 1
ATOM 5844 C CA . SER A 1 841 ? -34.605 15.276 60.518 1.00 87.88 841 SER A CA 1
ATOM 5845 C C . SER A 1 841 ? -34.220 13.914 61.109 1.00 87.88 841 SER A C 1
ATOM 5847 O O . SER A 1 841 ? -34.778 12.903 60.690 1.00 87.88 841 SER A O 1
ATOM 5849 N N . CYS A 1 842 ? -33.288 13.870 62.068 1.00 92.50 842 CYS A N 1
ATOM 5850 C CA . CYS A 1 842 ? -32.953 12.673 62.830 1.00 92.50 842 CYS A CA 1
ATOM 5851 C C . CYS A 1 842 ? -34.007 12.462 63.925 1.00 92.50 842 CYS A C 1
ATOM 5853 O O . CYS A 1 842 ? -33.910 12.981 65.038 1.00 92.50 842 CYS A O 1
ATOM 5855 N N . LEU A 1 843 ? -35.036 11.691 63.595 1.00 92.75 843 LEU A N 1
ATOM 5856 C CA . LEU A 1 843 ? -36.165 11.420 64.469 1.00 92.75 843 LEU A CA 1
ATOM 5857 C C . LEU A 1 843 ? -35.752 10.499 65.628 1.00 92.75 843 LEU A C 1
ATOM 5859 O O . LEU A 1 843 ? -35.002 9.544 65.419 1.00 92.75 843 LEU A O 1
ATOM 5863 N N . PRO A 1 844 ? -36.246 10.729 66.856 1.00 93.38 844 PRO A N 1
ATOM 5864 C CA . PRO A 1 844 ? -35.992 9.826 67.970 1.00 93.38 844 PRO A CA 1
ATOM 5865 C C . PRO A 1 844 ? -36.642 8.459 67.721 1.00 93.38 844 PRO A C 1
ATOM 5867 O O . PRO A 1 844 ? -37.775 8.369 67.244 1.00 93.38 844 PRO A O 1
ATOM 5870 N N . ALA A 1 845 ? -35.946 7.378 68.084 1.00 93.31 845 ALA A N 1
ATOM 5871 C CA . ALA A 1 845 ? -36.520 6.038 68.050 1.00 93.31 845 ALA A CA 1
ATOM 5872 C C . ALA A 1 845 ? -37.767 5.987 68.959 1.00 93.31 845 ALA A C 1
ATOM 5874 O O . ALA A 1 845 ? -37.669 6.359 70.134 1.00 93.31 845 ALA A O 1
ATOM 5875 N N . PRO A 1 846 ? -38.936 5.556 68.455 1.00 93.31 846 PRO A N 1
ATOM 5876 C CA . PRO A 1 846 ? -40.163 5.558 69.244 1.00 93.31 846 PRO A CA 1
ATOM 5877 C C . PRO A 1 846 ? -40.108 4.514 70.369 1.00 93.31 846 PRO A C 1
ATOM 5879 O O . PRO A 1 846 ? -39.326 3.561 70.324 1.00 93.31 846 PRO A O 1
ATOM 5882 N N . LYS A 1 847 ? -40.973 4.669 71.381 1.00 93.44 847 LYS A N 1
ATOM 5883 C CA . LYS A 1 847 ? -41.075 3.725 72.508 1.00 93.44 847 LYS A CA 1
ATOM 5884 C C . LYS A 1 847 ? -41.243 2.289 72.012 1.00 93.44 847 LYS A C 1
ATOM 5886 O O . LYS A 1 847 ? -41.931 2.031 71.027 1.00 93.44 847 LYS A O 1
ATOM 5891 N N . GLY A 1 848 ? -40.649 1.347 72.735 1.00 91.31 848 GLY A N 1
ATOM 5892 C CA . GLY A 1 848 ? -40.584 -0.062 72.350 1.00 91.31 848 GLY A CA 1
ATOM 5893 C C . GLY A 1 848 ? -39.490 -0.381 71.328 1.00 91.31 848 GLY A C 1
ATOM 5894 O O . GLY A 1 848 ? -39.264 -1.564 71.079 1.00 91.31 848 GLY A O 1
ATOM 5895 N N . ASN A 1 849 ? -38.785 0.629 70.801 1.00 94.56 849 ASN A N 1
ATOM 5896 C CA . ASN A 1 849 ? -37.697 0.501 69.832 1.00 94.56 849 ASN A CA 1
ATOM 5897 C C . ASN A 1 849 ? -36.437 1.260 70.306 1.00 94.56 849 ASN A C 1
ATOM 5899 O O . ASN A 1 849 ? -36.470 1.997 71.291 1.00 94.56 849 ASN A O 1
ATOM 5903 N N . TYR A 1 850 ? -35.313 1.066 69.615 1.00 94.06 850 TYR A N 1
ATOM 5904 C CA . TYR A 1 850 ? -34.041 1.743 69.878 1.00 94.06 850 TYR A CA 1
ATOM 5905 C C . TYR A 1 850 ? -33.225 1.938 68.589 1.00 94.06 850 TYR A C 1
ATOM 5907 O O . TYR A 1 850 ? -33.406 1.192 67.631 1.00 94.06 850 TYR A O 1
ATOM 5915 N N . ALA A 1 851 ? -32.315 2.915 68.562 1.00 94.25 851 ALA A N 1
ATOM 5916 C CA . ALA A 1 851 ? -31.411 3.174 67.431 1.00 94.25 851 ALA A CA 1
ATOM 5917 C C . ALA A 1 851 ? -29.939 3.144 67.905 1.00 94.25 851 ALA A C 1
ATOM 5919 O O . ALA A 1 851 ? -29.505 4.069 68.606 1.00 94.25 851 ALA A O 1
ATOM 5920 N N . PRO A 1 852 ? -29.190 2.056 67.638 1.00 91.75 852 PRO A N 1
ATOM 5921 C CA . PRO A 1 852 ? -27.872 1.831 68.232 1.00 91.75 852 PRO A CA 1
ATOM 5922 C C . PRO A 1 852 ? -26.729 2.548 67.504 1.00 91.75 852 PRO A C 1
ATOM 5924 O O . PRO A 1 852 ? -26.542 2.383 66.311 1.00 91.75 852 PRO A O 1
ATOM 5927 N N . GLY A 1 853 ? -25.848 3.227 68.241 1.00 89.19 853 GLY A N 1
ATOM 5928 C CA . GLY A 1 853 ? -24.717 3.935 67.620 1.00 89.19 853 GLY A CA 1
ATOM 5929 C C . GLY A 1 853 ? -25.164 5.175 66.838 1.00 89.19 853 GLY A C 1
ATOM 5930 O O . GLY A 1 853 ? -26.286 5.636 67.023 1.00 89.19 853 GLY A O 1
ATOM 5931 N N . THR A 1 854 ? -24.280 5.757 66.028 1.00 90.38 854 THR A N 1
ATOM 5932 C CA . THR A 1 854 ? -24.581 6.917 65.169 1.00 90.38 854 THR A CA 1
ATOM 5933 C C . THR A 1 854 ? -24.873 6.469 63.738 1.00 90.38 854 THR A C 1
ATOM 5935 O O . THR A 1 854 ? -24.517 5.356 63.359 1.00 90.38 854 THR A O 1
ATOM 5938 N N . GLY A 1 855 ? -25.516 7.321 62.940 1.00 89.62 855 GLY A N 1
ATOM 5939 C CA . GLY A 1 855 ? -25.719 7.056 61.514 1.00 89.62 855 GLY A CA 1
ATOM 5940 C C . GLY A 1 855 ? -26.900 6.129 61.210 1.00 89.62 855 GLY A C 1
ATOM 5941 O O . GLY A 1 855 ? -26.895 5.457 60.184 1.00 89.62 855 GLY A O 1
ATOM 5942 N N . ASN A 1 856 ? -27.887 6.024 62.106 1.00 91.88 856 ASN A N 1
ATOM 5943 C CA . ASN A 1 856 ? -28.965 5.043 61.954 1.00 91.88 856 ASN A CA 1
ATOM 5944 C C . ASN A 1 856 ? -29.940 5.431 60.836 1.00 91.88 856 ASN A C 1
ATOM 5946 O O . ASN A 1 856 ? -30.594 6.471 60.908 1.00 91.88 856 ASN A O 1
ATOM 5950 N N . ASP A 1 857 ? -30.112 4.558 59.851 1.00 90.81 857 ASP A N 1
ATOM 5951 C CA . ASP A 1 857 ? -31.111 4.691 58.787 1.00 90.81 857 ASP A CA 1
ATOM 5952 C C . ASP A 1 857 ? -32.510 4.206 59.193 1.00 90.81 857 ASP A C 1
ATOM 5954 O O . ASP A 1 857 ? -33.460 4.350 58.433 1.00 90.81 857 ASP A O 1
ATOM 5958 N N . GLY A 1 858 ? -32.651 3.671 60.404 1.00 89.44 858 GLY A N 1
ATOM 5959 C CA . GLY A 1 858 ? -33.895 3.154 60.953 1.00 89.44 858 GLY A CA 1
ATOM 5960 C C . GLY A 1 858 ? -33.788 2.891 62.452 1.00 89.44 858 GLY A C 1
ATOM 5961 O O . GLY A 1 858 ? -32.792 3.204 63.105 1.00 89.44 858 GLY A O 1
ATOM 5962 N N . PHE A 1 859 ? -34.821 2.278 63.018 1.00 92.81 859 PHE A N 1
ATOM 5963 C CA . PHE A 1 859 ? -34.841 1.840 64.413 1.00 92.81 859 PHE A CA 1
ATOM 5964 C C . PHE A 1 859 ? -35.137 0.345 64.511 1.00 92.81 859 PHE A C 1
ATOM 5966 O O . PHE A 1 859 ? -35.776 -0.255 63.647 1.00 92.81 859 PHE A O 1
ATOM 5973 N N . ILE A 1 860 ? -34.700 -0.259 65.611 1.00 92.44 860 ILE A N 1
ATOM 5974 C CA . ILE A 1 860 ? -34.817 -1.690 65.875 1.00 92.44 860 ILE A CA 1
ATOM 5975 C C . ILE A 1 860 ? -35.816 -1.906 67.020 1.00 92.44 860 ILE A C 1
ATOM 5977 O O . ILE A 1 860 ? -35.690 -1.257 68.062 1.00 92.44 860 ILE A O 1
ATOM 5981 N N . PRO A 1 861 ? -36.810 -2.804 66.884 1.00 92.75 861 PRO A N 1
ATOM 5982 C CA . PRO A 1 861 ? -37.715 -3.120 67.980 1.00 92.75 861 PRO A CA 1
ATOM 5983 C C . PRO A 1 861 ? -37.006 -3.853 69.118 1.00 92.75 861 PRO A C 1
ATOM 5985 O O . PRO A 1 861 ? -36.149 -4.707 68.893 1.00 92.75 861 PRO A O 1
ATOM 5988 N N . CYS A 1 862 ? -37.401 -3.559 70.357 1.00 93.62 862 CYS A N 1
ATOM 5989 C CA . CYS A 1 862 ? -36.896 -4.266 71.526 1.00 93.62 862 CYS A CA 1
ATOM 5990 C C . CYS A 1 862 ? -37.215 -5.756 71.422 1.00 93.62 862 CYS A C 1
ATOM 5992 O O . CYS A 1 862 ? -38.374 -6.152 71.281 1.00 93.62 862 CYS A O 1
ATOM 5994 N N . GLU A 1 863 ? -36.188 -6.594 71.528 1.00 93.44 863 GLU A N 1
ATOM 5995 C CA . GLU A 1 863 ? -36.358 -8.041 71.517 1.00 93.44 863 GLU A CA 1
ATOM 5996 C C . GLU A 1 863 ? -37.181 -8.520 72.721 1.00 93.44 863 GLU A C 1
ATOM 5998 O O . GLU A 1 863 ? -37.197 -7.903 73.793 1.00 93.44 863 GLU A O 1
ATOM 6003 N N . GLY A 1 864 ? -37.840 -9.670 72.565 1.00 91.88 864 GLY A N 1
ATOM 6004 C CA . GLY A 1 864 ? -38.631 -10.284 73.625 1.00 91.88 864 GLY A CA 1
ATOM 6005 C C . GLY A 1 864 ? -37.831 -10.478 74.921 1.00 91.88 864 GLY A C 1
ATOM 6006 O O . GLY A 1 864 ? -36.736 -11.036 74.926 1.00 91.88 864 GLY A O 1
ATOM 6007 N N . GLY A 1 865 ? -38.397 -10.028 76.040 1.00 92.00 865 GLY A N 1
ATOM 6008 C CA . GLY A 1 865 ? -37.716 -9.968 77.333 1.00 92.00 865 GLY A CA 1
ATOM 6009 C C . GLY A 1 865 ? -37.011 -8.638 77.601 1.00 92.00 865 GLY A C 1
ATOM 6010 O O . GLY A 1 865 ? -36.421 -8.478 78.670 1.00 92.00 865 GLY A O 1
ATOM 6011 N N . THR A 1 866 ? -37.106 -7.670 76.694 1.00 94.31 866 THR A N 1
ATOM 6012 C CA . THR A 1 866 ? -36.686 -6.277 76.895 1.00 94.31 866 THR A CA 1
ATOM 6013 C C . THR A 1 866 ? -37.832 -5.323 76.552 1.00 94.31 866 THR A C 1
ATOM 6015 O O . THR A 1 866 ? -38.820 -5.725 75.940 1.00 94.31 866 THR A O 1
ATOM 6018 N N . TYR A 1 867 ? -37.750 -4.082 77.019 1.00 94.25 867 TYR A N 1
ATOM 6019 C CA . TYR A 1 867 ? -38.751 -3.046 76.782 1.00 94.25 867 TYR A CA 1
ATOM 6020 C C . TYR A 1 867 ? -38.084 -1.673 76.697 1.00 94.25 867 TYR A C 1
ATOM 6022 O O . TYR A 1 867 ? -36.955 -1.501 77.160 1.00 94.25 867 TYR A O 1
ATOM 6030 N N . GLN A 1 868 ? -38.783 -0.688 76.142 1.00 95.56 868 GLN A N 1
ATOM 6031 C CA . GLN A 1 868 ? -38.335 0.698 76.183 1.00 95.56 868 GLN A CA 1
ATOM 6032 C C . GLN A 1 868 ? -39.522 1.647 76.352 1.00 95.56 868 GLN A C 1
ATOM 6034 O O . GLN A 1 868 ? -40.409 1.704 75.508 1.00 95.56 868 GLN A O 1
ATOM 6039 N N . ASP A 1 869 ? -39.531 2.380 77.456 1.00 93.81 869 ASP A N 1
ATOM 6040 C CA . ASP A 1 869 ? -40.588 3.301 77.877 1.00 93.81 869 ASP A CA 1
ATOM 6041 C C . ASP A 1 869 ? -40.304 4.766 77.513 1.00 93.81 869 ASP A C 1
ATOM 6043 O O . ASP A 1 869 ? -41.219 5.591 77.580 1.00 93.81 869 ASP A O 1
ATOM 6047 N N . GLU A 1 870 ? -39.084 5.079 77.078 1.00 93.12 870 GLU A N 1
ATOM 6048 C CA . GLU A 1 870 ? -38.656 6.409 76.632 1.00 93.12 870 GLU A CA 1
ATOM 6049 C C . GLU A 1 870 ? -38.337 6.427 75.132 1.00 93.12 870 GLU A C 1
ATOM 6051 O O . GLU A 1 870 ? -37.874 5.439 74.569 1.00 93.12 870 GLU A O 1
ATOM 6056 N N . GLU A 1 871 ? -38.569 7.560 74.475 1.00 91.88 871 GLU A N 1
ATOM 6057 C CA . GLU A 1 871 ? -38.154 7.758 73.080 1.00 91.88 871 GLU A CA 1
ATOM 6058 C C . GLU A 1 871 ? -36.663 8.124 73.008 1.00 91.88 871 GLU A C 1
ATOM 6060 O O . GLU A 1 871 ? -36.050 8.526 74.003 1.00 91.88 871 GLU A O 1
ATOM 6065 N N . GLY A 1 872 ? -36.061 7.980 71.828 1.00 90.81 872 GLY A N 1
ATOM 6066 C CA . GLY A 1 872 ? -34.706 8.468 71.569 1.00 90.81 872 GLY A CA 1
ATOM 6067 C C . GLY A 1 872 ? -33.603 7.635 72.223 1.00 90.81 872 GLY A C 1
ATOM 6068 O O . GLY A 1 872 ? -32.563 8.169 72.600 1.00 90.81 872 GLY A O 1
ATOM 6069 N N . GLN A 1 873 ? -33.832 6.339 72.441 1.00 94.12 873 GLN A N 1
ATOM 6070 C CA . GLN A 1 873 ? -32.914 5.496 73.208 1.00 94.12 873 GLN A CA 1
ATOM 6071 C C . GLN A 1 873 ? -32.015 4.653 72.301 1.00 94.12 873 GLN A C 1
ATOM 6073 O O . GLN A 1 873 ? -32.450 4.123 71.282 1.00 94.12 873 GLN A O 1
ATOM 6078 N N . GLY A 1 874 ? -30.749 4.493 72.699 1.00 91.56 874 GLY A N 1
ATOM 6079 C CA . GLY A 1 874 ? -29.762 3.683 71.973 1.00 91.56 874 GLY A CA 1
ATOM 6080 C C . GLY A 1 874 ? -29.757 2.192 72.326 1.00 91.56 874 GLY A C 1
ATOM 6081 O O . GLY A 1 874 ? -29.001 1.429 71.733 1.00 91.56 874 GLY A O 1
ATOM 6082 N N . ALA A 1 875 ? -30.563 1.773 73.307 1.00 93.19 875 ALA A N 1
ATOM 6083 C CA . ALA A 1 875 ? -30.700 0.383 73.744 1.00 93.19 875 ALA A CA 1
ATOM 6084 C C . ALA A 1 875 ? -32.014 0.163 74.519 1.00 93.19 875 ALA A C 1
ATOM 6086 O O . ALA A 1 875 ? -32.603 1.112 75.041 1.00 93.19 875 ALA A O 1
ATOM 6087 N N . CYS A 1 876 ? -32.447 -1.095 74.648 1.00 94.81 876 CYS A N 1
ATOM 6088 C CA . CYS A 1 876 ? -33.632 -1.485 75.424 1.00 94.81 876 CYS A CA 1
ATOM 6089 C C . CYS A 1 876 ? -33.305 -1.872 76.874 1.00 94.81 876 CYS A C 1
ATOM 6091 O O . CYS A 1 876 ? -32.250 -2.434 77.175 1.00 94.81 876 CYS A O 1
ATOM 6093 N N . LYS A 1 877 ? -34.256 -1.630 77.780 1.00 93.81 877 LYS A N 1
ATOM 6094 C CA . LYS A 1 877 ? -34.191 -2.001 79.201 1.00 93.81 877 LYS A CA 1
ATOM 6095 C C . LYS A 1 877 ? -34.607 -3.474 79.391 1.00 93.81 877 LYS A C 1
ATOM 6097 O O . LYS A 1 877 ? -35.527 -3.944 78.722 1.00 93.81 877 LYS A O 1
ATOM 6102 N N . PRO A 1 878 ? -33.975 -4.251 80.292 1.00 93.56 878 PRO A N 1
ATOM 6103 C CA . PRO A 1 878 ? -34.369 -5.640 80.543 1.00 93.56 878 PRO A CA 1
ATOM 6104 C C . PRO A 1 878 ? -35.723 -5.732 81.262 1.00 93.56 878 PRO A C 1
ATOM 6106 O O . PRO A 1 878 ? -35.990 -4.974 82.192 1.00 93.56 878 PRO A O 1
ATOM 6109 N N . CYS A 1 879 ? -36.560 -6.704 80.885 1.00 94.62 879 CYS A N 1
ATOM 6110 C CA . CYS A 1 879 ? -37.862 -6.912 81.520 1.00 94.62 879 CYS A CA 1
ATOM 6111 C C . CYS A 1 879 ? -37.699 -7.352 82.990 1.00 94.62 879 CYS A C 1
ATOM 6113 O O . CYS A 1 879 ? -37.004 -8.348 83.253 1.00 94.62 879 CYS A O 1
ATOM 6115 N N . PRO A 1 880 ? -38.318 -6.644 83.952 1.00 93.88 880 PRO A N 1
ATOM 6116 C CA . PRO A 1 880 ? -38.173 -6.938 85.370 1.00 93.88 880 PRO A CA 1
ATOM 6117 C C . PRO A 1 880 ? -38.881 -8.244 85.774 1.00 93.88 880 PRO A C 1
ATOM 6119 O O . PRO A 1 880 ? -39.868 -8.637 85.145 1.00 93.88 880 PRO A O 1
ATOM 6122 N N . PRO A 1 881 ? -38.445 -8.898 86.869 1.00 92.38 881 PRO A N 1
ATOM 6123 C CA . PRO A 1 881 ? -39.124 -10.069 87.411 1.00 92.38 881 PRO A CA 1
ATOM 6124 C C . PRO A 1 881 ? -40.615 -9.845 87.685 1.00 92.38 881 PRO A C 1
ATOM 6126 O O . PRO A 1 881 ? -41.051 -8.763 88.080 1.00 92.38 881 PRO A O 1
ATOM 6129 N N . GLY A 1 882 ? -41.406 -10.895 87.484 1.00 91.69 882 GLY A N 1
ATOM 6130 C CA . GLY A 1 882 ? -42.860 -10.886 87.631 1.00 91.69 882 GLY A CA 1
ATOM 6131 C C . GLY A 1 882 ? -43.617 -10.234 86.474 1.00 91.69 882 GLY A C 1
ATOM 6132 O O . GLY A 1 882 ? -44.844 -10.152 86.541 1.00 91.69 882 GLY A O 1
ATOM 6133 N N . HIS A 1 883 ? -42.917 -9.791 85.427 1.00 94.62 883 HIS A N 1
ATOM 6134 C CA . HIS A 1 883 ? -43.502 -9.138 84.262 1.00 94.62 883 HIS A CA 1
ATOM 6135 C C . HIS A 1 883 ? -43.123 -9.862 82.967 1.00 94.62 883 HIS A C 1
ATOM 6137 O O . HIS A 1 883 ? -42.094 -10.530 82.885 1.00 94.62 883 HIS A O 1
ATOM 6143 N N . GLN A 1 884 ? -43.968 -9.713 81.954 1.00 94.62 884 GLN A N 1
ATOM 6144 C CA . GLN A 1 884 ? -43.692 -10.117 80.584 1.00 94.62 884 GLN A CA 1
ATOM 6145 C C . GLN A 1 884 ? -43.507 -8.892 79.696 1.00 94.62 884 GLN A C 1
ATOM 6147 O O . GLN A 1 884 ? -44.235 -7.904 79.836 1.00 94.62 884 GLN A O 1
ATOM 6152 N N . CYS A 1 885 ? -42.553 -8.990 78.776 1.00 94.88 885 CYS A N 1
ATOM 6153 C CA . CYS A 1 885 ? -42.288 -7.976 77.766 1.00 94.88 885 CYS A CA 1
ATOM 6154 C C . CYS A 1 885 ? -42.150 -8.652 76.393 1.00 94.88 885 CYS A C 1
ATOM 6156 O O . CYS A 1 885 ? -41.039 -9.035 76.015 1.00 94.88 885 CYS A O 1
ATOM 6158 N N . PRO A 1 886 ? -43.255 -8.850 75.651 1.00 93.19 886 PRO A N 1
ATOM 6159 C CA . PRO A 1 886 ? -43.205 -9.263 74.248 1.00 93.19 886 PRO A CA 1
ATOM 6160 C C . PRO A 1 886 ? -42.312 -8.338 73.402 1.00 93.19 886 PRO A C 1
ATOM 6162 O O . PRO A 1 886 ? -42.027 -7.212 73.812 1.00 93.19 886 PRO A O 1
ATOM 6165 N N . ALA A 1 887 ? -41.882 -8.778 72.218 1.00 90.81 887 ALA A N 1
ATOM 6166 C CA . ALA A 1 887 ? -41.095 -7.918 71.331 1.00 90.81 887 ALA A CA 1
ATOM 6167 C C . ALA A 1 887 ? -41.841 -6.599 71.029 1.00 90.81 887 ALA A C 1
ATOM 6169 O O . ALA A 1 887 ? -43.052 -6.618 70.805 1.00 90.81 887 ALA A O 1
ATOM 6170 N N . GLY A 1 888 ? -41.131 -5.469 71.073 1.00 88.00 888 GLY A N 1
ATOM 6171 C CA . GLY A 1 888 ? -41.709 -4.127 70.918 1.00 88.00 888 GLY A CA 1
ATOM 6172 C C . GLY A 1 888 ? -42.447 -3.591 72.154 1.00 88.00 888 GLY A C 1
ATOM 6173 O O . GLY A 1 888 ? -43.244 -2.662 72.046 1.00 88.00 888 GLY A O 1
ATOM 6174 N N . SER A 1 889 ? -42.237 -4.173 73.340 1.00 93.56 889 SER A N 1
ATOM 6175 C CA . SER A 1 889 ? -42.910 -3.704 74.558 1.00 93.56 889 SER A CA 1
ATOM 6176 C C . SER A 1 889 ? -42.489 -2.290 74.945 1.00 93.56 889 SER A C 1
ATOM 6178 O O . SER A 1 889 ? -41.312 -2.023 75.184 1.00 93.56 889 SER A O 1
ATOM 6180 N N . VAL A 1 890 ? -43.476 -1.412 75.123 1.00 93.62 890 VAL A N 1
ATOM 6181 C CA . VAL A 1 890 ? -43.266 -0.064 75.675 1.00 93.62 890 VAL A CA 1
ATOM 6182 C C . VAL A 1 890 ? -43.216 -0.053 77.203 1.00 93.62 890 VAL A C 1
ATOM 6184 O O . VAL A 1 890 ? -42.667 0.859 77.802 1.00 93.62 890 VAL A O 1
ATOM 6187 N N . ALA A 1 891 ? -43.788 -1.065 77.859 1.00 92.50 891 ALA A N 1
ATOM 6188 C CA . ALA A 1 891 ? -43.796 -1.181 79.312 1.00 92.50 891 ALA A CA 1
ATOM 6189 C C . ALA A 1 891 ? -43.927 -2.651 79.753 1.00 92.50 891 ALA A C 1
ATOM 6191 O O . ALA A 1 891 ? -44.593 -3.438 79.072 1.00 92.50 891 ALA A O 1
ATOM 6192 N N . PRO A 1 892 ? -43.358 -3.041 80.907 1.00 93.81 892 PRO A N 1
ATOM 6193 C CA . PRO A 1 892 ? -43.520 -4.385 81.446 1.00 93.81 892 PRO A CA 1
ATOM 6194 C C . PRO A 1 892 ? -44.955 -4.651 81.905 1.00 93.81 892 PRO A C 1
ATOM 6196 O O . PRO A 1 892 ? -45.524 -3.883 82.680 1.00 93.81 892 PRO A O 1
ATOM 6199 N N . THR A 1 893 ? -45.529 -5.786 81.503 1.00 94.38 893 THR A N 1
ATOM 6200 C CA . THR A 1 893 ? -46.884 -6.186 81.919 1.00 94.38 893 THR A CA 1
ATOM 6201 C C . THR A 1 893 ? -46.822 -7.217 83.041 1.00 94.38 893 THR A C 1
ATOM 6203 O O . THR A 1 893 ? -46.183 -8.254 82.884 1.00 94.38 893 THR A O 1
ATOM 6206 N N . LYS A 1 894 ? -47.494 -6.973 84.174 1.00 94.44 894 LYS A N 1
ATOM 6207 C CA . LYS A 1 894 ? -47.528 -7.917 85.309 1.00 94.44 894 LYS A CA 1
ATOM 6208 C C . LYS A 1 894 ? -48.110 -9.266 84.896 1.00 94.44 894 LYS A C 1
ATOM 6210 O O . LYS A 1 894 ? -49.143 -9.325 84.233 1.00 94.44 894 LYS A O 1
ATOM 6215 N N . CYS A 1 895 ? -47.513 -10.351 85.380 1.00 94.31 895 CYS A N 1
ATOM 6216 C CA . CYS A 1 895 ? -48.108 -11.672 85.228 1.00 94.31 895 CYS A CA 1
ATOM 6217 C C . CYS A 1 895 ? -49.421 -11.778 85.999 1.00 94.31 895 CYS A C 1
ATOM 6219 O O . CYS A 1 895 ? -49.481 -11.463 87.190 1.00 94.31 895 CYS A O 1
ATOM 6221 N N . ALA A 1 896 ? -50.463 -12.249 85.316 1.00 93.62 896 ALA A N 1
ATOM 6222 C CA . ALA A 1 896 ? -51.749 -12.533 85.932 1.00 93.62 896 ALA A CA 1
ATOM 6223 C C . ALA A 1 896 ? -51.626 -13.631 87.004 1.00 93.62 896 ALA A C 1
ATOM 6225 O O . ALA A 1 896 ? -50.682 -14.426 87.014 1.00 93.62 896 ALA A O 1
ATOM 6226 N N . ARG A 1 897 ? -52.616 -13.711 87.901 1.00 93.31 897 ARG A N 1
ATOM 6227 C CA . ARG A 1 897 ? -52.720 -14.804 88.882 1.00 93.31 897 ARG A CA 1
ATOM 6228 C C . ARG A 1 897 ? -52.698 -16.150 88.151 1.00 93.31 897 ARG A C 1
ATOM 6230 O O . ARG A 1 897 ? -53.289 -16.294 87.086 1.00 93.31 897 ARG A O 1
ATOM 6237 N N . GLY A 1 898 ? -52.021 -17.136 88.730 1.00 90.88 898 GLY A N 1
ATOM 6238 C CA . GLY A 1 898 ? -51.778 -18.435 88.102 1.00 90.88 898 GLY A CA 1
ATOM 6239 C C . GLY A 1 898 ? -50.587 -18.449 87.137 1.00 90.88 898 GLY A C 1
ATOM 6240 O O . GLY A 1 898 ? -50.288 -19.507 86.589 1.00 90.88 898 GLY A O 1
ATOM 6241 N N . PHE A 1 899 ? -49.884 -17.325 86.953 1.00 94.19 899 PHE A N 1
ATOM 6242 C CA . PHE A 1 899 ? -48.680 -17.213 86.128 1.00 94.19 899 PHE A CA 1
ATOM 6243 C C . PHE A 1 899 ? -47.531 -16.522 86.880 1.00 94.19 899 PHE A C 1
ATOM 6245 O O . PHE A 1 899 ? -47.739 -15.851 87.892 1.00 94.19 899 PHE A O 1
ATOM 6252 N N . TYR A 1 900 ? -46.308 -16.678 86.372 1.00 93.56 900 TYR A N 1
ATOM 6253 C CA . TYR A 1 900 ? -45.088 -16.073 86.901 1.00 93.56 900 TYR A CA 1
ATOM 6254 C C . TYR A 1 900 ? -44.082 -15.744 85.789 1.00 93.56 900 TYR A C 1
ATOM 6256 O O . TYR A 1 900 ? -44.121 -16.342 84.719 1.00 93.56 900 TYR A O 1
ATOM 6264 N N . ALA A 1 901 ? -43.136 -14.844 86.038 1.00 93.50 901 ALA A N 1
ATOM 6265 C CA . ALA A 1 901 ? -41.999 -14.612 85.141 1.00 93.50 901 ALA A CA 1
ATOM 6266 C C . ALA A 1 901 ? -40.742 -14.304 85.953 1.00 93.50 901 ALA A C 1
ATOM 6268 O O . ALA A 1 901 ? -40.805 -13.507 86.881 1.00 93.50 901 ALA A O 1
ATOM 6269 N N . ASP A 1 902 ? -39.602 -14.912 85.626 1.00 89.75 902 ASP A N 1
ATOM 6270 C CA . ASP A 1 902 ? -38.321 -14.507 86.225 1.00 89.75 902 ASP A CA 1
ATOM 6271 C C . ASP A 1 902 ? -37.770 -13.261 85.496 1.00 89.75 902 ASP A C 1
ATOM 6273 O O . ASP A 1 902 ? -38.557 -12.416 85.084 1.00 89.75 902 ASP A O 1
ATOM 6277 N N . MET A 1 903 ? -36.460 -13.098 85.310 1.00 89.38 903 MET A N 1
ATOM 6278 C CA . MET A 1 903 ? -35.909 -11.923 84.617 1.00 89.38 903 MET A CA 1
ATOM 6279 C C . MET A 1 903 ? -35.872 -12.101 83.090 1.00 89.38 903 MET A C 1
ATOM 6281 O O . MET A 1 903 ? -35.728 -13.222 82.589 1.00 89.38 903 MET A O 1
ATOM 6285 N N . LYS A 1 904 ? -35.970 -10.981 82.354 1.00 89.19 904 LYS A N 1
ATOM 6286 C CA . LYS A 1 904 ? -35.806 -10.912 80.890 1.00 89.19 904 LYS A CA 1
ATOM 6287 C C . LYS A 1 904 ? -36.730 -11.887 80.138 1.00 89.19 904 LYS A C 1
ATOM 6289 O O . LYS A 1 904 ? -36.322 -12.538 79.182 1.00 89.19 904 LYS A O 1
ATOM 6294 N N . GLN A 1 905 ? -37.972 -12.043 80.606 1.00 93.00 905 GLN A N 1
ATOM 6295 C CA . GLN A 1 905 ? -38.928 -12.977 80.008 1.00 93.00 905 GLN A CA 1
ATOM 6296 C C . GLN A 1 905 ? -39.859 -12.270 79.007 1.00 93.00 905 GLN A C 1
ATOM 6298 O O . GLN A 1 905 ? -40.466 -11.253 79.352 1.00 93.00 905 GLN A O 1
ATOM 6303 N N . PRO A 1 906 ? -40.036 -12.818 77.792 1.00 92.31 906 PRO A N 1
ATOM 6304 C CA . PRO A 1 906 ? -41.000 -12.284 76.834 1.00 92.31 906 PRO A CA 1
ATOM 6305 C C . PRO A 1 906 ? -42.455 -12.579 77.208 1.00 92.31 906 PRO A C 1
ATOM 6307 O O . PRO A 1 906 ? -43.346 -11.810 76.863 1.00 92.31 906 PRO A O 1
ATOM 6310 N N . TRP A 1 907 ? -42.694 -13.670 77.940 1.00 93.31 907 TRP A N 1
ATOM 6311 C CA . TRP A 1 907 ? -44.029 -14.170 78.262 1.00 93.31 907 TRP A CA 1
ATOM 6312 C C . TRP A 1 907 ? -44.079 -14.701 79.694 1.00 93.31 907 TRP A C 1
ATOM 6314 O O . TRP A 1 907 ? -43.112 -15.289 80.187 1.00 93.31 907 TRP A O 1
ATOM 6324 N N . CYS A 1 908 ? -45.226 -14.540 80.350 1.00 94.62 908 CYS A N 1
ATOM 6325 C CA . CYS A 1 908 ? -45.489 -15.129 81.652 1.00 94.62 908 CYS A CA 1
ATOM 6326 C C . CYS A 1 908 ? -45.702 -16.639 81.519 1.00 94.62 908 CYS A C 1
ATOM 6328 O O . CYS A 1 908 ? -46.492 -17.117 80.706 1.00 94.62 908 CYS A O 1
ATOM 6330 N N . LYS A 1 909 ? -45.009 -17.396 82.362 1.00 93.06 909 LYS A N 1
ATOM 6331 C CA . LYS A 1 909 ? -45.093 -18.851 82.451 1.00 93.06 909 LYS A CA 1
ATOM 6332 C C . LYS A 1 909 ? -46.246 -19.254 83.354 1.00 93.06 909 LYS A C 1
ATOM 6334 O O . LYS A 1 909 ? -46.486 -18.647 84.393 1.00 93.06 909 LYS A O 1
ATOM 6339 N N . GLU A 1 910 ? -46.962 -20.296 82.965 1.00 94.50 910 GLU A N 1
ATOM 6340 C CA . GLU A 1 910 ? -48.079 -20.830 83.741 1.00 94.50 910 GLU A CA 1
ATOM 6341 C C . GLU A 1 910 ? -47.571 -21.556 84.990 1.00 94.50 910 GLU A C 1
ATOM 6343 O O . GLU A 1 910 ? -46.562 -22.264 84.940 1.00 94.50 910 GLU A O 1
ATOM 6348 N N . CYS A 1 911 ? -48.293 -21.449 86.106 1.00 93.12 911 CYS A N 1
ATOM 6349 C CA . CYS A 1 911 ? -48.048 -22.318 87.248 1.00 93.12 911 CYS A CA 1
ATOM 6350 C C . CYS A 1 911 ? -48.392 -23.760 86.882 1.00 93.12 911 CYS A C 1
ATOM 6352 O O . CYS A 1 911 ? -49.528 -24.066 86.506 1.00 93.12 911 CYS A O 1
ATOM 6354 N N . ALA A 1 912 ? -47.398 -24.639 86.994 1.00 92.62 912 ALA A N 1
ATOM 6355 C CA . ALA A 1 912 ? -47.556 -26.067 86.774 1.00 92.62 912 ALA A CA 1
ATOM 6356 C C . ALA A 1 912 ? -48.427 -26.707 87.868 1.00 92.62 912 ALA A C 1
ATOM 6358 O O . ALA A 1 912 ? -48.596 -26.156 88.961 1.00 92.62 912 ALA A O 1
ATOM 6359 N N . LYS A 1 913 ? -48.946 -27.908 87.589 1.00 91.50 913 LYS A N 1
ATOM 6360 C CA . LYS A 1 913 ? -49.680 -28.729 88.564 1.00 91.50 913 LYS A CA 1
ATOM 6361 C C . LYS A 1 913 ? -48.889 -28.873 89.871 1.00 91.50 913 LYS A C 1
ATOM 6363 O O . LYS A 1 913 ? -47.667 -28.987 89.851 1.00 91.50 913 LYS A O 1
ATOM 6368 N N . GLY A 1 914 ? -49.584 -28.856 91.006 1.00 89.25 914 GLY A N 1
ATOM 6369 C CA . GLY A 1 914 ? -48.962 -28.844 92.336 1.00 89.25 914 GLY A CA 1
ATOM 6370 C C . GLY A 1 914 ? -48.460 -27.465 92.780 1.00 89.25 914 GLY A C 1
ATOM 6371 O O . GLY A 1 914 ? -48.037 -27.304 93.921 1.00 89.25 914 GLY A O 1
ATOM 6372 N N . THR A 1 915 ? -48.552 -26.436 91.939 1.00 92.81 915 THR A N 1
ATOM 6373 C CA . THR A 1 915 ? -48.253 -25.048 92.312 1.00 92.81 915 THR A CA 1
ATOM 6374 C C . THR A 1 915 ? -49.437 -24.143 91.991 1.00 92.81 915 THR A C 1
ATOM 6376 O O . THR A 1 915 ? -50.306 -24.488 91.193 1.00 92.81 915 THR A O 1
ATOM 6379 N N . TYR A 1 916 ? -49.501 -22.992 92.647 1.00 92.06 916 TYR A N 1
ATOM 6380 C CA . TYR A 1 916 ? -50.537 -21.991 92.437 1.00 92.06 916 TYR A CA 1
ATOM 6381 C C . TYR A 1 916 ? -49.950 -20.591 92.588 1.00 92.06 916 TYR A C 1
ATOM 6383 O O . TYR A 1 916 ? -48.891 -20.403 93.190 1.00 92.06 916 TYR A O 1
ATOM 6391 N N . GLN A 1 917 ? -50.646 -19.584 92.077 1.00 94.31 917 GLN A N 1
ATOM 6392 C CA . GLN A 1 917 ? -50.292 -18.203 92.365 1.00 94.31 917 GLN A CA 1
ATOM 6393 C C . GLN A 1 917 ? -51.545 -17.344 92.487 1.00 94.31 917 GLN A C 1
ATOM 6395 O O . GLN A 1 917 ? -52.273 -17.145 91.521 1.00 94.31 917 GLN A O 1
ATOM 6400 N N . ASN A 1 918 ? -51.784 -16.824 93.685 1.00 92.44 918 ASN A N 1
ATOM 6401 C CA . ASN A 1 918 ? -52.957 -16.015 93.994 1.00 92.44 918 ASN A CA 1
ATOM 6402 C C . ASN A 1 918 ? -52.712 -14.502 93.867 1.00 92.44 918 ASN A C 1
ATOM 6404 O O . ASN A 1 918 ? -53.678 -13.745 93.876 1.00 92.44 918 ASN A O 1
ATOM 6408 N N . ASN A 1 919 ? -51.454 -14.071 93.728 1.00 92.31 919 ASN A N 1
ATOM 6409 C CA . ASN A 1 919 ? -51.075 -12.667 93.559 1.00 92.31 919 ASN A CA 1
ATOM 6410 C C . ASN A 1 919 ? -50.568 -12.404 92.133 1.00 92.31 919 ASN A C 1
ATOM 6412 O O . ASN A 1 919 ? -49.957 -13.272 91.520 1.00 92.31 919 ASN A O 1
ATOM 6416 N N . GLU A 1 920 ? -50.774 -11.199 91.615 1.00 93.00 920 GLU A N 1
ATOM 6417 C CA . GLU A 1 920 ? -50.219 -10.779 90.320 1.00 93.00 920 GLU A CA 1
ATOM 6418 C C . GLU A 1 920 ? -48.752 -10.350 90.452 1.00 93.00 920 GLU A C 1
ATOM 6420 O O . GLU A 1 920 ? -48.277 -10.039 91.549 1.00 93.00 920 GLU A O 1
ATOM 6425 N N . GLY A 1 921 ? -48.031 -10.316 89.331 1.00 91.19 921 GLY A N 1
ATOM 6426 C CA . GLY A 1 921 ? -46.680 -9.757 89.256 1.00 91.19 921 GLY A CA 1
ATOM 6427 C C . GLY A 1 921 ? -45.618 -10.588 89.978 1.00 91.19 921 GLY A C 1
ATOM 6428 O O . GLY A 1 921 ? -44.675 -10.034 90.536 1.00 91.19 921 GLY A O 1
ATOM 6429 N N . GLN A 1 922 ? -45.796 -11.906 90.060 1.00 94.31 922 GLN A N 1
ATOM 6430 C CA . GLN A 1 922 ? -44.949 -12.760 90.892 1.00 94.31 922 GLN A CA 1
ATOM 6431 C C . GLN A 1 922 ? -43.834 -13.406 90.078 1.00 94.31 922 GLN A C 1
ATOM 6433 O O . GLN A 1 922 ? -44.048 -13.868 88.959 1.00 94.31 922 GLN A O 1
ATOM 6438 N N . ARG A 1 923 ? -42.634 -13.480 90.664 1.00 93.81 923 ARG A N 1
ATOM 6439 C CA . ARG A 1 923 ? -41.465 -14.060 89.988 1.00 93.81 923 ARG A CA 1
ATOM 6440 C C . ARG A 1 923 ? -41.400 -15.588 89.989 1.00 93.81 923 ARG A C 1
ATOM 6442 O O . ARG A 1 923 ? -40.555 -16.163 89.317 1.00 93.81 923 ARG A O 1
ATOM 6449 N N . ALA A 1 924 ? -42.262 -16.238 90.768 1.00 92.50 924 ALA A N 1
ATOM 6450 C CA . ALA A 1 924 ? -42.366 -17.689 90.883 1.00 92.50 924 ALA A CA 1
ATOM 6451 C C . ALA A 1 924 ? -43.765 -18.097 91.378 1.00 92.50 924 ALA A C 1
ATOM 6453 O O . ALA A 1 924 ? -44.479 -17.295 91.989 1.00 92.50 924 ALA A O 1
ATOM 6454 N N . CYS A 1 925 ? -44.151 -19.352 91.146 1.00 93.88 925 CYS A N 1
ATOM 6455 C CA . CYS A 1 925 ? -45.370 -19.936 91.709 1.00 93.88 925 CYS A CA 1
ATOM 6456 C C . CYS A 1 925 ? -45.152 -20.425 93.144 1.00 93.88 925 CYS A C 1
ATOM 6458 O O . CYS A 1 925 ? -44.065 -20.876 93.505 1.00 93.88 925 CYS A O 1
ATOM 6460 N N . LYS A 1 926 ? -46.205 -20.365 93.962 1.00 92.75 926 LYS A N 1
ATOM 6461 C CA . LYS A 1 926 ? -46.219 -20.911 95.323 1.00 92.75 926 LYS A CA 1
ATOM 6462 C C . LYS A 1 926 ? -46.534 -22.414 95.270 1.00 92.75 926 LYS A C 1
ATOM 6464 O O . LYS A 1 926 ? -47.386 -22.820 94.478 1.00 92.75 926 LYS A O 1
ATOM 6469 N N . PRO A 1 927 ? -45.915 -23.262 96.107 1.00 90.88 927 PRO A N 1
ATOM 6470 C CA . PRO A 1 927 ? -46.313 -24.666 96.224 1.00 90.88 927 PRO A CA 1
ATOM 6471 C C . PRO A 1 927 ? -47.734 -24.778 96.793 1.00 90.88 927 PRO A C 1
ATOM 6473 O O . PRO A 1 927 ? -48.118 -23.980 97.649 1.00 90.88 927 PRO A O 1
ATOM 6476 N N . CYS A 1 928 ? -48.519 -25.762 96.345 1.00 90.31 928 CYS A N 1
ATOM 6477 C CA . CYS A 1 928 ? -49.870 -25.982 96.874 1.00 90.31 928 CYS A CA 1
ATOM 6478 C C . CYS A 1 928 ? -49.807 -26.231 98.397 1.00 90.31 928 CYS A C 1
ATOM 6480 O O . CYS A 1 928 ? -49.000 -27.056 98.833 1.00 90.31 928 CYS A O 1
ATOM 6482 N N . PRO A 1 929 ? -50.591 -25.534 99.234 1.00 89.12 929 PRO A N 1
ATOM 6483 C CA . PRO A 1 929 ? -50.482 -25.656 100.683 1.00 89.12 929 PRO A CA 1
ATOM 6484 C C . PRO A 1 929 ? -51.049 -26.992 101.180 1.00 89.12 929 PRO A C 1
ATOM 6486 O O . PRO A 1 929 ? -51.969 -27.551 100.582 1.00 89.12 929 PRO A O 1
ATOM 6489 N N . ALA A 1 930 ? -50.538 -27.478 102.316 1.00 84.94 930 ALA A N 1
ATOM 6490 C CA . ALA A 1 930 ? -51.117 -28.631 103.003 1.00 84.94 930 ALA A CA 1
ATOM 6491 C C . ALA A 1 930 ? -52.617 -28.407 103.298 1.00 84.94 930 ALA A C 1
ATOM 6493 O O . ALA A 1 930 ? -53.050 -27.293 103.590 1.00 84.94 930 ALA A O 1
ATOM 6494 N N . GLY A 1 931 ? -53.415 -29.471 103.203 1.00 84.38 931 GLY A N 1
ATOM 6495 C CA . GLY A 1 931 ? -54.880 -29.425 103.283 1.00 84.38 931 GLY A CA 1
ATOM 6496 C C . GLY A 1 931 ? -55.586 -29.113 101.956 1.00 84.38 931 GLY A C 1
ATOM 6497 O O . GLY A 1 931 ? -56.806 -29.242 101.888 1.00 84.38 931 GLY A O 1
ATOM 6498 N N . SER A 1 932 ? -54.856 -28.756 100.893 1.00 89.12 932 SER A N 1
ATOM 6499 C CA . SER A 1 932 ? -55.396 -28.487 99.550 1.00 89.12 932 SER A CA 1
ATOM 6500 C C . SER A 1 932 ? -54.602 -29.211 98.456 1.00 89.12 932 SER A C 1
ATOM 6502 O O . SER A 1 932 ? -53.476 -29.645 98.686 1.00 89.12 932 SER A O 1
ATOM 6504 N N . TYR A 1 933 ? -55.176 -29.337 97.260 1.00 88.31 933 TYR A N 1
ATOM 6505 C CA . TYR A 1 933 ? -54.522 -29.897 96.074 1.00 88.31 933 TYR A CA 1
ATOM 6506 C C . TYR A 1 933 ? -54.703 -28.984 94.852 1.00 88.31 933 TYR A C 1
ATOM 6508 O O . TYR A 1 933 ? -55.658 -28.205 94.772 1.00 88.31 933 TYR A O 1
ATOM 6516 N N . CYS A 1 934 ? -53.757 -29.061 93.913 1.00 91.06 934 CYS A N 1
ATOM 6517 C CA . CYS A 1 934 ? -53.655 -28.178 92.759 1.00 91.06 934 CYS A CA 1
ATOM 6518 C C . CYS A 1 934 ? -53.538 -28.973 91.445 1.00 91.06 934 CYS A C 1
ATOM 6520 O O . CYS A 1 934 ? -52.437 -29.255 90.968 1.00 91.06 934 CYS A O 1
ATOM 6522 N N . GLN A 1 935 ? -54.683 -29.357 90.872 1.00 89.25 935 GLN A N 1
ATOM 6523 C CA . GLN A 1 935 ? -54.764 -30.352 89.784 1.00 89.25 935 GLN A CA 1
ATOM 6524 C C . GLN A 1 935 ? -54.635 -29.793 88.369 1.00 89.25 935 GLN A C 1
ATOM 6526 O O . GLN A 1 935 ? -54.327 -30.538 87.434 1.00 89.25 935 GLN A O 1
ATOM 6531 N N . ALA A 1 936 ? -54.883 -28.497 88.208 1.00 86.62 936 ALA A N 1
ATOM 6532 C CA . ALA A 1 936 ? -54.829 -27.803 86.931 1.00 86.62 936 ALA A CA 1
ATOM 6533 C C . ALA A 1 936 ? -53.578 -26.921 86.848 1.00 86.62 936 ALA A C 1
ATOM 6535 O O . ALA A 1 936 ? -53.034 -26.500 87.871 1.00 86.62 936 ALA A O 1
ATOM 6536 N N . THR A 1 937 ? -53.132 -26.631 85.626 1.00 89.06 937 THR A N 1
ATOM 6537 C CA . THR A 1 937 ? -52.220 -25.505 85.393 1.00 89.06 937 THR A CA 1
ATOM 6538 C C . THR A 1 937 ? -52.979 -24.185 85.579 1.00 89.06 937 THR A C 1
ATOM 6540 O O . THR A 1 937 ? -54.211 -24.171 85.590 1.00 89.06 937 THR A O 1
ATOM 6543 N N . LYS A 1 938 ? -52.259 -23.071 85.772 1.00 89.44 938 LYS A N 1
ATOM 6544 C CA . LYS A 1 938 ? -52.839 -21.728 86.022 1.00 89.44 938 LYS A CA 1
ATOM 6545 C C . LYS A 1 938 ? -53.702 -21.622 87.280 1.00 89.44 938 LYS A C 1
ATOM 6547 O O . LYS A 1 938 ? -54.616 -20.802 87.359 1.00 89.44 938 LYS A O 1
ATOM 6552 N N . MET A 1 939 ? -53.432 -22.446 88.286 1.00 90.81 939 MET A N 1
ATOM 6553 C CA . MET A 1 939 ? -54.265 -22.465 89.480 1.00 90.81 939 MET A CA 1
ATOM 6554 C C . MET A 1 939 ? -54.065 -21.191 90.314 1.00 90.81 939 MET A C 1
ATOM 6556 O O . MET A 1 939 ? -52.948 -20.864 90.717 1.00 90.81 939 MET A O 1
ATOM 6560 N N . VAL A 1 940 ? -55.153 -20.462 90.575 1.00 91.62 940 VAL A N 1
ATOM 6561 C CA . VAL A 1 940 ? -55.144 -19.225 91.385 1.00 91.62 940 VAL A CA 1
ATOM 6562 C C . VAL A 1 940 ? -55.526 -19.478 92.837 1.00 91.62 940 VAL A C 1
ATOM 6564 O O . VAL A 1 940 ? -55.049 -18.798 93.743 1.00 91.62 940 VAL A O 1
ATOM 6567 N N . THR A 1 941 ? -56.360 -20.488 93.068 1.00 89.81 941 THR A N 1
ATOM 6568 C CA . THR A 1 941 ? -56.853 -20.865 94.389 1.00 89.81 941 THR A CA 1
ATOM 6569 C C . THR A 1 941 ? -56.715 -22.378 94.538 1.00 89.81 941 THR A C 1
ATOM 6571 O O . THR A 1 941 ? -57.273 -23.113 93.721 1.00 89.81 941 THR A O 1
ATOM 6574 N N . PRO A 1 942 ? -55.968 -22.863 95.544 1.00 90.19 942 PRO A N 1
ATOM 6575 C CA . PRO A 1 942 ? -55.880 -24.284 95.856 1.00 90.19 942 PRO A CA 1
ATOM 6576 C C . PRO A 1 942 ? -57.262 -24.872 96.151 1.00 90.19 942 PRO A C 1
ATOM 6578 O O . PRO A 1 942 ? -58.070 -24.236 96.828 1.00 90.19 942 PRO A O 1
ATOM 6581 N N . THR A 1 943 ? -57.547 -26.084 95.671 1.00 90.62 943 THR A N 1
ATOM 6582 C CA . THR A 1 943 ? -58.816 -26.749 95.975 1.00 90.62 943 THR A CA 1
ATOM 6583 C C . THR A 1 943 ? -58.693 -27.470 97.317 1.00 90.62 943 THR A C 1
ATOM 6585 O O . THR A 1 943 ? -57.797 -28.304 97.463 1.00 90.62 943 THR A O 1
ATOM 6588 N N . PRO A 1 944 ? -59.566 -27.198 98.303 1.00 89.25 944 PRO A N 1
ATOM 6589 C CA . PRO A 1 944 ? -59.525 -27.880 99.592 1.00 89.25 944 PRO A CA 1
ATOM 6590 C C . PRO A 1 944 ? -59.692 -29.398 99.441 1.00 89.25 944 PRO A C 1
ATOM 6592 O O . PRO A 1 944 ? -60.519 -29.862 98.651 1.00 89.25 944 PRO A O 1
ATOM 6595 N N . CYS A 1 945 ? -58.959 -30.189 100.229 1.00 87.50 945 CYS A N 1
ATOM 6596 C CA . CYS A 1 945 ? -59.193 -31.630 100.313 1.00 87.50 945 CYS A CA 1
ATOM 6597 C C . CYS A 1 945 ? -60.654 -31.904 100.722 1.00 87.50 945 CYS A C 1
ATOM 6599 O O . CYS A 1 945 ? -61.153 -31.246 101.637 1.00 87.50 945 CYS A O 1
ATOM 6601 N N . PRO A 1 946 ? -61.365 -32.844 100.075 1.00 86.38 946 PRO A N 1
ATOM 6602 C CA . PRO A 1 946 ? -62.780 -33.080 100.353 1.00 86.38 946 PRO A CA 1
ATOM 6603 C C . PRO A 1 946 ? -63.002 -33.560 101.794 1.00 86.38 946 PRO A C 1
ATOM 6605 O O . PRO A 1 946 ? -62.147 -34.236 102.365 1.00 86.38 946 PRO A O 1
ATOM 6608 N N . ALA A 1 947 ? -64.172 -33.251 102.364 1.00 82.88 947 ALA A N 1
ATOM 6609 C CA . ALA A 1 947 ? -64.557 -33.724 103.695 1.00 82.88 947 ALA A CA 1
ATOM 6610 C C . ALA A 1 947 ? -64.420 -35.255 103.794 1.00 82.88 947 ALA A C 1
ATOM 6612 O O . ALA A 1 947 ? -64.761 -35.984 102.858 1.00 82.88 947 ALA A O 1
ATOM 6613 N N . GLY A 1 948 ? -63.916 -35.728 104.932 1.00 82.31 948 GLY A N 1
ATOM 6614 C CA . GLY A 1 948 ? -63.471 -37.108 105.131 1.00 82.31 948 GLY A CA 1
ATOM 6615 C C . GLY A 1 948 ? -62.023 -37.391 104.708 1.00 82.31 948 GLY A C 1
ATOM 6616 O O . GLY A 1 948 ? -61.484 -38.429 105.084 1.00 82.31 948 GLY A O 1
ATOM 6617 N N . LYS A 1 949 ? -61.347 -36.480 103.996 1.00 87.31 949 LYS A N 1
ATOM 6618 C CA . LYS A 1 949 ? -59.909 -36.553 103.688 1.00 87.31 949 LYS A CA 1
ATOM 6619 C C . LYS A 1 949 ? -59.141 -35.364 104.291 1.00 87.31 949 LYS A C 1
ATOM 6621 O O . LYS A 1 949 ? -59.734 -34.336 104.615 1.00 87.31 949 LYS A O 1
ATOM 6626 N N . PHE A 1 950 ? -57.823 -35.505 104.432 1.00 84.31 950 PHE A N 1
ATOM 6627 C CA . PHE A 1 950 ? -56.900 -34.466 104.894 1.00 84.31 950 PHE A CA 1
ATOM 6628 C C . PHE A 1 950 ? -55.612 -34.443 104.057 1.00 84.31 950 PHE A C 1
ATOM 6630 O O . PHE A 1 950 ? -55.165 -35.479 103.566 1.00 84.31 950 PHE A O 1
ATOM 6637 N N . GLY A 1 951 ? -55.011 -33.268 103.866 1.00 82.69 951 GLY A N 1
ATOM 6638 C CA . GLY A 1 951 ? -53.767 -33.118 103.098 1.00 82.69 951 GLY A CA 1
ATOM 6639 C C . GLY A 1 951 ? -52.571 -32.798 103.994 1.00 82.69 951 GLY A C 1
ATOM 6640 O O . GLY A 1 951 ? -52.597 -31.783 104.681 1.00 82.69 951 GLY A O 1
ATOM 6641 N N . VAL A 1 952 ? -51.508 -33.611 103.960 1.00 77.31 952 VAL A N 1
ATOM 6642 C CA . VAL A 1 952 ? -50.264 -33.367 104.734 1.00 77.31 952 VAL A CA 1
ATOM 6643 C C . VAL A 1 952 ? -49.080 -32.906 103.885 1.00 77.31 952 VAL A C 1
ATOM 6645 O O . VAL A 1 952 ? -48.109 -32.385 104.425 1.00 77.31 952 VAL A O 1
ATOM 6648 N N . LYS A 1 953 ? -49.141 -33.090 102.560 1.00 79.38 953 LYS A N 1
ATOM 6649 C CA . LYS A 1 953 ? -48.050 -32.754 101.637 1.00 79.38 953 LYS A CA 1
ATOM 6650 C C . LYS A 1 953 ? -48.276 -31.391 100.990 1.00 79.38 953 LYS A C 1
ATOM 6652 O O . LYS A 1 953 ? -49.368 -31.114 100.487 1.00 79.38 953 LYS A O 1
ATOM 6657 N N . PHE A 1 954 ? -47.217 -30.584 100.948 1.00 81.38 954 PHE A N 1
ATOM 6658 C CA . PHE A 1 954 ? -47.147 -29.441 100.042 1.00 81.38 954 PHE A CA 1
ATOM 6659 C C . PHE A 1 954 ? -47.066 -29.938 98.592 1.00 81.38 954 PHE A C 1
ATOM 6661 O O . PHE A 1 954 ? -46.559 -31.027 98.326 1.00 81.38 954 PHE A O 1
ATOM 6668 N N . SER A 1 955 ? -47.587 -29.144 97.664 1.00 85.06 955 SER A N 1
ATOM 6669 C CA . SER A 1 955 ? -47.642 -29.433 96.228 1.00 85.06 955 SER A CA 1
ATOM 6670 C C . SER A 1 955 ? -48.473 -30.653 95.818 1.00 85.06 955 SER A C 1
ATOM 6672 O O . SER A 1 955 ? -48.246 -31.226 94.755 1.00 85.06 955 SER A O 1
ATOM 6674 N N . SER A 1 956 ? -49.466 -31.030 96.629 1.00 86.56 956 SER A N 1
ATOM 6675 C CA . SER A 1 956 ? -50.452 -32.057 96.264 1.00 86.56 956 SER A CA 1
ATOM 6676 C C . SER A 1 956 ? -51.143 -31.686 94.944 1.00 86.56 956 SER A C 1
ATOM 6678 O O . SER A 1 956 ? -51.541 -30.533 94.764 1.00 86.56 956 SER A O 1
ATOM 6680 N N . ILE A 1 957 ? -51.276 -32.632 94.011 1.00 86.06 957 ILE A N 1
ATOM 6681 C CA . ILE A 1 957 ? -51.773 -32.375 92.653 1.00 86.06 957 ILE A CA 1
ATOM 6682 C C . ILE A 1 957 ? -53.236 -32.782 92.543 1.00 86.06 957 ILE A C 1
ATOM 6684 O O . ILE A 1 957 ? -54.042 -32.001 92.072 1.00 86.06 957 ILE A O 1
ATOM 6688 N N . THR A 1 958 ? -53.617 -33.970 92.993 1.00 85.31 958 THR A N 1
ATOM 6689 C CA . THR A 1 958 ? -54.952 -34.542 92.774 1.00 85.31 958 THR A CA 1
ATOM 6690 C C . THR A 1 958 ? -55.729 -34.718 94.086 1.00 85.31 958 THR A C 1
ATOM 6692 O O . THR A 1 958 ? -55.127 -34.773 95.159 1.00 85.31 958 THR A O 1
ATOM 6695 N N . PRO A 1 959 ? -57.063 -34.910 94.040 1.00 80.62 959 PRO A N 1
ATOM 6696 C CA . PRO A 1 959 ? -57.853 -35.232 95.235 1.00 80.62 959 PRO A CA 1
ATOM 6697 C C . PRO A 1 959 ? -57.465 -36.571 95.893 1.00 80.62 959 PRO A C 1
ATOM 6699 O O . PRO A 1 959 ? -57.910 -36.875 97.007 1.00 80.62 959 PRO A O 1
ATOM 6702 N N . ASN A 1 960 ? -56.684 -37.404 95.198 1.00 81.88 960 ASN A N 1
ATOM 6703 C CA . ASN A 1 960 ? -56.152 -38.663 95.716 1.00 81.88 960 ASN A CA 1
ATOM 6704 C C . ASN A 1 960 ? -54.869 -38.469 96.529 1.00 81.88 960 ASN A C 1
ATOM 6706 O O . ASN A 1 960 ? -54.567 -39.319 97.361 1.00 81.88 960 ASN A O 1
ATOM 6710 N N . ASP A 1 961 ? -54.184 -37.335 96.369 1.00 82.50 961 ASP A N 1
ATOM 6711 C CA . ASP A 1 961 ? -53.039 -36.969 97.211 1.00 82.50 961 ASP A CA 1
ATOM 6712 C C . ASP A 1 961 ? -53.482 -36.550 98.626 1.00 82.50 961 ASP A C 1
ATOM 6714 O O . ASP A 1 961 ? -52.680 -36.527 99.562 1.00 82.50 961 ASP A O 1
ATOM 6718 N N . CYS A 1 962 ? -54.780 -36.273 98.811 1.00 84.12 962 CYS A N 1
ATOM 6719 C CA . CYS A 1 962 ? -55.407 -36.147 100.121 1.00 84.12 962 CYS A CA 1
ATOM 6720 C C . CYS A 1 962 ? -55.603 -37.541 100.743 1.00 84.12 962 CYS A C 1
ATOM 6722 O O . CYS A 1 962 ? -56.308 -38.392 100.193 1.00 84.12 962 CYS A O 1
ATOM 6724 N N . ALA A 1 963 ? -55.038 -37.762 101.927 1.00 85.56 963 ALA A N 1
ATOM 6725 C CA . ALA A 1 963 ? -55.190 -39.004 102.672 1.00 85.56 963 ALA A CA 1
ATOM 6726 C C . ALA A 1 963 ? -56.604 -39.113 103.266 1.00 85.56 963 ALA A C 1
ATOM 6728 O O . ALA A 1 963 ? -57.146 -38.142 103.791 1.00 85.56 963 ALA A O 1
ATOM 6729 N N . ALA A 1 964 ? -57.222 -40.293 103.203 1.00 84.81 964 ALA A N 1
ATOM 6730 C CA . ALA A 1 964 ? -58.493 -40.538 103.885 1.00 84.81 964 ALA A CA 1
ATOM 6731 C C . ALA A 1 964 ? -58.303 -40.505 105.407 1.00 84.81 964 ALA A C 1
ATOM 6733 O O . ALA A 1 964 ? -57.293 -40.997 105.911 1.00 84.81 964 ALA A O 1
ATOM 6734 N N . CYS A 1 965 ? -59.279 -39.968 106.145 1.00 84.50 965 CYS A N 1
ATOM 6735 C CA . CYS A 1 965 ? -59.221 -40.005 107.600 1.00 84.50 965 CYS A CA 1
ATOM 6736 C C . CYS A 1 965 ? -59.148 -41.455 108.104 1.00 84.50 965 CYS A C 1
ATOM 6738 O O . CYS A 1 965 ? -59.971 -42.276 107.679 1.00 84.50 965 CYS A O 1
ATOM 6740 N N . PRO A 1 966 ? -58.178 -41.789 108.978 1.00 85.12 966 PRO A N 1
ATOM 6741 C CA . PRO A 1 966 ? -58.091 -43.102 109.606 1.00 85.12 966 PRO A CA 1
ATOM 6742 C C . PRO A 1 966 ? -59.377 -43.487 110.347 1.00 85.12 966 PRO A C 1
ATOM 6744 O O . PRO A 1 966 ? -60.175 -42.625 110.724 1.00 85.12 966 PRO A O 1
ATOM 6747 N N . ILE A 1 967 ? -59.553 -44.784 110.612 1.00 83.31 967 ILE A N 1
ATOM 6748 C CA . ILE A 1 967 ? -60.675 -45.290 111.414 1.00 83.31 967 ILE A CA 1
ATOM 6749 C C . ILE A 1 967 ? -60.728 -44.547 112.760 1.00 83.31 967 ILE A C 1
ATOM 6751 O O . ILE A 1 967 ? -59.705 -44.278 113.387 1.00 83.31 967 ILE A O 1
ATOM 6755 N N . ASN A 1 968 ? -61.942 -44.222 113.196 1.00 79.81 968 ASN A N 1
ATOM 6756 C CA . ASN A 1 968 ? -62.270 -43.434 114.393 1.00 79.81 968 ASN A CA 1
ATOM 6757 C C . ASN A 1 968 ? -61.795 -41.975 114.348 1.00 79.81 968 ASN A C 1
ATOM 6759 O O . ASN A 1 968 ? -61.707 -41.313 115.383 1.00 79.81 968 ASN A O 1
ATOM 6763 N N . SER A 1 969 ? -61.543 -41.456 113.148 1.00 85.25 969 SER A N 1
ATOM 6764 C CA . SER A 1 969 ? -61.336 -40.034 112.911 1.00 85.25 969 SER A CA 1
ATOM 6765 C C . SER A 1 969 ? -62.166 -39.547 111.728 1.00 85.25 969 SER A C 1
ATOM 6767 O O . SER A 1 969 ? -62.479 -40.307 110.813 1.00 85.25 969 SER A O 1
ATOM 6769 N N . TYR A 1 970 ? -62.535 -38.275 111.759 1.00 85.75 970 TYR A N 1
ATOM 6770 C CA . TYR A 1 970 ? -63.369 -37.632 110.760 1.00 85.75 970 TYR A CA 1
ATOM 6771 C C . TYR A 1 970 ? -62.810 -36.260 110.383 1.00 85.75 970 TYR A C 1
ATOM 6773 O O . TYR A 1 970 ? -62.007 -35.662 111.102 1.00 85.75 970 TYR A O 1
ATOM 6781 N N . SER A 1 971 ? -63.249 -35.754 109.238 1.00 86.06 971 SER A N 1
ATOM 6782 C CA . SER A 1 971 ? -63.002 -34.382 108.799 1.00 86.06 971 SER A CA 1
ATOM 6783 C C . SER A 1 971 ? -64.330 -33.811 108.317 1.00 86.06 971 SER A C 1
ATOM 6785 O O . SER A 1 971 ? -64.805 -34.174 107.238 1.00 86.06 971 SER A O 1
ATOM 6787 N N . ALA A 1 972 ? -64.960 -32.988 109.161 1.00 80.44 972 ALA A N 1
ATOM 6788 C CA . ALA A 1 972 ? -66.298 -32.454 108.902 1.00 80.44 972 ALA A CA 1
ATOM 6789 C C . ALA A 1 972 ? -66.328 -31.425 107.779 1.00 80.44 972 ALA A C 1
ATOM 6791 O O . ALA A 1 972 ? -67.283 -31.389 107.004 1.00 80.44 972 ALA A O 1
ATOM 6792 N N . THR A 1 973 ? -65.283 -30.609 107.668 1.00 83.12 973 THR A N 1
ATOM 6793 C CA . THR A 1 973 ? -65.187 -29.562 106.654 1.00 83.12 973 THR A CA 1
ATOM 6794 C C . THR A 1 973 ? -64.082 -29.879 105.646 1.00 83.12 973 THR A C 1
ATOM 6796 O O . THR A 1 973 ? -63.074 -30.488 106.006 1.00 83.12 973 THR A O 1
ATOM 6799 N N . PRO A 1 974 ? -64.240 -29.499 104.367 1.00 83.81 974 PRO A N 1
ATOM 6800 C CA . PRO A 1 974 ? -63.150 -29.568 103.401 1.00 83.81 974 PRO A CA 1
ATOM 6801 C C . PRO A 1 974 ? -61.941 -28.718 103.832 1.00 83.81 974 PRO A C 1
ATOM 6803 O O . PRO A 1 974 ? -62.103 -27.710 104.515 1.00 83.81 974 PRO A O 1
ATOM 6806 N N . GLY A 1 975 ? -60.734 -29.091 103.400 1.00 81.50 975 GLY A N 1
ATOM 6807 C CA . GLY A 1 975 ? -59.515 -28.289 103.592 1.00 81.50 975 GLY A CA 1
ATOM 6808 C C . GLY A 1 975 ? -58.699 -28.593 104.845 1.00 81.50 975 GLY A C 1
ATOM 6809 O O . GLY A 1 975 ? -57.724 -27.899 105.124 1.00 81.50 975 GLY A O 1
ATOM 6810 N N . GLN A 1 976 ? -59.076 -29.619 105.608 1.00 84.69 976 GLN A N 1
ATOM 6811 C CA . GLN A 1 976 ? -58.358 -29.978 106.827 1.00 84.69 976 GLN A CA 1
ATOM 6812 C C . GLN A 1 976 ? -56.975 -30.563 106.509 1.00 84.69 976 GLN A C 1
ATOM 6814 O O . GLN A 1 976 ? -56.808 -31.384 105.605 1.00 84.69 976 GLN A O 1
ATOM 6819 N N . ASN A 1 977 ? -55.971 -30.171 107.290 1.00 81.81 977 ASN A N 1
ATOM 6820 C CA . ASN A 1 977 ? -54.618 -30.732 107.226 1.00 81.81 977 ASN A CA 1
ATOM 6821 C C . ASN A 1 977 ? -54.392 -31.869 108.243 1.00 81.81 977 ASN A C 1
ATOM 6823 O O . ASN A 1 977 ? -53.308 -32.444 108.295 1.00 81.81 977 ASN A O 1
ATOM 6827 N N . LYS A 1 978 ? -55.416 -32.204 109.041 1.00 84.69 978 LYS A N 1
ATOM 6828 C CA . LYS A 1 978 ? -55.458 -33.326 109.991 1.00 84.69 978 LYS A CA 1
ATOM 6829 C C . LYS A 1 978 ? -56.903 -33.766 110.242 1.00 84.69 978 LYS A C 1
ATOM 6831 O O . LYS A 1 978 ? -57.820 -32.964 110.108 1.00 84.69 978 LYS A O 1
ATOM 6836 N N . CYS A 1 979 ? -57.109 -35.012 110.659 1.00 85.81 979 CYS A N 1
ATOM 6837 C CA . CYS A 1 979 ? -58.434 -35.498 111.060 1.00 85.81 979 CYS A CA 1
ATOM 6838 C C . CYS A 1 979 ? -58.679 -35.306 112.560 1.00 85.81 979 CYS A C 1
ATOM 6840 O O . CYS A 1 979 ? -57.763 -35.451 113.373 1.00 85.81 979 CYS A O 1
ATOM 6842 N N . ALA A 1 980 ? -59.923 -35.015 112.931 1.00 86.31 980 ALA A N 1
ATOM 6843 C CA . ALA A 1 980 ? -60.375 -34.988 114.317 1.00 86.31 980 ALA A CA 1
ATOM 6844 C C . ALA A 1 980 ? -60.756 -36.406 114.766 1.00 86.31 980 ALA A C 1
ATOM 6846 O O . ALA A 1 980 ? -61.374 -37.145 114.006 1.00 86.31 980 ALA A O 1
ATOM 6847 N N . LYS A 1 981 ? -60.405 -36.815 115.990 1.00 86.38 981 LYS A N 1
ATOM 6848 C CA . LYS A 1 981 ? -60.861 -38.104 116.544 1.00 86.38 981 LYS A CA 1
ATOM 6849 C C . LYS A 1 981 ? -62.349 -38.031 116.900 1.00 86.38 981 LYS A C 1
ATOM 6851 O O . LYS A 1 981 ? -62.826 -36.976 117.309 1.00 86.38 981 LYS A O 1
ATOM 6856 N N . CYS A 1 982 ? -63.071 -39.142 116.763 1.00 80.62 982 CYS A N 1
ATOM 6857 C CA . CYS A 1 982 ? -64.441 -39.232 117.262 1.00 80.62 982 CYS A CA 1
ATOM 6858 C C . CYS A 1 982 ? -64.475 -39.091 118.788 1.00 80.62 982 CYS A C 1
ATOM 6860 O O . CYS A 1 982 ? -63.636 -39.669 119.482 1.00 80.62 982 CYS A O 1
ATOM 6862 N N . SER A 1 983 ? -65.449 -38.337 119.297 1.00 81.31 983 SER A N 1
ATOM 6863 C CA . SER A 1 983 ? -65.729 -38.242 120.731 1.00 81.31 983 SER A CA 1
ATOM 6864 C C . SER A 1 983 ? -66.169 -39.596 121.295 1.00 81.31 983 SER A C 1
ATOM 6866 O O . SER A 1 983 ? -66.696 -40.441 120.569 1.00 81.31 983 SER A O 1
ATOM 6868 N N . THR A 1 984 ? -65.967 -39.804 122.595 1.00 75.94 984 THR A N 1
ATOM 6869 C CA . THR A 1 984 ? -66.303 -41.051 123.293 1.00 75.94 984 THR A CA 1
ATOM 6870 C C . THR A 1 984 ? -67.774 -41.423 123.077 1.00 75.94 984 THR A C 1
ATOM 6872 O O . THR A 1 984 ? -68.655 -40.606 123.323 1.00 75.94 984 THR A O 1
ATOM 6875 N N . GLY A 1 985 ? -68.035 -42.644 122.600 1.00 69.81 985 GLY A N 1
ATOM 6876 C CA . GLY A 1 985 ? -69.385 -43.118 122.260 1.00 69.81 985 GLY A CA 1
ATOM 6877 C C . GLY A 1 985 ? -69.811 -42.902 120.801 1.00 69.81 985 GLY A C 1
ATOM 6878 O O . GLY A 1 985 ? -70.887 -43.350 120.428 1.00 69.81 985 GLY A O 1
ATOM 6879 N N . LEU A 1 986 ? -68.972 -42.278 119.965 1.00 76.38 986 LEU A N 1
ATOM 6880 C CA . LEU A 1 986 ? -69.184 -42.145 118.520 1.00 76.38 986 LEU A CA 1
ATOM 6881 C C . LEU A 1 986 ? -68.056 -42.853 117.749 1.00 76.38 986 LEU A C 1
ATOM 6883 O O . LEU A 1 986 ? -66.892 -42.798 118.148 1.00 76.38 986 LEU A O 1
ATOM 6887 N N . TRP A 1 987 ? -68.351 -43.489 116.613 1.00 76.06 987 TRP A N 1
ATOM 6888 C CA . TRP A 1 987 ? -67.333 -44.127 115.752 1.00 76.06 987 TRP A CA 1
ATOM 6889 C C . TRP A 1 987 ? -67.687 -43.993 114.260 1.00 76.06 987 TRP A C 1
ATOM 6891 O O . TRP A 1 987 ? -68.741 -43.502 113.867 1.00 76.06 987 TRP A O 1
ATOM 6901 N N . THR A 1 988 ? -66.769 -44.427 113.396 1.00 79.31 988 THR A N 1
ATOM 6902 C CA . THR A 1 988 ? -66.818 -44.285 111.916 1.00 79.31 988 THR A CA 1
ATOM 6903 C C . THR A 1 988 ? -67.220 -45.579 111.198 1.00 79.31 988 THR A C 1
ATOM 6905 O O . THR A 1 988 ? -66.862 -45.825 110.050 1.00 79.31 988 THR A O 1
ATOM 6908 N N . ALA A 1 989 ? -67.913 -46.465 111.910 1.00 74.94 989 ALA A N 1
ATOM 6909 C CA . ALA A 1 989 ? -68.283 -47.818 111.478 1.00 74.94 989 ALA A CA 1
ATOM 6910 C C . ALA A 1 989 ? -67.127 -48.631 110.836 1.00 74.94 989 ALA A C 1
ATOM 6912 O O . ALA A 1 989 ? -67.339 -49.356 109.869 1.00 74.94 989 ALA A O 1
ATOM 6913 N N . ARG A 1 990 ? -65.894 -48.501 111.360 1.00 76.50 990 ARG A N 1
ATOM 6914 C CA . ARG A 1 990 ? -64.645 -49.103 110.825 1.00 76.50 990 ARG A CA 1
ATOM 6915 C C . ARG A 1 990 ? -64.288 -48.720 109.380 1.00 76.50 990 ARG A C 1
ATOM 6917 O O . ARG A 1 990 ? -63.415 -49.346 108.786 1.00 76.50 990 ARG A O 1
ATOM 6924 N N . LYS A 1 991 ? -64.911 -47.687 108.814 1.00 79.44 991 LYS A N 1
ATOM 6925 C CA . LYS A 1 991 ? -64.569 -47.171 107.487 1.00 79.44 991 LYS A CA 1
ATOM 6926 C C . LYS A 1 991 ? -63.609 -45.992 107.624 1.00 79.44 991 LYS A C 1
ATOM 6928 O O . LYS A 1 991 ? -63.766 -45.150 108.504 1.00 79.44 991 LYS A O 1
ATOM 6933 N N . THR A 1 992 ? -62.618 -45.914 106.743 1.00 83.62 992 THR A N 1
ATOM 6934 C CA . THR A 1 992 ? -61.805 -44.703 106.572 1.00 83.62 992 THR A CA 1
ATOM 6935 C C . THR A 1 992 ? -62.597 -43.655 105.785 1.00 83.62 992 THR A C 1
ATOM 6937 O O . THR A 1 992 ? -63.627 -43.961 105.179 1.00 83.62 992 THR A O 1
ATOM 6940 N N . GLY A 1 993 ? -62.156 -42.399 105.804 1.00 84.00 993 GLY A N 1
ATOM 6941 C CA . GLY A 1 993 ? -62.721 -41.370 104.928 1.00 84.00 993 GLY A CA 1
ATOM 6942 C C . GLY A 1 993 ? -64.034 -40.734 105.402 1.00 84.00 993 GLY A C 1
ATOM 6943 O O . GLY A 1 993 ? -64.757 -40.168 104.585 1.00 84.00 993 GLY A O 1
ATOM 6944 N N . GLN A 1 994 ? -64.396 -40.864 106.683 1.00 85.12 994 GLN A N 1
ATOM 6945 C CA . GLN A 1 994 ? -65.713 -40.432 107.160 1.00 85.12 994 GLN A CA 1
ATOM 6946 C C . GLN A 1 994 ? -65.785 -38.923 107.421 1.00 85.12 994 GLN A C 1
ATOM 6948 O O . GLN A 1 994 ? -64.863 -38.315 107.965 1.00 85.12 994 GLN A O 1
ATOM 6953 N N . LYS A 1 995 ? -66.914 -38.317 107.034 1.00 85.00 995 LYS A N 1
ATOM 6954 C CA . LYS A 1 995 ? -67.182 -36.881 107.220 1.00 85.00 995 LYS A CA 1
ATOM 6955 C C . LYS A 1 995 ? -67.650 -36.545 108.632 1.00 85.00 995 LYS A C 1
ATOM 6957 O O . LYS A 1 995 ? -67.470 -35.422 109.068 1.00 85.00 995 LYS A O 1
ATOM 6962 N N . LEU A 1 996 ? -68.253 -37.494 109.340 1.00 83.56 996 LEU A N 1
ATOM 6963 C CA . LEU A 1 996 ? -68.806 -37.339 110.687 1.00 83.56 996 LEU A CA 1
ATOM 6964 C C . LEU A 1 996 ? -68.653 -38.671 111.442 1.00 83.56 996 LEU A C 1
ATOM 6966 O O . LEU A 1 996 ? -68.341 -39.695 110.832 1.00 83.56 996 LEU A O 1
ATOM 6970 N N . CYS A 1 997 ? -68.875 -38.655 112.755 1.00 81.25 997 CYS A N 1
ATOM 6971 C CA . CYS A 1 997 ? -68.959 -39.860 113.583 1.00 81.25 997 CYS A CA 1
ATOM 6972 C C . CYS A 1 997 ? -70.424 -40.145 113.948 1.00 81.25 997 CYS A C 1
ATOM 6974 O O . CYS A 1 997 ? -71.196 -39.205 114.130 1.00 81.25 997 CYS A O 1
ATOM 6976 N N . TRP A 1 998 ? -70.799 -41.422 114.064 1.00 76.25 998 TRP A N 1
ATOM 6977 C CA . TRP A 1 998 ? -72.177 -41.867 114.326 1.00 76.25 998 TRP A CA 1
ATOM 6978 C C . TRP A 1 998 ? -72.319 -42.614 115.660 1.00 76.25 998 TRP A C 1
ATOM 6980 O O . TRP A 1 998 ? -71.341 -43.176 116.154 1.00 76.25 998 TRP A O 1
ATOM 6990 N N . ASP A 1 999 ? -73.550 -42.634 116.189 1.00 73.19 999 ASP A N 1
ATOM 6991 C CA . ASP A 1 999 ? -74.009 -43.375 117.378 1.00 73.19 999 ASP A CA 1
ATOM 6992 C C . ASP A 1 999 ? -74.837 -44.614 116.949 1.00 73.19 999 ASP A C 1
ATOM 6994 O O . ASP A 1 999 ? -75.656 -44.527 116.038 1.00 73.19 999 ASP A O 1
ATOM 6998 N N . ASN A 1 1000 ? -74.626 -45.770 117.588 1.00 59.44 1000 ASN A N 1
ATOM 6999 C CA . ASN A 1 1000 ? -75.135 -47.103 117.213 1.00 59.44 1000 ASN A CA 1
ATOM 7000 C C . ASN A 1 1000 ? -76.429 -47.419 117.967 1.00 59.44 1000 ASN A C 1
ATOM 7002 O O . ASN A 1 1000 ? -76.995 -48.492 117.783 1.00 59.44 1000 ASN A O 1
ATOM 7006 N N . THR A 1 1001 ? -76.909 -46.514 118.821 1.00 58.16 1001 THR A N 1
ATOM 7007 C CA . THR A 1 1001 ? -78.195 -46.670 119.513 1.00 58.16 1001 THR A CA 1
ATOM 7008 C C . THR A 1 1001 ? -79.396 -46.262 118.649 1.00 58.16 1001 THR A C 1
ATOM 7010 O O . THR A 1 1001 ? -80.542 -46.433 119.062 1.00 58.16 1001 THR A O 1
ATOM 7013 N N . LYS A 1 1002 ? -79.166 -45.780 117.417 1.00 53.09 1002 LYS A N 1
ATOM 7014 C CA . LYS 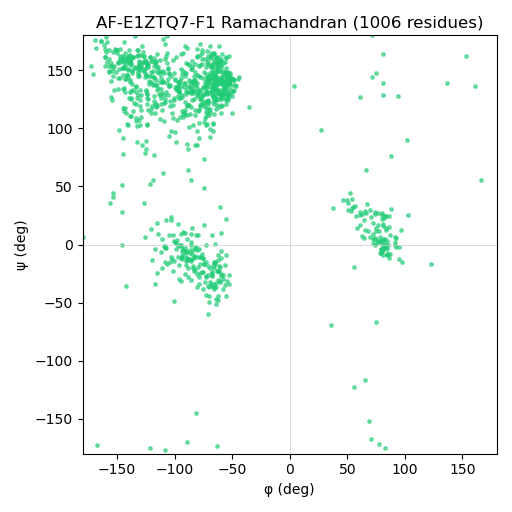A 1 1002 ? -80.203 -45.504 116.410 1.00 53.09 1002 LYS A CA 1
ATOM 7015 C C . LYS A 1 1002 ? -79.907 -46.301 115.136 1.00 53.09 1002 LYS A C 1
ATOM 7017 O O . LYS A 1 1002 ? -78.807 -46.213 114.601 1.00 53.09 1002 LYS A O 1
ATOM 7022 N N . ASN A 1 1003 ? -80.878 -47.096 114.676 1.00 49.28 1003 ASN A N 1
ATOM 7023 C CA . ASN A 1 1003 ? -80.761 -47.938 113.478 1.00 49.28 1003 ASN A CA 1
ATOM 7024 C C . ASN A 1 1003 ? -80.186 -47.163 112.276 1.00 49.28 1003 ASN A C 1
ATOM 7026 O O . ASN A 1 1003 ? -80.587 -46.030 112.010 1.00 49.28 1003 ASN A O 1
ATOM 7030 N N . LEU A 1 1004 ? -79.264 -47.807 111.548 1.00 49.09 1004 LEU A N 1
ATOM 7031 C CA . LEU A 1 1004 ? -78.682 -47.319 110.293 1.00 49.09 1004 LEU A CA 1
ATOM 7032 C C . LEU A 1 1004 ? -79.795 -46.894 109.316 1.00 49.09 1004 LEU A C 1
ATOM 7034 O O . LEU A 1 1004 ? -80.702 -47.695 109.077 1.00 49.09 1004 LEU A O 1
ATOM 7038 N N . PRO A 1 1005 ? -79.734 -45.699 108.698 1.00 44.97 1005 PRO A N 1
ATOM 7039 C CA . PRO A 1 1005 ? -80.603 -45.401 107.570 1.00 44.97 1005 PRO A CA 1
ATOM 7040 C C . PRO A 1 1005 ? -80.256 -46.364 106.428 1.00 44.97 1005 PRO A C 1
ATOM 7042 O O . PRO A 1 1005 ? -79.112 -46.427 105.970 1.00 44.97 1005 PRO A O 1
ATOM 7045 N N . THR A 1 1006 ? -81.239 -47.154 106.001 1.00 42.34 1006 THR A N 1
ATOM 7046 C CA . THR A 1 1006 ? -81.147 -47.992 104.807 1.00 42.34 1006 THR A CA 1
ATOM 7047 C C . THR A 1 1006 ? -80.987 -47.104 103.574 1.00 42.34 1006 THR A C 1
ATOM 7049 O O . THR A 1 1006 ? -81.655 -46.086 103.413 1.00 42.34 1006 THR A O 1
ATOM 7052 N N . SER A 1 1007 ? -80.035 -47.481 102.726 1.00 42.28 1007 SER A N 1
ATOM 7053 C CA . SER A 1 1007 ? -79.589 -46.744 101.548 1.00 42.28 1007 SER A CA 1
ATOM 7054 C C . SER A 1 1007 ? -80.663 -46.612 100.466 1.00 42.28 1007 SER A C 1
ATOM 7056 O O . SER A 1 1007 ? -81.224 -47.623 100.034 1.00 42.28 1007 SER A O 1
ATOM 7058 N N . LYS A 1 1008 ? -80.807 -45.402 99.926 1.00 31.19 1008 LYS A N 1
ATOM 7059 C CA . LYS A 1 1008 ? -80.852 -45.165 98.480 1.00 31.19 1008 LYS A CA 1
ATOM 7060 C C . LYS A 1 1008 ? -79.908 -44.024 98.140 1.00 31.19 1008 LYS A C 1
ATOM 7062 O O . LYS A 1 1008 ? -79.877 -43.055 98.932 1.00 31.19 1008 LYS A O 1
#

Foldseek 3Di:
DDDDDDDDDDDDDDDDDDDDDPDDPAADPLQEFFKWKKAWLDKPDQLPVCVALPRIWMWHQHNRQKIKIATDPLQQQEDNPPFRRDGDIFTQGGQHPVCVQNSNLSRVVSSVVVGPPAPDWDQDFPRDLFKGWGAGPNDIMIIGIAIDDQGRHVPNGNDVNDPPPDPQAPPVAFAAWQFACPPGTTGGAHWQWAGHRRDIDGAAWQWTAQGGSHNDTFGADKQWTGQDTSHHDTHGAPPLWIRHDGSHQFIWWAAQLATAGQDHDFPNRHHDPDDDPPDAHAKHKWKKWFAQDFQVCVDPDDALCHPDQQHQPDSGRWIKIWIAGRHRFTFIATFATPSRFDPDPRHTQGWHPNGRFKIKGDCVRADVQKIWIWGPPDFTKIWIDSPPDIGMGTRMDTQDFDPPLPDKDAQQWALDDDPDPDPDDDDDDSTDIDGAAWQWGGQIRDTFGQAWQWGAQGTSHNDNVRTGGDDQQWIGHTSHNDTGGAAWQWGADPSSRDTHGDAFQWTGQDTSDHIGGWFQQWGGARPRDRRHYTFHAAWQWETGTSHHHIGGAAFQKTAQDTSDHDIGGEFFQFGGAGISGHDRHGAPWQWGGQGISHHHTHGDFWQWTADCVVVRGGHDIDGAAQQWTAAGPRPDRDTHKQAWQWALQANDTRRHDIGGAQWQFGGQGISHHHTAGAFWQWTGQHTSHNDTDGHFWQWTQDAPDTQPPVRSGGNDIDGAAFQFTAQGSPGPRYTHGHDFQWAQVDRTSGNDTFGADWQWGGQDSPDHDTHGAQFQWTGQDTSHHHHTHGAAWQWGAAHTRHNHTHGAAWQWTGQDTSHHDTHGQAFQFTALDISHRDNPNGHGADWQWTAAGTSHNHIGGAAWQWTAQDTSHNHTHGAAWQFAAATSHNDTHGADWQWTAAISHNDTHGADAQWTGQDISHNDTHGADWQFGGADISHNDTHGQQWQWGGQDTSHGDSVNTHGAAWQWTGQHTRHNHTHGHDPQWTDVRDTSHNHTDHPVDDDPDDD

InterPro domains:
  IPR006212 Furin-like repeat [SM00261] (183-243)
  IPR006212 Furin-like repeat [SM00261] (430-492)
  IPR006212 Furin-like repeat [SM00261] (547-593)
  IPR006212 Furin-like repeat [SM00261] (636-684)
  IPR006212 Furin-like repeat [SM00261] (732-797)
  IPR009030 Growth factor receptor cysteine-rich domain superfamily [SSF57184] (164-257)
  IPR009030 Growth factor receptor cysteine-rich domain superfamily [SSF57184] (466-646)
  IPR009030 Growth factor receptor cysteine-rich domain superfamily [SSF57184] (636-828)
  IPR009030 Growth factor receptor cysteine-rich domain superfamily [SSF57184] (802-931)
  IPR011641 Tyrosine-protein kinase ephrin type A/B receptor-like [PF07699] (213-251)
  IPR011641 Tyrosine-protein kinase ephrin type A/B receptor-like [PF07699] (573-621)
  IPR011641 Tyrosine-protein kinase ephrin type A/B receptor-like [PF07699] (664-705)
  IPR011641 Tyrosine-protein kinase ephrin type A/B receptor-like [PF07699] (797-842)
  IPR011641 Tyrosine-protein kinase ephrin type A/B receptor-like [PF07699] (860-895)
  IPR011641 Tyrosine-protein kinase ephrin type A/B receptor-like [PF07699] (898-936)
  IPR011641 Tyrosine-protein kinase ephrin type A/B receptor-like [PF07699] (954-989)

Nearest PDB structures (foldseek):
  8wa2-assembly1_F  TM=2.649E-01  e=5.617E-27  Chlamydomonas reinhardtii
  8wa2-assembly1_B  TM=2.045E-01  e=6.166E-27  Chlamydomonas reinhardtii
  8txb-assembly1_A  TM=1.705E-01  e=2.464E-23  Chlamydomonas reinhardtii
  7n4y-assembly1_B  TM=3.928E-01  e=3.778E-02  Bos indicus x Bos taurus
  7s7k-assembly1_A  TM=1.602E-01  e=8.978E-01  Mus musculus

Solvent-accessible surface area (backbone atoms only — not comparable to full-atom values): 49545 Å² total; per-residue (Å²): 138,84,83,91,84,87,89,92,88,86,85,89,87,88,84,87,78,87,76,82,78,82,75,88,59,70,39,54,78,74,49,46,68,41,67,46,40,36,35,27,42,43,58,79,43,44,84,37,59,59,43,40,41,49,28,36,30,37,40,34,25,37,83,85,29,37,30,35,40,31,43,40,78,68,23,60,50,26,37,59,86,95,36,71,31,71,60,71,70,32,72,9,54,58,31,49,82,68,39,54,36,65,18,51,40,43,15,59,52,48,46,51,72,75,42,89,79,61,94,66,51,70,81,61,68,62,43,62,92,44,37,40,44,41,33,61,81,86,44,81,39,43,38,28,43,44,66,63,62,89,56,82,46,94,92,50,60,76,70,76,78,49,44,100,84,43,77,49,38,52,72,88,54,76,25,58,69,12,12,17,60,78,86,70,38,28,25,46,14,41,33,3,18,18,3,51,70,18,44,75,41,66,14,50,48,4,21,19,8,66,33,30,39,20,57,54,54,43,58,15,50,62,39,15,17,18,60,46,58,25,14,13,54,58,43,71,40,58,90,79,38,35,11,89,40,70,34,20,23,24,19,37,27,7,50,59,46,37,66,38,49,60,35,42,34,55,96,90,41,68,27,58,92,60,83,73,70,91,70,73,62,30,58,25,54,44,46,35,31,42,35,78,73,48,48,61,68,76,39,90,65,66,40,62,67,53,40,95,87,40,49,47,91,68,58,48,52,34,46,33,40,36,35,18,34,46,82,34,40,27,36,53,42,62,49,47,41,83,53,52,45,81,87,57,97,80,50,62,50,49,20,32,57,78,46,86,52,28,35,32,36,43,89,88,48,31,52,92,61,29,30,50,35,39,36,58,62,88,67,23,29,44,33,42,33,58,85,87,56,75,36,62,38,69,59,41,44,67,66,78,78,31,94,84,58,77,72,80,27,57,61,13,15,18,50,67,89,69,89,66,96,56,102,81,74,87,78,75,69,70,42,56,48,39,72,17,54,46,7,28,22,3,57,68,18,54,76,42,60,22,53,57,19,18,18,21,68,34,49,4,20,40,47,75,85,62,43,44,73,51,58,91,33,19,19,15,49,66,34,20,42,56,67,43,67,17,51,45,7,24,36,48,43,98,75,23,57,43,61,42,71,39,59,58,33,32,18,19,74,47,66,55,51,78,69,46,79,36,55,63,14,16,22,21,30,80,83,40,75,64,8,39,56,57,44,54,15,52,45,9,24,22,41,53,58,63,22,58,67,68,48,70,31,49,59,17,22,21,19,71,48,69,28,22,84,70,74,45,79,21,46,59,7,19,21,15,63,49,69,35,16,23,51,58,38,46,25,55,77,27,22,22,24,78,46,62,51,28,58,64,62,48,80,42,59,64,7,37,24,31,67,52,66,93,72,41,19,14,59,54,72,40,61,18,54,59,11,21,24,24,44,76,89,58,87,64,48,54,64,41,74,23,52,52,6,19,15,36,79,38,88,54,61,31,23,40,47,70,43,62,15,52,49,1,15,20,17,73,47,61,36,27,22,64,47,45,43,21,54,70,34,22,22,16,70,49,63,38,27,45,60,59,44,70,26,56,48,4,37,20,48,34,98,81,75,44,40,54,92,84,65,58,21,20,42,50,65,43,58,16,53,62,50,19,22,21,74,36,62,87,44,72,52,53,66,43,72,44,56,63,6,35,24,34,94,38,72,52,34,12,36,46,64,45,57,18,54,46,2,18,27,25,68,51,88,80,65,71,61,58,41,61,15,54,54,9,23,20,25,77,39,72,29,29,44,52,82,61,40,59,20,50,52,6,19,17,30,65,57,66,34,26,41,61,58,46,63,14,47,48,4,23,20,19,69,50,65,34,29,48,64,58,46,60,17,54,60,1,14,16,18,73,50,64,37,24,47,39,75,83,55,34,40,57,15,51,57,5,23,16,7,64,55,60,38,19,44,52,65,45,65,17,53,58,8,16,18,18,74,50,62,38,24,50,63,61,44,71,17,51,61,2,14,19,7,43,62,44,16,41,59,70,40,64,12,52,54,5,22,14,10,45,68,47,21,35,57,53,41,66,15,50,60,12,18,23,18,71,50,62,41,24,53,59,59,42,66,14,51,54,3,21,20,17,70,44,61,45,24,45,67,69,43,54,15,54,50,3,21,18,8,78,46,67,35,21,32,44,83,77,61,25,44,58,13,53,64,44,23,19,17,73,50,60,36,28,57,59,60,46,68,44,58,93,84,34,36,34,86,82,36,61,38,24,42,59,62,46,58,84,93,52,83,78,84,80,87,130